Protein AF-A0A923ZPI1-F1 (afdb_monomer_lite)

pLDDT: mean 72.05, std 15.74, range [23.86, 95.0]

Foldseek 3Di:
DDDDDDPPPDPPPDDPAQDQLKDFADDPDPCLQFWAEKDDQDQQKIKTWGDDPDWFIKIWMGQGNRPDIDIGTQPQLPTRWDFLDKEANHQFWIKTATFSQQDQSGAIWIGRGNVPHIDGAEDTQPDPANQWGWLDKYDPDQWWIKTWIWDDQVQQFTFIWITRGNRNYTHTQDSVLTDHAANTKDFHRVQKEDARQKIWGWIAGPNFTWIWIDNHRRRHIDIAGDPAHDAAAKEAAHQFWIWGWHDDPNFIWIWITRHRRNDIDPTDTQPDDDRAWRYWYHAHPAPKIKTFAQQFIWIDQPSRPDIDTNGGHHFHNYKDHPHQQWIKTWDRQPDPVRPTGMIIRRDRHDNPPPDPPPVFQFWAWKFAEFFFDFAFAWFFHLAAFAQFAAAAADAQQFKWFFAFALFATATAWPLFGTWFFADQAFDADQDAQDAFRHVFFFAGAAEFAAAALLWAKAFAFAFFATFGCDGFASDRDAFAADADAEDAAFWAFFPAAQFAARAFAWAAALWTWHAAAAFDAFGQDALHGGGAFFAADSDHDDAFLFFAFKFHFAAAGAAFAEAEYAAQRAWKFFFDRFFWTFWAWPQAGTDHGWFAFAAFAWAFKWRFFFTAPDDWHYWEDAQFKWWFTFAQFFTFTFFQLFTFTFAWWDFFAQDDARRDDAWMFFYWFFGGQNHTWYDHNQRKIWGHGFVRGGIFIADQVGNGHHRLEDDNDYYYHPHFWDFSHHGYAGGIHYIYRANQNIYIYHHHPFWRYWDDDHDHTGIDYDETEGGHAGDYKRHGHYDHHWRYGYYYYYSSGNTNTYTHHSYMWTAHNNRRITRGYIATGAAYLYSFHDPIYHHGYHRAHYYYDDNTNGFDHHRRHFTRGIQGPSRSGGHGHADHHHTGDHDQPAFAGSHDGGHHGTRYIYYHYHHWYIYIYWHAWFHWAIDRPDHHIHGLATASGNHGDDTAFDARHPHTHRRWGYTIAGNQGWGWTGHQNYTWGQGPVSSGTGTWATDGHRDGDAHRHGRRHTNAGHGGWDNRNPRFKIFMTGVRHSTIGIITSLENEDEQPWAKDKDFFPDDADFKAKWKAQPPDTDTDDDDQQWDQRRHRMIIGGNDDQSQQQMWMWMDHPNDIGDIHGYHYDYAWDWDQDDPDPDDPTDDGDDAALDAEGEHEAQIETEAAAAHEHAAYHYDHNYYYHYDPPHHYHYND

Sequence (1189 aa):
MKIYFSILSIAFSLSAFCQFQWTQINVPHPNKSAFKEIDIPDANSVWAVFSRAIGIDSFAVSPNAGATWTVGTIAAAGTSCNISNLMPLSATVCYATINNYGNSKQGIYKTTDGGLSWQQIGIGNIYTSAGSFPDFTYFWNANQGVTLGDNDAATGNFEIYTTSDGGISWLRVPVANLPLAGTTPYGLTNGYKVVGKRIWFFGRDNNTNRIYRSDNFGMNWVAYSVPFSLPELFTFTDTLHGYGIATVAGVKMLYTSTDGGATWSSGIPYTGHQTNVYNLTNVPGTSIIATASNGGTAYSTDNGSTWIPLDSADHTFSMKFFSPSVGWSSQYRVNATDPGGIFKLNAVLPVKFTSFTSSQNAQIINTIAGNGLVGDGGPATNAALKSPWHVGTDAAGNVYIADSYLNRIRKIDAFTGIISNFAGNEVAGFSGDGGLATNASLNYPSDIFIAPSGNFYIVDGGNYRIRKVDAATGIITTIAGTGIKGLDGDSGPALAAKIAPWRLCVDADENIYFTGGYYVIRKIDGATGSISTIAGTGIVGDYGTSGDGGPAVLANVYSQMGICIDAKKNIYISDLGIPRIRKIDATTGIINTIAGNGSSFADNILAINSKFNGTIRSVSVDSVGNIYIGTKVYCRKIDAVTGIISSVIGSGAIQTSGFFGDGGPATLAKTDASGGMYVNRQGDIFIADFNNRRVRKVPAATGIINTIGGNGGLGLFNGDNIFATAACLNEPNNILIDTTSNIFIADKSNNRIRKINSSTGLISTIAGNGMAGFSADGTLASSSTITVSQIRMDLENNLYFNDGNNRIRKINAITNKITTVAGNGISGFSGDGTLATSASIQISDFCVDSHGFIFIANGSNYRVRVVDASTGIISTFGSGVSATTSNFGDGGPISAAKFHYPNGIFIDKNDNIFIADRSFGVVRKVDKITGIINTVAGNGTYGSTAVDGTIATAGSLGNISNIFVDTTGNLYLQEVAAIRKVEKTTGIITTIAGNKIAGFSGDGGIATNAQINPGGFTLDKTGDNLLIADVANNRIRKVSFNNIVLCPGTGNKSITSNISGAANKWEMNNGTGFVPIANNANFTGTNSASLQLINIPNEWTGYQLRCITDNKYSNVFTLQFIAQWIGVVDKTWSNITNWDCNIPDANTDVIISAGNNIVVDVNVTIKSLQLSAGATVTVAPGINFTILH

Radius of gyration: 33.43 Å; chains: 1; bounding box: 93×93×92 Å

Structure (mmCIF, N/CA/C/O backbone):
data_AF-A0A923ZPI1-F1
#
_entry.id   AF-A0A923ZPI1-F1
#
loop_
_atom_site.group_PDB
_atom_site.id
_atom_site.type_symbol
_atom_site.label_atom_id
_atom_site.label_alt_id
_atom_site.label_comp_id
_atom_site.label_asym_id
_atom_site.label_entity_id
_atom_site.label_seq_id
_atom_site.pdbx_PDB_ins_code
_atom_site.Cartn_x
_atom_site.Cartn_y
_atom_site.Cartn_z
_atom_site.occupancy
_atom_site.B_iso_or_equiv
_atom_site.auth_seq_id
_atom_site.auth_comp_id
_atom_site.auth_asym_id
_atom_site.auth_atom_id
_atom_site.pdbx_PDB_model_num
ATOM 1 N N . MET A 1 1 ? 41.765 45.882 38.438 1.00 35.25 1 MET A N 1
ATOM 2 C CA . MET A 1 1 ? 41.415 45.548 37.037 1.00 35.25 1 MET A CA 1
ATOM 3 C C . MET A 1 1 ? 40.141 44.716 37.124 1.00 35.25 1 MET A C 1
ATOM 5 O O . MET A 1 1 ? 40.198 43.675 37.750 1.00 35.25 1 MET A O 1
ATOM 9 N N . LYS A 1 2 ? 38.946 45.302 36.944 1.00 31.14 2 LYS A N 1
ATOM 10 C CA . LYS A 1 2 ? 38.294 45.713 35.673 1.00 31.14 2 LYS A CA 1
ATOM 11 C C . LYS A 1 2 ? 37.966 44.489 34.789 1.00 31.14 2 LYS A C 1
ATOM 13 O O . LYS A 1 2 ? 38.891 43.734 34.537 1.00 31.14 2 LYS A O 1
ATOM 18 N N . ILE A 1 3 ? 36.749 44.278 34.263 1.00 33.56 3 ILE A N 1
ATOM 19 C CA . ILE A 1 3 ? 35.473 45.039 34.320 1.00 33.56 3 ILE A CA 1
ATOM 20 C C . ILE A 1 3 ? 34.286 44.067 34.027 1.00 33.56 3 ILE A C 1
ATOM 22 O O . ILE A 1 3 ? 34.481 43.096 33.312 1.00 33.56 3 ILE A O 1
ATOM 26 N N . TYR A 1 4 ? 33.100 44.338 34.600 1.00 33.22 4 TYR A N 1
ATOM 27 C CA . TYR A 1 4 ? 31.717 43.932 34.236 1.00 33.22 4 TYR A CA 1
ATOM 28 C C . TYR A 1 4 ? 31.483 42.925 33.078 1.00 33.22 4 TYR A C 1
ATOM 30 O O . TYR A 1 4 ? 31.876 43.205 31.951 1.00 33.22 4 TYR A O 1
ATOM 38 N N . PHE A 1 5 ? 30.640 41.897 33.294 1.00 34.38 5 PHE A N 1
ATOM 39 C CA . PHE A 1 5 ? 29.201 41.918 32.916 1.00 34.38 5 PHE A CA 1
ATOM 40 C C . PHE A 1 5 ? 28.460 40.599 33.247 1.00 34.38 5 PHE A C 1
ATOM 42 O O . PHE A 1 5 ? 28.921 39.533 32.855 1.00 34.38 5 PHE A O 1
ATOM 49 N N . SER A 1 6 ? 27.298 40.689 33.922 1.00 32.19 6 SER A N 1
ATOM 50 C CA . SER A 1 6 ? 26.118 39.774 33.826 1.00 32.19 6 SER A CA 1
ATOM 51 C C . SER A 1 6 ? 25.093 39.909 34.980 1.00 32.19 6 SER A C 1
ATOM 53 O O . SER A 1 6 ? 24.309 38.997 35.228 1.00 32.19 6 SER A O 1
ATOM 55 N N . ILE A 1 7 ? 25.005 41.063 35.659 1.00 38.06 7 ILE A N 1
ATOM 56 C CA . ILE A 1 7 ? 23.819 41.376 36.482 1.00 38.06 7 ILE A CA 1
ATOM 57 C C . ILE A 1 7 ? 22.696 41.833 35.539 1.00 38.06 7 ILE A C 1
ATOM 59 O O . ILE A 1 7 ? 22.586 43.018 35.235 1.00 38.06 7 ILE A O 1
ATOM 63 N N . LEU A 1 8 ? 21.897 40.882 35.044 1.00 32.00 8 LEU A N 1
ATOM 64 C CA . LEU A 1 8 ? 20.641 41.152 34.326 1.00 32.00 8 LEU A CA 1
ATOM 65 C C . LEU A 1 8 ? 19.627 39.997 34.472 1.00 32.00 8 LEU A C 1
ATOM 67 O O . LEU A 1 8 ? 18.935 39.621 33.533 1.00 32.00 8 LEU A O 1
ATOM 71 N N . SER A 1 9 ? 19.555 39.407 35.667 1.00 37.75 9 SER A N 1
ATOM 72 C CA . SER A 1 9 ? 18.642 38.305 36.014 1.00 37.75 9 SER A CA 1
ATOM 73 C C . SER A 1 9 ? 17.276 38.771 36.549 1.00 37.75 9 SER A C 1
ATOM 75 O O . SER A 1 9 ? 16.541 37.987 37.143 1.00 37.75 9 SER A O 1
ATOM 77 N N . ILE A 1 10 ? 16.937 40.051 36.362 1.00 38.88 10 ILE A N 1
ATOM 78 C CA . ILE A 1 10 ? 15.637 40.664 36.670 1.00 38.88 10 ILE A CA 1
ATOM 79 C C . ILE A 1 10 ? 15.273 41.574 35.483 1.00 38.88 10 ILE A C 1
ATOM 81 O O . ILE A 1 10 ? 16.160 42.190 34.898 1.00 38.88 10 ILE A O 1
ATOM 85 N N . ALA A 1 11 ? 13.976 41.667 35.164 1.00 30.34 11 ALA A N 1
ATOM 86 C CA . ALA A 1 11 ? 13.390 42.484 34.091 1.00 30.34 11 ALA A CA 1
ATOM 87 C C . ALA A 1 11 ? 13.600 42.001 32.635 1.00 30.34 11 ALA A C 1
ATOM 89 O O . ALA A 1 11 ? 14.017 42.763 31.770 1.00 30.34 11 ALA A O 1
ATOM 90 N N . PHE A 1 12 ? 13.150 40.775 32.334 1.00 30.84 12 PHE A N 1
ATOM 91 C CA . PHE A 1 12 ? 12.523 40.478 31.029 1.00 30.84 12 PHE A CA 1
ATOM 92 C C . PHE A 1 12 ? 11.172 39.744 31.145 1.00 30.84 12 PHE A C 1
ATOM 94 O O . PHE A 1 12 ? 10.721 39.056 30.235 1.00 30.84 12 PHE A O 1
ATOM 101 N N . SER A 1 13 ? 10.459 39.968 32.253 1.00 37.59 13 SER A N 1
ATOM 102 C CA . SER A 1 13 ? 9.014 39.730 32.356 1.00 37.59 13 SER A CA 1
ATOM 103 C C . SER A 1 13 ? 8.244 40.874 31.678 1.00 37.59 13 SER A C 1
ATOM 105 O O . SER A 1 13 ? 7.544 41.645 32.335 1.00 37.59 13 SER A O 1
ATOM 107 N N . LEU A 1 14 ? 8.430 41.026 30.367 1.00 28.67 14 LEU A N 1
ATOM 108 C CA . LEU A 1 14 ? 7.752 42.023 29.541 1.00 28.67 14 LEU A CA 1
ATOM 109 C C . LEU A 1 14 ? 7.125 41.329 28.338 1.00 28.67 14 LEU A C 1
ATOM 111 O O . LEU A 1 14 ? 7.839 40.793 27.498 1.00 28.67 14 LEU A O 1
ATOM 115 N N . SER A 1 15 ? 5.790 41.350 28.312 1.00 35.91 15 SER A N 1
ATOM 116 C CA . SER A 1 15 ? 4.919 41.143 27.149 1.00 35.91 15 SER A CA 1
ATOM 117 C C . SER A 1 15 ? 5.584 40.488 25.931 1.00 35.91 15 SER A C 1
ATOM 119 O O . SER A 1 15 ? 6.102 41.178 25.047 1.00 35.91 15 SER A O 1
ATOM 121 N N . ALA A 1 16 ? 5.449 39.164 25.818 1.00 33.22 16 ALA A N 1
ATOM 122 C CA . ALA A 1 16 ? 5.368 38.562 24.497 1.00 33.22 16 ALA A CA 1
ATOM 123 C C . ALA A 1 16 ? 4.159 39.209 23.805 1.00 33.22 16 ALA A C 1
ATOM 125 O O . ALA A 1 16 ? 3.015 38.891 24.129 1.00 33.22 16 ALA A O 1
ATOM 126 N N . PHE A 1 17 ? 4.412 40.196 22.939 1.00 35.16 17 PHE A N 1
ATOM 127 C CA . PHE A 1 17 ? 3.361 40.849 22.169 1.00 35.16 17 PHE A CA 1
ATOM 128 C C . PHE A 1 17 ? 2.619 39.762 21.403 1.00 35.16 17 PHE A C 1
ATOM 130 O O . PHE A 1 17 ? 3.225 39.046 20.604 1.00 35.16 17 PHE A O 1
ATOM 137 N N . CYS A 1 18 ? 1.323 39.627 21.676 1.00 44.06 18 CYS A N 1
ATOM 138 C CA . CYS A 1 18 ? 0.481 38.683 20.969 1.00 44.06 18 CYS A CA 1
ATOM 139 C C . CYS A 1 18 ? 0.420 39.142 19.508 1.00 44.06 18 CYS A C 1
ATOM 141 O O . CYS A 1 18 ? -0.268 40.108 19.179 1.00 44.06 18 CYS A O 1
ATOM 143 N N . GLN A 1 19 ? 1.227 38.519 18.644 1.00 54.00 19 GLN A N 1
ATOM 144 C CA . GLN A 1 19 ? 1.153 38.756 17.208 1.00 54.00 19 GLN A CA 1
ATOM 145 C C . GLN A 1 19 ? -0.259 38.386 16.780 1.00 54.00 19 GLN A C 1
ATOM 147 O O . GLN A 1 19 ? -0.653 37.245 17.001 1.00 54.00 19 GLN A O 1
ATOM 152 N N . PHE A 1 20 ? -1.002 39.321 16.186 1.00 60.44 20 PHE A N 1
ATOM 153 C CA . PHE A 1 20 ? -2.375 39.083 15.746 1.00 60.44 20 PHE A CA 1
ATOM 154 C C . PHE A 1 20 ? -2.439 37.839 14.847 1.00 60.44 20 PHE A C 1
ATOM 156 O O . PHE A 1 20 ? -2.078 37.888 13.671 1.00 60.44 20 PHE A O 1
ATOM 163 N N . GLN A 1 21 ? -2.889 36.711 15.411 1.00 79.94 21 GLN A N 1
ATOM 164 C CA . GLN A 1 21 ? -3.049 35.450 14.677 1.00 79.94 21 GLN A CA 1
ATOM 165 C C . GLN A 1 21 ? -4.228 35.520 13.688 1.00 79.94 21 GLN A C 1
ATOM 167 O O . GLN A 1 21 ? -4.385 34.647 12.835 1.00 79.94 21 GLN A O 1
ATOM 172 N N . TRP A 1 22 ? -5.021 36.589 13.774 1.00 86.00 22 TRP A N 1
ATOM 173 C CA . TRP A 1 22 ? -6.104 36.956 12.877 1.00 86.00 22 TRP A CA 1
ATOM 174 C C . TRP A 1 22 ? -5.718 38.175 12.037 1.00 86.00 22 TRP A C 1
ATOM 176 O O . TRP A 1 22 ? -5.235 39.177 12.557 1.00 86.00 22 TRP A O 1
ATOM 186 N N . THR A 1 23 ? -5.961 38.126 10.729 1.00 86.94 23 THR A N 1
ATOM 187 C CA . THR A 1 23 ? -5.782 39.275 9.827 1.00 86.94 23 THR A CA 1
ATOM 188 C C . THR A 1 23 ? -7.123 39.733 9.279 1.00 86.94 23 THR A C 1
ATOM 190 O O . THR A 1 23 ? -7.895 38.933 8.750 1.00 86.94 23 THR A O 1
ATOM 193 N N . GLN A 1 24 ? -7.396 41.032 9.414 1.00 85.56 24 GLN A N 1
ATOM 194 C CA . GLN A 1 24 ? -8.634 41.657 8.959 1.00 85.56 24 GLN A CA 1
ATOM 195 C C . GLN A 1 24 ? -8.708 41.673 7.426 1.00 85.56 24 GLN A C 1
ATOM 197 O O . GLN A 1 24 ? -7.750 42.037 6.744 1.00 85.56 24 GLN A O 1
ATOM 202 N N . ILE A 1 25 ? -9.868 41.309 6.886 1.00 84.75 25 ILE A N 1
ATOM 203 C CA . ILE A 1 25 ? -10.160 41.280 5.455 1.00 84.75 25 ILE A CA 1
ATOM 204 C C . ILE A 1 25 ? -11.179 42.371 5.123 1.00 84.75 25 ILE A C 1
ATOM 206 O O . ILE A 1 25 ? -12.240 42.493 5.740 1.00 84.75 25 ILE A O 1
ATOM 210 N N . ASN A 1 26 ? -10.867 43.168 4.101 1.00 79.62 26 ASN A N 1
ATOM 211 C CA . ASN A 1 26 ? -11.739 44.240 3.644 1.00 79.62 26 ASN A CA 1
ATOM 212 C C . ASN A 1 26 ? -12.919 43.700 2.817 1.00 79.62 26 ASN A C 1
ATOM 214 O O . ASN A 1 26 ? -12.839 43.610 1.593 1.00 79.62 26 ASN A O 1
ATOM 218 N N . VAL A 1 27 ? -14.037 43.400 3.479 1.00 78.81 27 VAL A N 1
ATOM 219 C CA . VAL A 1 27 ? -15.312 43.138 2.793 1.00 78.81 27 VAL A CA 1
ATOM 220 C C . VAL A 1 27 ? -15.852 44.453 2.199 1.00 78.81 27 VAL A C 1
ATOM 222 O O . VAL A 1 27 ? -15.981 45.430 2.947 1.00 78.81 27 VAL A O 1
ATOM 225 N N . PRO A 1 28 ? -16.228 44.514 0.907 1.00 75.94 28 PRO A N 1
ATOM 226 C CA . PRO A 1 28 ? -16.820 45.695 0.272 1.00 75.94 28 PRO A CA 1
ATOM 227 C C . PRO A 1 28 ? -18.315 45.854 0.627 1.00 75.94 28 PRO A C 1
ATOM 229 O O . PRO A 1 28 ? -19.171 45.981 -0.244 1.00 75.94 28 PRO A O 1
ATOM 232 N N . HIS A 1 29 ? -18.642 45.828 1.923 1.00 70.50 29 HIS A N 1
ATOM 233 C CA . HIS A 1 29 ? -20.005 45.989 2.436 1.00 70.50 29 HIS A CA 1
ATOM 234 C C . HIS A 1 29 ? -20.226 47.416 2.975 1.00 70.50 29 HIS A C 1
ATOM 236 O O . HIS A 1 29 ? -19.386 47.889 3.745 1.00 70.50 29 HIS A O 1
ATOM 242 N N . PRO A 1 30 ? -21.339 48.109 2.646 1.00 60.38 30 PRO A N 1
ATOM 243 C CA . PRO A 1 30 ? -21.592 49.467 3.141 1.00 60.38 30 PRO A CA 1
ATOM 244 C C . PRO A 1 30 ? -21.854 49.511 4.655 1.00 60.38 30 PRO A C 1
ATOM 246 O O . PRO A 1 30 ? -21.464 50.466 5.322 1.00 60.38 30 PRO A O 1
ATOM 249 N N . ASN A 1 31 ? -22.455 48.456 5.216 1.00 62.38 31 ASN A N 1
ATOM 250 C CA . ASN A 1 31 ? -22.790 48.360 6.637 1.00 62.38 31 ASN A CA 1
ATOM 251 C C . ASN A 1 31 ? -21.878 47.332 7.325 1.00 62.38 31 ASN A C 1
ATOM 253 O O . ASN A 1 31 ? -22.259 46.175 7.485 1.00 62.38 31 ASN A O 1
ATOM 257 N N . LYS A 1 32 ? -20.657 47.726 7.710 1.00 63.56 32 LYS A N 1
ATOM 258 C CA . LYS A 1 32 ? -19.725 46.854 8.466 1.00 63.56 32 LYS A CA 1
ATOM 259 C C . LYS A 1 32 ? -20.066 46.733 9.960 1.00 63.56 32 LYS A C 1
ATOM 261 O O . LYS A 1 32 ? -19.608 45.821 10.635 1.00 63.56 32 LYS A O 1
ATOM 266 N N . SER A 1 33 ? -20.892 47.635 10.482 1.00 61.16 33 SER A N 1
ATOM 267 C CA . SER A 1 33 ? -21.300 47.728 11.890 1.00 61.16 33 SER A CA 1
ATOM 268 C C . SER A 1 33 ? -22.519 46.851 12.228 1.00 61.16 33 SER A C 1
ATOM 270 O O . SER A 1 33 ? -23.449 47.336 12.867 1.00 61.16 33 SER A O 1
ATOM 272 N N . ALA A 1 34 ? -22.605 45.622 11.699 1.00 70.06 34 ALA A N 1
ATOM 273 C CA . ALA A 1 34 ? -23.871 44.869 11.721 1.00 70.06 34 ALA A CA 1
ATOM 274 C C . ALA A 1 34 ? -23.761 43.336 11.538 1.00 70.06 34 ALA A C 1
ATOM 276 O O . ALA A 1 34 ? -24.716 42.709 11.076 1.00 70.06 34 ALA A O 1
ATOM 277 N N . PHE A 1 35 ? -22.618 42.716 11.846 1.00 79.81 35 PHE A N 1
ATOM 278 C CA . PHE A 1 35 ? -22.443 41.262 11.693 1.00 79.81 35 PHE A CA 1
ATOM 279 C C . PHE A 1 35 ? -23.476 40.434 12.475 1.00 79.81 35 PHE A C 1
ATOM 281 O O . PHE A 1 35 ? -23.911 40.832 13.552 1.00 79.81 35 PHE A O 1
ATOM 288 N N . LYS A 1 36 ? -23.846 39.275 11.917 1.00 80.81 36 LYS A N 1
ATOM 289 C CA . LYS A 1 36 ? -24.800 38.321 12.507 1.00 80.81 36 LYS A CA 1
ATOM 290 C C . LYS A 1 36 ? -24.235 36.896 12.547 1.00 80.81 36 LYS A C 1
ATOM 292 O O . LYS A 1 36 ? -24.263 36.256 13.590 1.00 80.81 36 LYS A O 1
ATOM 297 N N . GLU A 1 37 ? -23.672 36.421 11.434 1.00 86.94 37 GLU A N 1
ATOM 298 C CA . GLU A 1 37 ? -23.093 35.074 11.300 1.00 86.94 37 GLU A CA 1
ATOM 299 C C . GLU A 1 37 ? -21.918 35.050 10.302 1.00 86.94 37 GLU A C 1
ATOM 301 O O . GLU A 1 37 ? -21.871 35.859 9.375 1.00 86.94 37 GLU A O 1
ATOM 306 N N . ILE A 1 38 ? -21.005 34.088 10.481 1.00 90.62 38 ILE A N 1
ATOM 307 C CA . ILE A 1 38 ? -20.093 33.543 9.467 1.00 90.62 38 ILE A CA 1
ATOM 308 C C . ILE A 1 38 ? -20.317 32.023 9.368 1.00 90.62 38 ILE A C 1
ATOM 310 O O . ILE A 1 38 ? -20.536 31.366 10.392 1.00 90.62 38 ILE A O 1
ATOM 314 N N . ASP A 1 39 ? -20.204 31.447 8.167 1.00 92.12 39 ASP A N 1
ATOM 315 C CA . ASP A 1 39 ? -20.057 29.997 7.987 1.00 92.12 39 ASP A CA 1
ATOM 316 C C . ASP A 1 39 ? -19.110 29.612 6.833 1.00 92.12 39 ASP A C 1
ATOM 318 O O . ASP A 1 39 ? -18.849 30.409 5.926 1.00 92.12 39 ASP A O 1
ATOM 322 N N . ILE A 1 40 ? -18.533 28.407 6.910 1.00 92.88 40 ILE A N 1
ATOM 323 C CA . ILE A 1 40 ? -17.341 28.001 6.143 1.00 92.88 40 ILE A CA 1
ATOM 324 C C . ILE A 1 40 ? -17.554 26.597 5.536 1.00 92.88 40 ILE A C 1
ATOM 326 O O . ILE A 1 40 ? -17.361 25.605 6.241 1.00 92.88 40 ILE A O 1
ATOM 330 N N . PRO A 1 41 ? -17.924 26.466 4.246 1.00 88.88 41 PRO A N 1
ATOM 331 C CA . PRO A 1 41 ? -18.153 25.154 3.632 1.00 88.88 41 PRO A CA 1
ATOM 332 C C . PRO A 1 41 ? -16.851 24.425 3.253 1.00 88.88 41 PRO A C 1
ATOM 334 O O . PRO A 1 41 ? -16.829 23.197 3.198 1.00 88.88 41 PRO A O 1
ATOM 337 N N . ASP A 1 42 ? -15.768 25.159 2.977 1.00 86.69 42 ASP A N 1
ATOM 338 C CA . ASP A 1 42 ? -14.477 24.606 2.560 1.00 86.69 42 ASP A CA 1
ATOM 339 C C . ASP A 1 42 ? -13.306 25.546 2.911 1.00 86.69 42 ASP A C 1
ATOM 341 O O . ASP A 1 42 ? -13.505 26.689 3.320 1.00 86.69 42 ASP A O 1
ATOM 345 N N . ALA A 1 43 ? -12.065 25.077 2.746 1.00 85.00 43 ALA A N 1
ATOM 346 C CA . ALA A 1 43 ? -10.860 25.815 3.138 1.00 85.00 43 ALA A CA 1
ATOM 347 C C . ALA A 1 43 ? -10.600 27.132 2.366 1.00 85.00 43 ALA A C 1
ATOM 349 O O . ALA A 1 43 ? -9.748 27.922 2.782 1.00 85.00 43 ALA A O 1
ATOM 350 N N . ASN A 1 44 ? -11.298 27.366 1.251 1.00 87.56 44 ASN A N 1
ATOM 351 C CA . ASN A 1 44 ? -11.169 28.549 0.399 1.00 87.56 44 ASN A CA 1
ATOM 352 C C . ASN A 1 44 ? -12.426 29.428 0.393 1.00 87.56 44 ASN A C 1
ATOM 354 O O . ASN A 1 44 ? -12.360 30.544 -0.116 1.00 87.56 44 ASN A O 1
ATOM 358 N N . SER A 1 45 ? -13.547 28.978 0.948 1.00 90.94 45 SER A N 1
ATOM 359 C CA . SER A 1 45 ? -14.829 29.674 0.826 1.00 90.94 45 SER A CA 1
ATOM 360 C C . SER A 1 45 ? -15.355 30.144 2.173 1.00 90.94 45 SER A C 1
ATOM 362 O O . SER A 1 45 ? -15.302 29.416 3.158 1.00 90.94 45 SER A O 1
ATOM 364 N N . VAL A 1 46 ? -15.928 31.346 2.218 1.00 93.31 46 VAL A N 1
ATOM 365 C CA . VAL A 1 46 ? -16.549 31.887 3.435 1.00 93.31 46 VAL A CA 1
ATOM 366 C C . VAL A 1 46 ? -17.803 32.686 3.093 1.00 93.31 46 VAL A C 1
ATOM 368 O O . VAL A 1 46 ? -17.789 33.517 2.183 1.00 93.31 46 VAL A O 1
ATOM 371 N N . TRP A 1 47 ? -18.881 32.428 3.832 1.00 93.75 47 TRP A N 1
ATOM 372 C CA . TRP A 1 47 ? -20.150 33.155 3.776 1.00 93.75 47 TRP A CA 1
ATOM 373 C C . TRP A 1 47 ? -20.355 33.946 5.071 1.00 93.75 47 TRP A C 1
ATOM 375 O O . TRP A 1 47 ? -19.936 33.509 6.141 1.00 93.75 47 TRP A O 1
ATOM 385 N N . ALA A 1 48 ? -21.012 35.102 4.989 1.00 90.81 48 ALA A N 1
ATOM 386 C CA . ALA A 1 48 ? -21.317 35.939 6.147 1.00 90.81 48 ALA A CA 1
ATOM 387 C C . ALA A 1 48 ? -22.657 36.673 6.007 1.00 90.81 48 ALA A C 1
ATOM 389 O O . ALA A 1 48 ? -23.061 37.037 4.900 1.00 90.81 48 ALA A O 1
ATOM 390 N N . VAL A 1 49 ? -23.311 36.933 7.142 1.00 89.12 49 VAL A N 1
ATOM 391 C CA . VAL A 1 49 ? -24.583 37.665 7.241 1.00 89.12 49 VAL A CA 1
ATOM 392 C C . VAL A 1 49 ? -24.379 39.009 7.938 1.00 89.12 49 VAL A C 1
ATOM 394 O O . VAL A 1 49 ? -23.779 39.093 9.014 1.00 89.12 49 VAL A O 1
ATOM 397 N N . PHE A 1 50 ? -24.939 40.051 7.330 1.00 84.25 50 PHE A N 1
ATOM 398 C CA . PHE A 1 50 ? -24.940 41.434 7.789 1.00 84.25 50 PHE A CA 1
ATOM 399 C C . PHE A 1 50 ? -26.382 41.891 7.989 1.00 84.25 50 PHE A C 1
ATOM 401 O O . PHE A 1 50 ? -27.138 42.027 7.024 1.00 84.25 50 PHE A O 1
ATOM 408 N N . SER A 1 51 ? -26.744 42.164 9.235 1.00 77.38 51 SER A N 1
ATOM 409 C CA . SER A 1 51 ? -28.032 42.755 9.585 1.00 77.38 51 SER A CA 1
ATOM 410 C C . SER A 1 51 ? -28.135 44.228 9.165 1.00 77.38 51 SER A C 1
ATOM 412 O O . SER A 1 51 ? -27.164 44.850 8.711 1.00 77.38 51 SER A O 1
ATOM 414 N N . ARG A 1 52 ? -29.319 44.825 9.328 1.00 66.44 52 ARG A N 1
ATOM 415 C CA . ARG A 1 52 ? -29.500 46.282 9.281 1.00 66.44 52 ARG A CA 1
ATOM 416 C C . ARG A 1 52 ? -30.298 46.762 10.483 1.00 66.44 52 ARG A C 1
ATOM 418 O O . ARG A 1 52 ? -31.268 46.133 10.880 1.00 66.44 52 ARG A O 1
ATOM 425 N N . ALA A 1 53 ? -29.942 47.939 10.999 1.00 53.06 53 ALA A N 1
ATOM 426 C CA . ALA A 1 53 ? -30.709 48.605 12.055 1.00 53.06 53 ALA A CA 1
ATOM 427 C C . ALA A 1 53 ? -32.153 48.942 11.623 1.00 53.06 53 ALA A C 1
ATOM 429 O O . ALA A 1 53 ? -33.033 49.070 12.467 1.00 53.06 53 ALA A O 1
ATOM 430 N N . ILE A 1 54 ? -32.394 49.077 10.310 1.00 51.44 54 ILE A N 1
ATOM 431 C CA . ILE A 1 54 ? -33.723 49.160 9.696 1.00 51.44 54 ILE A CA 1
ATOM 432 C C . ILE A 1 54 ? -33.683 48.404 8.354 1.00 51.44 54 ILE A C 1
ATOM 434 O O . ILE A 1 54 ? -32.926 48.778 7.453 1.00 51.44 54 ILE A O 1
ATOM 438 N N . GLY A 1 55 ? -34.521 47.374 8.200 1.00 63.62 55 GLY A N 1
ATOM 439 C CA . GLY A 1 55 ? -34.772 46.680 6.929 1.00 63.62 55 GLY A CA 1
ATOM 440 C C . GLY A 1 55 ? -33.912 45.438 6.644 1.00 63.62 55 GLY A C 1
ATOM 441 O O . GLY A 1 55 ? -33.337 44.842 7.543 1.00 63.62 55 GLY A O 1
ATOM 442 N N . ILE A 1 56 ? -33.884 45.060 5.362 1.00 73.19 56 ILE A N 1
ATOM 443 C CA . ILE A 1 56 ? -33.395 43.785 4.800 1.00 73.19 56 ILE A CA 1
ATOM 444 C C . ILE A 1 56 ? -31.978 43.384 5.264 1.00 73.19 56 ILE A C 1
ATOM 446 O O . ILE A 1 56 ? -31.019 44.125 5.026 1.00 73.19 56 ILE A O 1
ATOM 450 N N . ASP A 1 57 ? -31.841 42.163 5.793 1.00 83.75 57 ASP A N 1
ATOM 451 C CA . ASP A 1 57 ? -30.560 41.478 6.007 1.00 83.75 57 ASP A CA 1
ATOM 452 C C . ASP A 1 57 ? -29.853 41.178 4.665 1.00 83.75 57 ASP A C 1
ATOM 454 O O . ASP A 1 57 ? -30.464 40.819 3.655 1.00 83.75 57 ASP A O 1
ATOM 458 N N . SER A 1 58 ? -28.528 41.296 4.667 1.00 85.75 58 SER A N 1
ATOM 459 C CA . SER A 1 58 ? -27.643 41.130 3.505 1.00 85.75 58 SER A CA 1
ATOM 460 C C . SER A 1 58 ? -26.631 40.008 3.731 1.00 85.75 58 SER A C 1
ATOM 462 O O . SER A 1 58 ? -26.252 39.727 4.868 1.00 85.75 58 SER A O 1
ATOM 464 N N . PHE A 1 59 ? -26.159 39.388 2.651 1.00 90.12 59 PHE A N 1
ATOM 465 C CA . PHE A 1 59 ? -25.107 38.372 2.687 1.00 90.12 59 PHE A CA 1
ATOM 466 C C . PHE A 1 59 ? -23.849 38.855 1.950 1.00 90.12 59 PHE A C 1
ATOM 468 O O . PHE A 1 59 ? -23.916 39.710 1.060 1.00 90.12 59 PHE A O 1
ATOM 475 N N . ALA A 1 60 ? -22.709 38.252 2.281 1.00 90.69 60 ALA A N 1
ATOM 476 C CA . ALA A 1 60 ? -21.521 38.265 1.437 1.00 90.69 60 ALA A CA 1
ATOM 477 C C . ALA A 1 60 ? -20.924 36.857 1.328 1.00 90.69 60 ALA A C 1
ATOM 479 O O . ALA A 1 60 ? -20.975 36.089 2.290 1.00 90.69 60 ALA A O 1
ATOM 480 N N . VAL A 1 61 ? -20.326 36.540 0.181 1.00 93.56 61 VAL A N 1
ATOM 481 C CA . VAL A 1 61 ? -19.550 35.311 -0.045 1.00 93.56 61 VAL A CA 1
ATOM 482 C C . VAL A 1 61 ? -18.216 35.632 -0.704 1.00 93.56 61 VAL A C 1
ATOM 484 O O . VAL A 1 61 ? -18.146 36.485 -1.590 1.00 93.56 61 VAL A O 1
ATOM 487 N N . SER A 1 62 ? -17.165 34.925 -0.297 1.00 93.62 62 SER A N 1
ATOM 488 C CA . SER A 1 62 ? -15.891 34.875 -1.010 1.00 93.62 62 SER A CA 1
ATOM 489 C C . SER A 1 62 ? -15.573 33.440 -1.450 1.00 93.62 62 SER A C 1
ATOM 491 O O . SER A 1 62 ? -15.626 32.551 -0.600 1.00 93.62 62 SER A O 1
ATOM 493 N N . PRO A 1 63 ? -15.208 33.202 -2.728 1.00 91.88 63 PRO A N 1
ATOM 494 C CA . PRO A 1 63 ? -14.755 31.902 -3.239 1.00 91.88 63 PRO A CA 1
ATOM 495 C C . PRO A 1 63 ? -13.233 31.684 -3.111 1.00 91.88 63 PRO A C 1
ATOM 497 O O . PRO A 1 63 ? -12.707 30.669 -3.560 1.00 91.88 63 PRO A O 1
ATOM 500 N N . ASN A 1 64 ? -12.499 32.686 -2.620 1.00 87.88 64 ASN A N 1
ATOM 501 C CA . ASN A 1 64 ? -11.036 32.749 -2.651 1.00 87.88 64 ASN A CA 1
ATOM 502 C C . ASN A 1 64 ? -10.470 33.378 -1.369 1.00 87.88 64 ASN A C 1
ATOM 504 O O . ASN A 1 64 ? -9.676 34.320 -1.382 1.00 87.88 64 ASN A O 1
ATOM 508 N N . ALA A 1 65 ? -10.920 32.827 -0.247 1.00 83.88 65 ALA A N 1
ATOM 509 C CA . ALA A 1 65 ? -10.468 33.053 1.118 1.00 83.88 65 ALA A CA 1
ATOM 510 C C . ALA A 1 65 ? -10.508 34.520 1.585 1.00 83.88 65 ALA A C 1
ATOM 512 O O . ALA A 1 65 ? -9.761 34.908 2.485 1.00 83.88 65 ALA A O 1
ATOM 513 N N . GLY A 1 66 ? -11.394 35.319 0.984 1.00 84.44 66 GLY A N 1
ATOM 514 C CA . GLY A 1 66 ? -11.601 36.736 1.263 1.00 84.44 66 GLY A CA 1
ATOM 515 C C . GLY A 1 66 ? -10.966 37.708 0.261 1.00 84.44 66 GLY A C 1
ATOM 516 O O . GLY A 1 66 ? -11.072 38.916 0.472 1.00 84.44 66 GLY A O 1
ATOM 517 N N . ALA A 1 67 ? -10.327 37.233 -0.816 1.00 85.31 67 ALA A N 1
ATOM 518 C CA . ALA A 1 67 ? -9.670 38.103 -1.801 1.00 85.31 67 ALA A CA 1
ATOM 519 C C . ALA A 1 67 ? -10.658 38.859 -2.715 1.00 85.31 67 ALA A C 1
ATOM 521 O O . ALA A 1 67 ? -10.420 40.013 -3.067 1.00 85.31 67 ALA A O 1
ATOM 522 N N . THR A 1 68 ? -11.782 38.236 -3.076 1.00 88.69 68 THR A N 1
ATOM 523 C CA . THR A 1 68 ? -12.906 38.864 -3.797 1.00 88.69 68 THR A CA 1
ATOM 524 C C . THR A 1 68 ? -14.229 38.497 -3.137 1.00 88.69 68 THR A C 1
ATOM 526 O O . THR A 1 68 ? -14.332 37.420 -2.549 1.00 88.69 68 THR A O 1
ATOM 529 N N . TRP A 1 69 ? -15.234 39.368 -3.242 1.00 89.25 69 TRP A N 1
ATOM 530 C CA . TRP A 1 69 ? -16.518 39.209 -2.558 1.00 89.25 69 TRP A CA 1
ATOM 531 C C . TRP A 1 69 ? -17.700 39.491 -3.486 1.00 89.25 69 TRP A C 1
ATOM 533 O O . TRP A 1 69 ? -17.763 40.563 -4.088 1.00 89.25 69 TRP A O 1
ATOM 543 N N . THR A 1 70 ? -18.670 38.579 -3.513 1.00 90.88 70 THR A N 1
ATOM 544 C CA . THR A 1 70 ? -20.039 38.866 -3.964 1.00 90.88 70 THR A CA 1
ATOM 545 C C . THR A 1 70 ? -20.842 39.330 -2.752 1.00 90.88 70 THR A C 1
ATOM 547 O O . THR A 1 70 ? -20.774 38.713 -1.690 1.00 90.88 70 THR A O 1
ATOM 550 N N . VAL A 1 71 ? -21.591 40.422 -2.895 1.00 88.50 71 VAL A N 1
ATOM 551 C CA . VAL A 1 71 ? -22.417 41.037 -1.843 1.00 88.50 71 VAL A CA 1
ATOM 552 C C . VAL A 1 71 ? -23.831 41.216 -2.383 1.00 88.50 71 VAL A C 1
ATOM 554 O O . VAL A 1 71 ? -23.994 41.703 -3.501 1.00 88.50 71 VAL A O 1
ATOM 557 N N . GLY A 1 72 ? -24.851 40.877 -1.593 1.00 87.69 72 GLY A N 1
ATOM 558 C CA . GLY A 1 72 ? -26.239 41.007 -2.034 1.00 87.69 72 GLY A CA 1
ATOM 559 C C . GLY A 1 72 ? -27.281 40.943 -0.919 1.00 87.69 72 GLY A C 1
ATOM 560 O O . GLY A 1 72 ? -26.975 40.869 0.271 1.00 87.69 72 GLY A O 1
ATOM 561 N N . THR A 1 73 ? -28.545 40.972 -1.331 1.00 87.38 73 THR A N 1
ATOM 562 C CA . THR A 1 73 ? -29.724 40.739 -0.487 1.00 87.38 73 THR A CA 1
ATOM 563 C C . THR A 1 73 ? -30.593 39.660 -1.121 1.00 87.38 73 THR A C 1
ATOM 565 O O . THR A 1 73 ? -30.595 39.482 -2.341 1.00 87.38 73 THR A O 1
ATOM 568 N N . ILE A 1 74 ? -31.365 38.939 -0.309 1.00 87.50 74 ILE A N 1
ATOM 569 C CA . ILE A 1 74 ? -32.255 37.876 -0.795 1.00 87.50 74 ILE A CA 1
ATOM 570 C C . ILE A 1 74 ? -33.573 38.519 -1.249 1.00 87.50 74 ILE A C 1
ATOM 572 O O . ILE A 1 74 ? -34.605 38.437 -0.590 1.00 87.50 74 ILE A O 1
ATOM 576 N N . ALA A 1 75 ? -33.533 39.219 -2.388 1.00 81.00 75 ALA A N 1
ATOM 577 C CA . ALA A 1 75 ? -34.650 40.029 -2.887 1.00 81.00 75 ALA A CA 1
ATOM 578 C C . ALA A 1 75 ? -35.965 39.235 -3.061 1.00 81.00 75 ALA A C 1
ATOM 580 O O . ALA A 1 75 ? -37.051 39.785 -2.876 1.00 81.00 75 ALA A O 1
ATOM 581 N N . ALA A 1 76 ? -35.878 37.927 -3.336 1.00 80.38 76 ALA A N 1
ATOM 582 C CA . ALA A 1 76 ? -37.025 37.018 -3.428 1.00 80.38 76 ALA A CA 1
ATOM 583 C C . ALA A 1 76 ? -37.836 36.886 -2.115 1.00 80.38 76 ALA A C 1
ATOM 585 O O . ALA A 1 76 ? -39.033 36.571 -2.170 1.00 80.38 76 ALA A O 1
ATOM 586 N N . ALA A 1 77 ? -37.202 37.169 -0.968 1.00 77.75 77 ALA A N 1
ATOM 587 C CA . ALA A 1 77 ? -37.792 37.184 0.372 1.00 77.75 77 ALA A CA 1
ATOM 588 C C . ALA A 1 77 ? -38.410 38.543 0.774 1.00 77.75 77 ALA A C 1
ATOM 590 O O . ALA A 1 77 ? -38.987 38.666 1.855 1.00 77.75 77 ALA A O 1
ATOM 591 N N . GLY A 1 78 ? -38.345 39.555 -0.098 1.00 76.56 78 GLY A N 1
ATOM 592 C CA . GLY A 1 78 ? -39.033 40.836 0.078 1.00 76.56 78 GLY A CA 1
ATOM 593 C C . GLY A 1 78 ? -38.381 41.806 1.073 1.00 76.56 78 GLY A C 1
ATOM 594 O O . GLY A 1 78 ? -37.282 41.597 1.582 1.00 76.56 78 GLY A O 1
ATOM 595 N N . THR A 1 79 ? -39.072 42.917 1.338 1.00 71.88 79 THR A N 1
ATOM 596 C CA . THR A 1 79 ? -38.534 44.080 2.070 1.00 71.88 79 THR A CA 1
ATOM 597 C C . THR A 1 79 ? -38.374 43.889 3.581 1.00 71.88 79 THR A C 1
ATOM 599 O O . THR A 1 79 ? -37.746 44.728 4.224 1.00 71.88 79 THR A O 1
ATOM 602 N N . SER A 1 80 ? -38.891 42.792 4.142 1.00 71.62 80 SER A N 1
ATOM 603 C CA . SER A 1 80 ? -38.752 42.424 5.560 1.00 71.62 80 SER A CA 1
ATOM 604 C C . SER A 1 80 ? -37.689 41.351 5.830 1.00 71.62 80 SER A C 1
ATOM 606 O O . SER A 1 80 ? -37.559 40.940 6.975 1.00 71.62 80 SER A O 1
ATOM 608 N N . CYS A 1 81 ? -36.993 40.865 4.793 1.00 79.62 81 CYS A N 1
ATOM 609 C CA . CYS A 1 81 ? -36.099 39.703 4.837 1.00 79.62 81 CYS A CA 1
ATOM 610 C C . CYS A 1 81 ? -35.124 39.720 6.031 1.00 79.62 81 CYS A C 1
ATOM 612 O O . CYS A 1 81 ? -34.174 40.504 6.042 1.00 79.62 81 CYS A O 1
ATOM 614 N N . ASN A 1 82 ? -35.332 38.810 6.987 1.00 85.94 82 ASN A N 1
ATOM 615 C CA . ASN A 1 82 ? -34.396 38.487 8.066 1.00 85.94 82 ASN A CA 1
ATOM 616 C C . ASN A 1 82 ? -33.799 37.092 7.812 1.00 85.94 82 ASN A C 1
ATOM 618 O O . ASN A 1 82 ? -34.547 36.152 7.559 1.00 85.94 82 ASN A O 1
ATOM 622 N N . ILE A 1 83 ? -32.469 36.961 7.830 1.00 88.38 83 ILE A N 1
ATOM 623 C CA . ILE A 1 83 ? -31.762 35.702 7.530 1.00 88.38 83 ILE A CA 1
ATOM 624 C C . ILE A 1 83 ? -31.412 35.022 8.855 1.00 88.38 83 ILE A C 1
ATOM 626 O O . ILE A 1 83 ? -30.475 35.460 9.524 1.00 88.38 83 ILE A O 1
ATOM 630 N N . SER A 1 84 ? -32.161 34.001 9.277 1.00 85.88 84 SER A N 1
ATOM 631 C CA . SER A 1 84 ? -31.947 33.333 10.569 1.00 85.88 84 SER A CA 1
ATOM 632 C C . SER A 1 84 ? -30.618 32.573 10.619 1.00 85.88 84 SER A C 1
ATOM 634 O O . SER A 1 84 ? -29.860 32.770 11.566 1.00 85.88 84 SER A O 1
ATOM 636 N N . ASN A 1 85 ? -30.286 31.804 9.577 1.00 90.75 85 ASN A N 1
ATOM 637 C CA . ASN A 1 85 ? -28.933 31.285 9.340 1.00 90.75 85 ASN A CA 1
ATOM 638 C C . ASN A 1 85 ? -28.627 31.145 7.840 1.00 90.75 85 ASN A C 1
ATOM 640 O O . ASN A 1 85 ? -29.544 31.040 7.015 1.00 90.75 85 ASN A O 1
ATOM 644 N N . LEU A 1 86 ? -27.338 31.077 7.503 1.00 92.62 86 LEU A N 1
ATOM 645 C CA . LEU A 1 86 ? -26.872 30.505 6.235 1.00 92.62 86 LEU A CA 1
ATOM 646 C C . LEU A 1 86 ? -26.375 29.069 6.443 1.00 92.62 86 LEU A C 1
ATOM 648 O O . LEU A 1 86 ? -25.875 28.717 7.509 1.00 92.62 86 LEU A O 1
ATOM 652 N N . MET A 1 87 ? -26.515 28.248 5.406 1.00 93.12 87 MET A N 1
ATOM 653 C CA . MET A 1 87 ? -25.999 26.883 5.328 1.00 93.12 87 MET A CA 1
ATOM 654 C C . MET A 1 87 ? -25.369 26.673 3.939 1.00 93.12 87 MET A C 1
ATOM 656 O O . MET A 1 87 ? -26.050 26.243 2.997 1.00 93.12 87 MET A O 1
ATOM 660 N N . PRO A 1 88 ? -24.089 27.031 3.760 1.00 94.19 88 PRO A N 1
ATOM 661 C CA . PRO A 1 88 ? -23.377 26.839 2.509 1.00 94.19 88 PRO A CA 1
ATOM 662 C C . PRO A 1 88 ? -22.923 25.386 2.322 1.00 94.19 88 PRO A C 1
ATOM 664 O O . PRO A 1 88 ? -22.479 24.730 3.258 1.00 94.19 88 PRO A O 1
ATOM 667 N N . LEU A 1 89 ? -22.982 24.895 1.083 1.00 91.06 89 LEU A N 1
ATOM 668 C CA . LEU A 1 89 ? -22.330 23.646 0.660 1.00 91.06 89 LEU A CA 1
ATOM 669 C C . LEU A 1 89 ? -21.084 23.904 -0.207 1.00 91.06 89 LEU A C 1
ATOM 671 O O . LEU A 1 89 ? -20.280 22.998 -0.405 1.00 91.06 89 LEU A O 1
ATOM 675 N N . SER A 1 90 ? -20.925 25.120 -0.737 1.00 92.44 90 SER A N 1
ATOM 676 C CA . SER A 1 90 ? -19.731 25.596 -1.450 1.00 92.44 90 SER A CA 1
ATOM 677 C C . SER A 1 90 ? -19.746 27.131 -1.545 1.00 92.44 90 SER A C 1
ATOM 679 O O . SER A 1 90 ? -20.652 27.786 -1.026 1.00 92.44 90 SER A O 1
ATOM 681 N N . ALA A 1 91 ? -18.793 27.733 -2.263 1.00 92.50 91 ALA A N 1
ATOM 682 C CA . ALA A 1 91 ? -18.881 29.139 -2.677 1.00 92.50 91 ALA A CA 1
ATOM 683 C C . ALA A 1 91 ? -20.096 29.476 -3.568 1.00 92.50 91 ALA A C 1
ATOM 685 O O . ALA A 1 91 ? -20.469 30.642 -3.667 1.00 92.50 91 ALA A O 1
ATOM 686 N N . THR A 1 92 ? -20.697 28.493 -4.250 1.00 94.62 92 THR A N 1
ATOM 687 C CA . THR A 1 92 ? -21.794 28.717 -5.210 1.00 94.62 92 THR A CA 1
ATOM 688 C C . THR A 1 92 ? -23.151 28.248 -4.691 1.00 94.62 92 THR A C 1
ATOM 690 O O . THR A 1 92 ? -24.161 28.913 -4.936 1.00 94.62 92 THR A O 1
ATOM 693 N N . VAL A 1 93 ? -23.182 27.134 -3.954 1.00 93.50 93 VAL A N 1
ATOM 694 C CA . VAL A 1 93 ? -24.404 26.523 -3.420 1.00 93.50 93 VAL A CA 1
ATOM 695 C C . VAL A 1 93 ? -24.564 26.878 -1.949 1.00 93.50 93 VAL A C 1
ATOM 697 O O . VAL A 1 93 ? -23.730 26.511 -1.122 1.00 93.50 93 VAL A O 1
ATOM 700 N N . CYS A 1 94 ? -25.659 27.554 -1.614 1.00 94.69 94 CYS A N 1
ATOM 701 C CA . CYS A 1 94 ? -25.982 27.932 -0.242 1.00 94.69 94 CYS A CA 1
ATOM 702 C C . CYS A 1 94 ? -27.495 27.951 -0.023 1.00 94.69 94 CYS A C 1
ATOM 704 O O . CYS A 1 94 ? -28.260 28.309 -0.922 1.00 94.69 94 CYS A O 1
ATOM 706 N N . TYR A 1 95 ? -27.913 27.550 1.174 1.00 93.38 95 TYR A N 1
ATOM 707 C CA . TYR A 1 95 ? -29.279 27.691 1.655 1.00 93.38 95 TYR A CA 1
ATOM 708 C C . TYR A 1 95 ? -29.342 28.837 2.669 1.00 93.38 95 TYR A C 1
ATOM 710 O O . TYR A 1 95 ? -28.442 28.995 3.492 1.00 93.38 95 TYR A O 1
ATOM 718 N N . ALA A 1 96 ? -30.411 29.620 2.622 1.00 91.94 96 ALA A N 1
ATOM 719 C CA . ALA A 1 96 ? -30.700 30.690 3.562 1.00 91.94 96 ALA A CA 1
ATOM 720 C C . ALA A 1 96 ? -32.061 30.451 4.205 1.00 91.94 96 ALA A C 1
ATOM 722 O O . ALA A 1 96 ? -33.064 30.247 3.513 1.00 91.94 96 ALA A O 1
ATOM 723 N N . THR A 1 97 ? -32.088 30.499 5.528 1.00 90.94 97 THR A N 1
ATOM 724 C CA . THR A 1 97 ? -33.307 30.359 6.321 1.00 90.94 97 THR A CA 1
ATOM 725 C C . THR A 1 97 ? -33.874 31.750 6.600 1.00 90.94 97 THR A C 1
ATOM 727 O O . THR A 1 97 ? -33.120 32.638 6.995 1.00 90.94 97 THR A O 1
ATOM 730 N N . ILE A 1 98 ? -35.172 31.969 6.356 1.00 88.19 98 ILE A N 1
ATOM 731 C CA . ILE A 1 98 ? -35.817 33.289 6.443 1.00 88.19 98 ILE A CA 1
ATOM 732 C C . ILE A 1 98 ? -36.991 33.268 7.429 1.00 88.19 98 ILE A C 1
ATOM 734 O O . ILE A 1 98 ? -38.038 32.683 7.137 1.00 88.19 98 ILE A O 1
ATOM 738 N N . ASN A 1 99 ? -36.863 33.972 8.556 1.00 82.88 99 ASN A N 1
ATOM 739 C CA . ASN A 1 99 ? -37.887 34.094 9.604 1.00 82.88 99 ASN A CA 1
ATOM 740 C C . ASN A 1 99 ? -38.689 35.410 9.503 1.00 82.88 99 ASN A C 1
ATOM 742 O O . ASN A 1 99 ? -38.702 36.251 10.402 1.00 82.88 99 ASN A O 1
ATOM 746 N N . ASN A 1 100 ? -39.399 35.583 8.386 1.00 76.75 100 ASN A N 1
ATOM 747 C CA . ASN A 1 100 ? -40.292 36.723 8.152 1.00 76.75 100 ASN A CA 1
ATOM 748 C C . ASN A 1 100 ? -41.656 36.556 8.863 1.00 76.75 100 ASN A C 1
ATOM 750 O O . ASN A 1 100 ? -42.655 36.256 8.204 1.00 76.75 100 ASN A O 1
ATOM 754 N N . TYR A 1 101 ? -41.688 36.777 10.183 1.00 67.69 101 TYR A N 1
ATOM 755 C CA . TYR A 1 101 ? -42.867 36.676 11.063 1.00 67.69 101 TYR A CA 1
ATOM 756 C C . TYR A 1 101 ? -44.224 36.920 10.373 1.00 67.69 101 TYR A C 1
ATOM 758 O O . TYR A 1 101 ? -44.588 38.054 10.053 1.00 67.69 101 TYR A O 1
ATOM 766 N N . GLY A 1 102 ? -44.992 35.842 10.189 1.00 58.72 102 GLY A N 1
ATOM 767 C CA . GLY A 1 102 ? -46.402 35.904 9.796 1.00 58.72 102 GLY A CA 1
ATOM 768 C C . GLY A 1 102 ? -46.677 36.292 8.339 1.00 58.72 102 GLY A C 1
ATOM 769 O O . GLY A 1 102 ? -47.819 36.625 8.022 1.00 58.72 102 GLY A O 1
ATOM 770 N N . ASN A 1 103 ? -45.682 36.262 7.441 1.00 67.75 103 ASN A N 1
ATOM 771 C CA . ASN A 1 103 ? -45.900 36.529 6.015 1.00 67.75 103 ASN A CA 1
ATOM 772 C C . ASN A 1 103 ? -45.478 35.368 5.098 1.00 67.75 103 ASN A C 1
ATOM 774 O O . ASN A 1 103 ? -44.653 34.524 5.439 1.00 67.75 103 ASN A O 1
ATOM 778 N N . SER A 1 104 ? -46.035 35.336 3.884 1.00 67.56 104 SER A N 1
ATOM 779 C CA . SER A 1 104 ? -45.841 34.252 2.906 1.00 67.56 104 SER A CA 1
ATOM 780 C C . SER A 1 104 ? -44.436 34.187 2.281 1.00 67.56 104 SER A C 1
ATOM 782 O O . SER A 1 104 ? -44.246 33.504 1.274 1.00 67.56 104 SER A O 1
ATOM 784 N N . LYS A 1 105 ? -43.464 34.929 2.827 1.00 76.50 105 LYS A N 1
ATOM 785 C CA . LYS A 1 105 ? -42.053 34.931 2.424 1.00 76.50 105 LYS A CA 1
ATOM 786 C C . LYS A 1 105 ? -41.115 34.346 3.479 1.00 76.50 105 LYS A C 1
ATOM 788 O O . LYS A 1 105 ? -39.923 34.255 3.184 1.00 76.50 105 LYS A O 1
ATOM 793 N N . GLN A 1 106 ? -41.616 33.907 4.639 1.00 82.31 106 GLN A N 1
ATOM 794 C CA . GLN A 1 106 ? -40.845 33.022 5.519 1.00 82.31 106 GLN A CA 1
ATOM 795 C C . GLN A 1 106 ? -40.661 31.639 4.868 1.00 82.31 106 GLN A C 1
ATOM 797 O O . GLN A 1 106 ? -41.516 31.192 4.100 1.00 82.31 106 GLN A O 1
ATOM 802 N N . GLY A 1 107 ? -39.537 30.979 5.148 1.00 86.12 107 GLY A N 1
ATOM 803 C CA . GLY A 1 107 ? -39.181 29.688 4.553 1.00 86.12 107 GLY A CA 1
ATOM 804 C C . GLY A 1 107 ? -37.696 29.577 4.210 1.00 86.12 107 GLY A C 1
ATOM 805 O O . GLY A 1 107 ? -36.865 30.306 4.751 1.00 86.12 107 GLY A O 1
ATOM 806 N N . ILE A 1 108 ? -37.365 28.657 3.304 1.00 89.75 108 ILE A N 1
ATOM 807 C CA . ILE A 1 108 ? -35.985 28.327 2.927 1.00 89.75 108 ILE A CA 1
ATOM 808 C C . ILE A 1 108 ? -35.743 28.766 1.486 1.00 89.75 108 ILE A C 1
ATOM 810 O O . ILE A 1 108 ? -36.555 28.499 0.599 1.00 89.75 108 ILE A O 1
ATOM 814 N N . TYR A 1 109 ? -34.617 29.429 1.250 1.00 91.56 109 TYR A N 1
ATOM 815 C CA . TYR A 1 109 ? -34.188 29.894 -0.065 1.00 91.56 109 TYR A CA 1
ATOM 816 C C . TYR A 1 109 ? -32.854 29.246 -0.434 1.00 91.56 109 TYR A C 1
ATOM 818 O O . TYR A 1 109 ? -32.029 28.977 0.434 1.00 91.56 109 TYR A O 1
ATOM 826 N N . LYS A 1 110 ? -32.631 28.998 -1.723 1.00 92.94 110 LYS A N 1
ATOM 827 C CA . LYS A 1 110 ? -31.431 28.357 -2.267 1.00 92.94 110 LYS A CA 1
ATOM 828 C C . LYS A 1 110 ? -30.823 29.218 -3.367 1.00 92.94 110 LYS A C 1
ATOM 830 O O . LYS A 1 110 ? -31.545 29.721 -4.227 1.00 92.94 110 LYS A O 1
ATOM 835 N N . THR A 1 111 ? -29.503 29.329 -3.351 1.00 94.69 111 THR A N 1
ATOM 836 C CA . THR A 1 111 ? -28.675 29.775 -4.478 1.00 94.69 111 THR A CA 1
ATOM 837 C C . THR A 1 111 ? -27.843 28.601 -4.989 1.00 94.69 111 THR A C 1
ATOM 839 O O . THR A 1 111 ? -27.466 27.713 -4.220 1.00 94.69 111 THR A O 1
ATOM 842 N N . THR A 1 112 ? -27.515 28.626 -6.281 1.00 94.06 112 THR A N 1
ATOM 843 C CA . THR A 1 112 ? -26.517 27.745 -6.912 1.00 94.06 112 THR A CA 1
ATOM 844 C C . THR A 1 112 ? -25.460 28.514 -7.717 1.00 94.06 112 THR A C 1
ATOM 846 O O . THR A 1 112 ? -24.659 27.894 -8.412 1.00 94.06 112 THR A O 1
ATOM 849 N N . ASP A 1 113 ? -25.444 29.849 -7.635 1.00 93.31 113 ASP A N 1
ATOM 850 C CA . ASP A 1 113 ? -24.611 30.752 -8.446 1.00 93.31 113 ASP A CA 1
ATOM 851 C C . ASP A 1 113 ? -23.775 31.753 -7.616 1.00 93.31 113 ASP A C 1
ATOM 853 O O . ASP A 1 113 ? -23.247 32.726 -8.151 1.00 93.31 113 ASP A O 1
ATOM 857 N N . GLY A 1 114 ? -23.623 31.517 -6.308 1.00 92.00 114 GLY A N 1
ATOM 858 C CA . GLY A 1 114 ? -22.923 32.436 -5.395 1.00 92.00 114 GLY A CA 1
ATOM 859 C C . GLY A 1 114 ? -23.787 33.599 -4.893 1.00 92.00 114 GLY A C 1
ATOM 860 O O . GLY A 1 114 ? -23.260 34.620 -4.453 1.00 92.00 114 GLY A O 1
ATOM 861 N N . GLY A 1 115 ? -25.112 33.451 -4.946 1.00 91.62 115 GLY A N 1
ATOM 862 C CA . GLY A 1 115 ? -26.090 34.405 -4.431 1.00 91.62 115 GLY A CA 1
ATOM 863 C C . GLY A 1 115 ? -26.502 35.478 -5.439 1.00 91.62 115 GLY A C 1
ATOM 864 O O . GLY A 1 115 ? -27.181 36.431 -5.055 1.00 91.62 115 GLY A O 1
ATOM 865 N N . LEU A 1 116 ? -26.115 35.334 -6.710 1.00 91.38 116 LEU A N 1
ATOM 866 C CA . LEU A 1 116 ? -26.568 36.198 -7.803 1.00 91.38 116 LEU A CA 1
ATOM 867 C C . LEU A 1 116 ? -28.076 36.020 -8.043 1.00 91.38 116 LEU A C 1
ATOM 869 O O . LEU A 1 116 ? -28.764 36.988 -8.373 1.00 91.38 116 LEU A O 1
ATOM 873 N N . SER A 1 117 ? -28.603 34.815 -7.808 1.00 92.75 117 SER A N 1
ATOM 874 C CA . SER A 1 117 ? -30.036 34.541 -7.730 1.00 92.75 117 SER A CA 1
ATOM 875 C C . SER A 1 117 ? -30.393 33.658 -6.529 1.00 92.75 117 SER A C 1
ATOM 877 O O . SER A 1 117 ? -29.589 32.880 -6.021 1.00 92.75 117 SER A O 1
ATOM 879 N N . TRP A 1 118 ? -31.633 33.798 -6.055 1.00 92.31 118 TRP A N 1
ATOM 880 C CA . TRP A 1 118 ? -32.175 33.041 -4.927 1.00 92.31 118 TRP A CA 1
ATOM 881 C C . TRP A 1 118 ? -33.598 32.583 -5.239 1.00 92.31 118 TRP A C 1
ATOM 883 O O . TRP A 1 118 ? -34.441 33.393 -5.630 1.00 92.31 118 TRP A O 1
ATOM 893 N N . GLN A 1 119 ? -33.881 31.300 -5.022 1.00 90.75 119 GLN A N 1
ATOM 894 C CA . GLN A 1 119 ? -35.200 30.694 -5.219 1.00 90.75 119 GLN A CA 1
ATOM 895 C C . GLN A 1 119 ? -35.720 30.121 -3.900 1.00 90.75 119 GLN A C 1
ATOM 897 O O . GLN A 1 119 ? -34.964 29.480 -3.176 1.00 90.75 119 GLN A O 1
ATOM 902 N N . GLN A 1 120 ? -36.997 30.339 -3.581 1.00 89.00 120 GLN A N 1
ATOM 903 C CA . GLN A 1 120 ? -37.652 29.676 -2.447 1.00 89.00 120 GLN A CA 1
ATOM 904 C C . GLN A 1 120 ? -37.838 28.188 -2.783 1.00 89.00 120 GLN A C 1
ATOM 906 O O . GLN A 1 120 ? -38.258 27.871 -3.896 1.00 89.00 120 GLN A O 1
ATOM 911 N N . ILE A 1 121 ? -37.517 27.291 -1.849 1.00 85.81 121 ILE A N 1
ATOM 912 C CA . ILE A 1 121 ? -37.630 25.835 -2.030 1.00 85.81 121 ILE A CA 1
ATOM 913 C C . ILE A 1 121 ? -38.674 25.243 -1.075 1.00 85.81 121 ILE A C 1
ATOM 915 O O . ILE A 1 121 ? -38.882 25.753 0.027 1.00 85.81 121 ILE A O 1
ATOM 919 N N . GLY A 1 122 ? -39.343 24.172 -1.505 1.00 73.94 122 GLY A N 1
ATOM 920 C CA . GLY A 1 122 ? -40.545 23.655 -0.848 1.00 73.94 122 GLY A CA 1
ATOM 921 C C . GLY A 1 122 ? -41.812 24.464 -1.168 1.00 73.94 122 GLY A C 1
ATOM 922 O O . GLY A 1 122 ? -41.797 25.436 -1.927 1.00 73.94 122 GLY A O 1
ATOM 923 N N . ILE A 1 123 ? -42.947 24.043 -0.602 1.00 59.19 123 ILE A N 1
ATOM 924 C CA . ILE A 1 123 ? -44.267 24.626 -0.894 1.00 59.19 123 ILE A CA 1
ATOM 925 C C . ILE A 1 123 ? -44.536 25.817 0.041 1.00 59.19 123 ILE A C 1
ATOM 927 O O . ILE A 1 123 ? -45.218 25.695 1.054 1.00 59.19 123 ILE A O 1
ATOM 931 N N . GLY A 1 124 ? -44.004 26.989 -0.315 1.00 65.00 124 GLY A N 1
ATOM 932 C CA . GLY A 1 124 ? -44.295 28.255 0.368 1.00 65.00 124 GLY A CA 1
ATOM 933 C C . GLY A 1 124 ? -43.798 28.298 1.818 1.00 65.00 124 GLY A C 1
ATOM 934 O O . GLY A 1 124 ? -42.628 28.024 2.085 1.00 65.00 124 GLY A O 1
ATOM 935 N N . ASN A 1 125 ? -44.678 28.683 2.747 1.00 69.12 125 ASN A N 1
ATOM 936 C CA . ASN A 1 125 ? -44.415 28.549 4.178 1.00 69.12 125 ASN A CA 1
ATOM 937 C C . ASN A 1 125 ? -44.760 27.118 4.619 1.00 69.12 125 ASN A C 1
ATOM 939 O O . ASN A 1 125 ? -45.936 26.777 4.713 1.00 69.12 125 ASN A O 1
ATOM 943 N N . ILE A 1 126 ? -43.739 26.309 4.909 1.00 75.81 126 ILE A N 1
ATOM 944 C CA . ILE A 1 126 ? -43.911 24.926 5.382 1.00 75.81 126 ILE A CA 1
ATOM 945 C C . ILE A 1 126 ? -44.384 24.833 6.845 1.00 75.81 126 ILE A C 1
ATOM 947 O O . ILE A 1 126 ? -44.793 23.759 7.270 1.00 75.81 126 ILE A O 1
ATOM 951 N N . TYR A 1 127 ? -44.347 25.935 7.601 1.00 78.06 127 TYR A N 1
ATOM 952 C CA . TYR A 1 127 ? -44.761 25.988 9.005 1.00 78.06 127 TYR A CA 1
ATOM 953 C C . TYR A 1 127 ? -46.259 26.241 9.101 1.00 78.06 127 TYR A C 1
ATOM 955 O O . TYR A 1 127 ? -46.761 27.290 8.690 1.00 78.06 127 TYR A O 1
ATOM 963 N N . THR A 1 128 ? -46.974 25.247 9.607 1.00 72.38 128 THR A N 1
ATOM 964 C CA . THR A 1 128 ? -48.439 25.193 9.614 1.00 72.38 128 THR A CA 1
ATOM 965 C C . THR A 1 128 ? -49.053 25.888 10.825 1.00 72.38 128 THR A C 1
ATOM 967 O O . THR A 1 128 ? -50.202 26.330 10.761 1.00 72.38 128 THR A O 1
ATOM 970 N N . SER A 1 129 ? -48.291 26.034 11.909 1.00 73.69 129 SER A N 1
ATOM 971 C CA . SER A 1 129 ? -48.744 26.675 13.140 1.00 73.69 129 SER A CA 1
ATOM 972 C C . SER A 1 129 ? -48.531 28.193 13.105 1.00 73.69 129 SER A C 1
ATOM 974 O O . SER A 1 129 ? -47.454 28.680 12.770 1.00 73.69 129 SER A O 1
ATOM 976 N N . ALA A 1 130 ? -49.545 28.972 13.501 1.00 67.56 130 ALA A N 1
ATOM 977 C CA . ALA A 1 130 ? -49.550 30.440 13.386 1.00 67.56 130 ALA A CA 1
ATOM 978 C C . ALA A 1 130 ? -48.513 31.177 14.266 1.00 67.56 130 ALA A C 1
ATOM 980 O O . ALA A 1 130 ? -48.366 32.393 14.148 1.00 67.56 130 ALA A O 1
ATOM 981 N N . GLY A 1 131 ? -47.818 30.454 15.149 1.00 66.69 131 GLY A N 1
ATOM 982 C CA . GLY A 1 131 ? -46.693 30.945 15.949 1.00 66.69 131 GLY A CA 1
ATOM 983 C C . GLY A 1 131 ? -45.337 30.337 15.576 1.00 66.69 131 GLY A C 1
ATOM 984 O O . GLY A 1 131 ? -44.379 30.586 16.297 1.00 66.69 131 GLY A O 1
ATOM 985 N N . SER A 1 132 ? -45.245 29.542 14.502 1.00 79.81 132 SER A N 1
ATOM 986 C CA . SER A 1 132 ? -44.011 28.862 14.091 1.00 79.81 132 SER A CA 1
ATOM 987 C C . SER A 1 132 ? -43.381 29.494 12.840 1.00 79.81 132 SER A C 1
ATOM 989 O O . SER A 1 132 ? -44.060 29.916 11.898 1.00 79.81 132 SER A O 1
ATOM 991 N N . PHE A 1 133 ? -42.055 29.588 12.849 1.00 80.81 133 PHE A N 1
ATOM 992 C CA . PHE A 1 133 ? -41.210 30.162 11.800 1.00 80.81 133 PHE A CA 1
ATOM 993 C C . PHE A 1 133 ? -39.840 29.461 11.821 1.00 80.81 133 PHE A C 1
ATOM 995 O O . PHE A 1 133 ? -39.471 28.898 12.851 1.00 80.81 133 PHE A O 1
ATOM 1002 N N . PRO A 1 134 ? -39.061 29.476 10.723 1.00 83.88 134 PRO A N 1
ATOM 1003 C CA . PRO A 1 134 ? -37.833 28.690 10.650 1.00 83.88 134 PRO A CA 1
ATOM 1004 C C . PRO A 1 134 ? -36.644 29.334 11.391 1.00 83.88 134 PRO A C 1
ATOM 1006 O O . PRO A 1 134 ? -36.062 30.330 10.942 1.00 83.88 134 PRO A O 1
ATOM 1009 N N . ASP A 1 135 ? -36.238 28.715 12.498 1.00 86.12 135 ASP A N 1
ATOM 1010 C CA . ASP A 1 135 ? -35.094 29.111 13.331 1.00 86.12 135 ASP A CA 1
ATOM 1011 C C . ASP A 1 135 ? -33.742 28.759 12.714 1.00 86.12 135 ASP A C 1
ATOM 1013 O O . ASP A 1 135 ? -32.772 29.509 12.865 1.00 86.12 135 ASP A O 1
ATOM 1017 N N . PHE A 1 136 ? -33.658 27.598 12.063 1.00 90.25 136 PHE A N 1
ATOM 1018 C CA . PHE A 1 136 ? -32.474 27.168 11.329 1.00 90.25 136 PHE A CA 1
ATOM 1019 C C . PHE A 1 136 ? -32.792 26.091 10.289 1.00 90.25 136 PHE A C 1
ATOM 1021 O O . PHE A 1 136 ? -33.754 25.332 10.413 1.00 90.25 136 PHE A O 1
ATOM 1028 N N . THR A 1 137 ? -31.909 25.976 9.299 1.00 92.50 137 THR A N 1
ATOM 1029 C CA . THR A 1 137 ? -31.843 24.862 8.346 1.00 92.50 137 THR A CA 1
ATOM 1030 C C . THR A 1 137 ? -30.409 24.359 8.269 1.00 92.50 137 THR A C 1
ATOM 1032 O O . THR A 1 137 ? -29.478 25.161 8.173 1.00 92.50 137 THR A O 1
ATOM 1035 N N . TYR A 1 138 ? -30.236 23.038 8.270 1.00 94.19 138 TYR A N 1
ATOM 1036 C CA . TYR A 1 138 ? -28.943 22.379 8.112 1.00 94.19 138 TYR A CA 1
ATOM 1037 C C . TYR A 1 138 ? -29.008 21.265 7.060 1.00 94.19 138 TYR A C 1
ATOM 1039 O O . TYR A 1 138 ? -29.987 20.521 6.992 1.00 94.19 138 TYR A O 1
ATOM 1047 N N . PHE A 1 139 ? -27.943 21.117 6.272 1.00 93.56 139 PHE A N 1
ATOM 1048 C CA . PHE A 1 139 ? -27.797 20.073 5.257 1.00 93.56 139 PHE A CA 1
ATOM 1049 C C . PHE A 1 139 ? -26.501 19.288 5.477 1.00 93.56 139 PHE A C 1
ATOM 1051 O O . PHE A 1 139 ? -25.413 19.852 5.464 1.00 93.56 139 PHE A O 1
ATOM 1058 N N . TRP A 1 140 ? -26.607 17.966 5.620 1.00 89.38 140 TRP A N 1
ATOM 1059 C CA . TRP A 1 140 ? -25.447 17.069 5.747 1.00 89.38 140 TRP A CA 1
ATOM 1060 C C . TRP A 1 140 ? -24.779 16.754 4.406 1.00 89.38 140 TRP A C 1
ATOM 1062 O O . TRP A 1 140 ? -23.665 16.235 4.366 1.00 89.38 140 TRP A O 1
ATOM 1072 N N . ASN A 1 141 ? -25.494 16.983 3.307 1.00 84.88 141 ASN A N 1
ATOM 1073 C CA . ASN A 1 141 ? -25.048 16.838 1.925 1.00 84.88 141 ASN A CA 1
ATOM 1074 C C . ASN A 1 141 ? -26.070 17.536 1.007 1.00 84.88 141 ASN A C 1
ATOM 1076 O O . ASN A 1 141 ? -27.046 18.111 1.482 1.00 84.88 141 ASN A O 1
ATOM 1080 N N . ALA A 1 142 ? -25.879 17.460 -0.313 1.00 84.00 142 ALA A N 1
ATOM 1081 C CA . ALA A 1 142 ? -26.765 18.092 -1.295 1.00 84.00 142 ALA A CA 1
ATOM 1082 C C . ALA A 1 142 ? -28.251 17.684 -1.196 1.00 84.00 142 ALA A C 1
ATOM 1084 O O . ALA A 1 142 ? -29.102 18.457 -1.635 1.00 84.00 142 ALA A O 1
ATOM 1085 N N . ASN A 1 143 ? -28.553 16.516 -0.612 1.00 89.06 143 ASN A N 1
ATOM 1086 C CA . ASN A 1 143 ? -29.880 15.901 -0.613 1.00 89.06 143 ASN A CA 1
ATOM 1087 C C . ASN A 1 143 ? -30.541 15.908 0.781 1.00 89.06 143 ASN A C 1
ATOM 1089 O O . ASN A 1 143 ? -31.730 16.210 0.918 1.00 89.06 143 ASN A O 1
ATOM 1093 N N . GLN A 1 144 ? -29.779 15.557 1.821 1.00 92.12 144 GLN A N 1
ATOM 1094 C CA . GLN A 1 144 ? -30.301 15.274 3.157 1.00 92.12 144 GLN A CA 1
ATOM 1095 C C . GLN A 1 144 ? -30.119 16.449 4.123 1.00 92.12 144 GLN A C 1
ATOM 1097 O O . GLN A 1 144 ? -29.000 16.919 4.341 1.00 92.12 144 GLN A O 1
ATOM 1102 N N . GLY A 1 145 ? -31.214 16.873 4.753 1.00 93.06 145 GLY A N 1
ATOM 1103 C CA . GLY A 1 145 ? -31.245 18.043 5.628 1.00 93.06 145 GLY A CA 1
ATOM 1104 C C . GLY A 1 145 ? -32.414 18.044 6.609 1.00 93.06 145 GLY A C 1
ATOM 1105 O O . GLY A 1 145 ? -33.344 17.242 6.501 1.00 93.06 145 GLY A O 1
ATOM 1106 N N . VAL A 1 146 ? -32.345 18.964 7.567 1.00 94.62 146 VAL A N 1
ATOM 1107 C CA . VAL A 1 146 ? -33.358 19.224 8.597 1.00 94.62 146 VAL A CA 1
ATOM 1108 C C . VAL A 1 146 ? -33.602 20.727 8.694 1.00 94.62 146 VAL A C 1
ATOM 1110 O O . VAL A 1 146 ? -32.695 21.531 8.476 1.00 94.62 146 VAL A O 1
ATOM 1113 N N . THR A 1 147 ? -34.823 21.104 9.042 1.00 91.88 147 THR A N 1
ATOM 1114 C CA . THR A 1 147 ? -35.205 22.481 9.352 1.00 91.88 147 THR A CA 1
ATOM 1115 C C . THR A 1 147 ? -36.167 22.478 10.538 1.00 91.88 147 THR A C 1
ATOM 1117 O O . THR A 1 147 ? -36.920 21.518 10.732 1.00 91.88 147 THR A O 1
ATOM 1120 N N . LEU A 1 148 ? -36.100 23.513 11.370 1.00 90.25 148 LEU A N 1
ATOM 1121 C CA . LEU A 1 148 ? -36.807 23.588 12.648 1.00 90.25 148 LEU A CA 1
ATOM 1122 C C . LEU A 1 148 ? -37.504 24.931 12.802 1.00 90.25 148 LEU A C 1
ATOM 1124 O O . LEU A 1 148 ? -36.953 25.959 12.414 1.00 90.25 148 LEU A O 1
ATOM 1128 N N . GLY A 1 149 ? -38.683 24.903 13.412 1.00 86.44 149 GLY A N 1
ATOM 1129 C CA . GLY A 1 149 ? -39.361 26.082 13.921 1.00 86.44 149 GLY A CA 1
ATOM 1130 C C . GLY A 1 149 ? -40.037 25.840 15.265 1.00 86.44 149 GLY A C 1
ATOM 1131 O O . GLY A 1 149 ? -40.089 24.719 15.782 1.00 86.44 149 GLY A O 1
ATOM 1132 N N . ASP A 1 150 ? -40.553 26.940 15.797 1.00 82.19 150 ASP A N 1
ATOM 1133 C CA . ASP A 1 150 ? -41.262 27.071 17.067 1.00 82.19 150 ASP A CA 1
ATOM 1134 C C . ASP A 1 150 ? -42.552 26.226 17.185 1.00 82.19 150 ASP A C 1
ATOM 1136 O O . ASP A 1 150 ? -42.902 25.426 16.314 1.00 82.19 150 ASP A O 1
ATOM 1140 N N . ASN A 1 151 ? -43.250 26.395 18.311 1.00 80.00 151 ASN A N 1
ATOM 1141 C CA . ASN A 1 151 ? -44.428 25.645 18.751 1.00 80.00 151 ASN A CA 1
ATOM 1142 C C . ASN A 1 151 ? -45.499 25.348 17.681 1.00 80.00 151 ASN A C 1
ATOM 1144 O O . ASN A 1 151 ? -46.189 26.250 17.187 1.00 80.00 151 ASN A O 1
ATOM 1148 N N . ASP A 1 152 ? -45.761 24.058 17.455 1.00 78.06 152 ASP A N 1
ATOM 1149 C CA . ASP A 1 152 ? -47.035 23.624 16.895 1.00 78.06 152 ASP A CA 1
ATOM 1150 C C . ASP A 1 152 ? -48.131 23.621 17.968 1.00 78.06 152 ASP A C 1
ATOM 1152 O O . ASP A 1 152 ? -48.205 22.730 18.819 1.00 78.06 152 ASP A O 1
ATOM 1156 N N . ALA A 1 153 ? -49.041 24.592 17.870 1.00 70.69 153 ALA A N 1
ATOM 1157 C CA . ALA A 1 153 ? -50.187 24.743 18.756 1.00 70.69 153 ALA A CA 1
ATOM 1158 C C . ALA A 1 153 ? -51.157 23.543 18.723 1.00 70.69 153 ALA A C 1
ATOM 1160 O O . ALA A 1 153 ? -51.970 23.404 19.636 1.00 70.69 153 ALA A O 1
ATOM 1161 N N . ALA A 1 154 ? -51.081 22.673 17.708 1.00 72.94 154 ALA A N 1
ATOM 1162 C CA . ALA A 1 154 ? -51.872 21.448 17.633 1.00 72.94 154 ALA A CA 1
ATOM 1163 C C . ALA A 1 154 ? -51.290 20.273 18.447 1.00 72.94 154 ALA A C 1
ATOM 1165 O O . ALA A 1 154 ? -52.042 19.352 18.773 1.00 72.94 154 ALA A O 1
ATOM 1166 N N . THR A 1 155 ? -49.987 20.270 18.775 1.00 75.69 155 THR A N 1
ATOM 1167 C CA . THR A 1 155 ? -49.332 19.117 19.439 1.00 75.69 155 THR A CA 1
ATOM 1168 C C . THR A 1 155 ? -48.472 19.465 20.657 1.00 75.69 155 THR A C 1
ATOM 1170 O O . THR A 1 155 ? -48.197 18.576 21.460 1.00 75.69 155 THR A O 1
ATOM 1173 N N . GLY A 1 156 ? -48.053 20.724 20.831 1.00 75.94 156 GLY A N 1
ATOM 1174 C CA . GLY A 1 156 ? -47.140 21.138 21.907 1.00 75.94 156 GLY A CA 1
ATOM 1175 C C . GLY A 1 156 ? -45.685 20.699 21.691 1.00 75.94 156 GLY A C 1
ATOM 1176 O O . GLY A 1 156 ? -44.927 20.553 22.648 1.00 75.94 156 GLY A O 1
ATOM 1177 N N . ASN A 1 157 ? -45.279 20.447 20.443 1.00 82.75 157 ASN A N 1
ATOM 1178 C CA . ASN A 1 157 ? -43.894 20.133 20.077 1.00 82.75 157 ASN A CA 1
ATOM 1179 C C . ASN A 1 157 ? -43.311 21.233 19.174 1.00 82.75 157 ASN A C 1
ATOM 1181 O O . ASN A 1 157 ? -44.035 22.071 18.642 1.00 82.75 157 ASN A O 1
ATOM 1185 N N . PHE A 1 158 ? -41.998 21.185 18.950 1.00 86.19 158 PHE A N 1
ATOM 1186 C CA . PHE A 1 158 ? -41.346 21.930 17.869 1.00 86.19 158 PHE A CA 1
ATOM 1187 C C . PHE A 1 158 ? -41.841 21.455 16.496 1.00 86.19 158 PHE A C 1
ATOM 1189 O O . PHE A 1 158 ? -42.006 20.249 16.277 1.00 86.19 158 PHE A O 1
ATOM 1196 N N . GLU A 1 159 ? -42.025 22.377 15.552 1.00 87.62 159 GLU A N 1
ATOM 1197 C CA . GLU A 1 159 ? -42.394 22.037 14.177 1.00 87.62 159 GLU A CA 1
ATOM 1198 C C . GLU A 1 159 ? -41.119 21.711 13.368 1.00 87.62 159 GLU A C 1
ATOM 1200 O O . GLU A 1 159 ? -40.451 22.588 12.822 1.00 87.62 159 GLU A O 1
ATOM 1205 N N . ILE A 1 160 ? -40.726 20.430 13.344 1.00 91.00 160 ILE A N 1
ATOM 1206 C CA . ILE A 1 160 ? -39.488 19.958 12.694 1.00 91.00 160 ILE A CA 1
ATOM 1207 C C . ILE A 1 160 ? -39.808 19.217 11.389 1.00 91.00 160 ILE A C 1
ATOM 1209 O O . ILE A 1 160 ? -40.681 18.344 11.352 1.00 91.00 160 ILE A O 1
ATOM 1213 N N . TYR A 1 161 ? -39.049 19.516 10.333 1.00 92.31 161 TYR A N 1
ATOM 1214 C CA . TYR A 1 161 ? -39.146 18.879 9.018 1.00 92.31 161 TYR A CA 1
ATOM 1215 C C . TYR A 1 161 ? -37.787 18.339 8.551 1.00 92.31 161 TYR A C 1
ATOM 1217 O O . TYR A 1 161 ? -36.733 18.893 8.863 1.00 92.31 161 TYR A O 1
ATOM 1225 N N . THR A 1 162 ? -37.807 17.270 7.754 1.00 94.50 162 THR A N 1
ATOM 1226 C CA . THR A 1 162 ? -36.616 16.663 7.131 1.00 94.50 162 THR A CA 1
ATOM 1227 C C . THR A 1 162 ? -36.781 16.530 5.617 1.00 94.50 162 THR A C 1
ATOM 1229 O O . THR A 1 162 ? -37.896 16.397 5.115 1.00 94.50 162 THR A O 1
ATOM 1232 N N . THR A 1 163 ? -35.668 16.557 4.885 1.00 93.06 163 THR A N 1
ATOM 1233 C CA . THR A 1 163 ? -35.598 16.376 3.423 1.00 93.06 163 THR A CA 1
ATOM 1234 C C . THR A 1 163 ? -34.639 15.242 3.066 1.00 93.06 163 THR A C 1
ATOM 1236 O O . THR A 1 163 ? -33.656 14.998 3.771 1.00 93.06 163 THR A O 1
ATOM 1239 N N . SER A 1 164 ? -34.892 14.595 1.926 1.00 91.81 164 SER A N 1
ATOM 1240 C CA . SER A 1 164 ? -33.966 13.655 1.277 1.00 91.81 164 SER A CA 1
ATOM 1241 C C . SER A 1 164 ? -33.702 13.953 -0.211 1.00 91.81 164 SER A C 1
ATOM 1243 O O . SER A 1 164 ? -33.005 13.180 -0.862 1.00 91.81 164 SER A O 1
ATOM 1245 N N . ASP A 1 165 ? -34.200 15.079 -0.741 1.00 90.12 165 ASP A N 1
ATOM 1246 C CA . ASP A 1 165 ? -34.123 15.469 -2.162 1.00 90.12 165 ASP A CA 1
ATOM 1247 C C . ASP A 1 165 ? -33.510 16.869 -2.406 1.00 90.12 165 ASP A C 1
ATOM 1249 O O . ASP A 1 165 ? -33.598 17.425 -3.500 1.00 90.12 165 ASP A O 1
ATOM 1253 N N . GLY A 1 166 ? -32.862 17.448 -1.392 1.00 85.62 166 GLY A N 1
ATOM 1254 C CA . GLY A 1 166 ? -32.232 18.771 -1.463 1.00 85.62 166 GLY A CA 1
ATOM 1255 C C . GLY A 1 166 ? -33.166 19.936 -1.132 1.00 85.62 166 GLY A C 1
ATOM 1256 O O . GLY A 1 166 ? -32.878 21.073 -1.524 1.00 85.62 166 GLY A O 1
ATOM 1257 N N . GLY A 1 167 ? -34.261 19.650 -0.419 1.00 86.12 167 GLY A N 1
ATOM 1258 C CA . GLY A 1 167 ? -35.268 20.602 0.045 1.00 86.12 167 GLY A CA 1
ATOM 1259 C C . GLY A 1 167 ? -36.346 20.912 -0.994 1.00 86.12 167 GLY A C 1
ATOM 1260 O O . GLY A 1 167 ? -36.997 21.952 -0.892 1.00 86.12 167 GLY A O 1
ATOM 1261 N N . ILE A 1 168 ? -36.518 20.040 -1.993 1.00 86.00 168 ILE A N 1
ATOM 1262 C CA . ILE A 1 168 ? -37.615 20.104 -2.969 1.00 86.00 168 ILE A CA 1
ATOM 1263 C C . ILE A 1 168 ? -38.916 19.680 -2.274 1.00 86.00 168 ILE A C 1
ATOM 1265 O O . ILE A 1 168 ? -39.939 20.350 -2.430 1.00 86.00 168 ILE A O 1
ATOM 1269 N N . SER A 1 169 ? -38.859 18.635 -1.444 1.00 88.56 169 SER A N 1
ATOM 1270 C CA . SER A 1 169 ? -39.927 18.238 -0.527 1.00 88.56 169 SER A CA 1
ATOM 1271 C C . SER A 1 169 ? -39.446 18.192 0.927 1.00 88.56 169 SER A C 1
ATOM 1273 O O . SER A 1 169 ? -38.278 17.944 1.227 1.00 88.56 169 SER A O 1
ATOM 1275 N N . TRP A 1 170 ? -40.375 18.452 1.846 1.00 89.44 170 TRP A N 1
ATOM 1276 C CA . TRP A 1 170 ? -40.130 18.465 3.285 1.00 89.44 170 TRP A CA 1
ATOM 1277 C C . TRP A 1 170 ? -41.167 17.586 3.979 1.00 89.44 170 TRP A C 1
ATOM 1279 O O . TRP A 1 170 ? -42.370 17.812 3.861 1.00 89.44 170 TRP A O 1
ATOM 1289 N N . LEU A 1 171 ? -40.694 16.569 4.696 1.00 91.38 171 LEU A N 1
ATOM 1290 C CA . LEU A 1 171 ? -41.514 15.627 5.448 1.00 91.38 171 LEU A CA 1
ATOM 1291 C C . LEU A 1 171 ? -41.475 15.998 6.929 1.00 91.38 171 LEU A C 1
ATOM 1293 O O . LEU A 1 171 ? -40.397 16.079 7.526 1.00 91.38 171 LEU A O 1
ATOM 1297 N N . ARG A 1 172 ? -42.651 16.226 7.521 1.00 91.19 172 ARG A N 1
ATOM 1298 C CA . ARG A 1 172 ? -42.773 16.552 8.945 1.00 91.19 172 ARG A CA 1
ATOM 1299 C C . ARG A 1 172 ? -42.317 15.368 9.797 1.00 91.19 172 ARG A C 1
ATOM 1301 O O . ARG A 1 172 ? -42.721 14.232 9.546 1.00 91.19 172 ARG A O 1
ATOM 1308 N N . VAL A 1 173 ? -41.508 15.636 10.818 1.00 92.94 173 VAL A N 1
ATOM 1309 C CA . VAL A 1 173 ? -41.085 14.617 11.785 1.00 92.94 173 VAL A CA 1
ATOM 1310 C C . VAL A 1 173 ? -42.315 14.131 12.573 1.00 92.94 173 VAL A C 1
ATOM 1312 O O . VAL A 1 173 ? -43.062 14.966 13.094 1.00 92.94 173 VAL A O 1
ATOM 1315 N N . PRO A 1 174 ? -42.569 12.809 12.670 1.00 91.88 174 PRO A N 1
ATOM 1316 C CA . PRO A 1 174 ? -43.712 12.284 13.413 1.00 91.88 174 PRO A CA 1
ATOM 1317 C C . PRO A 1 174 ? -43.690 12.704 14.885 1.00 91.88 174 PRO A C 1
ATOM 1319 O O . PRO A 1 174 ? -42.649 12.641 15.530 1.00 91.88 174 PRO A O 1
ATOM 1322 N N . VAL A 1 175 ? -44.852 13.042 15.455 1.00 87.12 175 VAL A N 1
ATOM 1323 C CA . VAL A 1 175 ? -44.975 13.460 16.869 1.00 87.12 175 VAL A CA 1
ATOM 1324 C C . VAL A 1 175 ? -44.415 12.411 17.839 1.00 87.12 175 VAL A C 1
ATOM 1326 O O . VAL A 1 175 ? -43.779 12.768 18.822 1.00 87.12 175 VAL A O 1
ATOM 1329 N N . ALA A 1 176 ? -44.561 11.117 17.533 1.00 88.81 176 ALA A N 1
ATOM 1330 C CA . ALA A 1 176 ? -43.993 10.023 18.329 1.00 88.81 176 ALA A CA 1
ATOM 1331 C C . ALA A 1 176 ? -42.447 9.994 18.358 1.00 88.81 176 ALA A C 1
ATOM 1333 O O . ALA A 1 176 ? -41.864 9.345 19.224 1.00 88.81 176 ALA A O 1
ATOM 1334 N N . ASN A 1 177 ? -41.791 10.699 17.432 1.00 92.31 177 ASN A N 1
ATOM 1335 C CA . ASN A 1 177 ? -40.340 10.849 17.359 1.00 92.31 177 ASN A CA 1
ATOM 1336 C C . ASN A 1 177 ? -39.851 12.157 18.015 1.00 92.31 177 ASN A C 1
ATOM 1338 O O . ASN A 1 177 ? -38.645 12.415 18.023 1.00 92.31 177 ASN A O 1
ATOM 1342 N N . LEU A 1 178 ? -40.764 12.995 18.518 1.00 88.56 178 LEU A N 1
ATOM 1343 C CA . LEU A 1 178 ? -40.469 14.266 19.174 1.00 88.56 178 LEU A CA 1
ATOM 1344 C C . LEU A 1 178 ? -40.672 14.130 20.692 1.00 88.56 178 LEU A C 1
ATOM 1346 O O . LEU A 1 178 ? -41.675 13.565 21.130 1.00 88.56 178 LEU A O 1
ATOM 1350 N N . PRO A 1 179 ? -39.773 14.676 21.528 1.00 83.50 179 PRO A N 1
ATOM 1351 C CA . PRO A 1 179 ? -40.033 14.777 22.954 1.00 83.50 179 PRO A CA 1
ATOM 1352 C C . PRO A 1 179 ? -41.196 15.748 23.193 1.00 83.50 179 PRO A C 1
ATOM 1354 O O . PRO A 1 179 ? -41.336 16.755 22.491 1.00 83.50 179 PRO A O 1
ATOM 1357 N N . LEU A 1 180 ? -42.008 15.472 24.216 1.00 71.12 180 LEU A N 1
ATOM 1358 C CA . LEU A 1 180 ? -42.978 16.443 24.715 1.00 71.12 180 LEU A CA 1
ATOM 1359 C C . LEU A 1 180 ? -42.230 17.677 25.229 1.00 71.12 180 LEU A C 1
ATOM 1361 O O . LEU A 1 180 ? -41.465 17.602 26.197 1.00 71.12 180 LEU A O 1
ATOM 1365 N N . ALA A 1 181 ? -42.471 18.808 24.575 1.00 63.38 181 ALA A N 1
ATOM 1366 C CA . ALA A 1 181 ? -42.230 20.103 25.175 1.00 63.38 181 ALA A CA 1
ATOM 1367 C C . ALA A 1 181 ? -43.485 20.535 25.955 1.00 63.38 181 ALA A C 1
ATOM 1369 O O . ALA A 1 181 ? -44.519 19.864 25.959 1.00 63.38 181 ALA A O 1
ATOM 1370 N N . GLY A 1 182 ? -43.360 21.638 26.683 1.00 60.91 182 GLY A N 1
ATOM 1371 C CA . GLY A 1 182 ? -44.465 22.309 27.355 1.00 60.91 182 GLY A CA 1
ATOM 1372 C C . GLY A 1 182 ? -45.518 22.901 26.412 1.00 60.91 182 GLY A C 1
ATOM 1373 O O . GLY A 1 182 ? -45.511 22.679 25.209 1.00 60.91 182 GLY A O 1
ATOM 1374 N N . THR A 1 183 ? -46.419 23.725 26.946 1.00 61.44 183 THR A N 1
ATOM 1375 C CA . THR A 1 183 ? -47.479 24.359 26.133 1.00 61.44 183 THR A CA 1
ATOM 1376 C C . THR A 1 183 ? -46.957 25.436 25.174 1.00 61.44 183 THR A C 1
ATOM 1378 O O . THR A 1 183 ? -47.672 25.837 24.257 1.00 61.44 183 THR A O 1
ATOM 1381 N N . THR A 1 184 ? -45.720 25.901 25.379 1.00 68.50 184 THR A N 1
ATOM 1382 C CA . THR A 1 184 ? -45.016 26.879 24.536 1.00 68.50 184 THR A CA 1
ATOM 1383 C C . THR A 1 184 ? -43.503 26.578 24.472 1.00 68.50 184 THR A C 1
ATOM 1385 O O . THR A 1 184 ? -42.725 27.231 25.180 1.00 68.50 184 THR A O 1
ATOM 1388 N N . PRO A 1 185 ? -43.046 25.575 23.696 1.00 73.81 185 PRO A N 1
ATOM 1389 C CA . PRO A 1 185 ? -41.656 25.503 23.250 1.00 73.81 185 PRO A CA 1
ATOM 1390 C C . PRO A 1 185 ? -41.226 26.787 22.530 1.00 73.81 185 PRO A C 1
ATOM 1392 O O . PRO A 1 185 ? -42.003 27.350 21.760 1.00 73.81 185 PRO A O 1
ATOM 1395 N N . TYR A 1 186 ? -39.985 27.207 22.777 1.00 76.88 186 TYR A N 1
ATOM 1396 C CA . TYR A 1 186 ? -39.296 28.272 22.047 1.00 76.88 186 TYR A CA 1
ATOM 1397 C C . TYR A 1 186 ? -37.879 27.826 21.660 1.00 76.88 186 TYR A C 1
ATOM 1399 O O . TYR A 1 186 ? -37.131 27.327 22.514 1.00 76.88 186 TYR A O 1
ATOM 1407 N N . GLY A 1 187 ? -37.518 27.976 20.389 1.00 73.50 187 GLY A N 1
ATOM 1408 C CA . GLY A 1 187 ? -36.201 27.672 19.839 1.00 73.50 187 GLY A CA 1
ATOM 1409 C C . GLY A 1 187 ? -35.243 28.853 19.969 1.00 73.50 187 GLY A C 1
ATOM 1410 O O . GLY A 1 187 ? -35.644 30.005 20.100 1.00 73.50 187 GLY A O 1
ATOM 1411 N N . LEU A 1 188 ? -33.937 28.589 19.952 1.00 73.81 188 LEU A N 1
ATOM 1412 C CA . LEU A 1 188 ? -32.978 29.650 19.657 1.00 73.81 188 LEU A CA 1
ATOM 1413 C C . LEU A 1 188 ? -32.692 29.651 18.157 1.00 73.81 188 LEU A C 1
ATOM 1415 O O . LEU A 1 188 ? -32.121 28.694 17.631 1.00 73.81 188 LEU A O 1
ATOM 1419 N N . THR A 1 189 ? -33.032 30.752 17.492 1.00 75.12 189 THR A N 1
ATOM 1420 C CA . THR A 1 189 ? -32.654 31.036 16.104 1.00 75.12 189 THR A CA 1
ATOM 1421 C C . THR A 1 189 ? -31.141 30.885 15.927 1.00 75.12 189 THR A C 1
ATOM 1423 O O . THR A 1 189 ? -30.363 31.465 16.686 1.00 75.12 189 THR A O 1
ATOM 1426 N N . ASN A 1 190 ? -30.715 30.064 14.962 1.00 72.50 190 ASN A N 1
ATOM 1427 C CA . ASN A 1 190 ? -29.321 29.619 14.777 1.00 72.50 190 ASN A CA 1
ATOM 1428 C C . ASN A 1 190 ? -28.643 28.961 16.014 1.00 72.50 190 ASN A C 1
ATOM 1430 O O . ASN A 1 190 ? -27.425 28.786 16.081 1.00 72.50 190 ASN A O 1
ATOM 1434 N N . GLY A 1 191 ? -29.418 28.551 17.017 1.00 81.06 191 GLY A N 1
ATOM 1435 C CA . GLY A 1 191 ? -28.953 27.958 18.273 1.00 81.06 191 GLY A CA 1
ATOM 1436 C C . GLY A 1 191 ? -28.631 26.467 18.182 1.00 81.06 191 GLY A C 1
ATOM 1437 O O . GLY A 1 191 ? -28.951 25.722 19.110 1.00 81.06 191 GLY A O 1
ATOM 1438 N N . TYR A 1 192 ? -28.028 26.019 17.076 1.00 90.19 192 TYR A N 1
ATOM 1439 C CA . TYR A 1 192 ? -27.757 24.607 16.792 1.00 90.19 192 TYR A CA 1
ATOM 1440 C C . TYR A 1 192 ? -26.257 24.293 16.640 1.00 90.19 192 TYR A C 1
ATOM 1442 O O . TYR A 1 192 ? -25.422 25.191 16.479 1.00 90.19 192 TYR A O 1
ATOM 1450 N N . LYS A 1 193 ? -25.903 23.005 16.734 1.00 91.31 193 LYS A N 1
ATOM 1451 C CA . LYS A 1 193 ? -24.564 22.437 16.475 1.00 91.31 193 LYS A CA 1
ATOM 1452 C C . LYS A 1 193 ? -24.693 21.052 15.843 1.00 91.31 193 LYS A C 1
ATOM 1454 O O . LYS A 1 193 ? -25.658 20.344 16.125 1.00 91.31 193 LYS A O 1
ATOM 1459 N N . VAL A 1 194 ? -23.723 20.648 15.022 1.00 90.00 194 VAL A N 1
ATOM 1460 C CA . VAL A 1 194 ? -23.731 19.357 14.308 1.00 90.00 194 VAL A CA 1
ATOM 1461 C C . VAL A 1 194 ? -22.365 18.685 14.396 1.00 90.00 194 VAL A C 1
ATOM 1463 O O . VAL A 1 194 ? -21.342 19.335 14.200 1.00 90.00 194 VAL A O 1
ATOM 1466 N N . VAL A 1 195 ? -22.356 17.373 14.641 1.00 85.12 195 VAL A N 1
ATOM 1467 C CA . VAL A 1 195 ? -21.174 16.507 14.527 1.00 85.12 195 VAL A CA 1
ATOM 1468 C C . VAL A 1 195 ? -21.586 15.208 13.838 1.00 85.12 195 VAL A C 1
ATOM 1470 O O . VAL A 1 195 ? -22.377 14.422 14.367 1.00 85.12 195 VAL A O 1
ATOM 1473 N N . GLY A 1 196 ? -21.047 14.955 12.643 1.00 84.50 196 GLY A N 1
ATOM 1474 C CA . GLY A 1 196 ? -21.443 13.799 11.837 1.00 84.50 196 GLY A CA 1
ATOM 1475 C C . GLY A 1 196 ? -22.956 13.794 11.591 1.00 84.50 196 GLY A C 1
ATOM 1476 O O . GLY A 1 196 ? -23.516 14.800 11.177 1.00 84.50 196 GLY A O 1
ATOM 1477 N N . LYS A 1 197 ? -23.633 12.675 11.882 1.00 87.75 197 LYS A N 1
ATOM 1478 C CA . LYS A 1 197 ? -25.097 12.519 11.722 1.00 87.75 197 LYS A CA 1
ATOM 1479 C C . LYS A 1 197 ? -25.928 13.138 12.862 1.00 87.75 197 LYS A C 1
ATOM 1481 O O . LYS A 1 197 ? -27.159 13.130 12.784 1.00 87.75 197 LYS A O 1
ATOM 1486 N N . ARG A 1 198 ? -25.269 13.607 13.931 1.00 91.19 198 ARG A N 1
ATOM 1487 C CA . ARG A 1 198 ? -25.888 14.079 15.176 1.00 91.19 198 ARG A CA 1
ATOM 1488 C C . ARG A 1 198 ? -26.015 15.601 15.161 1.00 91.19 198 ARG A C 1
ATOM 1490 O O . ARG A 1 198 ? -25.044 16.297 14.877 1.00 91.19 198 ARG A O 1
ATOM 1497 N N . ILE A 1 199 ? -27.205 16.101 15.480 1.00 94.44 199 ILE A N 1
ATOM 1498 C CA . ILE A 1 199 ? -27.514 17.530 15.616 1.00 94.44 199 ILE A CA 1
ATOM 1499 C C . ILE A 1 199 ? -28.090 17.802 17.004 1.00 94.44 199 ILE A C 1
ATOM 1501 O O . ILE A 1 199 ? -28.877 17.012 17.527 1.00 94.44 199 ILE A O 1
ATOM 1505 N N . TRP A 1 200 ? -27.704 18.934 17.580 1.00 93.06 200 TRP A N 1
ATOM 1506 C CA . TRP A 1 200 ? -28.257 19.480 18.811 1.00 93.06 200 TRP A CA 1
ATOM 1507 C C . TRP A 1 200 ? -28.808 20.879 18.548 1.00 93.06 200 TRP A C 1
ATOM 1509 O O . TRP A 1 200 ? -28.185 21.640 17.807 1.00 93.06 200 TRP A O 1
ATOM 1519 N N . PHE A 1 201 ? -29.891 21.258 19.220 1.00 89.56 201 PHE A N 1
ATOM 1520 C CA . PHE A 1 201 ? -30.287 22.657 19.387 1.00 89.56 201 PHE A CA 1
ATOM 1521 C C . PHE A 1 201 ? -30.647 22.947 20.846 1.00 89.56 201 PHE A C 1
ATOM 1523 O O . PHE A 1 201 ? -31.032 22.050 21.599 1.00 89.56 201 PHE A O 1
ATOM 1530 N N . PHE A 1 202 ? -30.503 24.203 21.257 1.00 84.00 202 PHE A N 1
ATOM 1531 C CA . PHE A 1 202 ? -30.975 24.667 22.560 1.00 84.00 202 PHE A CA 1
ATOM 1532 C C . PHE A 1 202 ? -32.406 25.194 22.426 1.00 84.00 202 PHE A C 1
ATOM 1534 O O . PHE A 1 202 ? -32.695 25.995 21.537 1.00 84.00 202 PHE A O 1
ATOM 1541 N N . GLY A 1 203 ? -33.290 24.765 23.325 1.00 80.44 203 GLY A N 1
ATOM 1542 C CA . GLY A 1 203 ? -34.684 25.196 23.360 1.00 80.44 203 GLY A CA 1
ATOM 1543 C C . GLY A 1 203 ? -35.193 25.355 24.789 1.00 80.44 203 GLY A C 1
ATOM 1544 O O . GLY A 1 203 ? -34.632 24.807 25.744 1.00 80.44 203 GLY A O 1
ATOM 1545 N N . ARG A 1 204 ? -36.276 26.110 24.944 1.00 76.19 204 ARG A N 1
ATOM 1546 C CA . ARG A 1 204 ? -36.910 26.386 26.234 1.00 76.19 204 ARG A CA 1
ATOM 1547 C C . ARG A 1 204 ? -38.342 25.882 26.246 1.00 76.19 204 ARG A C 1
ATOM 1549 O O . ARG A 1 204 ? -39.070 26.103 25.287 1.00 76.19 204 ARG A O 1
ATOM 1556 N N . ASP A 1 205 ? -38.769 25.271 27.345 1.00 70.81 205 ASP A N 1
ATOM 1557 C CA . ASP A 1 205 ? -40.158 24.858 27.535 1.00 70.81 205 ASP A CA 1
ATOM 1558 C C . ASP A 1 205 ? -40.571 24.914 29.015 1.00 70.81 205 ASP A C 1
ATOM 1560 O O . ASP A 1 205 ? -39.804 24.546 29.906 1.00 70.81 205 ASP A O 1
ATOM 1564 N N . ASN A 1 206 ? -41.775 25.428 29.300 1.00 66.19 206 ASN A N 1
ATOM 1565 C CA . ASN A 1 206 ? -42.304 25.624 30.663 1.00 66.19 206 ASN A CA 1
ATOM 1566 C C . ASN A 1 206 ? -41.298 26.285 31.638 1.00 66.19 206 ASN A C 1
ATOM 1568 O O . ASN A 1 206 ? -41.166 25.887 32.792 1.00 66.19 206 ASN A O 1
ATOM 1572 N N . ASN A 1 207 ? -40.563 27.295 31.157 1.00 65.12 207 ASN A N 1
ATOM 1573 C CA . ASN A 1 207 ? -39.422 27.954 31.813 1.00 65.12 207 ASN A CA 1
ATOM 1574 C C . ASN A 1 207 ? -38.164 27.097 32.072 1.00 65.12 207 ASN A C 1
ATOM 1576 O O . ASN A 1 207 ? -37.129 27.684 32.405 1.00 65.12 207 ASN A O 1
ATOM 1580 N N . THR A 1 208 ? -38.202 25.776 31.865 1.00 72.50 208 THR A N 1
ATOM 1581 C CA . THR A 1 208 ? -37.011 24.911 31.875 1.00 72.50 208 THR A CA 1
ATOM 1582 C C . THR A 1 208 ? -36.203 25.067 30.587 1.00 72.50 208 THR A C 1
ATOM 1584 O O . THR A 1 208 ? -36.759 25.298 29.514 1.00 72.50 208 THR A O 1
ATOM 1587 N N . ASN A 1 209 ? -34.881 24.959 30.700 1.00 78.44 209 ASN A N 1
ATOM 1588 C CA . ASN A 1 209 ? -33.962 25.000 29.565 1.00 78.44 209 ASN A CA 1
ATOM 1589 C C . ASN A 1 209 ? -33.529 23.575 29.224 1.00 78.44 209 ASN A C 1
ATOM 1591 O O . ASN A 1 209 ? -33.196 22.803 30.132 1.00 78.44 209 ASN A O 1
ATOM 1595 N N . ARG A 1 210 ? -33.499 23.231 27.935 1.00 83.44 210 ARG A N 1
ATOM 1596 C CA . ARG A 1 210 ? -33.089 21.903 27.476 1.00 83.44 210 ARG A CA 1
ATOM 1597 C C . ARG A 1 210 ? -32.217 21.974 26.232 1.00 83.44 210 ARG A C 1
ATOM 1599 O O . ARG A 1 210 ? -32.367 22.856 25.386 1.00 83.44 210 ARG A O 1
ATOM 1606 N N . ILE A 1 211 ? -31.344 20.985 26.104 1.00 87.12 211 ILE A N 1
ATOM 1607 C CA . ILE A 1 211 ? -30.702 20.652 24.838 1.00 87.12 211 ILE A CA 1
ATOM 1608 C C . ILE A 1 211 ? -31.492 19.505 24.215 1.00 87.12 211 ILE A C 1
ATOM 1610 O O . ILE A 1 211 ? -31.691 18.453 24.823 1.00 87.12 211 ILE A O 1
ATOM 1614 N N . TYR A 1 212 ? -31.952 19.733 22.994 1.00 90.25 212 TYR A N 1
ATOM 1615 C CA . TYR A 1 212 ? -32.649 18.766 22.165 1.00 90.25 212 TYR A CA 1
ATOM 1616 C C . TYR A 1 212 ? -31.636 18.160 21.199 1.00 90.25 212 TYR A C 1
ATOM 1618 O O . TYR A 1 212 ? -30.884 18.891 20.555 1.00 90.25 212 TYR A O 1
ATOM 1626 N N . ARG A 1 213 ? -31.587 16.831 21.104 1.00 92.94 213 ARG A N 1
ATOM 1627 C CA . ARG A 1 213 ? -30.602 16.088 20.310 1.00 92.94 213 ARG A CA 1
ATOM 1628 C C . ARG A 1 213 ? -31.279 15.080 19.395 1.00 92.94 213 ARG A C 1
ATOM 1630 O O . ARG A 1 213 ? -32.144 14.336 19.848 1.00 92.94 213 ARG A O 1
ATOM 1637 N N . SER A 1 214 ? -30.827 15.009 18.149 1.00 95.00 214 SER A N 1
ATOM 1638 C CA . SER A 1 214 ? -31.147 13.927 17.221 1.00 95.00 214 SER A CA 1
ATOM 1639 C C . SER A 1 214 ? -29.873 13.223 16.774 1.00 95.00 214 SER A C 1
ATOM 1641 O O . SER A 1 214 ? -28.929 13.867 16.324 1.00 95.00 214 SER A O 1
ATOM 1643 N N . ASP A 1 215 ? -29.903 11.892 16.773 1.00 90.38 215 ASP A N 1
ATOM 1644 C CA . ASP A 1 215 ? -28.760 11.032 16.431 1.00 90.38 215 ASP A CA 1
ATOM 1645 C C . ASP A 1 215 ? -28.805 10.514 14.977 1.00 90.38 215 ASP A C 1
ATOM 1647 O O . ASP A 1 215 ? -27.863 9.877 14.504 1.00 90.38 215 ASP A O 1
ATOM 1651 N N . ASN A 1 216 ? -29.902 10.785 14.260 1.00 89.38 216 ASN A N 1
ATOM 1652 C CA . ASN A 1 216 ? -30.220 10.228 12.945 1.00 89.38 216 ASN A CA 1
ATOM 1653 C C . ASN A 1 216 ? -30.773 11.291 11.971 1.00 89.38 216 ASN A C 1
ATOM 1655 O O . ASN A 1 216 ? -31.882 11.156 11.457 1.00 89.38 216 ASN A O 1
ATOM 1659 N N . PHE A 1 217 ? -29.988 12.337 11.688 1.00 91.38 217 PHE A N 1
ATOM 1660 C CA . PHE A 1 217 ? -30.310 13.360 10.675 1.00 91.38 217 PHE A CA 1
ATOM 1661 C C . PHE A 1 217 ? -31.613 14.159 10.914 1.00 91.38 217 PHE A C 1
ATOM 1663 O O . PHE A 1 217 ? -32.267 14.594 9.971 1.00 91.38 217 PHE A O 1
ATOM 1670 N N . GLY A 1 218 ? -32.006 14.357 12.173 1.00 92.44 218 GLY A N 1
ATOM 1671 C CA . GLY A 1 218 ? -33.196 15.123 12.555 1.00 92.44 218 GLY A CA 1
ATOM 1672 C C . GLY A 1 218 ? -34.495 14.316 12.627 1.00 92.44 218 GLY A C 1
ATOM 1673 O O . GLY A 1 218 ? -35.552 14.922 12.774 1.00 92.44 218 GLY A O 1
ATOM 1674 N N . MET A 1 219 ? -34.448 12.982 12.515 1.00 92.62 219 MET A N 1
ATOM 1675 C CA . MET A 1 219 ? -35.651 12.139 12.430 1.00 92.62 219 MET A CA 1
ATOM 1676 C C . MET A 1 219 ? -36.200 11.673 13.791 1.00 92.62 219 MET A C 1
ATOM 1678 O O . MET A 1 219 ? -37.412 11.532 13.925 1.00 92.62 219 MET A O 1
ATOM 1682 N N . ASN A 1 220 ? -35.342 11.447 14.794 1.00 93.44 220 ASN A N 1
ATOM 1683 C CA . ASN A 1 220 ? -35.723 11.103 16.171 1.00 93.44 220 ASN A CA 1
ATOM 1684 C C . ASN A 1 220 ? -35.043 12.063 17.147 1.00 93.44 220 ASN A C 1
ATOM 1686 O O . ASN A 1 220 ? -33.825 12.222 17.087 1.00 93.44 220 ASN A O 1
ATOM 1690 N N . TRP A 1 221 ? -35.798 12.632 18.084 1.00 92.50 221 TRP A N 1
ATOM 1691 C CA . TRP A 1 221 ? -35.310 13.633 19.030 1.00 92.50 221 TRP A CA 1
ATOM 1692 C C . TRP A 1 221 ? -35.454 13.191 20.489 1.00 92.50 221 TRP A C 1
ATOM 1694 O O . TRP A 1 221 ? -36.425 12.546 20.877 1.00 92.50 221 TRP A O 1
ATOM 1704 N N . VAL A 1 222 ? -34.493 13.595 21.319 1.00 91.06 222 VAL A N 1
ATOM 1705 C CA . VAL A 1 222 ? -34.499 13.439 22.781 1.00 91.06 222 VAL A CA 1
ATOM 1706 C C . VAL A 1 222 ? -34.191 14.795 23.414 1.00 91.06 222 VAL A C 1
ATOM 1708 O O . VAL A 1 222 ? -33.378 15.547 22.880 1.00 91.06 222 VAL A O 1
ATOM 1711 N N . ALA A 1 223 ? -34.835 15.119 24.536 1.00 88.75 223 ALA A N 1
ATOM 1712 C CA . ALA A 1 223 ? -34.601 16.356 25.280 1.00 88.75 223 ALA A CA 1
ATOM 1713 C C . ALA A 1 223 ? -33.882 16.073 26.605 1.00 88.75 223 ALA A C 1
ATOM 1715 O O . ALA A 1 223 ? -34.280 15.173 27.344 1.00 88.75 223 ALA A O 1
ATOM 1716 N N . TYR A 1 224 ? -32.870 16.879 26.923 1.00 88.44 224 TYR A N 1
ATOM 1717 C CA . TYR A 1 224 ? -32.072 16.772 28.143 1.00 88.44 224 TYR A CA 1
ATOM 1718 C C . TYR A 1 224 ? -32.047 18.108 28.892 1.00 88.44 224 TYR A C 1
ATOM 1720 O O . TYR A 1 224 ? -31.780 19.153 28.298 1.00 88.44 224 TYR A O 1
ATOM 1728 N N . SER A 1 225 ? -32.326 18.084 30.195 1.00 84.19 225 SER A N 1
ATOM 1729 C CA . SER A 1 225 ? -32.269 19.270 31.060 1.00 84.19 225 SER A CA 1
ATOM 1730 C C . SER A 1 225 ? -30.830 19.747 31.260 1.00 84.19 225 SER A C 1
ATOM 1732 O O . SER A 1 225 ? -29.938 18.933 31.492 1.00 84.19 225 SER A O 1
ATOM 1734 N N . VAL A 1 226 ? -30.609 21.065 31.242 1.00 82.06 226 VAL A N 1
ATOM 1735 C CA . VAL A 1 226 ? -29.291 21.665 31.524 1.00 82.06 226 VAL A CA 1
ATOM 1736 C C . VAL A 1 226 ? -29.273 22.407 32.869 1.00 82.06 226 VAL A C 1
ATOM 1738 O O . VAL A 1 226 ? -30.286 22.997 33.246 1.00 82.06 226 VAL A O 1
ATOM 1741 N N . PRO A 1 227 ? -28.139 22.428 33.600 1.00 78.56 227 PRO A N 1
ATOM 1742 C CA . PRO A 1 227 ? -28.041 23.065 34.917 1.00 78.56 227 PRO A CA 1
ATOM 1743 C C . PRO A 1 227 ? -27.868 24.597 34.869 1.00 78.56 227 PRO A C 1
ATOM 1745 O O . PRO A 1 227 ? -27.675 25.215 35.913 1.00 78.56 227 PRO A O 1
ATOM 1748 N N . PHE A 1 228 ? -27.914 25.219 33.684 1.00 76.00 228 PHE A N 1
ATOM 1749 C CA . PHE A 1 228 ? -27.646 26.646 33.482 1.00 76.00 228 PHE A CA 1
ATOM 1750 C C . PHE A 1 228 ? -28.843 27.439 32.930 1.00 76.00 228 PHE A C 1
ATOM 1752 O O . PHE A 1 228 ? -29.662 26.951 32.144 1.00 76.00 228 PHE A O 1
ATOM 1759 N N . SER A 1 229 ? -28.943 28.701 33.359 1.00 67.50 229 SER A N 1
ATOM 1760 C CA . SER A 1 229 ? -29.974 29.656 32.943 1.00 67.50 229 SER A CA 1
ATOM 1761 C C . SER A 1 229 ? -29.699 30.284 31.568 1.00 67.50 229 SER A C 1
ATOM 1763 O O . SER A 1 229 ? -28.561 30.334 31.117 1.00 67.50 229 SER A O 1
ATOM 1765 N N . LEU A 1 230 ? -30.781 30.757 30.936 1.00 53.84 230 LEU A N 1
ATOM 1766 C CA . LEU A 1 230 ? -30.885 31.390 29.610 1.00 53.84 230 LEU A CA 1
ATOM 1767 C C . LEU A 1 230 ? -29.715 32.312 29.204 1.00 53.84 230 LEU A C 1
ATOM 1769 O O . LEU A 1 230 ? -29.156 33.007 30.050 1.00 53.84 230 LEU A O 1
ATOM 1773 N N . PRO A 1 231 ? -29.411 32.386 27.899 1.00 56.31 231 PRO A N 1
ATOM 1774 C CA . PRO A 1 231 ? -28.409 31.511 27.316 1.00 56.31 231 PRO A CA 1
ATOM 1775 C C . PRO A 1 231 ? -27.244 32.345 26.797 1.00 56.31 231 PRO A C 1
ATOM 1777 O O . PRO A 1 231 ? -27.440 33.455 26.305 1.00 56.31 231 PRO A O 1
ATOM 1780 N N . GLU A 1 232 ? -26.039 31.788 26.840 1.00 67.06 232 GLU A N 1
ATOM 1781 C CA . GLU A 1 232 ? -24.902 32.436 26.194 1.00 67.06 232 GLU A CA 1
ATOM 1782 C C . GLU A 1 232 ? -24.376 31.540 25.078 1.00 67.06 232 GLU A C 1
ATOM 1784 O O . GLU A 1 232 ? -24.646 31.831 23.916 1.00 67.06 232 GLU A O 1
ATOM 1789 N N . LEU A 1 233 ? -23.682 30.436 25.375 1.00 84.50 233 LEU A N 1
ATOM 1790 C CA . LEU A 1 233 ? -22.976 29.687 24.326 1.00 84.50 233 LEU A CA 1
ATOM 1791 C C . LEU A 1 233 ? -22.934 28.173 24.571 1.00 84.50 233 LEU A C 1
ATOM 1793 O O . LEU A 1 233 ? -22.800 27.739 25.711 1.00 84.50 233 LEU A O 1
ATOM 1797 N N . PHE A 1 234 ? -22.960 27.364 23.504 1.00 89.06 234 PHE A N 1
ATOM 1798 C CA . PHE A 1 234 ? -22.617 25.935 23.567 1.00 89.06 234 PHE A CA 1
ATOM 1799 C C . PHE A 1 234 ? -21.979 25.414 22.269 1.00 89.06 234 PHE A C 1
ATOM 1801 O O . PHE A 1 234 ? -22.294 25.893 21.176 1.00 89.06 234 PHE A O 1
ATOM 1808 N N . THR A 1 235 ? -21.109 24.407 22.391 1.00 91.69 235 THR A N 1
ATOM 1809 C CA . THR A 1 235 ? -20.500 23.663 21.277 1.00 91.69 235 THR A CA 1
ATOM 1810 C C . THR A 1 235 ? -20.277 22.187 21.631 1.00 91.69 235 THR A C 1
ATOM 1812 O O . THR A 1 235 ? -20.322 21.811 22.801 1.00 91.69 235 THR A O 1
ATOM 1815 N N . PHE A 1 236 ? -20.000 21.359 20.624 1.00 91.81 236 PHE A N 1
ATOM 1816 C CA . PHE A 1 236 ? -19.576 19.964 20.765 1.00 91.81 236 PHE A CA 1
ATOM 1817 C C . PHE A 1 236 ? -18.327 19.734 19.905 1.00 91.81 236 PHE A C 1
ATOM 1819 O O . PHE A 1 236 ? -18.306 20.154 18.749 1.00 91.81 236 PHE A O 1
ATOM 1826 N N . THR A 1 237 ? -17.276 19.115 20.449 1.00 86.12 237 THR A N 1
ATOM 1827 C CA . THR A 1 237 ? -16.049 18.791 19.684 1.00 86.12 237 THR A CA 1
ATOM 1828 C C . THR A 1 237 ? -16.203 17.484 18.917 1.00 86.12 237 THR A C 1
ATOM 1830 O O . THR A 1 237 ? -15.856 17.420 17.738 1.00 86.12 237 THR A O 1
ATOM 1833 N N . ASP A 1 238 ? -16.799 16.481 19.559 1.00 83.94 238 ASP A N 1
ATOM 1834 C CA . ASP A 1 238 ? -17.193 15.207 18.966 1.00 83.94 238 ASP A CA 1
ATOM 1835 C C . ASP A 1 238 ? -18.637 14.825 19.369 1.00 83.94 238 ASP A C 1
ATOM 1837 O O . ASP A 1 238 ? -19.422 15.657 19.822 1.00 83.94 238 ASP A O 1
ATOM 1841 N N . THR A 1 239 ? -19.044 13.571 19.157 1.00 85.44 239 THR A N 1
ATOM 1842 C CA . THR A 1 239 ? -20.403 13.110 19.486 1.00 85.44 239 THR A CA 1
ATOM 1843 C C . THR A 1 239 ? -20.715 13.067 20.987 1.00 85.44 239 THR A C 1
ATOM 1845 O O . THR A 1 239 ? -21.894 13.023 21.343 1.00 85.44 239 THR A O 1
ATOM 1848 N N . LEU A 1 240 ? -19.703 13.032 21.853 1.00 85.81 240 LEU A N 1
ATOM 1849 C CA . LEU A 1 240 ? -19.797 12.875 23.306 1.00 85.81 240 LEU A CA 1
ATOM 1850 C C . LEU A 1 240 ? -19.446 14.171 24.049 1.00 85.81 240 LEU A C 1
ATOM 1852 O O . LEU A 1 240 ? -20.149 14.545 24.988 1.00 85.81 240 LEU A O 1
ATOM 1856 N N . HIS A 1 241 ? -18.379 14.849 23.628 1.00 89.00 241 HIS A N 1
ATOM 1857 C CA . HIS A 1 241 ? -17.791 15.966 24.362 1.00 89.00 241 HIS A CA 1
ATOM 1858 C C . HIS A 1 241 ? -18.477 17.301 24.047 1.00 89.00 241 HIS A C 1
ATOM 1860 O O . HIS A 1 241 ? -18.317 17.869 22.963 1.00 89.00 241 HIS A O 1
ATOM 1866 N N . GLY A 1 242 ? -19.254 17.790 25.016 1.00 91.19 242 GLY A N 1
ATOM 1867 C CA . GLY A 1 242 ? -20.005 19.045 24.954 1.00 91.19 242 GLY A CA 1
ATOM 1868 C C . GLY A 1 242 ? -19.481 20.101 25.921 1.00 91.19 242 GLY A C 1
ATOM 1869 O O . GLY A 1 242 ? -19.003 19.781 27.008 1.00 91.19 242 GLY A O 1
ATOM 1870 N N . TYR A 1 243 ? -19.609 21.369 25.538 1.00 92.00 243 TYR A N 1
ATOM 1871 C CA . TYR A 1 243 ? -19.140 22.523 26.305 1.00 92.00 243 TYR A CA 1
ATOM 1872 C C . TYR A 1 243 ? -20.186 23.633 26.245 1.00 92.00 243 TYR A C 1
ATOM 1874 O O . TYR A 1 243 ? -20.737 23.901 25.178 1.00 92.00 243 TYR A O 1
ATOM 1882 N N . GLY A 1 244 ? -20.452 24.291 27.370 1.00 89.62 244 GLY A N 1
ATOM 1883 C CA . GLY A 1 244 ? -21.424 25.381 27.465 1.00 89.62 244 GLY A CA 1
ATOM 1884 C C . GLY A 1 244 ? -20.924 26.494 28.374 1.00 89.62 244 GLY A C 1
ATOM 1885 O O . GLY A 1 244 ? -20.293 26.213 29.384 1.00 89.62 244 GLY A O 1
ATOM 1886 N N . ILE A 1 245 ? -21.191 27.752 28.035 1.00 88.31 245 ILE A N 1
ATOM 1887 C CA . ILE A 1 245 ? -20.891 28.912 28.883 1.00 88.31 245 ILE A CA 1
ATOM 1888 C C . ILE A 1 245 ? -22.207 29.605 29.236 1.00 88.31 245 ILE A C 1
ATOM 1890 O O . ILE A 1 245 ? -23.051 29.821 28.363 1.00 88.31 245 ILE A O 1
ATOM 1894 N N . ALA A 1 246 ? -22.364 29.956 30.512 1.00 85.81 246 ALA A N 1
ATOM 1895 C CA . ALA A 1 246 ? -23.473 30.760 31.020 1.00 85.81 246 ALA A CA 1
ATOM 1896 C C . ALA A 1 246 ? -23.044 31.587 32.243 1.00 85.81 246 ALA A C 1
ATOM 1898 O O . ALA A 1 246 ? -22.091 31.239 32.943 1.00 85.81 246 ALA A O 1
ATOM 1899 N N . THR A 1 247 ? -23.766 32.669 32.533 1.00 84.50 247 THR A N 1
ATOM 1900 C CA . THR A 1 247 ? -23.511 33.517 33.706 1.00 84.50 247 THR A CA 1
ATOM 1901 C C . THR A 1 247 ? -24.249 33.003 34.941 1.00 84.50 247 THR A C 1
ATOM 1903 O O . THR A 1 247 ? -25.472 32.877 34.927 1.00 84.50 247 THR A O 1
ATOM 1906 N N . VAL A 1 248 ? -23.527 32.806 36.047 1.00 82.56 248 VAL A N 1
ATOM 1907 C CA . VAL A 1 248 ? -24.086 32.511 37.376 1.00 82.56 248 VAL A CA 1
ATOM 1908 C C . VAL A 1 248 ? -23.564 33.541 38.373 1.00 82.56 248 VAL A C 1
ATOM 1910 O O . VAL A 1 248 ? -22.359 33.734 38.492 1.00 82.56 248 VAL A O 1
ATOM 1913 N N . ALA A 1 249 ? -24.470 34.233 39.072 1.00 82.44 249 ALA A N 1
ATOM 1914 C CA . ALA A 1 249 ? -24.141 35.268 40.066 1.00 82.44 249 ALA A CA 1
ATOM 1915 C C . ALA A 1 249 ? -23.139 36.352 39.580 1.00 82.44 249 ALA A C 1
ATOM 1917 O O . ALA A 1 249 ? -22.387 36.911 40.372 1.00 82.44 249 ALA A O 1
ATOM 1918 N N . GLY A 1 250 ? -23.129 36.652 38.274 1.00 79.75 250 GLY A N 1
ATOM 1919 C CA . GLY A 1 250 ? -22.215 37.617 37.644 1.00 79.75 250 GLY A CA 1
ATOM 1920 C C . GLY A 1 250 ? -20.887 37.036 37.133 1.00 79.75 250 GLY A C 1
ATOM 1921 O O . GLY A 1 250 ? -20.124 37.756 36.495 1.00 79.75 250 GLY A O 1
ATOM 1922 N N . VAL A 1 251 ? -20.617 35.746 37.353 1.00 83.69 251 VAL A N 1
ATOM 1923 C CA . VAL A 1 251 ? -19.411 35.042 36.884 1.00 83.69 251 VAL A CA 1
ATOM 1924 C C . VAL A 1 251 ? -19.753 34.169 35.674 1.00 83.69 251 VAL A C 1
ATOM 1926 O O . VAL A 1 251 ? -20.767 33.472 35.683 1.00 83.69 251 VAL A O 1
ATOM 1929 N N . LYS A 1 252 ? -18.911 34.170 34.630 1.00 86.12 252 LYS A N 1
ATOM 1930 C CA . LYS A 1 252 ? -19.022 33.194 33.532 1.00 86.12 252 LYS A CA 1
ATOM 1931 C C . LYS A 1 252 ? -18.580 31.820 34.029 1.00 86.12 252 LYS A C 1
ATOM 1933 O O . LYS A 1 252 ? -17.439 31.660 34.461 1.00 86.12 252 LYS A O 1
ATOM 1938 N N . MET A 1 253 ? -19.463 30.838 33.926 1.00 87.25 253 MET A N 1
ATOM 1939 C CA . MET A 1 253 ? -19.198 29.444 34.262 1.00 87.25 253 MET A CA 1
ATOM 1940 C C . MET A 1 253 ? -19.138 28.617 32.977 1.00 87.25 253 MET A C 1
ATOM 1942 O O . MET A 1 253 ? -20.042 28.696 32.144 1.00 87.25 253 MET A O 1
ATOM 1946 N N . LEU A 1 254 ? -18.075 27.828 32.824 1.00 90.31 254 LEU A N 1
ATOM 1947 C CA . LEU A 1 254 ? -17.926 26.814 31.789 1.00 90.31 254 LEU A CA 1
ATOM 1948 C C . LEU A 1 254 ? -18.421 25.465 32.321 1.00 90.31 254 LEU A C 1
ATOM 1950 O O . LEU A 1 254 ? -17.904 24.947 33.309 1.00 90.31 254 LEU A O 1
ATOM 1954 N N . TYR A 1 255 ? -19.379 24.883 31.617 1.00 91.12 255 TYR A N 1
ATOM 1955 C CA . TYR A 1 255 ? -19.945 23.559 31.826 1.00 91.12 255 TYR A CA 1
ATOM 1956 C C . TYR A 1 255 ? -19.398 22.584 30.786 1.00 91.12 255 TYR A C 1
ATOM 1958 O O . TYR A 1 255 ? -19.144 22.957 29.639 1.00 91.12 255 TYR A O 1
ATOM 1966 N N . THR A 1 256 ? -19.263 21.321 31.178 1.00 91.88 256 THR A N 1
ATOM 1967 C CA . THR A 1 256 ? -18.740 20.233 30.341 1.00 91.88 256 THR A CA 1
ATOM 1968 C C . THR A 1 256 ? -19.664 19.019 30.379 1.00 91.88 256 THR A C 1
ATOM 1970 O O . THR A 1 256 ? -20.292 18.747 31.401 1.00 91.88 256 THR A O 1
ATOM 1973 N N . SER A 1 257 ? -19.743 18.289 29.270 1.00 90.19 257 SER A N 1
ATOM 1974 C CA . SER A 1 257 ? -20.518 17.058 29.087 1.00 90.19 257 SER A CA 1
ATOM 1975 C C . SER A 1 257 ? -19.654 16.010 28.381 1.00 90.19 257 SER A C 1
ATOM 1977 O O . SER A 1 257 ? -18.813 16.365 27.555 1.00 90.19 257 SER A O 1
ATOM 1979 N N . THR A 1 258 ? -19.852 14.732 28.705 1.00 89.25 258 THR A N 1
ATOM 1980 C CA . THR A 1 258 ? -19.091 13.586 28.162 1.00 89.25 258 THR A CA 1
ATOM 1981 C C . THR A 1 258 ? -19.991 12.486 27.579 1.00 89.25 258 THR A C 1
ATOM 1983 O O . THR A 1 258 ? -19.513 11.412 27.224 1.00 89.25 258 THR A O 1
ATOM 1986 N N . ASP A 1 259 ? -21.298 12.736 27.467 1.00 87.19 259 ASP A N 1
ATOM 1987 C CA . ASP A 1 259 ? -22.327 11.774 27.039 1.00 87.19 259 ASP A CA 1
ATOM 1988 C C . ASP A 1 259 ? -23.206 12.293 25.878 1.00 87.19 259 ASP A C 1
ATOM 1990 O O . ASP A 1 259 ? -24.272 11.751 25.560 1.00 87.19 259 ASP A O 1
ATOM 1994 N N . GLY A 1 260 ? -22.742 13.349 25.206 1.00 85.06 260 GLY A N 1
ATOM 1995 C CA . GLY A 1 260 ? -23.451 14.003 24.113 1.00 85.06 260 GLY A CA 1
ATOM 1996 C C . GLY A 1 260 ? -24.558 14.935 24.602 1.00 85.06 260 GLY A C 1
ATOM 1997 O O . GLY A 1 260 ? -25.605 15.014 23.953 1.00 85.06 260 GLY A O 1
ATOM 1998 N N . GLY A 1 261 ? -24.342 15.623 25.727 1.00 87.50 261 GLY A N 1
ATOM 1999 C CA . GLY A 1 261 ? -25.222 16.666 26.262 1.00 87.50 261 GLY A CA 1
ATOM 2000 C C . GLY A 1 261 ? -26.361 16.167 27.151 1.00 87.50 261 GLY A C 1
ATOM 2001 O O . GLY A 1 261 ? -27.268 16.953 27.424 1.00 87.50 261 GLY A O 1
ATOM 2002 N N . ALA A 1 262 ? -26.337 14.898 27.571 1.00 89.25 262 ALA A N 1
ATOM 2003 C CA . ALA A 1 262 ? -27.373 14.290 28.403 1.00 89.25 262 ALA A CA 1
ATOM 2004 C C . ALA A 1 262 ? -27.185 14.593 29.897 1.00 89.25 262 ALA A C 1
ATOM 2006 O O . ALA A 1 262 ? -28.167 14.808 30.610 1.00 89.25 262 ALA A O 1
ATOM 2007 N N . THR A 1 263 ? -25.936 14.689 30.350 1.00 90.38 263 THR A N 1
ATOM 2008 C CA . THR A 1 263 ? -25.547 15.238 31.651 1.00 90.38 263 THR A CA 1
ATOM 2009 C C . THR A 1 263 ? -24.457 16.294 31.486 1.00 90.38 263 THR A C 1
ATOM 2011 O O . THR A 1 263 ? -23.758 16.358 30.471 1.00 90.38 263 THR A O 1
ATOM 2014 N N . TRP A 1 264 ? -24.344 17.161 32.491 1.00 89.75 264 TRP A N 1
ATOM 2015 C CA . TRP A 1 264 ? -23.421 18.291 32.522 1.00 89.75 264 TRP A CA 1
ATOM 2016 C C . TRP A 1 264 ? -22.782 18.396 33.909 1.00 89.75 264 TRP A C 1
ATOM 2018 O O . TRP A 1 264 ? -23.426 18.106 34.918 1.00 89.75 264 TRP A O 1
ATOM 2028 N N . SER A 1 265 ? -21.520 18.816 33.958 1.00 90.75 265 SER A N 1
ATOM 2029 C CA . SER A 1 265 ? -20.780 19.060 35.198 1.00 90.75 265 SER A CA 1
ATOM 2030 C C . SER A 1 265 ? -21.368 20.222 36.014 1.00 90.75 265 SER A C 1
ATOM 2032 O O . SER A 1 265 ? -22.227 20.967 35.546 1.00 90.75 265 SER A O 1
ATOM 2034 N N . SER A 1 266 ? -20.885 20.420 37.245 1.00 86.88 266 SER A N 1
ATOM 2035 C CA . SER A 1 266 ? -21.301 21.532 38.120 1.00 86.88 266 SER A CA 1
ATOM 2036 C C . SER A 1 266 ? -20.947 22.929 37.589 1.00 86.88 266 SER A C 1
ATOM 2038 O O . SER A 1 266 ? -21.389 23.928 38.153 1.00 86.88 266 SER A O 1
ATOM 2040 N N . GLY A 1 267 ? -20.132 22.998 36.534 1.00 86.06 267 GLY A N 1
ATOM 2041 C CA . GLY A 1 267 ? -19.500 24.214 36.047 1.00 86.06 267 GLY A CA 1
ATOM 2042 C C . GLY A 1 267 ? -18.218 24.564 36.812 1.00 86.06 267 GLY A C 1
ATOM 2043 O O . GLY A 1 267 ? -18.095 24.297 38.010 1.00 86.06 267 GLY A O 1
ATOM 2044 N N . ILE A 1 268 ? -17.272 25.190 36.112 1.00 89.06 268 ILE A N 1
ATOM 2045 C CA . ILE A 1 268 ? -16.072 25.838 36.666 1.00 89.06 268 ILE A CA 1
ATOM 2046 C C . ILE A 1 268 ? -16.021 27.305 36.208 1.00 89.06 268 ILE A C 1
ATOM 2048 O O . ILE A 1 268 ? -16.570 27.610 35.149 1.00 89.06 268 ILE A O 1
ATOM 2052 N N . PRO A 1 269 ? -15.379 28.234 36.939 1.00 89.00 269 PRO A N 1
ATOM 2053 C CA . PRO A 1 269 ? -15.187 29.598 36.451 1.00 89.00 269 PRO A CA 1
ATOM 2054 C C . PRO A 1 269 ? -14.414 29.608 35.125 1.00 89.00 269 PRO A C 1
ATOM 2056 O O . PRO A 1 269 ? -13.373 28.964 35.007 1.00 89.00 269 PRO A O 1
ATOM 2059 N N . TYR A 1 270 ? -14.910 30.340 34.129 1.00 87.88 270 TYR A N 1
ATOM 2060 C CA . TYR A 1 270 ? -14.219 30.517 32.852 1.00 87.88 270 TYR A CA 1
ATOM 2061 C C . TYR A 1 270 ? -13.005 31.441 33.031 1.00 87.88 270 TYR A C 1
ATOM 2063 O O . TYR A 1 270 ? -13.143 32.597 33.431 1.00 87.88 270 TYR A O 1
ATOM 2071 N N . THR A 1 271 ? -11.817 30.923 32.718 1.00 84.69 271 THR A N 1
ATOM 2072 C CA . THR A 1 271 ? -10.510 31.579 32.912 1.00 84.69 271 THR A CA 1
ATOM 2073 C C . THR A 1 271 ? -9.916 32.168 31.624 1.00 84.69 271 THR A C 1
ATOM 2075 O O . THR A 1 271 ? -8.735 32.508 31.587 1.00 84.69 271 THR A O 1
ATOM 2078 N N . GLY A 1 272 ? -10.712 32.274 30.553 1.00 77.94 272 GLY A N 1
ATOM 2079 C CA . GLY A 1 272 ? -10.288 32.859 29.279 1.00 77.94 272 GLY A CA 1
ATOM 2080 C C . GLY A 1 272 ? -10.217 34.390 29.278 1.00 77.94 272 GLY A C 1
ATOM 2081 O O . GLY A 1 272 ? -10.484 35.049 30.278 1.00 77.94 272 GLY A O 1
ATOM 2082 N N . HIS A 1 273 ? -9.827 34.955 28.131 1.00 69.06 273 HIS A N 1
ATOM 2083 C CA . HIS A 1 273 ? -9.190 36.278 28.064 1.00 69.06 273 HIS A CA 1
ATOM 2084 C C . HIS A 1 273 ? -10.006 37.453 28.634 1.00 69.06 273 HIS A C 1
ATOM 2086 O O . HIS A 1 273 ? -9.425 38.332 29.266 1.00 69.06 273 HIS A O 1
ATOM 2092 N N . GLN A 1 274 ? -11.326 37.484 28.418 1.00 71.94 274 GLN A N 1
ATOM 2093 C CA . GLN A 1 274 ? -12.225 38.542 28.894 1.00 71.94 274 GLN A CA 1
ATOM 2094 C C . GLN A 1 274 ? -13.602 37.984 29.277 1.00 71.94 274 GLN A C 1
ATOM 2096 O O . GLN A 1 274 ? -14.026 36.936 28.788 1.00 71.94 274 GLN A O 1
ATOM 2101 N N . THR A 1 275 ? -14.322 38.698 30.148 1.00 65.75 275 THR A N 1
ATOM 2102 C CA . THR A 1 275 ? -15.599 38.235 30.723 1.00 65.75 275 THR A CA 1
ATOM 2103 C C . THR A 1 275 ? -16.771 38.245 29.742 1.00 65.75 275 THR A C 1
ATOM 2105 O O . THR A 1 275 ? -17.697 37.460 29.919 1.00 65.75 275 THR A O 1
ATOM 2108 N N . ASN A 1 276 ? -16.757 39.079 28.699 1.00 79.31 276 ASN A N 1
ATOM 2109 C CA . ASN A 1 276 ? -17.841 39.158 27.712 1.00 79.31 276 ASN A CA 1
ATOM 2110 C C . ASN A 1 276 ? -17.524 38.305 26.477 1.00 79.31 276 ASN A C 1
ATOM 2112 O O . ASN A 1 276 ? -16.960 38.791 25.496 1.00 79.31 276 ASN A O 1
ATOM 2116 N N . VAL A 1 277 ? -17.884 37.022 26.554 1.00 85.44 277 VAL A N 1
ATOM 2117 C CA . VAL A 1 277 ? -17.717 36.032 25.481 1.00 85.44 277 VAL A CA 1
ATOM 2118 C C . VAL A 1 277 ? -18.943 36.040 24.560 1.00 85.44 277 VAL A C 1
ATOM 2120 O O . VAL A 1 277 ? -20.061 35.855 25.030 1.00 85.44 277 VAL A O 1
ATOM 2123 N N . TYR A 1 278 ? -18.730 36.224 23.254 1.00 85.06 278 TYR A N 1
ATOM 2124 C CA . TYR A 1 278 ? -19.780 36.276 22.223 1.00 85.06 278 TYR A CA 1
ATOM 2125 C C . TYR A 1 278 ? -19.832 35.037 21.328 1.00 85.06 278 TYR A C 1
ATOM 2127 O O . TYR A 1 278 ? -20.822 34.842 20.629 1.00 85.06 278 TYR A O 1
ATOM 2135 N N . ASN A 1 279 ? -18.785 34.207 21.321 1.00 89.50 279 ASN A N 1
ATOM 2136 C CA . ASN A 1 279 ? -18.780 32.955 20.570 1.00 89.50 279 ASN A CA 1
ATOM 2137 C C . ASN A 1 279 ? -18.038 31.837 21.313 1.00 89.50 279 ASN A C 1
ATOM 2139 O O . ASN A 1 279 ? -17.038 32.102 21.979 1.00 89.50 279 ASN A O 1
ATOM 2143 N N . LEU A 1 280 ? -18.518 30.599 21.161 1.00 90.69 280 LEU A N 1
ATOM 2144 C CA . LEU A 1 280 ? -17.847 29.356 21.539 1.00 90.69 280 LEU A CA 1
ATOM 2145 C C . LEU A 1 280 ? -18.038 28.375 20.379 1.00 90.69 280 LEU A C 1
ATOM 2147 O O . LEU A 1 280 ? -19.168 28.000 20.059 1.00 90.69 280 LEU A O 1
ATOM 2151 N N . THR A 1 281 ? -16.937 27.938 19.782 1.00 91.75 281 THR A N 1
ATOM 2152 C CA . THR A 1 281 ? -16.922 26.967 18.682 1.00 91.75 281 THR A CA 1
ATOM 2153 C C . THR A 1 281 ? -15.943 25.843 18.995 1.00 91.75 281 THR A C 1
ATOM 2155 O O . THR A 1 281 ? -14.999 26.017 19.766 1.00 91.75 281 THR A O 1
ATOM 2158 N N . ASN A 1 282 ? -16.166 24.670 18.407 1.00 91.44 282 ASN A N 1
ATOM 2159 C CA . ASN A 1 282 ? -15.124 23.655 18.287 1.00 91.44 282 ASN A CA 1
ATOM 2160 C C . ASN A 1 282 ? -14.190 24.002 17.114 1.00 91.44 282 ASN A C 1
ATOM 2162 O O . ASN A 1 282 ? -14.521 24.830 16.259 1.00 91.44 282 ASN A O 1
ATOM 2166 N N . VAL A 1 283 ? -13.043 23.331 17.062 1.00 88.56 283 VAL A N 1
ATOM 2167 C CA . VAL A 1 283 ? -12.190 23.249 15.871 1.00 88.56 283 VAL A CA 1
ATOM 2168 C C . VAL A 1 283 ? -12.350 21.838 15.287 1.00 88.56 283 VAL A C 1
ATOM 2170 O O . VAL A 1 283 ? -11.957 20.875 15.956 1.00 88.56 283 VAL A O 1
ATOM 2173 N N . PRO A 1 284 ? -12.939 21.673 14.084 1.00 82.56 284 PRO A N 1
ATOM 2174 C CA . PRO A 1 284 ? -13.267 20.356 13.541 1.00 82.56 284 PRO A CA 1
ATOM 2175 C C . PRO A 1 284 ? -12.083 19.384 13.502 1.00 82.56 284 PRO A C 1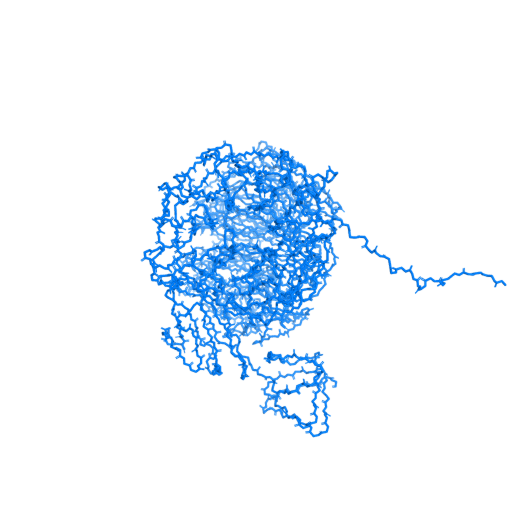
ATOM 2177 O O . PRO A 1 284 ? -10.955 19.761 13.183 1.00 82.56 284 PRO A O 1
ATOM 2180 N N . GLY A 1 285 ? -12.357 18.120 13.834 1.00 69.38 285 GLY A N 1
ATOM 2181 C CA . GLY A 1 285 ? -11.351 17.055 13.888 1.00 69.38 285 GLY A CA 1
ATOM 2182 C C . GLY A 1 285 ? -10.446 17.075 15.127 1.00 69.38 285 GLY A C 1
ATOM 2183 O O . GLY A 1 285 ? -9.478 16.321 15.164 1.00 69.38 285 GLY A O 1
ATOM 2184 N N . THR A 1 286 ? -10.729 17.909 16.136 1.00 75.06 286 THR A N 1
ATOM 2185 C CA . THR A 1 286 ? -9.909 18.018 17.356 1.00 75.06 286 THR A CA 1
ATOM 2186 C C . THR A 1 286 ? -10.748 18.186 18.625 1.00 75.06 286 THR A C 1
ATOM 2188 O O . THR A 1 286 ? -11.925 18.534 18.568 1.00 75.06 286 THR A O 1
ATOM 2191 N N . SER A 1 287 ? -10.112 18.017 19.787 1.00 79.81 287 SER A N 1
ATOM 2192 C CA . SER A 1 287 ? -10.658 18.369 21.106 1.00 79.81 287 SER A CA 1
ATOM 2193 C C . SER A 1 287 ? -10.582 19.870 21.439 1.00 79.81 287 SER A C 1
ATOM 2195 O O . SER A 1 287 ? -10.910 20.259 22.559 1.00 79.81 287 SER A O 1
ATOM 2197 N N . ILE A 1 288 ? -10.142 20.728 20.507 1.00 85.94 288 ILE A N 1
ATOM 2198 C CA . ILE A 1 288 ? -9.979 22.164 20.761 1.00 85.94 288 ILE A CA 1
ATOM 2199 C C . ILE A 1 288 ? -11.342 22.863 20.758 1.00 85.94 288 ILE A C 1
ATOM 2201 O O . ILE A 1 288 ? -12.121 22.750 19.807 1.00 85.94 288 ILE A O 1
ATOM 2205 N N . ILE A 1 289 ? -11.573 23.664 21.796 1.00 91.88 289 ILE A N 1
ATOM 2206 C CA . ILE A 1 289 ? -12.629 24.681 21.842 1.00 91.88 289 ILE A CA 1
ATOM 2207 C C . ILE A 1 289 ? -12.007 26.075 21.781 1.00 91.88 289 ILE A C 1
ATOM 2209 O O . ILE A 1 289 ? -10.923 26.300 22.317 1.00 91.88 289 ILE A O 1
ATOM 2213 N N . ALA A 1 290 ? -12.692 27.017 21.142 1.00 92.25 290 ALA A N 1
ATOM 2214 C CA . ALA A 1 290 ? -12.225 28.387 20.975 1.00 92.25 290 ALA A CA 1
ATOM 2215 C C . ALA A 1 290 ? -13.338 29.396 21.275 1.00 92.25 290 ALA A C 1
ATOM 2217 O O . ALA A 1 290 ? -14.503 29.166 20.942 1.00 92.25 290 ALA A O 1
ATOM 2218 N N . THR A 1 291 ? -12.964 30.515 21.894 1.00 92.44 291 THR A N 1
ATOM 2219 C CA . THR A 1 291 ? -13.855 31.604 22.300 1.00 92.44 291 THR A CA 1
ATOM 2220 C C . THR A 1 291 ? -13.478 32.934 21.659 1.00 92.44 291 THR A C 1
ATOM 2222 O O . THR A 1 291 ? -12.301 33.242 21.465 1.00 92.44 291 THR A O 1
ATOM 2225 N N . ALA A 1 292 ? -14.498 33.735 21.350 1.00 89.69 292 ALA A N 1
ATOM 2226 C CA . ALA A 1 292 ? -14.359 35.112 20.879 1.00 89.69 292 ALA A CA 1
ATOM 2227 C C . ALA A 1 292 ? -15.008 36.073 21.882 1.00 89.69 292 ALA A C 1
ATOM 2229 O O . ALA A 1 292 ? -16.094 35.790 22.398 1.00 89.69 292 ALA A O 1
ATOM 2230 N N . SER A 1 293 ? -14.342 37.189 22.172 1.00 86.44 293 SER A N 1
ATOM 2231 C CA . SER A 1 293 ? -14.763 38.179 23.167 1.00 86.44 293 SER A CA 1
ATOM 2232 C C . SER A 1 293 ? -14.413 39.608 22.741 1.00 86.44 293 SER A C 1
ATOM 2234 O O . SER A 1 293 ? -13.555 39.820 21.879 1.00 86.44 293 SER A O 1
ATOM 2236 N N . ASN A 1 294 ? -15.029 40.603 23.391 1.00 79.94 294 ASN A N 1
ATOM 2237 C CA . ASN A 1 294 ? -14.440 41.947 23.408 1.00 79.94 294 ASN A CA 1
ATOM 2238 C C . ASN A 1 294 ? -13.035 41.833 24.014 1.00 79.94 294 ASN A C 1
ATOM 2240 O O . ASN A 1 294 ? -12.878 41.215 25.066 1.00 79.94 294 ASN A O 1
ATOM 2244 N N . GLY A 1 295 ? -12.032 42.416 23.365 1.00 75.56 295 GLY A N 1
ATOM 2245 C CA . GLY A 1 295 ? -10.637 42.377 23.786 1.00 75.56 295 GLY A CA 1
ATOM 2246 C C . GLY A 1 295 ? -9.891 41.057 23.557 1.00 75.56 295 GLY A C 1
ATOM 2247 O O . GLY A 1 295 ? -8.832 40.896 24.158 1.00 75.56 295 GLY A O 1
ATOM 2248 N N . GLY A 1 296 ? -10.378 40.116 22.737 1.00 84.75 296 GLY A N 1
ATOM 2249 C CA . GLY A 1 296 ? -9.541 39.022 22.212 1.00 84.75 296 GLY A CA 1
ATOM 2250 C C . GLY A 1 296 ? -10.264 37.737 21.806 1.00 84.75 296 GLY A C 1
ATOM 2251 O O . GLY A 1 296 ? -11.415 37.490 22.180 1.00 84.75 296 GLY A O 1
ATOM 2252 N N . THR A 1 297 ? -9.537 36.867 21.104 1.00 89.19 297 THR A N 1
ATOM 2253 C CA . THR A 1 297 ? -9.860 35.436 20.953 1.00 89.19 297 THR A CA 1
ATOM 2254 C C . THR A 1 297 ? -8.920 34.552 21.770 1.00 89.19 297 THR A C 1
ATOM 2256 O O . THR A 1 297 ? -7.759 34.891 22.008 1.00 89.19 297 THR A O 1
ATOM 2259 N N . ALA A 1 298 ? -9.410 33.386 22.194 1.00 89.44 298 ALA A N 1
ATOM 2260 C CA . ALA A 1 298 ? -8.625 32.379 22.904 1.00 89.44 298 ALA A CA 1
ATOM 2261 C C . ALA A 1 298 ? -9.062 30.955 22.528 1.00 89.44 298 ALA A C 1
ATOM 2263 O O . ALA A 1 298 ? -10.152 30.744 21.999 1.00 89.44 298 ALA A O 1
ATOM 2264 N N . TYR A 1 299 ? -8.226 29.964 22.829 1.00 90.62 299 TYR A N 1
ATOM 2265 C CA . TYR A 1 299 ? -8.553 28.543 22.678 1.00 90.62 299 TYR A CA 1
ATOM 2266 C C . TYR A 1 299 ? -8.104 27.734 23.892 1.00 90.62 299 TYR A C 1
ATOM 2268 O O . TYR A 1 299 ? -7.171 28.112 24.601 1.00 90.62 299 TYR A O 1
ATOM 2276 N N . SER A 1 300 ? -8.765 26.604 24.120 1.00 88.06 300 SER A N 1
ATOM 2277 C CA . SER A 1 300 ? -8.386 25.612 25.117 1.00 88.06 300 SER A CA 1
ATOM 2278 C C . SER A 1 300 ? -8.180 24.249 24.472 1.00 88.06 300 SER A C 1
ATOM 2280 O O . SER A 1 300 ? -8.856 23.873 23.516 1.00 88.06 300 SER A O 1
ATOM 2282 N N . THR A 1 301 ? -7.239 23.502 25.040 1.00 81.88 301 THR A N 1
ATOM 2283 C CA . THR A 1 301 ? -6.834 22.153 24.619 1.00 81.88 301 THR A CA 1
ATOM 2284 C C . THR A 1 301 ? -7.017 21.110 25.732 1.00 81.88 301 THR A C 1
ATOM 2286 O O . THR A 1 301 ? -6.683 19.939 25.561 1.00 81.88 301 THR A O 1
ATOM 2289 N N . ASP A 1 302 ? -7.536 21.528 26.890 1.00 77.81 302 ASP A N 1
ATOM 2290 C CA . ASP A 1 302 ? -7.727 20.718 28.099 1.00 77.81 302 ASP A CA 1
ATOM 2291 C C . ASP A 1 302 ? -9.132 20.922 28.689 1.00 77.81 302 ASP A C 1
ATOM 2293 O O . ASP A 1 302 ? -9.324 21.159 29.884 1.00 77.81 302 ASP A O 1
ATOM 2297 N N . ASN A 1 303 ? -10.137 20.814 27.815 1.00 81.75 303 ASN A N 1
ATOM 2298 C CA . ASN A 1 303 ? -11.563 20.927 28.137 1.00 81.75 303 ASN A CA 1
ATOM 2299 C C . ASN A 1 303 ? -11.984 22.276 28.754 1.00 81.75 303 ASN A C 1
ATOM 2301 O O . ASN A 1 303 ? -12.995 22.351 29.449 1.00 81.75 303 ASN A O 1
ATOM 2305 N N . GLY A 1 304 ? -11.227 23.344 28.483 1.00 81.38 304 GLY A N 1
ATOM 2306 C CA . GLY A 1 304 ? -11.474 24.687 29.009 1.00 81.38 304 GLY A CA 1
ATOM 2307 C C . GLY A 1 304 ? -10.912 24.942 30.406 1.00 81.38 304 GLY A C 1
ATOM 2308 O O . GLY A 1 304 ? -11.280 25.945 31.017 1.00 81.38 304 GLY A O 1
ATOM 2309 N N . SER A 1 305 ? -10.024 24.071 30.899 1.00 83.50 305 SER A N 1
ATOM 2310 C CA . SER A 1 305 ? -9.338 24.243 32.189 1.00 83.50 305 SER A CA 1
ATOM 2311 C C . SER A 1 305 ? -8.314 25.383 32.135 1.00 83.50 305 SER A C 1
ATOM 2313 O O . SER A 1 305 ? -8.212 26.184 33.065 1.00 83.50 305 SER A O 1
ATOM 2315 N N . THR A 1 306 ? -7.575 25.481 31.026 1.00 84.00 306 THR A N 1
ATOM 2316 C CA . THR A 1 306 ? -6.686 26.600 30.696 1.00 84.00 306 THR A CA 1
ATOM 2317 C C . THR A 1 306 ? -7.013 27.162 29.315 1.00 84.00 306 THR A C 1
ATOM 2319 O O . THR A 1 306 ? -7.505 26.450 28.437 1.00 84.00 306 THR A O 1
ATOM 2322 N N . TRP A 1 307 ? -6.749 28.455 29.120 1.00 87.19 307 TRP A N 1
ATOM 2323 C CA . TRP A 1 307 ? -7.044 29.180 27.885 1.00 87.19 307 TRP A CA 1
ATOM 2324 C C . TRP A 1 307 ? -5.806 29.934 27.409 1.00 87.19 307 TRP A C 1
ATOM 2326 O O . TRP A 1 307 ? -5.140 30.611 28.191 1.00 87.19 307 TRP A O 1
ATOM 2336 N N . ILE A 1 308 ? -5.508 29.820 26.118 1.00 86.50 308 ILE A N 1
ATOM 2337 C CA . ILE A 1 308 ? -4.353 30.433 25.466 1.00 86.50 308 ILE A CA 1
ATOM 2338 C C . ILE A 1 308 ? -4.872 31.540 24.531 1.00 86.50 308 ILE A C 1
ATOM 2340 O O . ILE A 1 308 ? -5.652 31.232 23.624 1.00 86.50 308 ILE A O 1
ATOM 2344 N N . PRO A 1 309 ? -4.489 32.816 24.731 1.00 86.06 309 PRO A N 1
ATOM 2345 C CA . PRO A 1 309 ? -4.877 33.910 23.839 1.00 86.06 309 PRO A CA 1
ATOM 2346 C C . PRO A 1 309 ? -4.288 33.765 22.427 1.00 86.06 309 PRO A C 1
ATOM 2348 O O . PRO A 1 309 ? -3.162 33.293 22.261 1.00 86.06 309 PRO A O 1
ATOM 2351 N N . LEU A 1 310 ? -5.045 34.207 21.422 1.00 83.88 310 LEU A N 1
ATOM 2352 C CA . LEU A 1 310 ? -4.642 34.280 20.008 1.00 83.88 310 LEU A CA 1
ATOM 2353 C C . LEU A 1 310 ? -4.436 35.719 19.534 1.00 83.88 310 LEU A C 1
ATOM 2355 O O . LEU A 1 310 ? -3.613 35.970 18.656 1.00 83.88 310 LEU A O 1
ATOM 2359 N N . ASP A 1 311 ? -5.193 36.654 20.101 1.00 82.50 311 ASP A N 1
ATOM 2360 C CA . ASP A 1 311 ? -5.015 38.091 19.943 1.00 82.50 311 ASP A CA 1
ATOM 2361 C C . ASP A 1 311 ? -5.778 38.864 21.029 1.00 82.50 311 ASP A C 1
ATOM 2363 O O . ASP A 1 311 ? -6.434 38.283 21.895 1.00 82.50 311 ASP A O 1
ATOM 2367 N N . SER A 1 312 ? -5.684 40.194 20.970 1.00 83.06 312 SER A N 1
ATOM 2368 C CA . SER A 1 312 ? -6.431 41.125 21.820 1.00 83.06 312 SER A CA 1
ATOM 2369 C C . SER A 1 312 ? -7.345 42.070 21.024 1.00 83.06 312 SER A C 1
ATOM 2371 O O . SER A 1 312 ? -7.656 43.162 21.498 1.00 83.06 312 SER A O 1
ATOM 2373 N N . ALA A 1 313 ? -7.719 41.707 19.792 1.00 78.81 313 ALA A N 1
ATOM 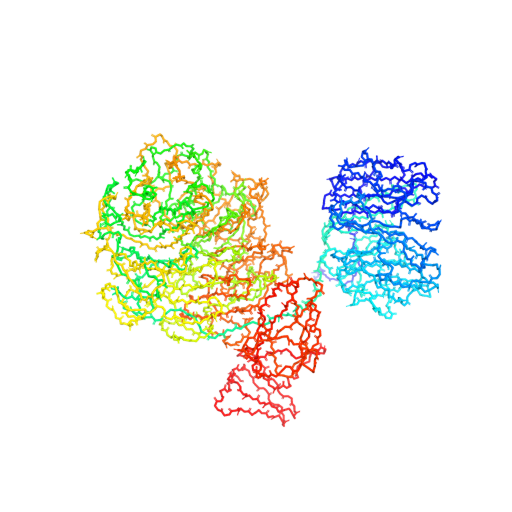2374 C CA . ALA A 1 313 ? -8.717 42.445 19.013 1.00 78.81 313 ALA A CA 1
ATOM 2375 C C . ALA A 1 313 ? -10.133 42.091 19.494 1.00 78.81 313 ALA A C 1
ATOM 2377 O O . ALA A 1 313 ? -10.364 40.981 19.968 1.00 78.81 313 ALA A O 1
ATOM 2378 N N . ASP A 1 314 ? -11.102 42.999 19.363 1.00 81.25 314 ASP A N 1
ATOM 2379 C CA . ASP A 1 314 ? -12.499 42.635 19.608 1.00 81.25 314 ASP A CA 1
ATOM 2380 C C . ASP A 1 314 ? -12.970 41.647 18.534 1.00 81.25 314 ASP A C 1
ATOM 2382 O O . ASP A 1 314 ? -12.960 41.969 17.347 1.00 81.25 314 ASP A O 1
ATOM 2386 N N . HIS A 1 315 ? -13.449 40.474 18.947 1.00 85.50 315 HIS A N 1
ATOM 2387 C CA . HIS A 1 315 ? -14.129 39.529 18.059 1.00 85.50 315 HIS A CA 1
ATOM 2388 C C . HIS A 1 315 ? -15.536 39.286 18.596 1.00 85.50 315 HIS A C 1
ATOM 2390 O O . HIS A 1 315 ? -15.741 38.721 19.672 1.00 85.50 315 HIS A O 1
ATOM 2396 N N . THR A 1 316 ? -16.521 39.776 17.852 1.00 76.31 316 THR A N 1
ATOM 2397 C CA . THR A 1 316 ? -17.922 39.906 18.262 1.00 76.31 316 THR A CA 1
ATOM 2398 C C . THR A 1 316 ? -18.842 39.205 17.266 1.00 76.31 316 THR A C 1
ATOM 2400 O O . THR A 1 316 ? -18.616 39.231 16.056 1.00 76.31 316 THR A O 1
ATOM 2403 N N . PHE A 1 317 ? -19.901 38.581 17.789 1.00 79.12 317 PHE A N 1
ATOM 2404 C CA . PHE A 1 317 ? -20.828 37.670 17.099 1.00 79.12 317 PHE A CA 1
ATOM 2405 C C . PHE A 1 317 ? -20.248 36.296 16.720 1.00 79.12 317 PHE A C 1
ATOM 2407 O O . PHE A 1 317 ? -20.503 35.319 17.423 1.00 79.12 317 PHE A O 1
ATOM 2414 N N . SER A 1 318 ? -19.518 36.171 15.608 1.00 87.19 318 SER A N 1
ATOM 2415 C CA . SER A 1 318 ? -19.203 34.865 15.014 1.00 87.19 318 SER A CA 1
ATOM 2416 C C . SER A 1 318 ? -17.713 34.530 14.999 1.00 87.19 318 SER A C 1
ATOM 2418 O O . SER A 1 318 ? -16.868 35.371 14.700 1.00 87.19 318 SER A O 1
ATOM 2420 N N . MET A 1 319 ? -17.411 33.261 15.272 1.00 91.38 319 MET A N 1
ATOM 2421 C CA . MET A 1 319 ? -16.140 32.609 14.974 1.00 91.38 319 MET A CA 1
ATOM 2422 C C . MET A 1 319 ? -16.426 31.157 14.576 1.00 91.38 319 MET A C 1
ATOM 2424 O O . MET A 1 319 ? -17.242 30.488 15.208 1.00 91.38 319 MET A O 1
ATOM 2428 N N . LYS A 1 320 ? -15.776 30.675 13.517 1.00 92.50 320 LYS A N 1
ATOM 2429 C CA . LYS A 1 320 ? -15.898 29.303 13.002 1.00 92.50 320 LYS A CA 1
ATOM 2430 C C . LYS A 1 320 ? -14.532 28.826 12.499 1.00 92.50 320 LYS A C 1
ATOM 2432 O O . LYS A 1 320 ? -13.706 29.628 12.059 1.00 92.50 320 LYS A O 1
ATOM 2437 N N . PHE A 1 321 ? -14.320 27.514 12.497 1.00 91.75 321 PHE A N 1
ATOM 2438 C CA . PHE A 1 321 ? -13.129 26.874 11.933 1.00 91.75 321 PHE A CA 1
ATOM 2439 C C . PHE A 1 321 ? -13.538 25.776 10.956 1.00 91.75 321 PHE A C 1
ATOM 2441 O O . PHE A 1 321 ? -14.484 25.041 11.216 1.00 91.75 321 PHE A O 1
ATOM 2448 N N . PHE A 1 322 ? -12.784 25.637 9.868 1.00 86.12 322 PHE A N 1
ATOM 2449 C CA . PHE A 1 322 ? -12.810 24.461 8.995 1.00 86.12 322 PHE A CA 1
ATOM 2450 C C . PHE A 1 322 ? -11.749 23.435 9.426 1.00 86.12 322 PHE A C 1
ATOM 2452 O O . PHE A 1 322 ? -11.949 22.231 9.307 1.00 86.12 322 PHE A O 1
ATOM 2459 N N . SER A 1 323 ? -10.614 23.908 9.953 1.00 81.50 323 SER A N 1
ATOM 2460 C CA . SER A 1 323 ? -9.517 23.077 10.467 1.00 81.50 323 SER A CA 1
ATOM 2461 C C . SER A 1 323 ? -8.649 23.874 11.459 1.00 81.50 323 SER A C 1
ATOM 2463 O O . SER A 1 323 ? -8.795 25.098 11.531 1.00 81.50 323 SER A O 1
ATOM 2465 N N . PRO A 1 324 ? -7.692 23.248 12.173 1.00 81.44 324 PRO A N 1
ATOM 2466 C CA . PRO A 1 324 ? -6.757 23.961 13.053 1.00 81.44 324 PRO A CA 1
ATOM 2467 C C . PRO A 1 324 ? -5.913 25.052 12.376 1.00 81.44 324 PRO A C 1
ATOM 2469 O O . PRO A 1 324 ? -5.366 25.897 13.076 1.00 81.44 324 PRO A O 1
ATOM 2472 N N . SER A 1 325 ? -5.804 25.056 11.044 1.00 83.94 325 SER A N 1
ATOM 2473 C CA . SER A 1 325 ? -5.077 26.069 10.264 1.00 83.94 325 SER A CA 1
ATOM 2474 C C . SER A 1 325 ? -5.978 26.970 9.410 1.00 83.94 325 SER A C 1
ATOM 2476 O O . SER A 1 325 ? -5.470 27.758 8.615 1.00 83.94 325 SER A O 1
ATOM 2478 N N . VAL A 1 326 ? -7.307 26.830 9.501 1.00 85.50 326 VAL A N 1
ATOM 2479 C CA . VAL A 1 326 ? -8.265 27.584 8.676 1.00 85.50 326 VAL A CA 1
ATOM 2480 C C . VAL A 1 326 ? -9.524 27.908 9.478 1.00 85.50 326 VAL A C 1
ATOM 2482 O O . VAL A 1 326 ? -10.314 27.019 9.799 1.00 85.50 326 VAL A O 1
ATOM 2485 N N . GLY A 1 327 ? -9.747 29.195 9.736 1.00 91.75 327 GLY A N 1
ATOM 2486 C CA . GLY A 1 327 ? -10.949 29.714 10.381 1.00 91.75 327 GLY A CA 1
ATOM 2487 C C . GLY A 1 327 ? -11.182 31.190 10.071 1.00 91.75 327 GLY A C 1
ATOM 2488 O O . GLY A 1 327 ? -10.289 31.876 9.562 1.00 91.75 327 GLY A O 1
ATOM 2489 N N . TRP A 1 328 ? -12.388 31.660 10.388 1.00 92.88 328 TRP A N 1
ATOM 2490 C CA . TRP A 1 328 ? -12.836 33.041 10.200 1.00 92.88 328 TRP A CA 1
ATOM 2491 C C . TRP A 1 328 ? -13.633 33.538 11.416 1.00 92.88 328 TRP A C 1
ATOM 2493 O O . TRP A 1 328 ? -14.349 32.767 12.058 1.00 92.88 328 TRP A O 1
ATOM 2503 N N . SER A 1 329 ? -13.527 34.833 11.709 1.00 91.31 329 SER A N 1
ATOM 2504 C CA . SER A 1 329 ? -14.245 35.522 12.793 1.00 91.31 329 SER A CA 1
ATOM 2505 C C . SER A 1 329 ? -14.726 36.916 12.364 1.00 91.31 329 SER A C 1
ATOM 2507 O O . SER A 1 329 ? -14.326 37.419 11.312 1.00 91.31 329 SER A O 1
ATOM 2509 N N . SER A 1 330 ? -15.622 37.536 13.138 1.00 87.31 330 SER A N 1
ATOM 2510 C CA . SER A 1 330 ? -16.198 38.862 12.854 1.00 87.31 330 SER A CA 1
ATOM 2511 C C . SER A 1 330 ? -15.958 39.888 13.965 1.00 87.31 330 SER A C 1
ATOM 2513 O O . SER A 1 330 ? -15.809 39.531 15.130 1.00 87.31 330 SER A O 1
ATOM 2515 N N . GLN A 1 331 ? -16.017 41.176 13.613 1.00 83.00 331 GLN A N 1
ATOM 2516 C CA . GLN A 1 331 ? -16.008 42.302 14.553 1.00 83.00 331 GLN A CA 1
ATOM 2517 C C . GLN A 1 331 ? -17.056 43.360 14.179 1.00 83.00 331 GLN A C 1
ATOM 2519 O O . GLN A 1 331 ? -17.077 43.873 13.055 1.00 83.00 331 GLN A O 1
ATOM 2524 N N . TYR A 1 332 ? -17.873 43.751 15.157 1.00 73.25 332 TYR A N 1
ATOM 2525 C CA . TYR A 1 332 ? -18.684 44.964 15.135 1.00 73.25 332 TYR A CA 1
ATOM 2526 C C . TYR A 1 332 ? -17.802 46.217 15.140 1.00 73.25 332 TYR A C 1
ATOM 2528 O O . TYR A 1 332 ? -16.991 46.392 16.042 1.00 73.25 332 TYR A O 1
ATOM 2536 N N . ARG A 1 333 ? -18.022 47.130 14.190 1.00 69.44 333 ARG A N 1
ATOM 2537 C CA . ARG A 1 333 ? -17.335 48.429 14.139 1.00 69.44 333 ARG A CA 1
ATOM 2538 C C . ARG A 1 333 ? -17.621 49.275 15.393 1.00 69.44 333 ARG A C 1
ATOM 2540 O O . ARG A 1 333 ? -18.684 49.889 15.490 1.00 69.44 333 ARG A O 1
ATOM 2547 N N . VAL A 1 334 ? -16.673 49.342 16.325 1.00 61.66 334 VAL A N 1
ATOM 2548 C CA . VAL A 1 334 ? -16.858 49.907 17.676 1.00 61.66 334 VAL A CA 1
ATOM 2549 C C . VAL A 1 334 ? -16.882 51.442 17.670 1.00 61.66 334 VAL A C 1
ATOM 2551 O O . VAL A 1 334 ? -17.512 52.061 18.525 1.00 61.66 334 VAL A O 1
ATOM 2554 N N . ASN A 1 335 ? -16.207 52.085 16.712 1.00 62.78 335 ASN A N 1
ATOM 2555 C CA . ASN A 1 335 ? -16.128 53.546 16.608 1.00 62.78 335 ASN A CA 1
ATOM 2556 C C . ASN A 1 335 ? -15.902 54.024 15.156 1.00 62.78 335 ASN A C 1
ATOM 2558 O O . ASN A 1 335 ? -15.802 53.230 14.224 1.00 62.78 335 ASN A O 1
ATOM 2562 N N . ALA A 1 336 ? -15.832 55.343 14.946 1.00 56.78 336 ALA A N 1
ATOM 2563 C CA . ALA A 1 336 ? -15.692 55.933 13.612 1.00 56.78 336 ALA A CA 1
ATOM 2564 C C . ALA A 1 336 ? -14.325 55.677 12.938 1.00 56.78 336 ALA A C 1
ATOM 2566 O O . ALA A 1 336 ? -14.250 55.706 11.710 1.00 56.78 336 ALA A O 1
ATOM 2567 N N . THR A 1 337 ? -13.263 55.421 13.706 1.00 56.66 337 THR A N 1
ATOM 2568 C CA . THR A 1 337 ? -11.902 55.158 13.195 1.00 56.66 337 THR A CA 1
ATOM 2569 C C . THR A 1 337 ? -11.610 53.677 12.952 1.00 56.66 337 THR A C 1
ATOM 2571 O O . THR A 1 337 ? -10.830 53.348 12.064 1.00 56.66 337 THR A O 1
ATOM 2574 N N . ASP A 1 338 ? -12.263 52.787 13.695 1.00 59.28 338 ASP A N 1
ATOM 2575 C CA . ASP A 1 338 ? -12.296 51.351 13.428 1.00 59.28 338 ASP A CA 1
ATOM 2576 C C . ASP A 1 338 ? -13.026 51.081 12.091 1.00 59.28 338 ASP A C 1
ATOM 2578 O O . ASP A 1 338 ? -14.085 51.672 11.853 1.00 59.28 338 ASP A O 1
ATOM 2582 N N . PRO A 1 339 ? -12.502 50.235 11.184 1.00 57.25 339 PRO A N 1
ATOM 2583 C CA . PRO A 1 339 ? -13.235 49.807 9.994 1.00 57.25 339 PRO A CA 1
ATOM 2584 C C . PRO A 1 339 ? -14.311 48.738 10.274 1.00 57.25 339 PRO A C 1
ATOM 2586 O O . PRO A 1 339 ? -15.298 48.691 9.533 1.00 57.25 339 PRO A O 1
ATOM 2589 N N . GLY A 1 340 ? -14.137 47.888 11.295 1.00 67.88 340 GLY A N 1
ATOM 2590 C CA . GLY A 1 340 ? -14.851 46.614 11.469 1.00 67.88 340 GLY A CA 1
ATOM 2591 C C . GLY A 1 340 ? -14.616 45.621 10.316 1.00 67.88 340 GLY A C 1
ATOM 2592 O O . GLY A 1 340 ? -14.150 45.991 9.230 1.00 67.88 340 GLY A O 1
ATOM 2593 N N . GLY A 1 341 ? -14.966 44.343 10.497 1.00 78.81 341 GLY A N 1
ATOM 2594 C CA . GLY A 1 341 ? -14.842 43.385 9.393 1.00 78.81 341 GLY A CA 1
ATOM 2595 C C . GLY A 1 341 ? -14.892 41.902 9.742 1.00 78.81 341 GLY A C 1
ATOM 2596 O O . GLY A 1 341 ? -15.213 41.505 10.859 1.00 78.81 341 GLY A O 1
ATOM 2597 N N . ILE A 1 342 ? -14.557 41.105 8.727 1.00 87.31 342 ILE A N 1
ATOM 2598 C CA . ILE A 1 342 ? -14.253 39.676 8.832 1.00 87.31 342 ILE A CA 1
ATOM 2599 C C . ILE A 1 342 ? -12.740 39.539 8.982 1.00 87.31 342 ILE A C 1
ATOM 2601 O O . ILE A 1 342 ? -11.990 40.272 8.340 1.00 87.31 342 ILE A O 1
ATOM 2605 N N . PHE A 1 343 ? -12.286 38.582 9.778 1.00 88.94 343 PHE A N 1
ATOM 2606 C CA . PHE A 1 343 ? -10.883 38.232 9.943 1.00 88.94 343 PHE A CA 1
ATOM 2607 C C . PHE A 1 343 ? -10.658 36.787 9.513 1.00 88.94 343 PHE A C 1
ATOM 2609 O O . PHE A 1 343 ? -11.546 35.950 9.665 1.00 88.94 343 PHE A O 1
ATOM 2616 N N . LYS A 1 344 ? -9.462 36.491 9.001 1.00 90.25 344 LYS A N 1
ATOM 2617 C CA . LYS A 1 344 ? -9.005 35.133 8.688 1.00 90.25 344 LYS A CA 1
ATOM 2618 C C . LYS A 1 344 ? -7.862 34.733 9.615 1.00 90.25 344 LYS A C 1
ATOM 2620 O O . LYS A 1 344 ? -6.984 35.551 9.896 1.00 90.25 344 LYS A O 1
ATOM 2625 N N . LEU A 1 345 ? -7.867 33.477 10.049 1.00 90.12 345 LEU A N 1
ATOM 2626 C CA . LEU A 1 345 ? -6.776 32.868 10.801 1.00 90.12 345 LEU A CA 1
ATOM 2627 C C . LEU A 1 345 ? -5.525 32.729 9.912 1.00 90.12 345 LEU A C 1
ATOM 2629 O O . LEU A 1 345 ? -5.577 32.102 8.853 1.00 90.12 345 LEU A O 1
ATOM 2633 N N . ASN A 1 346 ? -4.401 33.273 10.376 1.00 83.62 346 ASN A N 1
ATOM 2634 C CA . ASN A 1 346 ? -3.070 33.172 9.763 1.00 83.62 346 ASN A CA 1
ATOM 2635 C C . ASN A 1 346 ? -2.117 32.292 10.601 1.00 83.62 346 ASN A C 1
ATOM 2637 O O . ASN A 1 346 ? -0.896 32.416 10.517 1.00 83.62 346 ASN A O 1
ATOM 2641 N N . ALA A 1 347 ? -2.684 31.409 11.421 1.00 74.81 347 ALA A N 1
ATOM 2642 C CA . ALA A 1 347 ? -1.994 30.582 12.399 1.00 74.81 347 ALA A CA 1
ATOM 2643 C C . ALA A 1 347 ? -2.414 29.114 12.283 1.00 74.81 347 ALA A C 1
ATOM 2645 O O . ALA A 1 347 ? -3.472 28.801 11.739 1.00 74.81 347 ALA A O 1
ATOM 2646 N N . VAL A 1 348 ? -1.607 28.220 12.856 1.00 76.38 348 VAL A N 1
ATOM 2647 C CA . VAL A 1 348 ? -1.998 26.831 13.113 1.00 76.38 348 VAL A CA 1
ATOM 2648 C C . VAL A 1 348 ? -2.187 26.683 14.616 1.00 76.38 348 VAL A C 1
ATOM 2650 O O . VAL A 1 348 ? -1.229 26.829 15.375 1.00 76.38 348 VAL A O 1
ATOM 2653 N N . LEU A 1 349 ? -3.415 26.409 15.054 1.00 76.00 349 LEU A N 1
ATOM 2654 C CA . LEU A 1 349 ? -3.709 26.146 16.459 1.00 76.00 349 LEU A CA 1
ATOM 2655 C C . LEU A 1 349 ? -2.958 24.877 16.895 1.00 76.00 349 LEU A C 1
ATOM 2657 O O . LEU A 1 349 ? -3.145 23.825 16.275 1.00 76.00 349 LEU A O 1
ATOM 2661 N N . PRO A 1 350 ? -2.108 24.935 17.937 1.00 57.50 350 PRO A N 1
ATOM 2662 C CA . PRO A 1 350 ? -1.356 23.773 18.372 1.00 57.50 350 PRO A CA 1
ATOM 2663 C C . PRO A 1 350 ? -2.315 22.753 18.981 1.00 57.50 350 PRO A C 1
ATOM 2665 O O . PRO A 1 350 ? -2.848 22.936 20.078 1.00 57.50 350 PRO A O 1
ATOM 2668 N N . VAL A 1 351 ? -2.501 21.644 18.266 1.00 48.03 351 VAL A N 1
ATOM 2669 C CA . VAL A 1 351 ? -3.199 20.460 18.766 1.00 48.03 351 VAL A CA 1
ATOM 2670 C C . VAL A 1 351 ? -2.328 19.822 19.845 1.00 48.03 351 VAL A C 1
ATOM 2672 O O . VAL A 1 351 ? -1.559 18.895 19.598 1.00 48.03 351 VAL A O 1
ATOM 2675 N N . LYS A 1 352 ? -2.424 20.347 21.070 1.00 37.06 352 LYS A N 1
ATOM 2676 C CA . LYS A 1 352 ? -1.964 19.656 22.274 1.00 37.06 352 LYS A CA 1
ATOM 2677 C C . LYS A 1 352 ? -2.852 18.428 22.406 1.00 37.06 352 LYS A C 1
ATOM 2679 O O . LYS A 1 352 ? -3.960 18.506 22.933 1.00 37.06 352 LYS A O 1
ATOM 2684 N N . PHE A 1 353 ? -2.349 17.306 21.906 1.00 29.70 353 PHE A N 1
ATOM 2685 C CA . PHE A 1 353 ? -2.878 15.991 22.211 1.00 29.70 353 PHE A CA 1
ATOM 2686 C C . PHE A 1 353 ? -2.753 15.785 23.726 1.00 29.70 353 PHE A C 1
ATOM 2688 O O . PHE A 1 353 ? -1.755 15.275 24.232 1.00 29.70 353 PHE A O 1
ATOM 2695 N N . THR A 1 354 ? -3.793 16.184 24.463 1.00 26.75 354 THR A N 1
ATOM 2696 C CA . THR A 1 354 ? -4.201 15.412 25.634 1.00 26.75 354 THR A CA 1
ATOM 2697 C C . THR A 1 354 ? -4.245 13.963 25.180 1.00 26.75 354 THR A C 1
ATOM 2699 O O . THR A 1 354 ? -4.750 13.668 24.093 1.00 26.75 354 THR A O 1
ATOM 2702 N N . SER A 1 355 ? -3.616 13.073 25.944 1.00 26.91 355 SER A N 1
ATOM 2703 C CA . SER A 1 355 ? -3.483 11.681 25.545 1.00 26.91 355 SER A CA 1
ATOM 2704 C C . SER A 1 355 ? -4.866 11.044 25.506 1.00 26.91 355 SER A C 1
ATOM 2706 O O . SER A 1 355 ? -5.344 10.517 26.512 1.00 26.91 355 SER A O 1
ATOM 2708 N N . PHE A 1 356 ? -5.486 11.063 24.326 1.00 23.86 356 PHE A N 1
ATOM 2709 C CA . PHE A 1 356 ? -6.427 10.040 23.928 1.00 23.86 356 PHE A CA 1
ATOM 2710 C C . PHE A 1 356 ? -5.658 8.728 24.006 1.00 23.86 356 PHE A C 1
ATOM 2712 O O . PHE A 1 356 ? -5.009 8.295 23.054 1.00 23.86 356 PHE A O 1
ATOM 2719 N N . THR A 1 357 ? -5.751 8.088 25.167 1.00 25.78 357 THR A N 1
ATOM 2720 C CA . THR A 1 357 ? -5.677 6.644 25.282 1.00 25.78 357 THR A CA 1
ATOM 2721 C C . THR A 1 357 ? -6.845 6.087 24.480 1.00 25.78 357 THR A C 1
ATOM 2723 O O . THR A 1 357 ? -7.862 5.647 25.012 1.00 25.78 357 THR A O 1
ATOM 2726 N N . SER A 1 358 ? -6.683 6.094 23.151 1.00 26.64 358 SER A N 1
ATOM 2727 C CA . SER A 1 358 ? -7.303 5.089 22.308 1.00 26.64 358 SER A CA 1
ATOM 2728 C C . SER A 1 358 ? -7.091 3.771 23.031 1.00 26.64 358 SER A C 1
ATOM 2730 O O . SER A 1 358 ? -5.939 3.438 23.336 1.00 26.64 358 SER A O 1
ATOM 2732 N N . SER A 1 359 ? -8.168 3.055 23.339 1.00 29.84 359 SER A N 1
ATOM 2733 C CA . SER A 1 359 ? -8.061 1.690 23.828 1.00 29.84 359 SER A CA 1
ATOM 2734 C C . SER A 1 359 ? -7.370 0.890 22.730 1.00 29.84 359 SER A C 1
ATOM 2736 O O . SER A 1 359 ? -8.008 0.461 21.769 1.00 29.84 359 SER A O 1
ATOM 2738 N N . GLN A 1 360 ? -6.045 0.782 22.838 1.00 34.84 360 GLN A N 1
ATOM 2739 C CA . GLN A 1 360 ? -5.207 -0.026 21.975 1.00 34.84 360 GLN A CA 1
ATOM 2740 C C . GLN A 1 360 ? -5.765 -1.441 22.085 1.00 34.84 360 GLN A C 1
ATOM 2742 O O . GLN A 1 360 ? -5.566 -2.118 23.095 1.00 34.84 360 GLN A O 1
ATOM 2747 N N . ASN A 1 361 ? -6.513 -1.874 21.067 1.00 39.66 361 ASN A N 1
ATOM 2748 C CA . ASN A 1 361 ? -6.802 -3.287 20.892 1.00 39.66 361 ASN A CA 1
ATOM 2749 C C . ASN A 1 361 ? -5.438 -3.939 20.705 1.00 39.66 361 ASN A C 1
ATOM 2751 O O . ASN A 1 361 ? -4.857 -3.822 19.631 1.00 39.66 361 ASN A O 1
ATOM 2755 N N . ALA A 1 362 ? -4.907 -4.519 21.782 1.00 44.66 362 ALA A N 1
ATOM 2756 C CA . ALA A 1 362 ? -3.700 -5.328 21.796 1.00 44.66 362 ALA A CA 1
ATOM 2757 C C . ALA A 1 362 ? -3.914 -6.564 20.912 1.00 44.66 362 ALA A C 1
ATOM 2759 O O . ALA A 1 362 ? -5.036 -7.050 20.805 1.00 44.66 362 ALA A O 1
ATOM 2760 N N . GLN A 1 363 ? -2.874 -7.057 20.237 1.00 61.75 363 GLN A N 1
ATOM 2761 C CA . GLN A 1 363 ? -3.054 -7.996 19.118 1.00 61.75 363 GLN A CA 1
ATOM 2762 C C . GLN A 1 363 ? -1.958 -9.098 19.080 1.00 61.75 363 GLN A C 1
ATOM 2764 O O . GLN A 1 363 ? -0.870 -8.859 19.596 1.00 61.75 363 GLN A O 1
ATOM 2769 N N . ILE A 1 364 ? -2.254 -10.320 18.570 1.00 48.06 364 ILE A N 1
ATOM 2770 C CA . ILE A 1 364 ? -1.605 -11.620 18.979 1.00 48.06 364 ILE A CA 1
ATOM 2771 C C . ILE A 1 364 ? -1.376 -12.676 17.829 1.00 48.06 364 ILE A C 1
ATOM 2773 O O . ILE A 1 364 ? -1.753 -12.411 16.697 1.00 48.06 364 ILE A O 1
ATOM 2777 N N . ILE A 1 365 ? -0.731 -13.858 18.095 1.00 46.78 365 ILE A N 1
ATOM 2778 C CA . ILE A 1 365 ? 0.366 -14.514 17.321 1.00 46.78 365 ILE A CA 1
ATOM 2779 C C . ILE A 1 365 ? 0.764 -16.003 17.821 1.00 46.78 365 ILE A C 1
ATOM 2781 O O . ILE A 1 365 ? 1.060 -16.100 19.004 1.00 46.78 365 ILE A O 1
ATOM 2785 N N . ASN A 1 366 ? 0.907 -17.144 17.034 1.00 42.19 366 ASN A N 1
ATOM 2786 C CA . ASN A 1 366 ? 1.563 -18.503 17.366 1.00 42.19 366 ASN A CA 1
ATOM 2787 C C . ASN A 1 366 ? 2.089 -19.645 16.267 1.00 42.19 366 ASN A C 1
ATOM 2789 O O . ASN A 1 366 ? 1.694 -20.798 16.391 1.00 42.19 366 ASN A O 1
ATOM 2793 N N . THR A 1 367 ? 3.020 -19.469 15.261 1.00 38.06 367 THR A N 1
ATOM 2794 C CA . THR A 1 367 ? 3.612 -20.174 13.999 1.00 38.06 367 THR A CA 1
ATOM 2795 C C . THR A 1 367 ? 3.123 -20.068 12.452 1.00 38.06 367 THR A C 1
ATOM 2797 O O . THR A 1 367 ? 2.000 -20.454 12.186 1.00 38.06 367 THR A O 1
ATOM 2800 N N . ILE A 1 368 ? 3.911 -19.654 11.375 1.00 38.72 368 ILE A N 1
ATOM 2801 C CA . ILE A 1 368 ? 3.527 -19.745 9.863 1.00 38.72 368 ILE A CA 1
ATOM 2802 C C . ILE A 1 368 ? 4.443 -20.145 8.579 1.00 38.72 368 ILE A C 1
ATOM 2804 O O . ILE A 1 368 ? 3.794 -20.593 7.644 1.00 38.72 368 ILE A O 1
ATOM 2808 N N . ALA A 1 369 ? 5.794 -20.079 8.300 1.00 32.81 369 ALA A N 1
ATOM 2809 C CA . ALA A 1 369 ? 6.326 -20.413 6.889 1.00 32.81 369 ALA A CA 1
ATOM 2810 C C . ALA A 1 369 ? 7.866 -20.463 6.392 1.00 32.81 369 ALA A C 1
ATOM 2812 O O . ALA A 1 369 ? 8.520 -19.443 6.377 1.00 32.81 369 ALA A O 1
ATOM 2813 N N . GLY A 1 370 ? 8.417 -21.561 5.789 1.00 38.88 370 GLY A N 1
ATOM 2814 C CA . GLY A 1 370 ? 9.830 -21.874 5.374 1.00 38.88 370 GLY A CA 1
ATOM 2815 C C . GLY A 1 370 ? 10.305 -23.366 5.551 1.00 38.88 370 GLY A C 1
ATOM 2816 O O . GLY A 1 370 ? 9.401 -24.175 5.367 1.00 38.88 370 GLY A O 1
ATOM 2817 N N . ASN A 1 371 ? 11.586 -23.755 5.903 1.00 40.03 371 ASN A N 1
ATOM 2818 C CA . ASN A 1 371 ? 12.073 -25.015 6.656 1.00 40.03 371 ASN A CA 1
ATOM 2819 C C . ASN A 1 371 ? 13.057 -26.153 6.070 1.00 40.03 371 ASN A C 1
ATOM 2821 O O . ASN A 1 371 ? 13.120 -27.227 6.643 1.00 40.03 371 ASN A O 1
ATOM 2825 N N . GLY A 1 372 ? 13.836 -26.048 4.975 1.00 40.91 372 GLY A N 1
ATOM 2826 C CA . GLY A 1 372 ? 14.848 -27.026 4.392 1.00 40.91 372 GLY A CA 1
ATOM 2827 C C . GLY A 1 372 ? 14.381 -28.299 3.596 1.00 40.91 372 GLY A C 1
ATOM 2828 O O . GLY A 1 372 ? 13.321 -28.772 3.922 1.00 40.91 372 GLY A O 1
ATOM 2829 N N . LEU A 1 373 ? 15.006 -28.995 2.601 1.00 40.19 373 LEU A N 1
ATOM 2830 C CA . LEU A 1 373 ? 16.311 -28.899 1.896 1.00 40.19 373 LEU A CA 1
ATOM 2831 C C . LEU A 1 373 ? 16.410 -29.294 0.344 1.00 40.19 373 LEU A C 1
ATOM 2833 O O . LEU A 1 373 ? 17.187 -28.635 -0.339 1.00 40.19 373 LEU A O 1
ATOM 2837 N N . VAL A 1 374 ? 15.747 -30.311 -0.271 1.00 42.75 374 VAL A N 1
ATOM 2838 C CA . VAL A 1 374 ? 16.216 -31.126 -1.498 1.00 42.75 374 VAL A CA 1
ATOM 2839 C C . VAL A 1 374 ? 15.809 -30.592 -2.911 1.00 42.75 374 VAL A C 1
ATOM 2841 O O . VAL A 1 374 ? 15.119 -29.593 -2.817 1.00 42.75 374 VAL A O 1
ATOM 2844 N N . GLY A 1 375 ? 16.168 -31.148 -4.140 1.00 50.50 375 GLY A N 1
ATOM 2845 C CA . GLY A 1 375 ? 16.059 -30.729 -5.644 1.00 50.50 375 GLY A CA 1
ATOM 2846 C C . GLY A 1 375 ? 15.121 -31.350 -6.785 1.00 50.50 375 GLY A C 1
ATOM 2847 O O . GLY A 1 375 ? 15.070 -32.535 -6.983 1.00 50.50 375 GLY A O 1
ATOM 2848 N N . ASP A 1 376 ? 14.400 -30.589 -7.635 1.00 45.19 376 ASP A N 1
ATOM 2849 C CA . ASP A 1 376 ? 13.060 -30.868 -8.288 1.00 45.19 376 ASP A CA 1
ATOM 2850 C C . ASP A 1 376 ? 12.288 -32.216 -8.406 1.00 45.19 376 ASP A C 1
ATOM 2852 O O . ASP A 1 376 ? 12.617 -33.027 -9.243 1.00 45.19 376 ASP A O 1
ATOM 2856 N N . GLY A 1 377 ? 11.024 -32.282 -7.971 1.00 41.69 377 GLY A N 1
ATOM 2857 C CA . GLY A 1 377 ? 9.996 -33.155 -8.605 1.00 41.69 377 GLY A CA 1
ATOM 2858 C C . GLY A 1 377 ? 8.679 -33.311 -7.843 1.00 41.69 377 GLY A C 1
ATOM 2859 O O . GLY A 1 377 ? 7.658 -33.652 -8.405 1.00 41.69 377 GLY A O 1
ATOM 2860 N N . GLY A 1 378 ? 8.657 -32.990 -6.557 1.00 41.44 378 GLY A N 1
ATOM 2861 C CA . GLY A 1 378 ? 7.423 -32.962 -5.767 1.00 41.44 378 GLY A CA 1
ATOM 2862 C C . GLY A 1 378 ? 6.955 -31.530 -5.454 1.00 41.44 378 GLY A C 1
ATOM 2863 O O . GLY A 1 378 ? 6.971 -30.705 -6.340 1.00 41.44 378 GLY A O 1
ATOM 2864 N N . PRO A 1 379 ? 6.548 -31.220 -4.222 1.00 43.84 379 PRO A N 1
ATOM 2865 C CA . PRO A 1 379 ? 6.191 -29.918 -3.621 1.00 43.84 379 PRO A CA 1
ATOM 2866 C C . PRO A 1 379 ? 7.166 -28.744 -3.428 1.00 43.84 379 PRO A C 1
ATOM 2868 O O . PRO A 1 379 ? 8.267 -28.699 -3.970 1.00 43.84 379 PRO A O 1
ATOM 2871 N N . ALA A 1 380 ? 6.668 -27.789 -2.626 1.00 43.28 380 ALA A N 1
ATOM 2872 C CA . ALA A 1 380 ? 7.204 -26.488 -2.250 1.00 43.28 380 ALA A CA 1
ATOM 2873 C C . ALA A 1 380 ? 8.104 -26.479 -1.010 1.00 43.28 380 ALA A C 1
ATOM 2875 O O . ALA A 1 380 ? 9.114 -25.805 -1.012 1.00 43.28 380 ALA A O 1
ATOM 2876 N N . THR A 1 381 ? 7.724 -27.140 0.084 1.00 38.59 381 THR A N 1
ATOM 2877 C CA . THR A 1 381 ? 8.250 -26.994 1.460 1.00 38.59 381 THR A CA 1
ATOM 2878 C C . THR A 1 381 ? 8.945 -28.225 2.061 1.00 38.59 381 THR A C 1
ATOM 2880 O O . THR A 1 381 ? 8.681 -28.641 3.185 1.00 38.59 381 THR A O 1
ATOM 2883 N N . ASN A 1 382 ? 9.903 -28.797 1.356 1.00 43.59 382 ASN A N 1
ATOM 2884 C CA . ASN A 1 382 ? 11.005 -29.571 1.944 1.00 43.59 382 ASN A CA 1
ATOM 2885 C C . ASN A 1 382 ? 12.165 -29.669 0.939 1.00 43.59 382 ASN A C 1
ATOM 2887 O O . ASN A 1 382 ? 12.870 -30.661 0.790 1.00 43.59 382 ASN A O 1
ATOM 2891 N N . ALA A 1 383 ? 12.253 -28.631 0.132 1.00 42.34 383 ALA A N 1
ATOM 2892 C CA . ALA A 1 383 ? 12.124 -28.692 -1.299 1.00 42.34 383 ALA A CA 1
ATOM 2893 C C . ALA A 1 383 ? 12.498 -27.285 -1.736 1.00 42.34 383 ALA A C 1
ATOM 2895 O O . ALA A 1 383 ? 11.774 -26.336 -1.493 1.00 42.34 383 ALA A O 1
ATOM 2896 N N . ALA A 1 384 ? 13.680 -27.126 -2.285 1.00 51.31 384 ALA A N 1
ATOM 2897 C CA . ALA A 1 384 ? 14.345 -25.847 -2.265 1.00 51.31 384 ALA A CA 1
ATOM 2898 C C . ALA A 1 384 ? 14.217 -24.875 -3.484 1.00 51.31 384 ALA A C 1
ATOM 2900 O O . ALA A 1 384 ? 13.045 -24.703 -3.791 1.00 51.31 384 ALA A O 1
ATOM 2901 N N . LEU A 1 385 ? 15.270 -24.161 -4.043 1.00 50.47 385 LEU A N 1
ATOM 2902 C CA . LEU A 1 385 ? 15.447 -23.296 -5.301 1.00 50.47 385 LEU A CA 1
ATOM 2903 C C . LEU A 1 385 ? 16.661 -22.201 -5.408 1.00 50.47 385 LEU A C 1
ATOM 2905 O O . LEU A 1 385 ? 16.374 -21.018 -5.425 1.00 50.47 385 LEU A O 1
ATOM 2909 N N . LYS A 1 386 ? 17.997 -22.506 -5.537 1.00 49.91 386 LYS A N 1
ATOM 2910 C CA . LYS A 1 386 ? 19.348 -21.936 -5.058 1.00 49.91 386 LYS A CA 1
ATOM 2911 C C . LYS A 1 386 ? 19.921 -20.512 -5.303 1.00 49.91 386 LYS A C 1
ATOM 2913 O O . LYS A 1 386 ? 20.682 -20.322 -6.250 1.00 49.91 386 LYS A O 1
ATOM 2918 N N . SER A 1 387 ? 19.768 -19.542 -4.398 1.00 52.00 387 SER A N 1
ATOM 2919 C CA . SER A 1 387 ? 20.312 -18.148 -4.468 1.00 52.00 387 SER A CA 1
ATOM 2920 C C . SER A 1 387 ? 19.540 -16.932 -5.101 1.00 52.00 387 SER A C 1
ATOM 2922 O O . SER A 1 387 ? 20.184 -15.911 -5.374 1.00 52.00 387 SER A O 1
ATOM 2924 N N . PRO A 1 388 ? 18.239 -16.975 -5.445 1.00 50.81 388 PRO A N 1
ATOM 2925 C CA . PRO A 1 388 ? 17.577 -15.975 -6.316 1.00 50.81 388 PRO A CA 1
ATOM 2926 C C . PRO A 1 388 ? 16.766 -14.902 -5.548 1.00 50.81 388 PRO A C 1
ATOM 2928 O O . PRO A 1 388 ? 16.810 -14.945 -4.339 1.00 50.81 388 PRO A O 1
ATOM 2931 N N . TRP A 1 389 ? 16.079 -13.908 -6.156 1.00 52.00 389 TRP A N 1
ATOM 2932 C CA . TRP A 1 389 ? 15.924 -12.593 -5.465 1.00 52.00 389 TRP A CA 1
ATOM 2933 C C . TRP A 1 389 ? 14.595 -12.075 -4.830 1.00 52.00 389 TRP A C 1
ATOM 2935 O O . TRP A 1 389 ? 14.725 -11.325 -3.876 1.00 52.00 389 TRP A O 1
ATOM 2945 N N . HIS A 1 390 ? 13.345 -12.399 -5.205 1.00 61.25 390 HIS A N 1
ATOM 2946 C CA . HIS A 1 390 ? 12.109 -11.658 -4.757 1.00 61.25 390 HIS A CA 1
ATOM 2947 C C . HIS A 1 390 ? 10.814 -12.548 -4.720 1.00 61.25 390 HIS A C 1
ATOM 2949 O O . HIS A 1 390 ? 11.081 -13.727 -4.643 1.00 61.25 390 HIS A O 1
ATOM 2955 N N . VAL A 1 391 ? 9.517 -12.126 -4.652 1.00 49.25 391 VAL A N 1
ATOM 2956 C CA . VAL A 1 391 ? 8.289 -12.841 -5.195 1.00 49.25 391 VAL A CA 1
ATOM 2957 C C . VAL A 1 391 ? 7.165 -11.929 -5.760 1.00 49.25 391 VAL A C 1
ATOM 2959 O O . VAL A 1 391 ? 7.084 -10.792 -5.303 1.00 49.25 391 VAL A O 1
ATOM 2962 N N . GLY A 1 392 ? 6.197 -12.433 -6.563 1.00 55.44 392 GLY A N 1
ATOM 2963 C CA . GLY A 1 392 ? 4.789 -11.933 -6.624 1.00 55.44 392 GLY A CA 1
ATOM 2964 C C . GLY A 1 392 ? 3.704 -12.588 -7.478 1.00 55.44 392 GLY A C 1
ATOM 2965 O O . GLY A 1 392 ? 3.969 -13.649 -7.997 1.00 55.44 392 GLY A O 1
ATOM 2966 N N . THR A 1 393 ? 2.463 -12.028 -7.575 1.00 51.84 393 THR A N 1
ATOM 2967 C CA . THR A 1 393 ? 1.245 -12.844 -7.864 1.00 51.84 393 THR A CA 1
ATOM 2968 C C . THR A 1 393 ? 0.028 -12.342 -8.704 1.00 51.84 393 THR A C 1
ATOM 2970 O O . THR A 1 393 ? 0.020 -11.195 -9.095 1.00 51.84 393 THR A O 1
ATOM 2973 N N . ASP A 1 394 ? -0.991 -13.197 -8.972 1.00 46.09 394 ASP A N 1
ATOM 2974 C CA . ASP A 1 394 ? -2.351 -12.969 -9.573 1.00 46.09 394 ASP A CA 1
ATOM 2975 C C . ASP A 1 394 ? -3.541 -12.947 -8.523 1.00 46.09 394 ASP A C 1
ATOM 2977 O O . ASP A 1 394 ? -3.313 -12.568 -7.369 1.00 46.09 394 ASP A O 1
ATOM 2981 N N . ALA A 1 395 ? -4.787 -13.383 -8.860 1.00 43.75 395 ALA A N 1
ATOM 2982 C CA . ALA A 1 395 ? -5.961 -13.770 -8.008 1.00 43.75 395 ALA A CA 1
ATOM 2983 C C . ALA A 1 395 ? -6.428 -15.288 -7.698 1.00 43.75 395 ALA A C 1
ATOM 2985 O O . ALA A 1 395 ? -7.305 -15.438 -6.845 1.00 43.75 395 ALA A O 1
ATOM 2986 N N . ALA A 1 396 ? -5.895 -16.418 -8.236 1.00 41.66 396 ALA A N 1
ATOM 2987 C CA . ALA A 1 396 ? -6.174 -17.881 -8.037 1.00 41.66 396 ALA A CA 1
ATOM 2988 C C . ALA A 1 396 ? -5.196 -18.627 -7.131 1.00 41.66 396 ALA A C 1
ATOM 2990 O O . ALA A 1 396 ? -4.949 -19.796 -7.342 1.00 41.66 396 ALA A O 1
ATOM 2991 N N . GLY A 1 397 ? -4.483 -18.085 -6.180 1.00 43.69 397 GLY A N 1
ATOM 2992 C CA . GLY A 1 397 ? -3.526 -18.934 -5.448 1.00 43.69 397 GLY A CA 1
ATOM 2993 C C . GLY A 1 397 ? -2.353 -19.535 -6.268 1.00 43.69 397 GLY A C 1
ATOM 2994 O O . GLY A 1 397 ? -1.370 -19.805 -5.615 1.00 43.69 397 GLY A O 1
ATOM 2995 N N . ASN A 1 398 ? -2.384 -19.607 -7.626 1.00 47.16 398 ASN A N 1
ATOM 2996 C CA . ASN A 1 398 ? -1.427 -20.060 -8.661 1.00 47.16 398 ASN A CA 1
ATOM 2997 C C . ASN A 1 398 ? 0.018 -19.533 -8.578 1.00 47.16 398 ASN A C 1
ATOM 2999 O O . ASN A 1 398 ? 0.450 -18.980 -9.574 1.00 47.16 398 ASN A O 1
ATOM 3003 N N . VAL A 1 399 ? 0.714 -19.720 -7.424 1.00 53.25 399 VAL A N 1
ATOM 3004 C CA . VAL A 1 399 ? 2.173 -19.592 -7.077 1.00 53.25 399 VAL A CA 1
ATOM 3005 C C . VAL A 1 399 ? 3.131 -19.671 -8.299 1.00 53.25 399 VAL A C 1
ATOM 3007 O O . VAL A 1 399 ? 2.759 -20.168 -9.298 1.00 53.25 399 VAL A O 1
ATOM 3010 N N . TYR A 1 400 ? 4.392 -19.268 -8.382 1.00 58.41 400 TYR A N 1
ATOM 3011 C CA . TYR A 1 400 ? 5.359 -19.607 -9.479 1.00 58.41 400 TYR A CA 1
ATOM 3012 C C . TYR A 1 400 ? 6.687 -19.163 -8.910 1.00 58.41 400 TYR A C 1
ATOM 3014 O O . TYR A 1 400 ? 6.706 -18.477 -7.914 1.00 58.41 400 TYR A O 1
ATO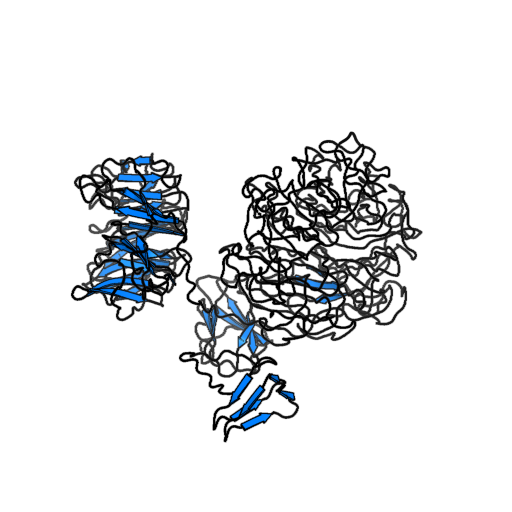M 3022 N N . ILE A 1 401 ? 7.822 -19.502 -9.496 1.00 60.44 401 ILE A N 1
ATOM 3023 C CA . ILE A 1 401 ? 9.143 -19.042 -9.035 1.00 60.44 401 ILE A CA 1
ATOM 3024 C C . ILE A 1 401 ? 10.052 -19.079 -10.321 1.00 60.44 401 ILE A C 1
ATOM 3026 O O . ILE A 1 401 ? 9.477 -19.298 -11.384 1.00 60.44 401 ILE A O 1
ATOM 3030 N N . ALA A 1 402 ? 11.384 -18.876 -10.458 1.00 69.19 402 ALA A N 1
ATOM 3031 C CA . ALA A 1 402 ? 12.414 -18.260 -9.616 1.00 69.19 402 ALA A CA 1
ATOM 3032 C C . ALA A 1 402 ? 14.011 -18.503 -9.743 1.00 69.19 402 ALA A C 1
ATOM 3034 O O . ALA A 1 402 ? 14.685 -18.048 -8.838 1.00 69.19 402 ALA A O 1
ATOM 3035 N N . ASP A 1 403 ? 14.714 -19.095 -10.746 1.00 70.06 403 ASP A N 1
ATOM 3036 C CA . ASP A 1 403 ? 16.198 -19.438 -10.845 1.00 70.06 403 ASP A CA 1
ATOM 3037 C C . ASP A 1 403 ? 17.309 -18.522 -11.499 1.00 70.06 403 ASP A C 1
ATOM 3039 O O . ASP A 1 403 ? 17.610 -18.649 -12.688 1.00 70.06 403 ASP A O 1
ATOM 3043 N N . SER A 1 404 ? 18.090 -17.725 -10.745 1.00 74.69 404 SER A N 1
ATOM 3044 C CA . SER A 1 404 ? 19.225 -16.928 -11.297 1.00 74.69 404 SER A CA 1
ATOM 3045 C C . SER A 1 404 ? 20.602 -17.546 -11.611 1.00 74.69 404 SER A C 1
ATOM 3047 O O . SER A 1 404 ? 21.457 -16.795 -12.068 1.00 74.69 404 SER A O 1
ATOM 3049 N N . TYR A 1 405 ? 20.921 -18.810 -11.311 1.00 72.06 405 TYR A N 1
ATOM 3050 C CA . TYR A 1 405 ? 22.322 -19.296 -11.423 1.00 72.06 405 TYR A CA 1
ATOM 3051 C C . TYR A 1 405 ? 22.466 -20.735 -11.903 1.00 72.06 405 TYR A C 1
ATOM 3053 O O . TYR A 1 405 ? 23.529 -21.035 -12.432 1.00 72.06 405 TYR A O 1
ATOM 3061 N N . LEU A 1 406 ? 21.470 -21.619 -11.756 1.00 72.31 406 LEU A N 1
ATOM 3062 C CA . LEU A 1 406 ? 21.317 -22.654 -12.788 1.00 72.31 406 LEU A CA 1
ATOM 3063 C C . LEU A 1 406 ? 20.337 -22.236 -13.875 1.00 72.31 406 LEU A C 1
ATOM 3065 O O . LEU A 1 406 ? 20.110 -23.009 -14.788 1.00 72.31 406 LEU A O 1
ATOM 3069 N N . ASN A 1 407 ? 19.906 -20.976 -13.851 1.00 79.25 407 ASN A N 1
ATOM 3070 C CA . ASN A 1 407 ? 19.182 -20.301 -14.892 1.00 79.25 407 ASN A CA 1
ATOM 3071 C C . ASN A 1 407 ? 17.877 -21.105 -15.329 1.00 79.25 407 ASN A C 1
ATOM 3073 O O . ASN A 1 407 ? 18.039 -21.747 -16.356 1.00 79.25 407 ASN A O 1
ATOM 3077 N N . ARG A 1 408 ? 16.613 -21.055 -14.722 1.00 79.56 408 ARG A N 1
ATOM 3078 C CA . ARG A 1 408 ? 15.282 -21.781 -15.130 1.00 79.56 408 ARG A CA 1
ATOM 3079 C C . ARG A 1 408 ? 13.787 -21.563 -14.533 1.00 79.56 408 ARG A C 1
ATOM 3081 O O . ARG A 1 408 ? 13.603 -21.654 -13.319 1.00 79.56 408 ARG A O 1
ATOM 3088 N N . ILE A 1 409 ? 12.677 -21.441 -15.343 1.00 74.56 409 ILE A N 1
ATOM 3089 C CA . ILE A 1 409 ? 11.171 -21.191 -15.059 1.00 74.56 409 ILE A CA 1
ATOM 3090 C C . ILE A 1 409 ? 10.265 -22.366 -14.605 1.00 74.56 409 ILE A C 1
ATOM 3092 O O . ILE A 1 409 ? 10.372 -23.377 -15.238 1.00 74.56 409 ILE A O 1
ATOM 3096 N N . ARG A 1 410 ? 9.279 -22.245 -13.669 1.00 73.81 410 ARG A N 1
ATOM 3097 C CA . ARG A 1 410 ? 8.592 -23.283 -12.789 1.00 73.81 410 ARG A CA 1
ATOM 3098 C C . ARG A 1 410 ? 7.048 -23.170 -12.392 1.00 73.81 410 ARG A C 1
ATOM 3100 O O . ARG A 1 410 ? 6.699 -22.013 -12.205 1.00 73.81 410 ARG A O 1
ATOM 3107 N N . LYS A 1 411 ? 6.148 -24.194 -12.111 1.00 67.50 411 LYS A N 1
ATOM 3108 C CA . LYS A 1 411 ? 4.668 -23.993 -11.746 1.00 67.50 411 LYS A CA 1
ATOM 3109 C C . LYS A 1 411 ? 3.744 -25.021 -10.820 1.00 67.50 411 LYS A C 1
ATOM 3111 O O . LYS A 1 411 ? 2.854 -25.607 -11.391 1.00 67.50 411 LYS A O 1
ATOM 3116 N N . ILE A 1 412 ? 3.873 -25.253 -9.452 1.00 52.38 412 ILE A N 1
ATOM 3117 C CA . ILE A 1 412 ? 3.049 -25.908 -8.273 1.00 52.38 412 ILE A CA 1
ATOM 3118 C C . ILE A 1 412 ? 1.473 -25.888 -7.943 1.00 52.38 412 ILE A C 1
ATOM 3120 O O . ILE A 1 412 ? 1.099 -25.264 -6.965 1.00 52.38 412 ILE A O 1
ATOM 3124 N N . ASP A 1 413 ? 0.512 -26.638 -8.507 1.00 47.72 413 ASP A N 1
ATOM 3125 C CA . ASP A 1 413 ? -0.972 -26.346 -8.324 1.00 47.72 413 ASP A CA 1
ATOM 3126 C C . ASP A 1 413 ? -1.791 -26.614 -7.027 1.00 47.72 413 ASP A C 1
ATOM 3128 O O . ASP A 1 413 ? -1.247 -27.051 -6.027 1.00 47.72 413 ASP A O 1
ATOM 3132 N N . ALA A 1 414 ? -3.048 -26.135 -6.928 1.00 40.69 414 ALA A N 1
ATOM 3133 C CA . ALA A 1 414 ? -3.985 -26.169 -5.782 1.00 40.69 414 ALA A CA 1
ATOM 3134 C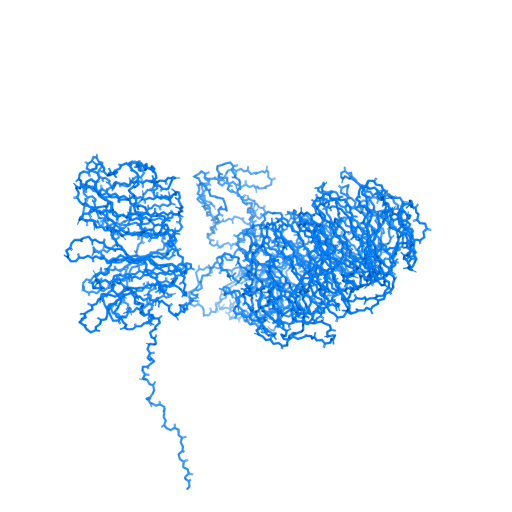 C . ALA A 1 414 ? -5.012 -27.292 -5.905 1.00 40.69 414 ALA A C 1
ATOM 3136 O O . ALA A 1 414 ? -5.943 -27.438 -5.113 1.00 40.69 414 ALA A O 1
ATOM 3137 N N . PHE A 1 415 ? -4.739 -28.201 -6.824 1.00 38.88 415 PHE A N 1
ATOM 3138 C CA . PHE A 1 415 ? -4.527 -29.555 -6.404 1.00 38.88 415 PHE A CA 1
ATOM 3139 C C . PHE A 1 415 ? -3.859 -29.644 -5.003 1.00 38.88 415 PHE A C 1
ATOM 3141 O O . PHE A 1 415 ? -4.244 -30.522 -4.239 1.00 38.88 415 PHE A O 1
ATOM 3148 N N . THR A 1 416 ? -2.856 -28.818 -4.651 1.00 39.53 416 THR A N 1
ATOM 3149 C CA . THR A 1 416 ? -1.813 -29.283 -3.722 1.00 39.53 416 THR A CA 1
ATOM 3150 C C . THR A 1 416 ? -0.923 -28.326 -2.937 1.00 39.53 416 THR A C 1
ATOM 3152 O O . THR A 1 416 ? -0.919 -28.390 -1.709 1.00 39.53 416 THR A O 1
ATOM 3155 N N . GLY A 1 417 ? 0.028 -27.679 -3.623 1.00 40.62 417 GLY A N 1
ATOM 3156 C CA . GLY A 1 417 ? 1.435 -27.820 -3.236 1.00 40.62 417 GLY A CA 1
ATOM 3157 C C . GLY A 1 417 ? 2.303 -28.895 -3.954 1.00 40.62 417 GLY A C 1
ATOM 3158 O O . GLY A 1 417 ? 3.122 -29.481 -3.274 1.00 40.62 417 GLY A O 1
ATOM 3159 N N . ILE A 1 418 ? 2.228 -29.195 -5.270 1.00 55.62 418 ILE A N 1
ATOM 3160 C CA . ILE A 1 418 ? 3.244 -29.992 -6.035 1.00 55.62 418 ILE A CA 1
ATOM 3161 C C . ILE A 1 418 ? 3.512 -29.531 -7.474 1.00 55.62 418 ILE A C 1
ATOM 3163 O O . ILE A 1 418 ? 2.634 -29.015 -8.145 1.00 55.62 418 ILE A O 1
ATOM 3167 N N . ILE A 1 419 ? 4.742 -29.762 -7.944 1.00 55.06 419 ILE A N 1
ATOM 3168 C CA . ILE A 1 419 ? 5.446 -29.014 -8.962 1.00 55.06 419 ILE A CA 1
ATOM 3169 C C . ILE A 1 419 ? 6.397 -29.947 -9.792 1.00 55.06 419 ILE A C 1
ATOM 3171 O O . ILE A 1 419 ? 7.108 -30.718 -9.170 1.00 55.06 419 ILE A O 1
ATOM 3175 N N . SER A 1 420 ? 6.493 -29.811 -11.146 1.00 59.84 420 SER A N 1
ATOM 3176 C CA . SER A 1 420 ? 7.088 -30.638 -12.305 1.00 59.84 420 SER A CA 1
ATOM 3177 C C . SER A 1 420 ? 8.066 -30.076 -13.483 1.00 59.84 420 SER A C 1
ATOM 3179 O O . SER A 1 420 ? 9.150 -29.533 -13.265 1.00 59.84 420 SER A O 1
ATOM 3181 N N . ASN A 1 421 ? 7.726 -30.087 -14.795 1.00 73.69 421 ASN A N 1
ATOM 3182 C CA . ASN A 1 421 ? 8.646 -29.774 -15.929 1.00 73.69 421 ASN A CA 1
ATOM 3183 C C . ASN A 1 421 ? 7.951 -29.415 -17.311 1.00 73.69 421 ASN A C 1
ATOM 3185 O O . ASN A 1 421 ? 7.508 -30.312 -17.961 1.00 73.69 421 ASN A O 1
ATOM 3189 N N . PHE A 1 422 ? 7.773 -28.162 -17.811 1.00 84.06 422 PHE A N 1
ATOM 3190 C CA . PHE A 1 422 ? 6.890 -27.682 -18.919 1.00 84.06 422 PHE A CA 1
ATOM 3191 C C . PHE A 1 422 ? 7.487 -26.645 -19.921 1.00 84.06 422 PHE A C 1
ATOM 3193 O O . PHE A 1 422 ? 7.104 -26.722 -21.084 1.00 84.06 422 PHE A O 1
ATOM 3200 N N . ALA A 1 423 ? 8.410 -25.735 -19.547 1.00 72.38 423 ALA A N 1
ATOM 3201 C CA . ALA A 1 423 ? 9.202 -24.843 -20.417 1.00 72.38 423 ALA A CA 1
ATOM 3202 C C . ALA A 1 423 ? 10.343 -24.074 -19.683 1.00 72.38 423 ALA A C 1
ATOM 3204 O O . ALA A 1 423 ? 10.676 -24.584 -18.623 1.00 72.38 423 ALA A O 1
ATOM 3205 N N . GLY A 1 424 ? 10.963 -22.913 -20.086 1.00 82.19 424 GLY A N 1
ATOM 3206 C CA . GLY A 1 424 ? 11.905 -22.655 -21.246 1.00 82.19 424 GLY A CA 1
ATOM 3207 C C . GLY A 1 424 ? 13.078 -23.688 -21.322 1.00 82.19 424 GLY A C 1
ATOM 3208 O O . GLY A 1 424 ? 12.881 -24.628 -20.601 1.00 82.19 424 GLY A O 1
ATOM 3209 N N . ASN A 1 425 ? 14.220 -23.743 -22.076 1.00 80.31 425 ASN A N 1
ATOM 3210 C CA . ASN A 1 425 ? 15.057 -25.031 -22.250 1.00 80.31 425 ASN A CA 1
ATOM 3211 C C . ASN A 1 425 ? 16.482 -25.624 -21.691 1.00 80.31 425 ASN A C 1
ATOM 3213 O O . ASN A 1 425 ? 16.510 -26.827 -21.928 1.00 80.31 425 ASN A O 1
ATOM 3217 N N . GLU A 1 426 ? 17.720 -25.286 -21.133 1.00 80.81 426 GLU A N 1
ATOM 3218 C CA . GLU A 1 426 ? 18.779 -24.331 -20.542 1.00 80.81 426 GLU A CA 1
ATOM 3219 C C . GLU A 1 426 ? 20.329 -24.244 -21.121 1.00 80.81 426 GLU A C 1
ATOM 3221 O O . GLU A 1 426 ? 21.076 -25.165 -20.853 1.00 80.81 426 GLU A O 1
ATOM 3226 N N . VAL A 1 427 ? 20.887 -23.174 -21.828 1.00 81.81 427 VAL A N 1
ATOM 3227 C CA . VAL A 1 427 ? 22.373 -22.833 -22.148 1.00 81.81 427 VAL A CA 1
ATOM 3228 C C . VAL A 1 427 ? 22.732 -21.362 -22.625 1.00 81.81 427 VAL A C 1
ATOM 3230 O O . VAL A 1 427 ? 22.417 -20.993 -23.751 1.00 81.81 427 VAL A O 1
ATOM 3233 N N . ALA A 1 428 ? 23.445 -20.499 -21.876 1.00 83.75 428 ALA A N 1
ATOM 3234 C CA . ALA A 1 428 ? 23.523 -19.006 -22.049 1.00 83.75 428 ALA A CA 1
ATOM 3235 C C . ALA A 1 428 ? 23.873 -18.369 -23.448 1.00 83.75 428 ALA A C 1
ATOM 3237 O O . ALA A 1 428 ? 24.905 -18.697 -24.021 1.00 83.75 428 ALA A O 1
ATOM 3238 N N . GLY A 1 429 ? 23.115 -17.363 -23.964 1.00 77.62 429 GLY A N 1
ATOM 3239 C CA . GLY A 1 429 ? 23.334 -16.785 -25.335 1.00 77.62 429 GLY A CA 1
ATOM 3240 C C . GLY A 1 429 ? 22.341 -15.721 -25.910 1.00 77.62 429 GLY A C 1
ATOM 3241 O O . GLY A 1 429 ? 21.794 -14.925 -25.146 1.00 77.62 429 GLY A O 1
ATOM 3242 N N . PHE A 1 430 ? 22.111 -15.687 -27.248 1.00 86.38 430 PHE A N 1
ATOM 3243 C CA . PHE A 1 430 ? 20.968 -15.042 -27.972 1.00 86.38 430 PHE A CA 1
ATOM 3244 C C . PHE A 1 430 ? 20.515 -15.827 -29.231 1.00 86.38 430 PHE A C 1
ATOM 3246 O O . PHE A 1 430 ? 21.296 -16.564 -29.823 1.00 86.38 430 PHE A O 1
ATOM 3253 N N . SER A 1 431 ? 19.258 -15.645 -29.652 1.00 83.69 431 SER A N 1
ATOM 3254 C CA . SER A 1 431 ? 18.527 -16.159 -30.825 1.00 83.69 431 SER A CA 1
ATOM 3255 C C . SER A 1 431 ? 17.103 -15.571 -30.760 1.00 83.69 431 SER A C 1
ATOM 3257 O O . SER A 1 431 ? 16.667 -15.229 -29.669 1.00 83.69 431 SER A O 1
ATOM 3259 N N . GLY A 1 432 ? 16.296 -15.647 -31.823 1.00 79.00 432 GLY A N 1
ATOM 3260 C CA . GLY A 1 432 ? 15.272 -16.674 -31.651 1.00 79.00 432 GLY A CA 1
ATOM 3261 C C . GLY A 1 432 ? 13.849 -16.540 -32.158 1.00 79.00 432 GLY A C 1
ATOM 3262 O O . GLY A 1 432 ? 13.295 -17.598 -32.393 1.00 79.00 432 GLY A O 1
ATOM 3263 N N . ASP A 1 433 ? 13.261 -15.353 -32.295 1.00 84.75 433 ASP A N 1
ATOM 3264 C CA . ASP A 1 433 ? 11.818 -15.117 -32.536 1.00 84.75 433 ASP A CA 1
ATOM 3265 C C . ASP A 1 433 ? 11.232 -16.158 -33.553 1.00 84.75 433 ASP A C 1
ATOM 3267 O O . ASP A 1 433 ? 11.394 -15.975 -34.756 1.00 84.75 433 ASP A O 1
ATOM 3271 N N . GLY A 1 434 ? 10.691 -17.313 -33.092 1.00 74.81 434 GLY A N 1
ATOM 3272 C CA . GLY A 1 434 ? 10.784 -18.638 -33.788 1.00 74.81 434 GLY A CA 1
ATOM 3273 C C . GLY A 1 434 ? 10.317 -20.006 -33.135 1.00 74.81 434 GLY A C 1
ATOM 3274 O O . GLY A 1 434 ? 9.302 -20.522 -33.595 1.00 74.81 434 GLY A O 1
ATOM 3275 N N . GLY A 1 435 ? 11.023 -20.688 -32.174 1.00 73.56 435 GLY A N 1
ATOM 3276 C CA . GLY A 1 435 ? 10.738 -22.059 -31.569 1.00 73.56 435 GLY A CA 1
ATOM 3277 C C . GLY A 1 435 ? 10.328 -22.365 -30.043 1.00 73.56 435 GLY A C 1
ATOM 3278 O O . GLY A 1 435 ? 11.160 -22.313 -29.188 1.00 73.56 435 GLY A O 1
ATOM 3279 N N . LEU A 1 436 ? 9.060 -22.698 -29.652 1.00 81.44 436 LEU A N 1
ATOM 3280 C CA . LEU A 1 436 ? 8.219 -22.499 -28.399 1.00 81.44 436 LEU A CA 1
ATOM 3281 C C . LEU A 1 436 ? 8.850 -21.991 -27.065 1.00 81.44 436 LEU A C 1
ATOM 3283 O O . LEU A 1 436 ? 9.942 -21.461 -27.025 1.00 81.44 436 LEU A O 1
ATOM 3287 N N . ALA A 1 437 ? 8.096 -22.070 -25.949 1.00 78.50 437 ALA A N 1
ATOM 3288 C CA . ALA A 1 437 ? 8.418 -21.540 -24.622 1.00 78.50 437 ALA A CA 1
ATOM 3289 C C . ALA A 1 437 ? 9.768 -22.044 -24.163 1.00 78.50 437 ALA A C 1
ATOM 3291 O O . ALA A 1 437 ? 10.579 -21.308 -23.633 1.00 78.50 437 ALA A O 1
ATOM 3292 N N . THR A 1 438 ? 9.981 -23.317 -24.452 1.00 84.56 438 THR A N 1
ATOM 3293 C CA . THR A 1 438 ? 11.175 -24.107 -24.238 1.00 84.56 438 THR A CA 1
ATOM 3294 C C . THR A 1 438 ? 11.641 -24.700 -25.536 1.00 84.56 438 THR A C 1
ATOM 3296 O O . THR A 1 438 ? 11.988 -25.877 -25.606 1.00 84.56 438 THR A O 1
ATOM 3299 N N . ASN A 1 439 ? 11.762 -23.838 -26.549 1.00 79.06 439 ASN A N 1
ATOM 3300 C CA . ASN A 1 439 ? 13.067 -23.775 -27.177 1.00 79.06 439 ASN A CA 1
ATOM 3301 C C . ASN A 1 439 ? 13.876 -22.477 -26.981 1.00 79.06 439 ASN A C 1
ATOM 3303 O O . ASN A 1 439 ? 14.963 -22.398 -27.552 1.00 79.06 439 ASN A O 1
ATOM 3307 N N . ALA A 1 440 ? 13.455 -21.551 -26.099 1.00 78.44 440 ALA A N 1
ATOM 3308 C CA . ALA A 1 440 ? 14.133 -20.269 -25.861 1.00 78.44 440 ALA A CA 1
ATOM 3309 C C . ALA A 1 440 ? 14.507 -19.979 -24.394 1.00 78.44 440 ALA A C 1
ATOM 3311 O O . ALA A 1 440 ? 13.905 -20.541 -23.476 1.00 78.44 440 ALA A O 1
ATOM 3312 N N . SER A 1 441 ? 15.482 -19.120 -24.037 1.00 83.56 441 SER A N 1
ATOM 3313 C CA . SER A 1 441 ? 16.255 -18.001 -24.641 1.00 83.56 441 SER A CA 1
ATOM 3314 C C . SER A 1 441 ? 17.046 -17.178 -23.535 1.00 83.56 441 SER A C 1
ATOM 3316 O O . SER A 1 441 ? 16.952 -15.973 -23.507 1.00 83.56 441 SER A O 1
ATOM 3318 N N . LEU A 1 442 ? 17.755 -17.640 -22.500 1.00 84.88 442 LEU A N 1
ATOM 3319 C CA . LEU A 1 442 ? 17.909 -16.862 -21.235 1.00 84.88 442 LEU A CA 1
ATOM 3320 C C . LEU A 1 442 ? 19.380 -16.917 -20.562 1.00 84.88 442 LEU A C 1
ATOM 3322 O O . LEU A 1 442 ? 20.211 -17.653 -21.079 1.00 84.88 442 LEU A O 1
ATOM 3326 N N . ASN A 1 443 ? 19.832 -16.070 -19.573 1.00 85.00 443 ASN A N 1
ATOM 3327 C CA . ASN A 1 443 ? 21.039 -16.171 -18.625 1.00 85.00 443 ASN A CA 1
ATOM 3328 C C . ASN A 1 443 ? 21.387 -14.963 -17.634 1.00 85.00 443 ASN A C 1
ATOM 3330 O O . ASN A 1 443 ? 21.712 -13.875 -18.097 1.00 85.00 443 ASN A O 1
ATOM 3334 N N . TYR A 1 444 ? 21.448 -15.161 -16.294 1.00 80.94 444 TYR A N 1
ATOM 3335 C CA . TYR A 1 444 ? 21.620 -14.198 -15.134 1.00 80.94 444 TYR A CA 1
ATOM 3336 C C . TYR A 1 444 ? 20.469 -13.242 -14.638 1.00 80.94 444 TYR A C 1
ATOM 3338 O O . TYR A 1 444 ? 20.619 -12.037 -14.603 1.00 80.94 444 TYR A O 1
ATOM 3346 N N . PRO A 1 445 ? 19.299 -13.727 -14.222 1.00 79.31 445 PRO A N 1
ATOM 3347 C CA . PRO A 1 445 ? 18.009 -12.985 -14.194 1.00 79.31 445 PRO A CA 1
ATOM 3348 C C . PRO A 1 445 ? 17.482 -12.250 -12.971 1.00 79.31 445 PRO A C 1
ATOM 3350 O O . PRO A 1 445 ? 18.124 -12.307 -11.931 1.00 79.31 445 PRO A O 1
ATOM 3353 N N . SER A 1 446 ? 16.247 -11.684 -13.066 1.00 76.25 446 SER A N 1
ATOM 3354 C CA . SER A 1 446 ? 15.162 -11.721 -12.055 1.00 76.25 446 SER A CA 1
ATOM 3355 C C . SER A 1 446 ? 13.767 -10.999 -12.347 1.00 76.25 446 SER A C 1
ATOM 3357 O O . SER A 1 446 ? 13.483 -10.254 -11.450 1.00 76.25 446 SER A O 1
ATOM 3359 N N . ASP A 1 447 ? 12.847 -11.066 -13.365 1.00 75.69 447 ASP A N 1
ATOM 3360 C CA . ASP A 1 447 ? 11.317 -10.941 -13.152 1.00 75.69 447 ASP A CA 1
ATOM 3361 C C . ASP A 1 447 ? 10.275 -11.050 -14.312 1.00 75.69 447 ASP A C 1
ATOM 3363 O O . ASP A 1 447 ? 10.548 -10.686 -15.440 1.00 75.69 447 ASP A O 1
ATOM 3367 N N . ILE A 1 448 ? 9.036 -11.487 -14.001 1.00 69.19 448 ILE A N 1
ATOM 3368 C CA . ILE A 1 448 ? 7.731 -11.551 -14.740 1.00 69.19 448 ILE A CA 1
ATOM 3369 C C . ILE A 1 448 ? 6.715 -10.683 -13.965 1.00 69.19 448 ILE A C 1
ATOM 3371 O O . ILE A 1 448 ? 7.025 -10.303 -12.869 1.00 69.19 448 ILE A O 1
ATOM 3375 N N . PHE A 1 449 ? 5.534 -10.346 -14.478 1.00 78.38 449 PHE A N 1
ATOM 3376 C CA . PHE A 1 449 ? 4.254 -9.978 -13.817 1.00 78.38 449 PHE A CA 1
ATOM 3377 C C . PHE A 1 449 ? 3.311 -9.710 -14.977 1.00 78.38 449 PHE A C 1
ATOM 3379 O O . PHE A 1 449 ? 3.770 -9.369 -16.059 1.00 78.38 449 PHE A O 1
ATOM 3386 N N . ILE A 1 450 ? 2.033 -10.008 -14.827 1.00 76.38 450 ILE A N 1
ATOM 3387 C CA . ILE A 1 450 ? 1.180 -10.365 -15.951 1.00 76.38 450 ILE A CA 1
ATOM 3388 C C . ILE A 1 450 ? -0.010 -9.464 -16.028 1.00 76.38 450 ILE A C 1
ATOM 3390 O O . ILE A 1 450 ? -0.734 -9.528 -15.089 1.00 76.38 450 ILE A O 1
ATOM 3394 N N . ALA A 1 451 ? -0.163 -8.618 -17.044 1.00 64.44 451 ALA A N 1
ATOM 3395 C CA . ALA A 1 451 ? -1.254 -7.660 -17.318 1.00 64.44 451 ALA A CA 1
ATOM 3396 C C . ALA A 1 451 ? -2.706 -7.907 -16.796 1.00 64.44 451 ALA A C 1
ATOM 3398 O O . ALA A 1 451 ? -2.998 -8.234 -15.651 1.00 64.44 451 ALA A O 1
ATOM 3399 N N . PRO A 1 452 ? -3.686 -7.476 -17.587 1.00 62.94 452 PRO A N 1
ATOM 3400 C CA . PRO A 1 452 ? -5.080 -7.929 -17.481 1.00 62.94 452 PRO A CA 1
ATOM 3401 C C . PRO A 1 452 ? -5.559 -8.571 -18.752 1.00 62.94 452 PRO A C 1
ATOM 3403 O O . PRO A 1 452 ? -6.669 -9.057 -18.767 1.00 62.94 452 PRO A O 1
ATOM 3406 N N . SER A 1 453 ? -4.773 -8.455 -19.820 1.00 60.56 453 SER A N 1
ATOM 3407 C CA . SER A 1 453 ? -5.087 -8.788 -21.208 1.00 60.56 453 SER A CA 1
ATOM 3408 C C . SER A 1 453 ? -4.752 -10.248 -21.551 1.00 60.56 453 SER A C 1
ATOM 3410 O O . SER A 1 453 ? -4.527 -10.606 -22.709 1.00 60.56 453 SER A O 1
ATOM 3412 N N . GLY A 1 454 ? -4.561 -11.060 -20.517 1.00 62.31 454 GLY A N 1
ATOM 3413 C CA . GLY A 1 454 ? -4.068 -12.424 -20.534 1.00 62.31 454 GLY A CA 1
ATOM 3414 C C . GLY A 1 454 ? -2.978 -12.491 -19.482 1.00 62.31 454 GLY A C 1
ATOM 3415 O O . GLY A 1 454 ? -3.156 -13.082 -18.427 1.00 62.31 454 GLY A O 1
ATOM 3416 N N . ASN A 1 455 ? -1.865 -11.816 -19.696 1.00 76.19 455 ASN A N 1
ATOM 3417 C CA . ASN A 1 455 ? -1.154 -11.751 -20.953 1.00 76.19 455 ASN A CA 1
ATOM 3418 C C . ASN A 1 455 ? 0.289 -12.106 -20.701 1.00 76.19 455 ASN A C 1
ATOM 3420 O O . ASN A 1 455 ? 0.614 -12.777 -19.749 1.00 76.19 455 ASN A O 1
ATOM 3424 N N . PHE A 1 456 ? 1.231 -11.751 -21.550 1.00 83.75 456 PHE A N 1
ATOM 3425 C CA . PHE A 1 456 ? 2.540 -12.338 -21.356 1.00 83.75 456 PHE A CA 1
ATOM 3426 C C . PHE A 1 456 ? 3.659 -11.337 -21.771 1.00 83.75 456 PHE A C 1
ATOM 3428 O O . PHE A 1 456 ? 3.420 -10.629 -22.734 1.00 83.75 456 PHE A O 1
ATOM 3435 N N . TYR A 1 457 ? 4.805 -11.220 -21.048 1.00 82.56 457 TYR A N 1
ATOM 3436 C CA . TYR A 1 457 ? 6.069 -10.428 -21.223 1.00 82.56 457 TYR A CA 1
ATOM 3437 C C . TYR A 1 457 ? 7.147 -10.748 -20.100 1.00 82.56 457 TYR A C 1
ATOM 3439 O O . TYR A 1 457 ? 7.346 -9.984 -19.167 1.00 82.56 457 TYR A O 1
ATOM 3447 N N . ILE A 1 458 ? 7.898 -11.861 -20.208 1.00 87.00 458 ILE A N 1
ATOM 3448 C CA . ILE A 1 458 ? 8.963 -12.467 -19.311 1.00 87.00 458 ILE A CA 1
ATOM 3449 C C . ILE A 1 458 ? 10.300 -11.714 -19.180 1.00 87.00 458 ILE A C 1
ATOM 3451 O O . ILE A 1 458 ? 11.046 -11.856 -20.124 1.00 87.00 458 ILE A O 1
ATOM 3455 N N . VAL A 1 459 ? 10.732 -11.057 -18.092 1.00 91.12 459 VAL A N 1
ATOM 3456 C CA . VAL A 1 459 ? 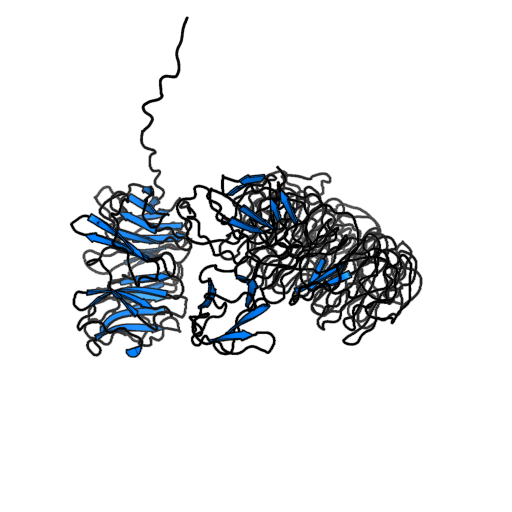12.028 -10.309 -18.082 1.00 91.12 459 VAL A CA 1
ATOM 3457 C C . VAL A 1 459 ? 13.267 -10.919 -17.362 1.00 91.12 459 VAL A C 1
ATOM 3459 O O . VAL A 1 459 ? 13.161 -11.472 -16.287 1.00 91.12 459 VAL A O 1
ATOM 3462 N N . ASP A 1 460 ? 14.473 -10.791 -17.935 1.00 90.25 460 ASP A N 1
ATOM 3463 C CA . ASP A 1 460 ? 15.639 -11.712 -17.860 1.00 90.25 460 ASP A CA 1
ATOM 3464 C C . ASP A 1 460 ? 16.686 -11.142 -16.821 1.00 90.25 460 ASP A C 1
ATOM 3466 O O . ASP A 1 460 ? 16.278 -10.869 -15.708 1.00 90.25 460 ASP A O 1
ATOM 3470 N N . GLY A 1 461 ? 18.011 -10.982 -17.083 1.00 85.81 461 GLY A N 1
ATOM 3471 C CA . GLY A 1 461 ? 19.103 -10.288 -16.281 1.00 85.81 461 GLY A CA 1
ATOM 3472 C C . GLY A 1 461 ? 20.668 -10.278 -16.616 1.00 85.81 461 GLY A C 1
ATOM 3473 O O . GLY A 1 461 ? 21.403 -9.625 -15.877 1.00 85.81 461 GLY A O 1
ATOM 3474 N N . GLY A 1 462 ? 21.226 -10.836 -17.723 1.00 85.12 462 GLY A N 1
ATOM 3475 C CA . GLY A 1 462 ? 22.612 -10.606 -18.283 1.00 85.12 462 GLY A CA 1
ATOM 3476 C C . GLY A 1 462 ? 22.923 -10.481 -19.833 1.00 85.12 462 GLY A C 1
ATOM 3477 O O . GLY A 1 462 ? 24.085 -10.570 -20.217 1.00 85.12 462 GLY A O 1
ATOM 3478 N N . ASN A 1 463 ? 21.954 -10.276 -20.747 1.00 90.56 463 ASN A N 1
ATOM 3479 C CA . ASN A 1 463 ? 22.048 -9.990 -22.217 1.00 90.56 463 ASN A CA 1
ATOM 3480 C C . ASN A 1 463 ? 20.826 -9.125 -22.722 1.00 90.56 463 ASN A C 1
ATOM 3482 O O . ASN A 1 463 ? 20.242 -9.307 -23.782 1.00 90.56 463 ASN A O 1
ATOM 3486 N N . TYR A 1 464 ? 20.296 -8.263 -21.884 1.00 91.56 464 TYR A N 1
ATOM 3487 C CA . TYR A 1 464 ? 19.772 -6.949 -22.206 1.00 91.56 464 TYR A CA 1
ATOM 3488 C C . TYR A 1 464 ? 18.625 -6.723 -23.282 1.00 91.56 464 TYR A C 1
ATOM 3490 O O . TYR A 1 464 ? 18.833 -5.826 -24.091 1.00 91.56 464 TYR A O 1
ATOM 3498 N N . ARG A 1 465 ? 17.415 -7.385 -23.316 1.00 93.50 465 ARG A N 1
ATOM 3499 C CA . ARG A 1 465 ? 16.168 -7.117 -24.189 1.00 93.50 465 ARG A CA 1
ATOM 3500 C C . ARG A 1 465 ? 14.717 -6.797 -23.608 1.00 93.50 465 ARG A C 1
ATOM 3502 O O . ARG A 1 465 ? 14.503 -6.707 -22.406 1.00 93.50 465 ARG A O 1
ATOM 3509 N N . ILE A 1 466 ? 13.707 -6.714 -24.521 1.00 92.69 466 ILE A N 1
ATOM 3510 C CA . ILE A 1 466 ? 12.325 -7.267 -24.492 1.00 92.69 466 ILE A CA 1
ATOM 3511 C C . ILE A 1 466 ? 12.125 -8.507 -25.424 1.00 92.69 466 ILE A C 1
ATOM 3513 O O . ILE A 1 466 ? 12.976 -8.794 -26.247 1.00 92.69 466 ILE A O 1
ATOM 3517 N N . ARG A 1 467 ? 11.020 -9.263 -25.307 1.00 92.06 467 ARG A N 1
ATOM 3518 C CA . ARG A 1 467 ? 10.378 -10.211 -26.245 1.00 92.06 467 ARG A CA 1
ATOM 3519 C C . ARG A 1 467 ? 8.812 -10.296 -25.891 1.00 92.06 467 ARG A C 1
ATOM 3521 O O . ARG A 1 467 ? 8.447 -9.563 -24.983 1.00 92.06 467 ARG A O 1
ATOM 3528 N N . LYS A 1 468 ? 7.905 -11.033 -26.601 1.00 93.19 468 LYS A N 1
ATOM 3529 C CA . LYS A 1 468 ? 6.389 -11.108 -26.615 1.00 93.19 468 LYS A CA 1
ATOM 3530 C C . LYS A 1 468 ? 5.806 -12.292 -27.481 1.00 93.19 468 LYS A C 1
ATOM 3532 O O . LYS A 1 468 ? 5.611 -12.115 -28.674 1.00 93.19 468 LYS A O 1
ATOM 3537 N N . VAL A 1 469 ? 5.496 -13.480 -26.922 1.00 85.38 469 VAL A N 1
ATOM 3538 C CA . VAL A 1 469 ? 4.627 -14.618 -27.400 1.00 85.38 469 VAL A CA 1
ATOM 3539 C C . VAL A 1 469 ? 3.166 -14.280 -27.824 1.00 85.38 469 VAL A C 1
ATOM 3541 O O . VAL A 1 469 ? 2.214 -14.919 -27.380 1.00 85.38 469 VAL A O 1
ATOM 3544 N N . ASP A 1 470 ? 2.966 -13.266 -28.670 1.00 81.38 470 ASP A N 1
ATOM 3545 C CA . ASP A 1 470 ? 1.664 -12.755 -29.160 1.00 81.38 470 ASP A CA 1
ATOM 3546 C C . ASP A 1 470 ? 0.594 -12.431 -28.079 1.00 81.38 470 ASP A C 1
ATOM 3548 O O . ASP A 1 470 ? 0.471 -11.264 -27.693 1.00 81.38 470 ASP A O 1
ATOM 3552 N N . ALA A 1 471 ? -0.133 -13.448 -27.606 1.00 75.25 471 ALA A N 1
ATOM 3553 C CA . ALA A 1 471 ? -1.266 -13.546 -26.689 1.00 75.25 471 ALA A CA 1
ATOM 3554 C C . ALA A 1 471 ? -1.584 -15.058 -26.462 1.00 75.25 471 ALA A C 1
ATOM 3556 O O . ALA A 1 471 ? -0.879 -15.741 -25.734 1.00 75.25 471 ALA A O 1
ATOM 3557 N N . ALA A 1 472 ? -2.608 -15.614 -27.117 1.00 68.62 472 ALA A N 1
ATOM 3558 C CA . ALA A 1 472 ? -3.179 -16.962 -26.984 1.00 68.62 472 ALA A CA 1
ATOM 3559 C C . ALA A 1 472 ? -2.606 -18.030 -27.951 1.00 68.62 472 ALA A C 1
ATOM 3561 O O . ALA A 1 472 ? -3.155 -19.130 -28.046 1.00 68.62 472 ALA A O 1
ATOM 3562 N N . THR A 1 473 ? -1.552 -17.714 -28.723 1.00 66.12 473 THR A N 1
ATOM 3563 C CA . THR A 1 473 ? -1.052 -18.596 -29.799 1.00 66.12 473 THR A CA 1
ATOM 3564 C C . THR A 1 473 ? 0.470 -18.832 -29.907 1.00 66.12 473 THR A C 1
ATOM 3566 O O . THR A 1 473 ? 0.899 -19.942 -30.211 1.00 66.12 473 THR A O 1
ATOM 3569 N N . GLY A 1 474 ? 1.305 -17.801 -29.764 1.00 72.44 474 GLY A N 1
ATOM 3570 C CA . GLY A 1 474 ? 2.672 -17.743 -30.276 1.00 72.44 474 GLY A CA 1
ATOM 3571 C C . GLY A 1 474 ? 2.756 -17.771 -31.809 1.00 72.44 474 GLY A C 1
ATOM 3572 O O . GLY A 1 474 ? 3.401 -18.650 -32.398 1.00 72.44 474 GLY A O 1
ATOM 3573 N N . ILE A 1 475 ? 2.084 -16.812 -32.444 1.00 85.38 475 ILE A N 1
ATOM 3574 C CA . ILE A 1 475 ? 2.351 -16.308 -33.800 1.00 85.38 475 ILE A CA 1
ATOM 3575 C C . ILE A 1 475 ? 3.610 -15.417 -33.779 1.00 85.38 475 ILE A C 1
ATOM 3577 O O . ILE A 1 475 ? 4.008 -14.902 -32.736 1.00 85.38 475 ILE A O 1
ATOM 3581 N N . ILE A 1 476 ? 4.270 -15.255 -34.932 1.00 89.81 476 ILE A N 1
ATOM 3582 C CA . ILE A 1 476 ? 5.566 -14.570 -35.041 1.00 89.81 476 ILE A CA 1
ATOM 3583 C C . ILE A 1 476 ? 5.428 -13.041 -34.903 1.00 89.81 476 ILE A C 1
ATOM 3585 O O . ILE A 1 476 ? 5.345 -12.320 -35.894 1.00 89.81 476 ILE A O 1
ATOM 3589 N N . THR A 1 477 ? 5.439 -12.540 -33.666 1.00 88.94 477 THR A N 1
ATOM 3590 C CA . THR A 1 477 ? 5.598 -11.111 -33.345 1.00 88.94 477 THR A CA 1
ATOM 3591 C C . THR A 1 477 ? 7.041 -10.759 -32.964 1.00 88.94 477 THR A C 1
ATOM 3593 O O . THR A 1 477 ? 7.708 -11.504 -32.241 1.00 88.94 477 THR A O 1
ATOM 3596 N N . THR A 1 478 ? 7.517 -9.606 -33.447 1.00 91.62 478 THR A N 1
ATOM 3597 C CA . THR A 1 478 ? 8.784 -8.951 -33.071 1.00 91.62 478 THR A CA 1
ATOM 3598 C C . THR A 1 478 ? 8.736 -7.447 -33.403 1.00 91.62 478 THR A C 1
ATOM 3600 O O . THR A 1 478 ? 7.746 -6.995 -33.975 1.00 91.62 478 THR A O 1
ATOM 3603 N N . ILE A 1 479 ? 9.757 -6.657 -33.031 1.00 91.56 479 ILE A N 1
ATOM 3604 C CA . ILE A 1 479 ? 9.862 -5.237 -33.429 1.00 91.56 479 ILE A CA 1
ATOM 3605 C C . ILE A 1 479 ? 11.312 -4.727 -33.558 1.00 91.56 479 ILE A C 1
ATOM 3607 O O . ILE A 1 479 ? 11.609 -4.019 -34.518 1.00 91.56 479 ILE A O 1
ATOM 3611 N N . ALA A 1 480 ? 12.227 -5.038 -32.624 1.00 88.88 480 ALA A N 1
ATOM 3612 C CA . ALA A 1 480 ? 13.570 -4.442 -32.628 1.00 88.88 480 ALA A CA 1
ATOM 3613 C C . ALA A 1 480 ? 14.613 -5.129 -31.715 1.00 88.88 480 ALA A C 1
ATOM 3615 O O . ALA A 1 480 ? 14.304 -5.494 -30.584 1.00 88.88 480 ALA A O 1
ATOM 3616 N N . GLY A 1 481 ? 15.893 -5.164 -32.129 1.00 91.06 481 GLY A N 1
ATOM 3617 C CA . GLY A 1 481 ? 17.020 -5.548 -31.258 1.00 91.06 481 GLY A CA 1
ATOM 3618 C C . GLY A 1 481 ? 18.369 -5.840 -31.943 1.00 91.06 481 GLY A C 1
ATOM 3619 O O . GLY A 1 481 ? 18.446 -6.794 -32.707 1.00 91.06 481 GLY A O 1
ATOM 3620 N N . THR A 1 482 ? 19.458 -5.138 -31.578 1.00 86.50 482 THR A N 1
ATOM 3621 C CA . THR A 1 482 ? 20.853 -5.439 -32.024 1.00 86.50 482 THR A CA 1
ATOM 3622 C C . THR A 1 482 ? 21.795 -5.930 -30.907 1.00 86.50 482 THR A C 1
ATOM 3624 O O . THR A 1 482 ? 21.741 -7.120 -30.598 1.00 86.50 482 THR A O 1
ATOM 3627 N N . GLY A 1 483 ? 22.630 -5.071 -30.283 1.00 84.62 483 GLY A N 1
ATOM 3628 C CA . GLY A 1 483 ? 23.537 -5.461 -29.169 1.00 84.62 483 GLY A CA 1
ATOM 3629 C C . GLY A 1 483 ? 24.074 -4.492 -28.054 1.00 84.62 483 GLY A C 1
ATOM 3630 O O . GLY A 1 483 ? 24.888 -4.997 -27.307 1.00 84.62 483 GLY A O 1
ATOM 3631 N N . ILE A 1 484 ? 23.767 -3.183 -27.875 1.00 84.25 484 ILE A N 1
ATOM 3632 C CA . ILE A 1 484 ? 24.672 -2.191 -27.190 1.00 84.25 484 ILE A CA 1
ATOM 3633 C C . ILE A 1 484 ? 24.208 -1.347 -25.951 1.00 84.25 484 ILE A C 1
ATOM 3635 O O . ILE A 1 484 ? 23.248 -0.577 -26.010 1.00 84.25 484 ILE A O 1
ATOM 3639 N N . LYS A 1 485 ? 25.015 -1.273 -24.883 1.00 86.00 485 LYS A N 1
ATOM 3640 C CA . LYS A 1 485 ? 24.871 -0.336 -23.735 1.00 86.00 485 LYS A CA 1
ATOM 3641 C C . LYS A 1 485 ? 25.091 1.169 -24.091 1.00 86.00 485 LYS A C 1
ATOM 3643 O O . LYS A 1 485 ? 26.241 1.558 -24.219 1.00 86.00 485 LYS A O 1
ATOM 3648 N N . GLY A 1 486 ? 24.051 2.021 -24.261 1.00 78.75 486 GLY A N 1
ATOM 3649 C CA . GLY A 1 486 ? 24.145 3.466 -24.673 1.00 78.75 486 GLY A CA 1
ATOM 3650 C C . GLY A 1 486 ? 23.274 4.494 -23.886 1.00 78.75 486 GLY A C 1
ATOM 3651 O O . GLY A 1 486 ? 22.723 4.095 -22.870 1.00 78.75 486 GLY A O 1
ATOM 3652 N N . LEU A 1 487 ? 23.146 5.776 -24.332 1.00 77.62 487 LEU A N 1
ATOM 3653 C CA . LEU A 1 487 ? 22.664 6.974 -23.547 1.00 77.62 487 LEU A CA 1
ATOM 3654 C C . LEU A 1 487 ? 21.399 7.781 -24.033 1.00 77.62 487 LEU A C 1
ATOM 3656 O O . LEU A 1 487 ? 20.692 8.397 -23.241 1.00 77.62 487 LEU A O 1
ATOM 3660 N N . ASP A 1 488 ? 21.123 7.772 -25.335 1.00 76.81 488 ASP A N 1
ATOM 3661 C CA . ASP A 1 488 ? 20.146 8.487 -26.212 1.00 76.81 488 ASP A CA 1
ATOM 3662 C C . ASP A 1 488 ? 18.589 8.234 -26.220 1.00 76.81 488 ASP A C 1
ATOM 3664 O O . ASP A 1 488 ? 18.085 7.272 -25.659 1.00 76.81 488 ASP A O 1
ATOM 3668 N N . GLY A 1 489 ? 17.846 9.053 -26.997 1.00 78.94 489 GLY A N 1
ATOM 3669 C CA . GLY A 1 489 ? 16.740 8.595 -27.884 1.00 78.94 489 GLY A CA 1
ATOM 3670 C C . GLY A 1 489 ? 15.378 9.339 -27.846 1.00 78.94 489 GLY A C 1
ATOM 3671 O O . GLY A 1 489 ? 14.507 9.177 -28.694 1.00 78.94 489 GLY A O 1
ATOM 3672 N N . ASP A 1 490 ? 15.160 10.183 -26.861 1.00 84.25 490 ASP A N 1
ATOM 3673 C CA . ASP A 1 490 ? 13.815 10.393 -26.340 1.00 84.25 490 ASP A CA 1
ATOM 3674 C C . ASP A 1 490 ? 12.751 11.016 -27.304 1.00 84.25 490 ASP A C 1
ATOM 3676 O O . ASP A 1 490 ? 12.896 12.201 -27.577 1.00 84.25 490 ASP A O 1
ATOM 3680 N N . SER A 1 491 ? 11.697 10.287 -27.787 1.00 80.19 491 SER A N 1
ATOM 3681 C CA . SER A 1 491 ? 10.354 10.763 -28.318 1.00 80.19 491 SER A CA 1
ATOM 3682 C C . SER A 1 491 ? 9.636 9.997 -29.488 1.00 80.19 491 SER A C 1
ATOM 3684 O O . SER A 1 491 ? 8.482 10.308 -29.761 1.00 80.19 491 SER A O 1
ATOM 3686 N N . GLY A 1 492 ? 10.240 9.033 -30.194 1.00 82.12 492 GLY A N 1
ATOM 3687 C CA . GLY A 1 492 ? 9.675 8.384 -31.414 1.00 82.12 492 GLY A CA 1
ATOM 3688 C C . GLY A 1 492 ? 9.176 6.898 -31.380 1.00 82.12 492 GLY A C 1
ATOM 3689 O O . GLY A 1 492 ? 8.335 6.588 -30.540 1.00 82.12 492 GLY A O 1
ATOM 3690 N N . PRO A 1 493 ? 9.641 6.055 -32.360 1.00 89.44 493 PRO A N 1
ATOM 3691 C CA . PRO A 1 493 ? 9.516 4.561 -32.481 1.00 89.44 493 PRO A CA 1
ATOM 3692 C C . PRO A 1 493 ? 10.792 3.699 -32.144 1.00 89.44 493 PRO A C 1
ATOM 3694 O O . PRO A 1 493 ? 11.652 4.125 -31.388 1.00 89.44 493 PRO A O 1
ATOM 3697 N N . ALA A 1 494 ? 11.012 2.490 -32.727 1.00 89.75 494 ALA A N 1
ATOM 3698 C CA . ALA A 1 494 ? 12.083 1.524 -32.335 1.00 89.75 494 ALA A CA 1
ATOM 3699 C C . ALA A 1 494 ? 13.445 1.263 -33.108 1.00 89.75 494 ALA A C 1
ATOM 3701 O O . ALA A 1 494 ? 14.021 0.202 -32.860 1.00 89.75 494 ALA A O 1
ATOM 3702 N N . LEU A 1 495 ? 14.071 2.091 -33.983 1.00 89.88 495 LEU A N 1
ATOM 3703 C CA . LEU A 1 495 ? 15.346 1.744 -34.717 1.00 89.88 495 LEU A CA 1
ATOM 3704 C C . LEU A 1 495 ? 16.627 1.694 -33.909 1.00 89.88 495 LEU A C 1
ATOM 3706 O O . LEU A 1 495 ? 17.713 1.487 -34.447 1.00 89.88 495 LEU A O 1
ATOM 3710 N N . ALA A 1 496 ? 16.485 1.759 -32.597 1.00 86.62 496 ALA A N 1
ATOM 3711 C CA . ALA A 1 496 ? 17.626 1.912 -31.721 1.00 86.62 496 ALA A CA 1
ATOM 3712 C C . ALA A 1 496 ? 17.400 1.409 -30.307 1.00 86.62 496 ALA A C 1
ATOM 3714 O O . ALA A 1 496 ? 18.367 1.245 -29.589 1.00 86.62 496 ALA A O 1
ATOM 3715 N N . ALA A 1 497 ? 16.145 1.230 -29.919 1.00 85.19 497 ALA A N 1
ATOM 3716 C CA . ALA A 1 497 ? 15.556 1.012 -28.602 1.00 85.19 497 ALA A CA 1
ATOM 3717 C C . ALA A 1 497 ? 16.422 0.477 -27.445 1.00 85.19 497 ALA A C 1
ATOM 3719 O O . ALA A 1 497 ? 16.124 -0.577 -26.903 1.00 85.19 497 ALA A O 1
ATOM 3720 N N . LYS A 1 498 ? 17.471 1.176 -27.004 1.00 89.56 498 LYS A N 1
ATOM 3721 C CA . LYS A 1 498 ? 18.371 0.803 -25.889 1.00 89.56 498 LYS A CA 1
ATOM 3722 C C . LYS A 1 498 ? 17.772 1.009 -24.489 1.00 89.56 498 LYS A C 1
ATOM 3724 O O . LYS A 1 498 ? 18.462 1.271 -23.521 1.00 89.56 498 LYS A O 1
ATOM 3729 N N . ILE A 1 499 ? 16.461 0.890 -24.447 1.00 85.94 499 ILE A N 1
ATOM 3730 C CA . ILE A 1 499 ? 15.424 1.373 -23.546 1.00 85.94 499 ILE A CA 1
ATOM 3731 C C . ILE A 1 499 ? 15.650 1.245 -22.015 1.00 85.94 499 ILE A C 1
ATOM 3733 O O . ILE A 1 499 ? 16.244 2.181 -21.482 1.00 85.94 499 ILE A O 1
ATOM 3737 N N . ALA A 1 500 ? 15.126 0.241 -21.272 1.00 84.62 500 ALA A N 1
ATOM 3738 C CA . ALA A 1 500 ? 15.850 -0.521 -20.205 1.00 84.62 500 ALA A CA 1
ATOM 3739 C C . ALA A 1 500 ? 14.959 -1.595 -19.480 1.00 84.62 500 ALA A C 1
ATOM 3741 O O . ALA A 1 500 ? 13.874 -1.188 -19.084 1.00 84.62 500 ALA A O 1
ATOM 3742 N N . PRO A 1 501 ? 15.326 -2.910 -19.321 1.00 83.81 501 PRO A N 1
ATOM 3743 C CA . PRO A 1 501 ? 15.034 -3.662 -18.083 1.00 83.81 501 PRO A CA 1
ATOM 3744 C C . PRO A 1 501 ? 15.956 -4.870 -17.743 1.00 83.81 501 PRO A C 1
ATOM 3746 O O . PRO A 1 501 ? 16.908 -5.185 -18.444 1.00 83.81 501 PRO A O 1
ATOM 3749 N N . TRP A 1 502 ? 15.535 -5.612 -16.710 1.00 78.62 502 TRP A N 1
ATOM 3750 C CA . TRP A 1 502 ? 15.550 -7.069 -16.492 1.00 78.62 502 TRP A CA 1
ATOM 3751 C C . TRP A 1 502 ? 14.271 -7.616 -15.801 1.00 78.62 502 TRP A C 1
ATOM 3753 O O . TRP A 1 502 ? 14.213 -8.783 -15.459 1.00 78.62 502 TRP A O 1
ATOM 3763 N N . ARG A 1 503 ? 13.250 -6.755 -15.606 1.00 82.25 503 ARG A N 1
ATOM 3764 C CA . ARG A 1 503 ? 11.996 -6.786 -14.807 1.00 82.25 503 ARG A CA 1
ATOM 3765 C C . ARG A 1 503 ? 11.094 -5.563 -15.309 1.00 82.25 503 ARG A C 1
ATOM 3767 O O . ARG A 1 503 ? 11.674 -4.855 -16.113 1.00 82.25 503 ARG A O 1
ATOM 3774 N N . LEU A 1 504 ? 9.790 -5.267 -15.014 1.00 82.00 504 LEU A N 1
ATOM 3775 C CA . LEU A 1 504 ? 8.978 -3.998 -15.321 1.00 82.00 504 LEU A CA 1
ATOM 3776 C C . LEU A 1 504 ? 7.422 -3.979 -14.960 1.00 82.00 504 LEU A C 1
ATOM 3778 O O . LEU A 1 504 ? 6.886 -5.041 -14.920 1.00 82.00 504 LEU A O 1
ATOM 3782 N N . CYS A 1 505 ? 6.594 -2.935 -14.671 1.00 78.62 505 CYS A N 1
ATOM 3783 C CA . CYS A 1 505 ? 5.204 -3.082 -14.053 1.00 78.62 505 CYS A CA 1
ATOM 3784 C C . CYS A 1 505 ? 3.738 -2.863 -14.638 1.00 78.62 505 CYS A C 1
ATOM 3786 O O . CYS A 1 505 ? 3.125 -1.847 -14.352 1.00 78.62 505 CYS A O 1
ATOM 3788 N N . VAL A 1 506 ? 3.049 -3.848 -15.271 1.00 78.94 506 VAL A N 1
ATOM 3789 C CA . VAL A 1 506 ? 1.810 -3.953 -16.135 1.00 78.94 506 VAL A CA 1
ATOM 3790 C C . VAL A 1 506 ? 0.511 -3.162 -15.887 1.00 78.94 506 VAL A C 1
ATOM 3792 O O . VAL A 1 506 ? -0.499 -3.726 -16.255 1.00 78.94 506 VAL A O 1
ATOM 3795 N N . ASP A 1 507 ? 0.515 -1.915 -15.378 1.00 71.19 507 ASP A N 1
ATOM 3796 C CA . ASP A 1 507 ? -0.591 -0.922 -15.096 1.00 71.19 507 ASP A CA 1
ATOM 3797 C C . ASP A 1 507 ? -1.818 -0.834 -16.062 1.00 71.19 507 ASP A C 1
ATOM 3799 O O . ASP A 1 507 ? -2.073 -1.728 -16.830 1.00 71.19 507 ASP A O 1
ATOM 3803 N N . ALA A 1 508 ? -2.707 0.161 -16.049 1.00 72.25 508 ALA A N 1
ATOM 3804 C CA . ALA A 1 508 ? -4.018 0.096 -16.712 1.00 72.25 508 ALA A CA 1
ATOM 3805 C C . ALA A 1 508 ? -4.230 0.198 -18.264 1.00 72.25 508 ALA A C 1
ATOM 3807 O O . ALA A 1 508 ? -5.390 0.143 -18.585 1.00 72.25 508 ALA A O 1
ATOM 3808 N N . ASP A 1 509 ? -3.327 0.314 -19.263 1.00 73.38 509 ASP A N 1
ATOM 3809 C CA . ASP A 1 509 ? -3.751 0.286 -20.718 1.00 73.38 509 ASP A CA 1
ATOM 3810 C C . ASP A 1 509 ? -2.701 -0.229 -21.780 1.00 73.38 509 ASP A C 1
ATOM 3812 O O . ASP A 1 509 ? -2.288 0.496 -22.679 1.00 73.38 509 ASP A O 1
ATOM 3816 N N . GLU A 1 510 ? -2.177 -1.456 -21.672 1.00 78.62 510 GLU A N 1
ATOM 3817 C CA . GLU A 1 510 ? -1.006 -2.060 -22.379 1.00 78.62 510 GLU A CA 1
ATOM 3818 C C . GLU A 1 510 ? 0.352 -1.270 -22.371 1.00 78.62 510 GLU A C 1
ATOM 3820 O O . GLU A 1 510 ? 1.404 -1.868 -22.558 1.00 78.62 510 GLU A O 1
ATOM 3825 N N . ASN A 1 511 ? 0.439 0.034 -22.089 1.00 82.25 511 ASN A N 1
ATOM 3826 C CA . ASN A 1 511 ? 1.691 0.842 -21.991 1.00 82.25 511 ASN A CA 1
ATOM 3827 C C . ASN A 1 511 ? 2.850 0.347 -21.067 1.00 82.25 511 ASN A C 1
ATOM 3829 O O . ASN A 1 511 ? 2.966 0.736 -19.917 1.00 82.25 511 ASN A O 1
ATOM 3833 N N . ILE A 1 512 ? 3.803 -0.442 -21.591 1.00 88.00 512 ILE A N 1
ATOM 3834 C CA . ILE A 1 512 ? 4.820 -1.177 -20.810 1.00 88.00 512 ILE A CA 1
ATOM 3835 C C . ILE A 1 512 ? 6.118 -0.480 -20.247 1.00 88.00 512 ILE A C 1
ATOM 3837 O O . ILE A 1 512 ? 7.253 -0.854 -20.505 1.00 88.00 512 ILE A O 1
ATOM 3841 N N . TYR A 1 513 ? 6.028 0.508 -19.364 1.00 85.62 513 TYR A N 1
ATOM 3842 C CA . TYR A 1 513 ? 7.201 1.111 -18.657 1.00 85.62 513 TYR A CA 1
ATOM 3843 C C . TYR A 1 513 ? 8.162 0.208 -17.832 1.00 85.62 513 TYR A C 1
ATOM 3845 O O . TYR A 1 513 ? 7.840 -0.443 -16.855 1.00 85.62 513 TYR A O 1
ATOM 3853 N N . PHE A 1 514 ? 9.460 0.312 -18.115 1.00 85.06 514 PHE A N 1
ATOM 3854 C CA . PHE A 1 514 ? 10.452 -0.666 -17.659 1.00 85.06 514 PHE A CA 1
ATOM 3855 C C . PHE A 1 514 ? 11.486 -0.328 -16.589 1.00 85.06 514 PHE A C 1
ATOM 3857 O O . PHE A 1 514 ? 11.013 0.273 -15.646 1.00 85.06 514 PHE A O 1
ATOM 3864 N N . THR A 1 515 ? 12.792 -0.697 -16.594 1.00 81.00 515 THR A N 1
ATOM 3865 C CA . THR A 1 515 ? 13.701 -0.661 -15.375 1.00 81.00 515 THR A CA 1
ATOM 3866 C C . THR A 1 515 ? 15.267 -0.694 -15.716 1.00 81.00 515 THR A C 1
ATOM 3868 O O . THR A 1 515 ? 15.485 -0.695 -16.900 1.00 81.00 515 THR A O 1
ATOM 3871 N N . GLY A 1 516 ? 16.379 -0.538 -14.911 1.00 65.19 516 GLY A N 1
ATOM 3872 C CA . GLY A 1 516 ? 17.797 -0.130 -15.392 1.00 65.19 516 GLY A CA 1
ATOM 3873 C C . GLY A 1 516 ? 19.242 -0.514 -14.848 1.00 65.19 516 GLY A C 1
ATOM 3874 O O . GLY A 1 516 ? 19.357 -1.093 -13.791 1.00 65.19 516 GLY A O 1
ATOM 3875 N N . GLY A 1 517 ? 20.369 -0.067 -15.507 1.00 62.50 517 GLY A N 1
ATOM 3876 C CA . GLY A 1 517 ? 21.871 -0.107 -15.208 1.00 62.50 517 GLY A CA 1
ATOM 3877 C C . GLY A 1 517 ? 22.975 1.081 -15.314 1.00 62.50 517 GLY A C 1
ATOM 3878 O O . GLY A 1 517 ? 24.128 0.762 -15.033 1.00 62.50 517 GLY A O 1
ATOM 3879 N N . TYR A 1 518 ? 22.749 2.365 -15.725 1.00 66.75 518 TYR A N 1
ATOM 3880 C CA . TYR A 1 518 ? 23.337 3.715 -15.265 1.00 66.75 518 TYR A CA 1
ATOM 3881 C C . TYR A 1 518 ? 22.621 4.807 -14.331 1.00 66.75 518 TYR A C 1
ATOM 3883 O O . TYR A 1 518 ? 23.375 5.565 -13.734 1.00 66.75 518 TYR A O 1
ATOM 3891 N N . TYR A 1 519 ? 21.279 5.043 -14.317 1.00 76.69 519 TYR A N 1
ATOM 3892 C CA . TYR A 1 519 ? 20.214 5.155 -13.249 1.00 76.69 519 TYR A CA 1
ATOM 3893 C C . TYR A 1 519 ? 18.695 5.392 -13.770 1.00 76.69 519 TYR A C 1
ATOM 3895 O O . TYR A 1 519 ? 18.210 6.500 -13.621 1.00 76.69 519 TYR A O 1
ATOM 3903 N N . VAL A 1 520 ? 17.907 4.465 -14.420 1.00 81.19 520 VAL A N 1
ATOM 3904 C CA . VAL A 1 520 ? 16.704 4.710 -15.325 1.00 81.19 520 VAL A CA 1
ATOM 3905 C C . VAL A 1 520 ? 15.542 5.091 -14.541 1.00 81.19 520 VAL A C 1
ATOM 3907 O O . VAL A 1 520 ? 15.443 4.588 -13.445 1.00 81.19 520 VAL A O 1
ATOM 3910 N N . ILE A 1 521 ? 14.695 5.887 -15.211 1.00 87.25 521 ILE A N 1
ATOM 3911 C CA . ILE A 1 521 ? 13.318 5.618 -15.589 1.00 87.25 521 ILE A CA 1
ATOM 3912 C C . ILE A 1 521 ? 13.242 5.957 -17.237 1.00 87.25 521 ILE A C 1
ATOM 3914 O O . ILE A 1 521 ? 14.293 5.856 -17.828 1.00 87.25 521 ILE A O 1
ATOM 3918 N N . ARG A 1 522 ? 12.228 6.203 -18.156 1.00 89.38 522 ARG A N 1
ATOM 3919 C CA . ARG A 1 522 ? 12.035 7.006 -19.535 1.00 89.38 522 ARG A CA 1
ATOM 3920 C C . ARG A 1 522 ? 10.606 7.581 -20.084 1.00 89.38 522 ARG A C 1
ATOM 3922 O O . ARG A 1 522 ? 10.381 8.735 -19.733 1.00 89.38 522 ARG A O 1
ATOM 3929 N N . LYS A 1 523 ? 9.706 6.910 -20.915 1.00 92.12 523 LYS A N 1
ATOM 3930 C CA . LYS A 1 523 ? 8.140 6.945 -21.085 1.00 92.12 523 LYS A CA 1
ATOM 3931 C C . LYS A 1 523 ? 7.504 6.518 -22.476 1.00 92.12 523 LYS A C 1
ATOM 3933 O O . LYS A 1 523 ? 6.846 7.342 -23.090 1.00 92.12 523 LYS A O 1
ATOM 3938 N N . ILE A 1 524 ? 7.637 5.316 -23.045 1.00 92.06 524 ILE A N 1
ATOM 3939 C CA . ILE A 1 524 ? 7.009 4.969 -24.369 1.00 92.06 524 ILE A CA 1
ATOM 3940 C C . ILE A 1 524 ? 5.458 4.899 -24.382 1.00 92.06 524 ILE A C 1
ATOM 3942 O O . ILE A 1 524 ? 4.925 3.951 -23.850 1.00 92.06 524 ILE A O 1
ATOM 3946 N N . ASP A 1 525 ? 4.719 5.883 -24.900 1.00 87.06 525 ASP A N 1
ATOM 3947 C CA . ASP A 1 525 ? 3.248 6.034 -24.789 1.00 87.06 525 ASP A CA 1
ATOM 3948 C C . ASP A 1 525 ? 2.392 4.852 -25.341 1.00 87.06 525 ASP A C 1
ATOM 3950 O O . ASP A 1 525 ? 2.952 3.861 -25.787 1.00 87.06 525 ASP A O 1
ATOM 3954 N N . GLY A 1 526 ? 1.052 4.847 -25.201 1.00 79.19 526 GLY A N 1
ATOM 3955 C CA . GLY A 1 526 ? 0.408 3.640 -24.658 1.00 79.19 526 GLY A CA 1
ATOM 3956 C C . GLY A 1 526 ? -0.626 2.789 -25.380 1.00 79.19 526 GLY A C 1
ATOM 3957 O O . GLY A 1 526 ? -0.704 1.601 -25.088 1.00 79.19 526 GLY A O 1
ATOM 3958 N N . ALA A 1 527 ? -1.359 3.351 -26.322 1.00 79.12 527 ALA A N 1
ATOM 3959 C CA . ALA A 1 527 ? -1.980 2.610 -27.418 1.00 79.12 527 ALA A CA 1
ATOM 3960 C C . ALA A 1 527 ? -1.244 2.963 -28.733 1.00 79.12 527 ALA A C 1
ATOM 3962 O O . ALA A 1 527 ? -1.836 2.998 -29.811 1.00 79.12 527 ALA A O 1
ATOM 3963 N N . THR A 1 528 ? 0.012 3.418 -28.605 1.00 78.31 528 THR A N 1
ATOM 3964 C CA . THR A 1 528 ? 0.699 4.347 -29.512 1.00 78.31 528 THR A CA 1
ATOM 3965 C C . THR A 1 528 ? 2.219 4.147 -29.623 1.00 78.31 528 THR A C 1
ATOM 3967 O O . THR A 1 528 ? 2.717 4.030 -30.740 1.00 78.31 528 THR A O 1
ATOM 3970 N N . GLY A 1 529 ? 2.964 4.178 -28.512 1.00 80.50 529 GLY A N 1
ATOM 3971 C CA . GLY A 1 529 ? 4.426 4.182 -28.436 1.00 80.50 529 GLY A CA 1
ATOM 3972 C C . GLY A 1 529 ? 5.231 5.442 -27.947 1.00 80.50 529 GLY A C 1
ATOM 3973 O O . GLY A 1 529 ? 6.267 5.235 -27.330 1.00 80.50 529 GLY A O 1
ATOM 3974 N N . SER A 1 530 ? 4.888 6.738 -28.192 1.00 87.12 530 SER A N 1
ATOM 3975 C CA . SER A 1 530 ? 5.841 7.939 -28.194 1.00 87.12 530 SER A CA 1
ATOM 3976 C C . SER A 1 530 ? 6.082 8.736 -26.846 1.00 87.12 530 SER A C 1
ATOM 3978 O O . SER A 1 530 ? 6.208 8.035 -25.855 1.00 87.12 530 SER A O 1
ATOM 3980 N N . ILE A 1 531 ? 6.280 10.061 -26.538 1.00 92.06 531 ILE A N 1
ATOM 3981 C CA . ILE A 1 531 ? 6.715 11.408 -27.085 1.00 92.06 531 ILE A CA 1
ATOM 3982 C C . ILE A 1 531 ? 7.258 12.429 -25.952 1.00 92.06 531 ILE A C 1
ATOM 3984 O O . ILE A 1 531 ? 6.442 12.983 -25.223 1.00 92.06 531 ILE A O 1
ATOM 3988 N N . SER A 1 532 ? 8.590 12.740 -25.788 1.00 88.69 532 SER A N 1
ATOM 3989 C CA . SER A 1 532 ? 9.420 13.560 -24.772 1.00 88.69 532 SER A CA 1
ATOM 3990 C C . SER A 1 532 ? 10.302 12.854 -23.638 1.00 88.69 532 SER A C 1
ATOM 3992 O O . SER A 1 532 ? 10.769 11.773 -23.955 1.00 88.69 532 SER A O 1
ATOM 3994 N N . THR A 1 533 ? 10.650 13.323 -22.384 1.00 89.00 533 THR A N 1
ATOM 3995 C CA . THR A 1 533 ? 11.331 12.483 -21.278 1.00 89.00 533 THR A CA 1
ATOM 3996 C C . THR A 1 533 ? 11.245 12.642 -19.673 1.00 89.00 533 THR A C 1
ATOM 3998 O O . THR A 1 533 ? 11.629 13.674 -19.142 1.00 89.00 533 THR A O 1
ATOM 4001 N N . ILE A 1 534 ? 10.816 11.645 -18.819 1.00 87.50 534 ILE A N 1
ATOM 4002 C CA . ILE A 1 534 ? 10.220 11.905 -17.430 1.00 87.50 534 ILE A CA 1
ATOM 4003 C C . ILE A 1 534 ? 10.879 11.528 -16.022 1.00 87.50 534 ILE A C 1
ATOM 4005 O O . ILE A 1 534 ? 10.232 11.725 -15.005 1.00 87.50 534 ILE A O 1
ATOM 4009 N N . ALA A 1 535 ? 12.123 11.076 -15.799 1.00 85.31 535 ALA A N 1
ATOM 4010 C CA . ALA A 1 535 ? 12.886 11.008 -14.480 1.00 85.31 535 ALA A CA 1
ATOM 4011 C C . ALA A 1 535 ? 14.344 11.273 -14.777 1.00 85.31 535 ALA A C 1
ATOM 4013 O O . ALA A 1 535 ? 14.626 11.887 -15.801 1.00 85.31 535 ALA A O 1
ATOM 4014 N N . GLY A 1 536 ? 15.234 10.891 -13.871 1.00 84.50 536 GLY A N 1
ATOM 4015 C CA . GLY A 1 536 ? 16.481 11.590 -13.737 1.00 84.50 536 GLY A CA 1
ATOM 4016 C C . GLY A 1 536 ? 17.505 11.498 -14.877 1.00 84.50 536 GLY A C 1
ATOM 4017 O O . GLY A 1 536 ? 17.271 11.058 -15.997 1.00 84.50 536 GLY A O 1
ATOM 4018 N N . THR A 1 537 ? 18.712 11.921 -14.535 1.00 76.12 537 THR A N 1
ATOM 4019 C CA . THR A 1 537 ? 19.909 12.271 -15.330 1.00 76.12 537 THR A CA 1
ATOM 4020 C C . THR A 1 537 ? 20.467 11.339 -16.420 1.00 76.12 537 THR A C 1
ATOM 4022 O O . THR A 1 537 ? 20.147 11.476 -17.601 1.00 76.12 537 THR A O 1
ATOM 4025 N N . GLY A 1 538 ? 21.480 10.565 -16.047 1.00 73.19 538 GLY A N 1
ATOM 4026 C CA . GLY A 1 538 ? 22.633 10.023 -16.774 1.00 73.19 538 GLY A CA 1
ATOM 4027 C C . GLY A 1 538 ? 23.877 9.857 -15.857 1.00 73.19 538 GLY A C 1
ATOM 4028 O O . GLY A 1 538 ? 24.795 9.115 -16.190 1.00 73.19 538 GLY A O 1
ATOM 4029 N N . ILE A 1 539 ? 23.913 10.540 -14.701 1.00 72.19 539 ILE A N 1
ATOM 4030 C CA . ILE A 1 539 ? 25.074 10.805 -13.832 1.00 72.19 539 ILE A CA 1
ATOM 4031 C C . ILE A 1 539 ? 25.278 9.717 -12.757 1.00 72.19 539 ILE A C 1
ATOM 4033 O O . ILE A 1 539 ? 24.960 9.884 -11.582 1.00 72.19 539 ILE A O 1
ATOM 4037 N N . VAL A 1 540 ? 25.848 8.587 -13.182 1.00 62.06 540 VAL A N 1
ATOM 4038 C CA . VAL A 1 540 ? 26.302 7.492 -12.303 1.00 62.06 540 VAL A CA 1
ATOM 4039 C C . VAL A 1 540 ? 27.084 8.015 -11.092 1.00 62.06 540 VAL A C 1
ATOM 4041 O O . VAL A 1 540 ? 28.034 8.779 -11.254 1.00 62.06 540 VAL A O 1
ATOM 4044 N N . GLY A 1 541 ? 26.782 7.495 -9.901 1.00 56.81 541 GLY A N 1
ATOM 4045 C CA . GLY A 1 541 ? 27.607 7.685 -8.704 1.00 56.81 541 GLY A CA 1
ATOM 4046 C C . GLY A 1 541 ? 27.029 8.628 -7.646 1.00 56.81 541 GLY A C 1
ATOM 4047 O O . GLY A 1 541 ? 27.779 9.184 -6.851 1.00 56.81 541 GLY A O 1
ATOM 4048 N N . ASP A 1 542 ? 25.712 8.794 -7.612 1.00 58.09 542 ASP A N 1
ATOM 4049 C CA . ASP A 1 542 ? 25.016 9.798 -6.806 1.00 58.09 542 ASP A CA 1
ATOM 4050 C C . ASP A 1 542 ? 23.993 9.114 -5.858 1.00 58.09 542 ASP A C 1
ATOM 4052 O O . ASP A 1 542 ? 23.126 8.403 -6.352 1.00 58.09 542 ASP A O 1
ATOM 4056 N N . TYR A 1 543 ? 24.146 9.230 -4.519 1.00 59.19 543 TYR A N 1
ATOM 4057 C CA . TYR A 1 543 ? 23.616 8.270 -3.504 1.00 59.19 543 TYR A CA 1
ATOM 4058 C C . TYR A 1 543 ? 22.858 8.875 -2.273 1.00 59.19 543 TYR A C 1
ATOM 4060 O O . TYR A 1 543 ? 22.601 8.137 -1.320 1.00 59.19 543 TYR A O 1
ATOM 4068 N N . GLY A 1 544 ? 22.571 10.188 -2.190 1.00 54.56 544 GLY A N 1
ATOM 4069 C CA . GLY A 1 544 ? 22.214 10.871 -0.920 1.00 54.56 544 GLY A CA 1
ATOM 4070 C C . GLY A 1 544 ? 20.895 11.680 -0.792 1.00 54.56 544 GLY A C 1
ATOM 4071 O O . GLY A 1 544 ? 19.835 11.315 -1.287 1.00 54.56 544 GLY A O 1
ATOM 4072 N N . THR A 1 545 ? 20.999 12.812 -0.075 1.00 55.84 545 THR A N 1
ATOM 4073 C CA . THR A 1 545 ? 19.994 13.801 0.462 1.00 55.84 545 THR A CA 1
ATOM 4074 C C . THR A 1 545 ? 18.522 14.114 -0.303 1.00 55.84 545 THR A C 1
ATOM 4076 O O . THR A 1 545 ? 16.634 14.222 0.287 1.00 55.84 545 THR A O 1
ATOM 4079 N N . SER A 1 546 ? 19.272 14.256 -1.506 1.00 62.88 546 SER A N 1
ATOM 4080 C CA . SER A 1 546 ? 19.247 14.809 -2.903 1.00 62.88 546 SER A CA 1
ATOM 4081 C C . SER A 1 546 ? 18.207 14.296 -3.935 1.00 62.88 546 SER A C 1
ATOM 4083 O O . SER A 1 546 ? 18.346 13.171 -4.386 1.00 62.88 546 SER A O 1
ATOM 4085 N N . GLY A 1 547 ? 17.131 15.042 -4.270 1.00 70.12 547 GLY A N 1
ATOM 4086 C CA . GLY A 1 547 ? 15.936 14.489 -4.963 1.00 70.12 547 GLY A CA 1
ATOM 4087 C C . GLY A 1 547 ? 14.651 14.182 -4.145 1.00 70.12 547 GLY A C 1
ATOM 4088 O O . GLY A 1 547 ? 14.074 13.098 -4.290 1.00 70.12 547 GLY A O 1
ATOM 4089 N N . ASP A 1 548 ? 14.285 15.063 -3.204 1.00 76.12 548 ASP A N 1
ATOM 4090 C CA . ASP A 1 548 ? 13.077 15.097 -2.235 1.00 76.12 548 ASP A CA 1
ATOM 4091 C C . ASP A 1 548 ? 11.642 17.633 -1.357 1.00 76.12 548 ASP A C 1
ATOM 4093 O O . ASP A 1 548 ? 12.121 18.684 -0.868 1.00 76.12 548 ASP A O 1
ATOM 4097 N N . GLY A 1 549 ? 10.321 18.059 -1.355 1.00 61.62 549 GLY A N 1
ATOM 4098 C CA . GLY A 1 549 ? 9.047 17.746 -2.074 1.00 61.62 549 GLY A CA 1
ATOM 4099 C C . GLY A 1 549 ? 9.062 18.230 -3.544 1.00 61.62 549 GLY A C 1
ATOM 4100 O O . GLY A 1 549 ? 9.502 19.356 -3.700 1.00 61.62 549 GLY A O 1
ATOM 4101 N N . GLY A 1 550 ? 8.651 17.475 -4.594 1.00 68.12 550 GLY A N 1
ATOM 4102 C CA . GLY A 1 550 ? 8.538 17.896 -6.023 1.00 68.12 550 GLY A CA 1
ATOM 4103 C C . GLY A 1 550 ? 9.043 16.992 -7.182 1.00 68.12 550 GLY A C 1
ATOM 4104 O O . GLY A 1 550 ? 9.316 15.842 -6.894 1.00 68.12 550 GLY A O 1
ATOM 4105 N N . PRO A 1 551 ? 9.080 17.418 -8.487 1.00 80.69 551 PRO A N 1
ATOM 4106 C CA . PRO A 1 551 ? 8.534 16.605 -9.589 1.00 80.69 551 PRO A CA 1
ATOM 4107 C C . PRO A 1 551 ? 9.205 15.268 -9.953 1.00 80.69 551 PRO A C 1
ATOM 4109 O O . PRO A 1 551 ? 10.205 14.917 -9.358 1.00 80.69 551 PRO A O 1
ATOM 4112 N N . ALA A 1 552 ? 8.739 14.503 -10.943 1.00 86.44 552 ALA A N 1
ATOM 4113 C CA . ALA A 1 552 ? 9.304 13.194 -11.267 1.00 86.44 552 ALA A CA 1
ATOM 4114 C C . ALA A 1 552 ? 10.738 13.291 -11.873 1.00 86.44 552 ALA A C 1
ATOM 4116 O O . ALA A 1 552 ? 11.757 13.269 -11.185 1.00 86.44 552 ALA A O 1
ATOM 4117 N N . VAL A 1 553 ? 10.811 13.637 -13.151 1.00 84.75 553 VAL A N 1
ATOM 4118 C CA . VAL A 1 553 ? 11.948 14.058 -14.016 1.00 84.75 553 VAL A CA 1
ATOM 4119 C C . VAL A 1 553 ? 13.388 14.397 -13.536 1.00 84.75 553 VAL A C 1
ATOM 4121 O O . VAL A 1 553 ? 14.240 14.267 -14.391 1.00 84.75 553 VAL A O 1
ATOM 4124 N N . LEU A 1 554 ? 13.792 14.821 -12.322 1.00 79.81 554 LEU A N 1
ATOM 4125 C CA . LEU A 1 554 ? 15.177 15.369 -12.141 1.00 79.81 554 LEU A CA 1
ATOM 4126 C C . LEU A 1 554 ? 16.023 14.971 -10.889 1.00 79.81 554 LEU A C 1
ATOM 4128 O O . LEU A 1 554 ? 16.629 15.874 -10.321 1.00 79.81 554 LEU A O 1
ATOM 4132 N N . ALA A 1 555 ? 16.105 13.728 -10.386 1.00 78.69 555 ALA A N 1
ATOM 4133 C CA . ALA A 1 555 ? 17.189 13.401 -9.424 1.00 78.69 555 ALA A CA 1
ATOM 4134 C C . ALA A 1 555 ? 17.995 12.111 -9.729 1.00 78.69 555 ALA A C 1
ATOM 4136 O O . ALA A 1 555 ? 18.171 11.768 -10.891 1.00 78.69 555 ALA A O 1
ATOM 4137 N N . ASN A 1 556 ? 18.540 11.398 -8.736 1.00 79.00 556 ASN A N 1
ATOM 4138 C CA . ASN A 1 556 ? 19.733 10.578 -8.963 1.00 79.00 556 ASN A CA 1
ATOM 4139 C C . ASN A 1 556 ? 19.451 9.061 -8.814 1.00 79.00 556 ASN A C 1
ATOM 4141 O O . ASN A 1 556 ? 19.633 8.482 -7.757 1.00 79.00 556 ASN A O 1
ATOM 4145 N N . VAL A 1 557 ? 18.940 8.426 -9.881 1.00 73.75 557 VAL A N 1
ATOM 4146 C CA . VAL A 1 557 ? 17.901 7.361 -9.868 1.00 73.75 557 VAL A CA 1
ATOM 4147 C C . VAL A 1 557 ? 18.244 5.843 -9.789 1.00 73.75 557 VAL A C 1
ATOM 4149 O O . VAL A 1 557 ? 17.436 5.063 -10.242 1.00 73.75 557 VAL A O 1
ATOM 4152 N N . TYR A 1 558 ? 19.379 5.413 -9.230 1.00 77.31 558 TYR A N 1
ATOM 4153 C CA . TYR A 1 558 ? 19.953 4.038 -9.003 1.00 77.31 558 TYR A CA 1
ATOM 4154 C C . TYR A 1 558 ? 19.078 2.926 -8.375 1.00 77.31 558 TYR A C 1
ATOM 4156 O O . TYR A 1 558 ? 18.161 3.313 -7.705 1.00 77.31 558 TYR A O 1
ATOM 4164 N N . SER A 1 559 ? 19.273 1.581 -8.510 1.00 66.06 559 SER A N 1
ATOM 4165 C CA . SER A 1 559 ? 18.526 0.485 -7.761 1.00 66.06 559 SER A CA 1
ATOM 4166 C C . SER A 1 559 ? 18.644 -0.958 -8.284 1.00 66.06 559 SER A C 1
ATOM 4168 O O . SER A 1 559 ? 19.000 -1.129 -9.452 1.00 66.06 559 SER A O 1
ATOM 4170 N N . GLN A 1 560 ? 18.282 -2.001 -7.483 1.00 66.00 560 GLN A N 1
ATOM 4171 C CA . GLN A 1 560 ? 18.345 -3.405 -7.959 1.00 66.00 560 GLN A CA 1
ATOM 4172 C C . GLN A 1 560 ? 17.256 -4.479 -7.590 1.00 66.00 560 GLN A C 1
ATOM 4174 O O . GLN A 1 560 ? 17.425 -5.572 -8.121 1.00 66.00 560 GLN A O 1
ATOM 4179 N N . MET A 1 561 ? 16.214 -4.322 -6.734 1.00 68.56 561 MET A N 1
ATOM 4180 C CA . MET A 1 561 ? 15.296 -5.430 -6.277 1.00 68.56 561 MET A CA 1
ATOM 4181 C C . MET A 1 561 ? 13.910 -5.029 -5.599 1.00 68.56 561 MET A C 1
ATOM 4183 O O . MET A 1 561 ? 13.919 -4.673 -4.425 1.00 68.56 561 MET A O 1
ATOM 4187 N N . GLY A 1 562 ? 12.742 -5.193 -6.258 1.00 71.06 562 GLY A N 1
ATOM 4188 C CA . GLY A 1 562 ? 11.318 -5.046 -5.783 1.00 71.06 562 GLY A CA 1
ATOM 4189 C C . GLY A 1 562 ? 10.335 -4.202 -6.659 1.00 71.06 562 GLY A C 1
ATOM 4190 O O . GLY A 1 562 ? 10.802 -3.173 -7.070 1.00 71.06 562 GLY A O 1
ATOM 4191 N N . ILE A 1 563 ? 9.028 -4.517 -6.944 1.00 74.19 563 ILE A N 1
ATOM 4192 C CA . ILE A 1 563 ? 7.998 -3.648 -7.685 1.00 74.19 563 ILE A CA 1
ATOM 4193 C C . ILE A 1 563 ? 6.502 -4.257 -7.712 1.00 74.19 563 ILE A C 1
ATOM 4195 O O . ILE A 1 563 ? 6.412 -5.318 -8.269 1.00 74.19 563 ILE A O 1
ATOM 4199 N N . CYS A 1 564 ? 5.309 -3.785 -7.210 1.00 76.56 564 CYS A N 1
ATOM 4200 C CA . CYS A 1 564 ? 3.941 -4.501 -7.292 1.00 76.56 564 CYS A CA 1
ATOM 4201 C C . CYS A 1 564 ? 2.597 -3.714 -7.652 1.00 76.56 564 CYS A C 1
ATOM 4203 O O . CYS A 1 564 ? 2.714 -2.569 -8.035 1.00 76.56 564 CYS A O 1
ATOM 4205 N N . ILE A 1 565 ? 1.329 -4.233 -7.645 1.00 69.31 565 ILE A N 1
ATOM 4206 C CA . ILE A 1 565 ? 0.216 -3.720 -8.565 1.00 69.31 565 ILE A CA 1
ATOM 4207 C C . ILE A 1 565 ? -1.407 -3.954 -8.492 1.00 69.31 565 ILE A C 1
ATOM 4209 O O . ILE A 1 565 ? -1.909 -4.614 -7.603 1.00 69.31 565 ILE A O 1
ATOM 4213 N N . ASP A 1 566 ? -2.298 -3.454 -9.408 1.00 62.53 566 ASP A N 1
ATOM 4214 C CA . ASP A 1 566 ? -3.395 -2.430 -9.159 1.00 62.53 566 ASP A CA 1
ATOM 4215 C C . ASP A 1 566 ? -4.889 -2.590 -9.653 1.00 62.53 566 ASP A C 1
ATOM 4217 O O . ASP A 1 566 ? -5.289 -3.600 -10.242 1.00 62.53 566 ASP A O 1
ATOM 4221 N N . ALA A 1 567 ? -5.688 -1.509 -9.430 1.00 64.69 567 ALA A N 1
ATOM 4222 C CA . ALA A 1 567 ? -6.456 -0.674 -10.405 1.00 64.69 567 ALA A CA 1
ATOM 4223 C C . ALA A 1 567 ? -6.517 0.938 -10.313 1.00 64.69 567 ALA A C 1
ATOM 4225 O O . ALA A 1 567 ? -7.122 1.576 -11.174 1.00 64.69 567 ALA A O 1
ATOM 4226 N N . LYS A 1 568 ? -5.973 1.664 -9.306 1.00 65.31 568 LYS A N 1
ATOM 4227 C CA . LYS A 1 568 ? -5.668 3.123 -9.093 1.00 65.31 568 LYS A CA 1
ATOM 4228 C C . LYS A 1 568 ? -4.311 3.556 -9.733 1.00 65.31 568 LYS A C 1
ATOM 4230 O O . LYS A 1 568 ? -3.725 4.511 -9.248 1.00 65.31 568 LYS A O 1
ATOM 4235 N N . LYS A 1 569 ? -3.803 2.921 -10.806 1.00 71.50 569 LYS A N 1
ATOM 4236 C CA . LYS A 1 569 ? -2.549 3.253 -11.558 1.00 71.50 569 LYS A CA 1
ATOM 4237 C C . LYS A 1 569 ? -1.256 3.595 -10.769 1.00 71.50 569 LYS A C 1
ATOM 4239 O O . LYS A 1 569 ? -0.309 4.126 -11.331 1.00 71.50 569 LYS A O 1
ATOM 4244 N N . ASN A 1 570 ? -1.151 3.307 -9.483 1.00 77.50 570 ASN A N 1
ATOM 4245 C CA . ASN A 1 570 ? -0.395 3.977 -8.456 1.00 77.50 570 ASN A CA 1
ATOM 4246 C C . ASN A 1 570 ? 1.155 3.872 -8.348 1.00 77.50 570 ASN A C 1
ATOM 4248 O O . ASN A 1 570 ? 1.695 4.634 -7.574 1.00 77.50 570 ASN A O 1
ATOM 4252 N N . ILE A 1 571 ? 1.935 3.078 -9.072 1.00 80.56 571 ILE A N 1
ATOM 4253 C CA . ILE A 1 571 ? 3.433 3.180 -9.189 1.00 80.56 571 ILE A CA 1
ATOM 4254 C C . ILE A 1 571 ? 4.330 3.480 -7.913 1.00 80.56 571 ILE A C 1
ATOM 4256 O O . ILE A 1 571 ? 4.408 4.629 -7.650 1.00 80.56 571 ILE A O 1
ATOM 4260 N N . TYR A 1 572 ? 5.039 2.640 -7.093 1.00 79.94 572 TYR A N 1
ATOM 4261 C CA . TYR A 1 572 ? 5.645 2.914 -5.684 1.00 79.94 572 TYR A CA 1
ATOM 4262 C C . TYR A 1 572 ? 7.117 2.368 -5.334 1.00 79.94 572 TYR A C 1
ATOM 4264 O O . TYR A 1 572 ? 7.312 1.461 -4.532 1.00 79.94 572 TYR A O 1
ATOM 4272 N N . ILE A 1 573 ? 8.160 2.890 -6.000 1.00 79.50 573 ILE A N 1
ATOM 4273 C CA . ILE A 1 573 ? 9.688 2.849 -6.123 1.00 79.50 573 ILE A CA 1
ATOM 4274 C C . ILE A 1 573 ? 10.934 2.350 -5.227 1.00 79.50 573 ILE A C 1
ATOM 4276 O O . ILE A 1 573 ? 12.011 2.499 -5.755 1.00 79.50 573 ILE A O 1
ATOM 4280 N N . SER A 1 574 ? 10.994 1.725 -4.027 1.00 81.31 574 SER A N 1
ATOM 4281 C CA . SER A 1 574 ? 12.190 1.342 -3.130 1.00 81.31 574 SER A CA 1
ATOM 4282 C C . SER A 1 574 ? 13.639 1.955 -3.217 1.00 81.31 574 SER A C 1
ATOM 4284 O O . SER A 1 574 ? 13.664 3.137 -3.417 1.00 81.31 574 SER A O 1
ATOM 4286 N N . ASP A 1 575 ? 14.830 1.284 -2.995 1.00 77.44 575 ASP A N 1
ATOM 4287 C CA . ASP A 1 575 ? 16.266 1.502 -3.529 1.00 77.44 575 ASP A CA 1
ATOM 4288 C C . ASP A 1 575 ? 17.405 0.572 -2.990 1.00 77.44 575 ASP A C 1
ATOM 4290 O O . ASP A 1 575 ? 17.123 -0.263 -2.133 1.00 77.44 575 ASP A O 1
ATOM 4294 N N . LEU A 1 576 ? 18.701 0.719 -3.393 1.00 67.94 576 LEU A N 1
ATOM 4295 C CA . LEU A 1 576 ? 19.902 0.113 -2.728 1.00 67.94 576 LEU A CA 1
ATOM 4296 C C . LEU A 1 576 ? 21.052 0.978 -2.038 1.00 67.94 576 LEU A C 1
ATOM 4298 O O . LEU A 1 576 ? 22.076 0.412 -1.660 1.00 67.94 576 LEU A O 1
ATOM 4302 N N . GLY A 1 577 ? 20.883 2.265 -1.699 1.00 62.53 577 GLY A N 1
ATOM 4303 C CA . GLY A 1 577 ? 21.694 3.165 -0.840 1.00 62.53 577 GLY A CA 1
ATOM 4304 C C . GLY A 1 577 ? 21.510 2.947 0.664 1.00 62.53 577 GLY A C 1
ATOM 4305 O O . GLY A 1 577 ? 22.163 2.076 1.234 1.00 62.53 577 GLY A O 1
ATOM 4306 N N . ILE A 1 578 ? 20.527 3.596 1.307 1.00 68.06 578 ILE A N 1
ATOM 4307 C CA . ILE A 1 578 ? 20.305 3.535 2.772 1.00 68.06 578 ILE A CA 1
ATOM 4308 C C . ILE A 1 578 ? 18.896 2.978 3.191 1.00 68.06 578 ILE A C 1
ATOM 4310 O O . ILE A 1 578 ? 18.067 3.755 3.610 1.00 68.06 578 ILE A O 1
ATOM 4314 N N . PRO A 1 579 ? 18.560 1.667 3.111 1.00 73.06 579 PRO A N 1
ATOM 4315 C CA . PRO A 1 579 ? 17.238 1.092 2.692 1.00 73.06 579 PRO A CA 1
ATOM 4316 C C . PRO A 1 579 ? 15.914 1.891 2.780 1.00 73.06 579 PRO A C 1
ATOM 4318 O O . PRO A 1 579 ? 15.513 2.353 3.810 1.00 73.06 579 PRO A O 1
ATOM 4321 N N . ARG A 1 580 ? 15.186 2.169 1.693 1.00 79.56 580 ARG A N 1
ATOM 4322 C CA . ARG A 1 580 ? 13.992 3.062 1.723 1.00 79.56 580 ARG A CA 1
ATOM 4323 C C . ARG A 1 580 ? 12.947 2.918 0.535 1.00 79.56 580 ARG A C 1
ATOM 4325 O O . ARG A 1 580 ? 13.142 2.023 -0.269 1.00 79.56 580 ARG A O 1
ATOM 4332 N N . ILE A 1 581 ? 11.806 3.662 0.547 1.00 84.19 581 ILE A N 1
ATOM 4333 C CA . ILE A 1 581 ? 10.489 3.654 -0.172 1.00 84.19 581 ILE A CA 1
ATOM 4334 C C . ILE A 1 581 ? 9.638 4.989 0.014 1.00 84.19 581 ILE A C 1
ATOM 4336 O O . ILE A 1 581 ? 9.079 5.271 1.064 1.00 84.19 581 ILE A O 1
ATOM 4340 N N . ARG A 1 582 ? 9.347 5.777 -1.022 1.00 83.94 582 ARG A N 1
ATOM 4341 C CA . ARG A 1 582 ? 8.484 7.006 -1.153 1.00 83.94 582 ARG A CA 1
ATOM 4342 C C . ARG A 1 582 ? 6.999 6.909 -1.815 1.00 83.94 582 ARG A C 1
ATOM 4344 O O . ARG A 1 582 ? 6.521 5.791 -1.874 1.00 83.94 582 ARG A O 1
ATOM 4351 N N . LYS A 1 583 ? 6.224 7.973 -2.249 1.00 89.38 583 LYS A N 1
ATOM 4352 C CA . LYS A 1 583 ? 4.926 7.929 -3.111 1.00 89.38 583 LYS A CA 1
ATOM 4353 C C . LYS A 1 583 ? 4.717 8.794 -4.476 1.00 89.38 583 LYS A C 1
ATOM 4355 O O . LYS A 1 583 ? 5.644 8.978 -5.175 1.00 89.38 583 LYS A O 1
ATOM 4360 N N . ILE A 1 584 ? 3.607 9.171 -5.166 1.00 86.50 584 ILE A N 1
ATOM 4361 C CA . ILE A 1 584 ? 3.541 9.871 -6.537 1.00 86.50 584 ILE A CA 1
ATOM 4362 C C . ILE A 1 584 ? 2.086 10.221 -6.904 1.00 86.50 584 ILE A C 1
ATOM 4364 O O . ILE A 1 584 ? 1.274 10.277 -5.996 1.00 86.50 584 ILE A O 1
ATOM 4368 N N . ASP A 1 585 ? 1.807 10.346 -8.211 1.00 81.88 585 ASP A N 1
ATOM 4369 C CA . ASP A 1 585 ? 0.736 10.839 -9.080 1.00 81.88 585 ASP A CA 1
ATOM 4370 C C . ASP A 1 585 ? 1.019 10.262 -10.533 1.00 81.88 585 ASP A C 1
ATOM 4372 O O . ASP A 1 585 ? 2.189 10.324 -10.916 1.00 81.88 585 ASP A O 1
ATOM 4376 N N . ALA A 1 586 ? 0.107 9.787 -11.410 1.00 75.25 586 ALA A N 1
ATOM 4377 C CA . ALA A 1 586 ? 0.485 9.339 -12.789 1.00 75.25 586 ALA A CA 1
ATOM 4378 C C . ALA A 1 586 ? 0.473 10.465 -13.830 1.00 75.25 586 ALA A C 1
ATOM 4380 O O . ALA A 1 586 ? 1.478 10.750 -14.471 1.00 75.25 586 ALA A O 1
ATOM 4381 N N . THR A 1 587 ? -0.688 11.097 -13.965 1.00 73.56 587 THR A N 1
ATOM 4382 C CA . THR A 1 587 ? -1.021 12.477 -14.356 1.00 73.56 587 THR A CA 1
ATOM 4383 C C . THR A 1 587 ? 0.067 13.563 -14.231 1.00 73.56 587 THR A C 1
ATOM 4385 O O . THR A 1 587 ? -0.084 14.654 -14.771 1.00 73.56 587 THR A O 1
ATOM 4388 N N . THR A 1 588 ? 1.100 13.346 -13.419 1.00 71.94 588 THR A N 1
ATOM 4389 C CA . THR A 1 588 ? 1.409 14.290 -12.328 1.00 71.94 588 THR A CA 1
ATOM 4390 C C . THR A 1 588 ? 2.847 14.260 -11.823 1.00 71.94 588 THR A C 1
ATOM 4392 O O . THR A 1 588 ? 3.374 15.345 -11.686 1.00 71.94 588 THR A O 1
ATOM 4395 N N . GLY A 1 589 ? 3.467 13.105 -11.501 1.00 73.38 589 GLY A N 1
ATOM 4396 C CA . GLY A 1 589 ? 4.828 12.932 -10.913 1.00 73.38 589 GLY A CA 1
ATOM 4397 C C . GLY A 1 589 ? 5.658 14.187 -10.638 1.00 73.38 589 GLY A C 1
ATOM 4398 O O . GLY A 1 589 ? 6.132 14.769 -11.599 1.00 73.38 589 GLY A O 1
ATOM 4399 N N . ILE A 1 590 ? 6.044 14.734 -9.480 1.00 83.56 590 ILE A N 1
ATOM 4400 C CA . ILE A 1 590 ? 6.158 14.648 -7.984 1.00 83.56 590 ILE A CA 1
ATOM 4401 C C . ILE A 1 590 ? 6.680 13.461 -7.212 1.00 83.56 590 ILE A C 1
ATOM 4403 O O . ILE A 1 590 ? 6.242 12.341 -7.340 1.00 83.56 590 ILE A O 1
ATOM 4407 N N . ILE A 1 591 ? 7.700 13.748 -6.402 1.00 85.06 591 ILE A N 1
ATOM 4408 C CA . ILE A 1 591 ? 8.659 12.795 -5.954 1.00 85.06 591 ILE A CA 1
ATOM 4409 C C . ILE A 1 591 ? 9.330 13.252 -4.595 1.00 85.06 591 ILE A C 1
ATOM 4411 O O . ILE A 1 591 ? 10.339 13.929 -4.631 1.00 85.06 591 ILE A O 1
ATOM 4415 N N . ASN A 1 592 ? 8.819 12.786 -3.400 1.00 81.25 592 ASN A N 1
ATOM 4416 C CA . ASN A 1 592 ? 8.978 12.881 -1.905 1.00 81.25 592 ASN A CA 1
ATOM 4417 C C . ASN A 1 592 ? 8.714 11.528 -1.003 1.00 81.25 592 ASN A C 1
ATOM 4419 O O . ASN A 1 592 ? 7.861 10.792 -1.442 1.00 81.25 592 ASN A O 1
ATOM 4423 N N . THR A 1 593 ? 9.269 11.102 0.196 1.00 84.50 593 THR A N 1
ATOM 4424 C CA . THR A 1 593 ? 9.241 9.745 1.026 1.00 84.50 593 THR A CA 1
ATOM 4425 C C . THR A 1 593 ? 8.221 9.141 2.131 1.00 84.50 593 THR A C 1
ATOM 4427 O O . THR A 1 593 ? 7.889 9.864 3.056 1.00 84.50 593 THR A O 1
ATOM 4430 N N . ILE A 1 594 ? 7.899 7.786 2.236 1.00 80.88 594 ILE A N 1
ATOM 4431 C CA . ILE A 1 594 ? 6.894 7.148 3.201 1.00 80.88 594 ILE A CA 1
ATOM 4432 C C . ILE A 1 594 ? 7.324 6.789 4.649 1.00 80.88 594 ILE A C 1
ATOM 4434 O O . ILE A 1 594 ? 6.810 7.386 5.586 1.00 80.88 594 ILE A O 1
ATOM 4438 N N . ALA A 1 595 ? 8.140 5.751 4.886 1.00 79.25 595 ALA A N 1
ATOM 4439 C CA . ALA A 1 595 ? 8.703 5.395 6.199 1.00 79.25 595 ALA A CA 1
ATOM 4440 C C . ALA A 1 595 ? 10.111 4.847 6.130 1.00 79.25 595 ALA A C 1
ATOM 4442 O O . ALA A 1 595 ? 10.324 3.647 6.035 1.00 79.25 595 ALA A O 1
ATOM 4443 N N . GLY A 1 596 ? 11.096 5.728 6.145 1.00 77.50 596 GLY A N 1
ATOM 4444 C CA . GLY A 1 596 ? 12.455 5.362 6.483 1.00 77.50 596 GLY A CA 1
ATOM 4445 C C . GLY A 1 596 ? 13.622 6.255 6.018 1.00 77.50 596 GLY A C 1
ATOM 4446 O O . GLY A 1 596 ? 13.859 6.284 4.828 1.00 77.50 596 GLY A O 1
ATOM 4447 N N . ASN A 1 597 ? 14.322 6.941 6.953 1.00 74.06 597 ASN A N 1
ATOM 4448 C CA . ASN A 1 597 ? 15.569 7.719 6.922 1.00 74.06 597 ASN A CA 1
ATOM 4449 C C . ASN A 1 597 ? 16.498 7.772 8.253 1.00 74.06 597 ASN A C 1
ATOM 4451 O O . ASN A 1 597 ? 16.900 8.855 8.640 1.00 74.06 597 ASN A O 1
ATOM 4455 N N . GLY A 1 598 ? 16.845 6.759 9.087 1.00 73.19 598 GLY A N 1
ATOM 4456 C CA . GLY A 1 598 ? 17.424 6.981 10.443 1.00 73.19 598 GLY A CA 1
ATOM 4457 C C . GLY A 1 598 ? 17.845 5.817 11.384 1.00 73.19 598 GLY A C 1
ATOM 4458 O O . GLY A 1 598 ? 19.014 5.444 11.311 1.00 73.19 598 GLY A O 1
ATOM 4459 N N . SER A 1 599 ? 17.013 5.333 12.347 1.00 67.25 599 SER A N 1
ATOM 4460 C CA . SER A 1 599 ? 17.465 4.703 13.638 1.00 67.25 599 SER A CA 1
ATOM 4461 C C . SER A 1 599 ? 17.070 3.233 14.010 1.00 67.25 599 SER A C 1
ATOM 4463 O O . SER A 1 599 ? 17.808 2.327 13.629 1.00 67.25 599 SER A O 1
ATOM 4465 N N . SER A 1 600 ? 16.006 2.933 14.783 1.00 65.75 600 SER A N 1
ATOM 4466 C CA . SER A 1 600 ? 15.842 1.670 15.569 1.00 65.75 600 SER A CA 1
ATOM 4467 C C . SER A 1 600 ? 14.471 0.922 15.570 1.00 65.75 600 SER A C 1
ATOM 4469 O O . SER A 1 600 ? 13.411 1.539 15.602 1.00 65.75 600 SER A O 1
ATOM 4471 N N . PHE A 1 601 ? 14.548 -0.425 15.673 1.00 70.44 601 PHE A N 1
ATOM 4472 C CA . PHE A 1 601 ? 13.781 -1.577 15.092 1.00 70.44 601 PHE A CA 1
ATOM 4473 C C . PHE A 1 601 ? 12.310 -1.886 15.547 1.00 70.44 601 PHE A C 1
ATOM 4475 O O . PHE A 1 601 ? 12.068 -2.987 16.036 1.00 70.44 601 PHE A O 1
ATOM 4482 N N . ALA A 1 602 ? 11.354 -0.936 15.559 1.00 55.00 602 ALA A N 1
ATOM 4483 C CA . ALA A 1 602 ? 9.997 -1.183 16.138 1.00 55.00 602 ALA A CA 1
ATOM 4484 C C . ALA A 1 602 ? 8.877 -1.255 15.130 1.00 55.00 602 ALA A C 1
ATOM 4486 O O . ALA A 1 602 ? 8.628 -0.212 14.551 1.00 55.00 602 ALA A O 1
ATOM 4487 N N . ASP A 1 603 ? 8.121 -2.355 15.003 1.00 62.97 603 ASP A N 1
ATOM 4488 C CA . ASP A 1 603 ? 6.776 -2.318 14.407 1.00 62.97 603 ASP A CA 1
ATOM 4489 C C . ASP A 1 603 ? 5.901 -1.497 15.414 1.00 62.97 603 ASP A C 1
ATOM 4491 O O . ASP A 1 603 ? 6.470 -0.697 16.146 1.00 62.97 603 ASP A O 1
ATOM 4495 N N . ASN A 1 604 ? 4.568 -1.511 15.511 1.00 60.41 604 ASN A N 1
ATOM 4496 C CA . ASN A 1 604 ? 3.889 -0.602 16.487 1.00 60.41 604 ASN A CA 1
ATOM 4497 C C . ASN A 1 604 ? 4.082 0.883 16.152 1.00 60.41 604 ASN A C 1
ATOM 4499 O O . ASN A 1 604 ? 3.506 1.293 15.158 1.00 60.41 604 ASN A O 1
ATOM 4503 N N . ILE A 1 605 ? 4.845 1.637 16.954 1.00 50.94 605 ILE A N 1
ATOM 4504 C CA . ILE A 1 605 ? 4.916 3.109 17.091 1.00 50.94 605 ILE A CA 1
ATOM 4505 C C . ILE A 1 605 ? 4.499 4.010 15.869 1.00 50.94 605 ILE A C 1
ATOM 4507 O O . ILE A 1 605 ? 3.311 4.055 15.575 1.00 50.94 605 ILE A O 1
ATOM 4511 N N . LEU A 1 606 ? 5.378 4.692 15.085 1.00 58.53 606 LEU A N 1
ATOM 4512 C CA . LEU A 1 606 ? 4.941 5.433 13.871 1.00 58.53 606 LEU A CA 1
ATOM 4513 C C . LEU A 1 606 ? 5.892 5.489 12.634 1.00 58.53 606 LEU A C 1
ATOM 4515 O O . LEU A 1 606 ? 7.085 5.720 12.819 1.00 58.53 606 LEU A O 1
ATOM 4519 N N . ALA A 1 607 ? 5.366 5.239 11.410 1.00 70.81 607 ALA A N 1
ATOM 4520 C CA . ALA A 1 607 ? 5.971 5.110 10.073 1.00 70.81 607 ALA A CA 1
ATOM 4521 C C . ALA A 1 607 ? 7.490 5.314 10.110 1.00 70.81 607 ALA A C 1
ATOM 4523 O O . ALA A 1 607 ? 8.136 4.428 10.643 1.00 70.81 607 ALA A O 1
ATOM 4524 N N . ILE A 1 608 ? 8.060 6.396 9.576 1.00 72.69 608 ILE A N 1
ATOM 4525 C CA . ILE A 1 608 ? 8.746 7.521 10.263 1.00 72.69 608 ILE A CA 1
ATOM 4526 C C . ILE A 1 608 ? 9.890 7.396 11.367 1.00 72.69 608 ILE A C 1
ATOM 4528 O O . ILE A 1 608 ? 10.359 8.448 11.779 1.00 72.69 608 ILE A O 1
ATOM 4532 N N . ASN A 1 609 ? 10.485 6.282 11.853 1.00 67.00 609 ASN A N 1
ATOM 4533 C CA . ASN A 1 609 ? 11.475 6.277 13.003 1.00 67.00 609 ASN A CA 1
ATOM 4534 C C . ASN A 1 609 ? 12.598 5.196 13.199 1.00 67.00 609 ASN A C 1
ATOM 4536 O O . ASN A 1 609 ? 12.973 4.897 14.341 1.00 67.00 609 ASN A O 1
ATOM 4540 N N . SER A 1 610 ? 13.074 4.485 12.177 1.00 69.94 610 SER A N 1
ATOM 4541 C CA . SER A 1 610 ? 13.723 3.159 12.330 1.00 69.94 610 SER A CA 1
ATOM 4542 C C . SER A 1 610 ? 14.585 2.603 11.123 1.00 69.94 610 SER A C 1
ATOM 4544 O O . SER A 1 610 ? 13.972 2.202 10.161 1.00 69.94 610 SER A O 1
ATOM 4546 N N . LYS A 1 611 ? 15.956 2.520 11.112 1.00 80.19 611 LYS A N 1
ATOM 4547 C CA . LYS A 1 611 ? 16.974 2.315 9.974 1.00 80.19 611 LYS A CA 1
ATOM 4548 C C . LYS A 1 611 ? 16.906 1.076 8.983 1.00 80.19 611 LYS A C 1
ATOM 4550 O O . LYS A 1 611 ? 15.823 0.771 8.526 1.00 80.19 611 LYS A O 1
ATOM 4555 N N . PHE A 1 612 ? 17.983 0.318 8.647 1.00 74.31 612 PHE A N 1
ATOM 4556 C CA . PHE A 1 612 ? 18.010 -1.170 8.488 1.00 74.31 612 PHE A CA 1
ATOM 4557 C C . PHE A 1 612 ? 19.314 -1.807 9.016 1.00 74.31 612 PHE A C 1
ATOM 4559 O O . PHE A 1 612 ? 20.307 -1.122 9.272 1.00 74.31 612 PHE A O 1
ATOM 4566 N N . ASN A 1 613 ? 19.309 -3.139 9.116 1.00 67.75 613 ASN A N 1
ATOM 4567 C CA . ASN A 1 613 ? 20.455 -4.049 9.166 1.00 67.75 613 ASN A CA 1
ATOM 4568 C C . ASN A 1 613 ? 20.572 -4.965 7.907 1.00 67.75 613 ASN A C 1
ATOM 4570 O O . ASN A 1 613 ? 21.483 -5.782 7.851 1.00 67.75 613 ASN A O 1
ATOM 4574 N N . GLY A 1 614 ? 19.663 -4.870 6.916 1.00 65.94 614 GLY A N 1
ATOM 4575 C CA . GLY A 1 614 ? 19.565 -5.772 5.750 1.00 65.94 614 GLY A CA 1
ATOM 4576 C C . GLY A 1 614 ? 19.383 -5.069 4.390 1.00 65.94 614 GLY A C 1
ATOM 4577 O O . GLY A 1 614 ? 19.308 -3.847 4.305 1.00 65.94 614 GLY A O 1
ATOM 4578 N N . THR A 1 615 ? 19.346 -5.867 3.317 1.00 71.44 615 THR A N 1
ATOM 4579 C CA . THR A 1 615 ? 19.103 -5.480 1.904 1.00 71.44 615 THR A CA 1
ATOM 4580 C C . THR A 1 615 ? 17.723 -5.978 1.491 1.00 71.44 615 THR A C 1
ATOM 4582 O O . THR A 1 615 ? 17.349 -7.034 1.985 1.00 71.44 615 THR A O 1
ATOM 4585 N N . ILE A 1 616 ? 16.981 -5.292 0.610 1.00 71.81 616 ILE A N 1
ATOM 4586 C CA . ILE A 1 616 ? 15.537 -5.533 0.400 1.00 71.81 616 ILE A CA 1
ATOM 4587 C C . ILE A 1 616 ? 15.166 -5.725 -1.069 1.00 71.81 616 ILE A C 1
ATOM 4589 O O . ILE A 1 616 ? 15.933 -5.291 -1.929 1.00 71.81 616 ILE A O 1
ATOM 4593 N N . ARG A 1 617 ? 14.082 -6.488 -1.318 1.00 71.12 617 ARG A N 1
ATOM 4594 C CA . ARG A 1 617 ? 13.896 -7.248 -2.552 1.00 71.12 617 ARG A CA 1
ATOM 4595 C C . ARG A 1 617 ? 12.510 -7.372 -3.204 1.00 71.12 617 ARG A C 1
ATOM 4597 O O . ARG A 1 617 ? 12.591 -7.465 -4.403 1.00 71.12 617 ARG A O 1
ATOM 4604 N N . SER A 1 618 ? 11.318 -7.459 -2.572 1.00 69.44 618 SER A N 1
ATOM 4605 C CA . SER A 1 618 ? 10.034 -7.760 -3.272 1.00 69.44 618 SER A CA 1
ATOM 4606 C C . SER A 1 618 ? 8.721 -7.090 -2.855 1.00 69.44 618 SER A C 1
ATOM 4608 O O . SER A 1 618 ? 7.957 -7.604 -2.046 1.00 69.44 618 SER A O 1
ATOM 4610 N N . VAL A 1 619 ? 8.327 -6.020 -3.529 1.00 64.44 619 VAL A N 1
ATOM 4611 C CA . VAL A 1 619 ? 6.992 -5.428 -3.323 1.00 64.44 619 VAL A CA 1
ATOM 4612 C C . VAL A 1 619 ? 5.848 -6.396 -3.625 1.00 64.44 619 VAL A C 1
ATOM 4614 O O . VAL A 1 619 ? 6.095 -7.269 -4.440 1.00 64.44 619 VAL A O 1
ATOM 4617 N N . SER A 1 620 ? 4.633 -6.315 -3.058 1.00 69.44 620 SER A N 1
ATOM 4618 C CA . SER A 1 620 ? 3.572 -7.339 -3.305 1.00 69.44 620 SER A CA 1
ATOM 4619 C C . SER A 1 620 ? 2.098 -6.953 -2.835 1.00 69.44 620 SER A C 1
ATOM 4621 O O . SER A 1 620 ? 1.998 -6.049 -2.010 1.00 69.44 620 SER A O 1
ATOM 4623 N N . VAL A 1 621 ? 0.969 -7.476 -3.410 1.00 59.44 621 VAL A N 1
ATOM 4624 C CA . VAL A 1 621 ? -0.420 -6.850 -3.358 1.00 59.44 621 VAL A CA 1
ATOM 4625 C C . VAL A 1 621 ? -1.725 -7.713 -3.431 1.00 59.44 621 VAL A C 1
ATOM 4627 O O . VAL A 1 621 ? -1.873 -8.599 -4.265 1.00 59.44 621 VAL A O 1
ATOM 4630 N N . ASP A 1 622 ? -2.757 -7.289 -2.676 1.00 50.88 622 ASP A N 1
ATOM 4631 C CA . ASP A 1 622 ? -4.205 -7.588 -2.732 1.00 50.88 622 ASP A CA 1
ATOM 4632 C C . ASP A 1 622 ? -5.164 -6.481 -3.296 1.00 50.88 622 ASP A C 1
ATOM 4634 O O . ASP A 1 622 ? -4.820 -5.326 -3.509 1.00 50.88 622 ASP A O 1
ATOM 4638 N N . SER A 1 623 ? -6.444 -6.806 -3.519 1.00 51.59 623 SER A N 1
ATOM 4639 C CA . SER A 1 623 ? -7.448 -5.870 -4.080 1.00 51.59 623 SER A CA 1
ATOM 4640 C C . SER A 1 623 ? -7.978 -4.814 -3.104 1.00 51.59 623 SER A C 1
ATOM 4642 O O . SER A 1 623 ? -8.817 -3.990 -3.476 1.00 51.59 623 SER A O 1
ATOM 4644 N N . VAL A 1 624 ? -7.569 -4.901 -1.840 1.00 47.81 624 VAL A N 1
ATOM 4645 C CA . VAL A 1 624 ? -7.800 -3.867 -0.841 1.00 47.81 624 VAL A CA 1
ATOM 4646 C C . VAL A 1 624 ? -6.738 -2.815 -1.137 1.00 47.81 624 VAL A C 1
ATOM 4648 O O . VAL A 1 624 ? -7.038 -1.800 -1.760 1.00 47.81 624 VAL A O 1
ATOM 4651 N N . GLY A 1 625 ? -5.491 -3.129 -0.794 1.00 51.78 625 GLY A N 1
ATOM 4652 C CA . GLY A 1 625 ? -4.317 -2.318 -1.053 1.00 51.78 625 GLY A CA 1
ATOM 4653 C C . GLY A 1 625 ? -3.445 -2.094 0.203 1.00 51.78 625 GLY A C 1
ATOM 4654 O O . GLY A 1 625 ? -3.590 -1.152 0.933 1.00 51.78 625 GLY A O 1
ATOM 4655 N N . ASN A 1 626 ? -2.506 -2.934 0.565 1.00 54.69 626 ASN A N 1
ATOM 4656 C CA . ASN A 1 626 ? -1.870 -2.953 1.866 1.00 54.69 626 ASN A CA 1
ATOM 4657 C C . ASN A 1 626 ? -0.480 -2.340 1.801 1.00 54.69 626 ASN A C 1
ATOM 4659 O O . ASN A 1 626 ? -0.513 -1.128 1.763 1.00 54.69 626 ASN A O 1
ATOM 4663 N N . ILE A 1 627 ? 0.672 -3.055 1.787 1.00 56.12 627 ILE A N 1
ATOM 4664 C CA . ILE A 1 627 ? 2.080 -2.577 1.569 1.00 56.12 627 ILE A CA 1
ATOM 4665 C C . ILE A 1 627 ? 3.231 -3.632 1.385 1.00 56.12 627 ILE A C 1
ATOM 4667 O O . ILE A 1 627 ? 4.352 -3.326 1.705 1.00 56.12 627 ILE A O 1
ATOM 4671 N N . TYR A 1 628 ? 3.084 -4.858 0.844 1.00 64.88 628 TYR A N 1
ATOM 4672 C CA . TYR A 1 628 ? 4.140 -5.911 0.912 1.00 64.88 628 TYR A CA 1
ATOM 4673 C C . TYR A 1 628 ? 5.524 -5.620 0.257 1.00 64.88 628 TYR A C 1
ATOM 4675 O O . TYR A 1 628 ? 5.680 -4.693 -0.523 1.00 64.88 628 TYR A O 1
ATOM 4683 N N . ILE A 1 629 ? 6.553 -6.414 0.646 1.00 67.19 629 ILE A N 1
ATOM 4684 C CA . ILE A 1 629 ? 7.987 -6.028 0.752 1.00 67.19 629 ILE A CA 1
ATOM 4685 C C . ILE A 1 629 ? 9.218 -7.013 0.699 1.00 67.19 629 ILE A C 1
ATOM 4687 O O . ILE A 1 629 ? 10.277 -6.656 1.194 1.00 67.19 629 ILE A O 1
ATOM 4691 N N . GLY A 1 630 ? 9.195 -8.230 0.148 1.00 71.56 630 GLY A N 1
ATOM 4692 C CA . GLY A 1 630 ? 10.147 -9.350 0.381 1.00 71.56 630 GLY A CA 1
ATOM 4693 C C . GLY A 1 630 ? 11.659 -9.120 0.386 1.00 71.56 630 GLY A C 1
ATOM 4694 O O . GLY A 1 630 ? 12.162 -8.154 -0.162 1.00 71.56 630 GLY A O 1
ATOM 4695 N N . THR A 1 631 ? 12.417 -10.046 0.978 1.00 70.06 631 THR A N 1
ATOM 4696 C CA . THR A 1 631 ? 13.886 -10.190 0.843 1.00 70.06 631 THR A CA 1
ATOM 4697 C C . THR A 1 631 ? 14.427 -11.215 1.817 1.00 70.06 631 THR A C 1
ATOM 4699 O O . THR A 1 631 ? 13.695 -11.592 2.709 1.00 70.06 631 THR A O 1
ATOM 4702 N N . LYS A 1 632 ? 15.704 -11.600 1.664 1.00 67.06 632 LYS A N 1
ATOM 4703 C CA . LYS A 1 632 ? 16.571 -12.501 2.440 1.00 67.06 632 LYS A CA 1
ATOM 4704 C C . LYS A 1 632 ? 15.898 -13.524 3.358 1.00 67.06 632 LYS A C 1
ATOM 4706 O O . LYS A 1 632 ? 16.126 -14.709 3.176 1.00 67.06 632 LYS A O 1
ATOM 4711 N N . VAL A 1 633 ? 15.094 -13.113 4.321 1.00 59.91 633 VAL A N 1
ATOM 4712 C CA . VAL A 1 633 ? 14.282 -14.004 5.132 1.00 59.91 633 VAL A CA 1
ATOM 4713 C C . VAL A 1 633 ? 12.898 -13.312 5.523 1.00 59.91 633 VAL A C 1
ATOM 4715 O O . VAL A 1 633 ? 12.116 -13.986 6.183 1.00 59.91 633 VAL A O 1
ATOM 4718 N N . TYR A 1 634 ? 12.554 -12.041 5.090 1.00 64.75 634 TYR A N 1
ATOM 4719 C CA . TYR A 1 634 ? 11.560 -11.000 5.593 1.00 64.75 634 TYR A CA 1
ATOM 4720 C C . TYR A 1 634 ? 10.111 -10.677 4.997 1.00 64.75 634 TYR A C 1
ATOM 4722 O O . TYR A 1 634 ? 9.948 -10.988 3.837 1.00 64.75 634 TYR A O 1
ATOM 4730 N N . CYS A 1 635 ? 9.069 -10.128 5.765 1.00 68.19 635 CYS A N 1
ATOM 4731 C CA . CYS A 1 635 ? 7.628 -9.607 5.498 1.00 68.19 635 CYS A CA 1
ATOM 4732 C C . CYS A 1 635 ? 6.981 -8.439 6.413 1.00 68.19 635 CYS A C 1
ATOM 4734 O O . CYS A 1 635 ? 7.567 -8.273 7.434 1.00 68.19 635 CYS A O 1
ATOM 4736 N N . ARG A 1 636 ? 5.961 -7.544 6.114 1.00 67.56 636 ARG A N 1
ATOM 4737 C CA . ARG A 1 636 ? 5.530 -6.160 6.738 1.00 67.56 636 ARG A CA 1
ATOM 4738 C C . ARG A 1 636 ? 4.042 -5.388 6.991 1.00 67.56 636 ARG A C 1
ATOM 4740 O O . ARG A 1 636 ? 4.114 -4.193 7.156 1.00 67.56 636 ARG A O 1
ATOM 4747 N N . LYS A 1 637 ? 2.723 -5.825 7.119 1.00 73.81 637 LYS A N 1
ATOM 4748 C CA . LYS A 1 637 ? 1.356 -5.054 7.232 1.00 73.81 637 LYS A CA 1
ATOM 4749 C C . LYS A 1 637 ? 0.760 -4.156 8.420 1.00 73.81 637 LYS A C 1
ATOM 4751 O O . LYS A 1 637 ? 1.352 -4.029 9.478 1.00 73.81 637 LYS A O 1
ATOM 4756 N N . ILE A 1 638 ? -0.443 -3.510 8.214 1.00 63.31 638 ILE A N 1
ATOM 4757 C CA . ILE A 1 638 ? -1.262 -2.444 8.949 1.00 63.31 638 ILE A CA 1
ATOM 4758 C C . ILE A 1 638 ? -2.619 -2.894 9.573 1.00 63.31 638 ILE A C 1
ATOM 4760 O O . ILE A 1 638 ? -2.534 -3.711 10.452 1.00 63.31 638 ILE A O 1
ATOM 4764 N N . ASP A 1 639 ? -3.819 -2.457 9.109 1.00 59.88 639 ASP A N 1
ATOM 4765 C CA . ASP A 1 639 ? -5.204 -2.601 9.639 1.00 59.88 639 ASP A CA 1
ATOM 4766 C C . ASP A 1 639 ? -6.236 -1.954 8.687 1.00 59.88 639 ASP A C 1
ATOM 4768 O O . ASP A 1 639 ? -5.987 -0.856 8.195 1.00 59.88 639 ASP A O 1
ATOM 4772 N N . ALA A 1 640 ? -7.357 -2.645 8.435 1.00 53.03 640 ALA A N 1
ATOM 4773 C CA . ALA A 1 640 ? -8.553 -2.189 7.705 1.00 53.03 640 ALA A CA 1
ATOM 4774 C C . ALA A 1 640 ? -9.511 -1.239 8.463 1.00 53.03 640 ALA A C 1
ATOM 4776 O O . ALA A 1 640 ? -10.247 -0.470 7.846 1.00 53.03 640 ALA A O 1
ATOM 4777 N N . VAL A 1 641 ? -9.561 -1.314 9.797 1.00 55.94 641 VAL A N 1
ATOM 4778 C CA . VAL A 1 641 ? -10.587 -0.644 10.622 1.00 55.94 641 VAL A CA 1
ATOM 4779 C C . VAL A 1 641 ? -10.293 0.851 10.796 1.00 55.94 641 VAL A C 1
ATOM 4781 O O . VAL A 1 641 ? -11.208 1.674 10.788 1.00 55.94 641 VAL A O 1
ATOM 4784 N N . THR A 1 642 ? -9.017 1.222 10.916 1.00 53.25 642 THR A N 1
ATOM 4785 C CA . THR A 1 642 ? -8.536 2.615 10.813 1.00 53.25 642 THR A CA 1
ATOM 4786 C C . THR A 1 642 ? -7.093 2.685 10.313 1.00 53.25 642 THR A C 1
ATOM 4788 O O . THR A 1 642 ? -6.737 3.591 9.562 1.00 53.25 642 THR A O 1
ATOM 4791 N N . GLY A 1 643 ? -6.247 1.739 10.718 1.00 47.12 643 GLY A N 1
ATOM 4792 C CA . GLY A 1 643 ? -4.881 1.561 10.244 1.00 47.12 643 GLY A CA 1
ATOM 4793 C C . GLY A 1 643 ? -3.809 1.456 11.331 1.00 47.12 643 GLY A C 1
ATOM 4794 O O . GLY A 1 643 ? -2.678 1.844 11.074 1.00 47.12 643 GLY A O 1
ATOM 4795 N N . ILE A 1 644 ? -4.107 0.956 12.530 1.00 70.00 644 ILE A N 1
ATOM 4796 C CA . ILE A 1 644 ? -3.059 0.625 13.518 1.00 70.00 644 ILE A CA 1
ATOM 4797 C C . ILE A 1 644 ? -2.226 -0.613 13.064 1.00 70.00 644 ILE A C 1
ATOM 4799 O O . ILE A 1 644 ? -2.733 -1.476 12.370 1.00 70.00 644 ILE A O 1
ATOM 4803 N N . ILE A 1 645 ? -0.905 -0.685 13.315 1.00 54.22 645 ILE A N 1
ATOM 4804 C CA . ILE A 1 645 ? 0.037 -1.337 12.366 1.00 54.22 645 ILE A CA 1
ATOM 4805 C C . ILE A 1 645 ? 1.314 -2.018 12.974 1.00 54.22 645 ILE A C 1
ATOM 4807 O O . ILE A 1 645 ? 1.731 -1.681 14.083 1.00 54.22 645 ILE A O 1
ATOM 4811 N N . SER A 1 646 ? 1.899 -3.040 12.300 1.00 56.97 646 SER A N 1
ATOM 4812 C CA . SER A 1 646 ? 2.263 -4.326 12.953 1.00 56.97 646 SER A CA 1
ATOM 4813 C C . SER A 1 646 ? 3.563 -5.136 12.659 1.00 56.97 646 SER A C 1
ATOM 4815 O O . SER A 1 646 ? 4.260 -4.792 11.720 1.00 56.97 646 SER A O 1
ATOM 4817 N N . SER A 1 647 ? 3.760 -6.281 13.375 1.00 63.00 647 SER A N 1
ATOM 4818 C CA . SER A 1 647 ? 4.625 -7.448 13.076 1.00 63.00 647 SER A CA 1
ATOM 4819 C C . SER A 1 647 ? 3.994 -8.841 13.178 1.00 63.00 647 SER A C 1
ATOM 4821 O O . SER A 1 647 ? 3.471 -9.220 14.222 1.00 63.00 647 SER A O 1
ATOM 4823 N N . VAL A 1 648 ? 4.032 -9.626 12.100 1.00 54.28 648 VAL A N 1
ATOM 4824 C CA . VAL A 1 648 ? 3.038 -10.683 11.802 1.00 54.28 648 VAL A CA 1
ATOM 4825 C C . VAL A 1 648 ? 3.348 -11.737 10.736 1.00 54.28 648 VAL A C 1
ATOM 4827 O O . VAL A 1 648 ? 2.492 -12.408 10.214 1.00 54.28 648 VAL A O 1
ATOM 4830 N N . ILE A 1 649 ? 4.564 -11.885 10.311 1.00 62.34 649 ILE A N 1
ATOM 4831 C CA . ILE A 1 649 ? 5.201 -13.139 9.955 1.00 62.34 649 ILE A CA 1
ATOM 4832 C C . ILE A 1 649 ? 6.543 -12.887 10.753 1.00 62.34 649 ILE A C 1
ATOM 4834 O O . ILE A 1 649 ? 6.439 -12.242 11.775 1.00 62.34 649 ILE A O 1
ATOM 4838 N N . GLY A 1 650 ? 7.753 -13.362 10.508 1.00 61.06 650 GLY A N 1
ATOM 4839 C CA . GLY A 1 650 ? 8.821 -13.536 11.514 1.00 61.06 650 GLY A CA 1
ATOM 4840 C C . GLY A 1 650 ? 9.324 -12.450 12.490 1.00 61.06 650 GLY A C 1
ATOM 4841 O O . GLY A 1 650 ? 8.730 -11.431 12.793 1.00 61.06 650 GLY A O 1
ATOM 4842 N N . SER A 1 651 ? 10.430 -12.813 13.138 1.00 53.62 651 SER A N 1
ATOM 4843 C CA . SER A 1 651 ? 10.528 -12.682 14.586 1.00 53.62 651 SER A CA 1
ATOM 4844 C C . SER A 1 651 ? 11.725 -11.965 15.238 1.00 53.62 651 SER A C 1
ATOM 4846 O O . SER A 1 651 ? 11.643 -11.805 16.438 1.00 53.62 651 SER A O 1
ATOM 4848 N N . GLY A 1 652 ? 12.830 -11.633 14.561 1.00 52.34 652 GLY A N 1
ATOM 4849 C CA . GLY A 1 652 ? 13.621 -10.413 14.816 1.00 52.34 652 GLY A CA 1
ATOM 4850 C C . GLY A 1 652 ? 15.127 -10.321 15.088 1.00 52.34 652 GLY A C 1
ATOM 4851 O O . GLY A 1 652 ? 15.711 -9.279 14.805 1.00 52.34 652 GLY A O 1
ATOM 4852 N N . ALA A 1 653 ? 15.843 -11.344 15.553 1.00 48.81 653 ALA A N 1
ATOM 4853 C CA . ALA A 1 653 ? 17.311 -11.269 15.612 1.00 48.81 653 ALA A CA 1
ATOM 4854 C C . ALA A 1 653 ? 17.987 -11.191 14.218 1.00 48.81 653 ALA A C 1
ATOM 4856 O O . ALA A 1 653 ? 17.344 -11.185 13.169 1.00 48.81 653 ALA A O 1
ATOM 4857 N N . ILE A 1 654 ? 19.315 -11.227 14.182 1.00 46.88 654 ILE A N 1
ATOM 4858 C CA . ILE A 1 654 ? 19.993 -11.923 13.085 1.00 46.88 654 ILE A CA 1
ATOM 4859 C C . ILE A 1 654 ? 20.184 -13.361 13.580 1.00 46.88 654 ILE A C 1
ATOM 4861 O O . ILE A 1 654 ? 21.033 -13.592 14.435 1.00 46.88 654 ILE A O 1
ATOM 4865 N N . GLN A 1 655 ? 19.351 -14.315 13.141 1.00 51.03 655 GLN A N 1
ATOM 4866 C CA . GLN A 1 655 ? 19.553 -15.725 13.509 1.00 51.03 655 GLN A CA 1
ATOM 4867 C C . GLN A 1 655 ? 20.440 -16.436 12.483 1.00 51.03 655 GLN A C 1
ATOM 4869 O O . GLN A 1 655 ? 20.636 -16.013 11.344 1.00 51.03 655 GLN A O 1
ATOM 4874 N N . THR A 1 656 ? 20.887 -17.609 12.902 1.00 44.19 656 THR A N 1
ATOM 4875 C CA . THR A 1 656 ? 21.365 -18.684 12.045 1.00 44.19 656 THR A CA 1
ATOM 4876 C C . THR A 1 656 ? 20.240 -19.319 11.217 1.00 44.19 656 THR A C 1
ATOM 4878 O O . THR A 1 656 ? 19.051 -19.270 11.571 1.00 44.19 656 THR A O 1
ATOM 4881 N N . SER A 1 657 ? 20.653 -19.929 10.105 1.00 45.81 657 SER A N 1
ATOM 4882 C CA . SER A 1 657 ? 19.820 -20.642 9.134 1.00 45.81 657 SER A CA 1
ATOM 4883 C C . SER A 1 657 ? 18.967 -21.755 9.752 1.00 45.81 657 SER A C 1
ATOM 4885 O O . SER A 1 657 ? 19.225 -22.254 10.850 1.00 45.81 657 SER A O 1
ATOM 4887 N N . GLY A 1 658 ? 17.947 -22.183 9.012 1.00 52.28 658 GLY A N 1
ATOM 4888 C CA . GLY A 1 658 ? 17.358 -23.505 9.170 1.00 52.28 658 GLY A CA 1
ATOM 4889 C C . GLY A 1 658 ? 15.836 -23.545 9.216 1.00 52.28 658 GLY A C 1
ATOM 4890 O O . GLY A 1 658 ? 15.135 -22.907 8.442 1.00 52.28 658 GLY A O 1
ATOM 4891 N N . PHE A 1 659 ? 15.348 -24.409 10.099 1.00 60.50 659 PHE A N 1
ATOM 4892 C CA . PHE A 1 659 ? 14.233 -25.309 9.807 1.00 60.50 659 PHE A CA 1
ATOM 4893 C C . PHE A 1 659 ? 12.877 -24.870 10.431 1.00 60.50 659 PHE A C 1
ATOM 4895 O O . PHE A 1 659 ? 12.093 -24.121 9.859 1.00 60.50 659 PHE A O 1
ATOM 4902 N N . PHE A 1 660 ? 12.611 -25.403 11.618 1.00 61.19 660 PHE A N 1
ATOM 4903 C CA . PHE A 1 660 ? 11.451 -25.354 12.499 1.00 61.19 660 PHE A CA 1
ATOM 4904 C C . PHE A 1 660 ? 9.994 -25.292 11.965 1.00 61.19 660 PHE A C 1
ATOM 4906 O O . PHE A 1 660 ? 9.620 -24.538 11.063 1.00 61.19 660 PHE A O 1
ATOM 4913 N N . GLY A 1 661 ? 9.145 -26.024 12.700 1.00 59.94 661 GLY A N 1
ATOM 4914 C CA . GLY A 1 661 ? 7.866 -25.548 13.243 1.00 59.94 661 GLY A CA 1
ATOM 4915 C C . GLY A 1 661 ? 6.605 -25.656 12.397 1.00 59.94 661 GLY A C 1
ATOM 4916 O O . GLY A 1 661 ? 5.678 -24.921 12.695 1.00 59.94 661 GLY A O 1
ATOM 4917 N N . ASP A 1 662 ? 6.562 -26.546 11.399 1.00 63.03 662 ASP A N 1
ATOM 4918 C CA . ASP A 1 662 ? 5.332 -26.958 10.687 1.00 63.03 662 ASP A CA 1
ATOM 4919 C C . ASP A 1 662 ? 4.136 -27.258 11.633 1.00 63.03 662 ASP A C 1
ATOM 4921 O O . ASP A 1 662 ? 4.329 -27.786 12.724 1.00 63.03 662 ASP A O 1
ATOM 4925 N N . GLY A 1 663 ? 2.903 -26.924 11.221 1.00 50.53 663 GLY A N 1
ATOM 4926 C CA . GLY A 1 663 ? 1.652 -27.131 11.976 1.00 50.53 663 GLY A CA 1
ATOM 4927 C C . GLY A 1 663 ? 1.166 -26.074 13.002 1.00 50.53 663 GLY A C 1
ATOM 4928 O O . GLY A 1 663 ? -0.030 -26.061 13.278 1.00 50.53 663 GLY A O 1
ATOM 4929 N N . GLY A 1 664 ? 1.987 -25.179 13.571 1.00 43.62 664 GLY A N 1
ATOM 4930 C CA . GLY A 1 664 ? 1.499 -24.145 14.521 1.00 43.62 664 GLY A CA 1
ATOM 4931 C C . GLY A 1 664 ? 0.699 -22.956 13.898 1.00 43.62 664 GLY A C 1
ATOM 4932 O O . GLY A 1 664 ? 0.806 -22.774 12.688 1.00 43.62 664 GLY A O 1
ATOM 4933 N N . PRO A 1 665 ? -0.099 -22.176 14.685 1.00 51.34 665 PRO A N 1
ATOM 4934 C CA . PRO A 1 665 ? -0.885 -20.973 14.279 1.00 51.34 665 PRO A CA 1
ATOM 4935 C C . PRO A 1 665 ? -0.346 -19.551 14.655 1.00 51.34 665 PRO A C 1
ATOM 4937 O O . PRO A 1 665 ? -0.744 -19.014 15.682 1.00 51.34 665 PRO A O 1
ATOM 4940 N N . ALA A 1 666 ? 0.473 -18.875 13.825 1.00 56.53 666 ALA A N 1
ATOM 4941 C CA . ALA A 1 666 ? 0.999 -17.477 13.880 1.00 56.53 666 ALA A CA 1
ATOM 4942 C C . ALA A 1 666 ? 2.540 -17.152 14.071 1.00 56.53 666 ALA A C 1
ATOM 4944 O O . ALA A 1 666 ? 3.250 -17.348 13.114 1.00 56.53 666 ALA A O 1
ATOM 4945 N N . THR A 1 667 ? 3.148 -16.776 15.231 1.00 52.34 667 THR A N 1
ATOM 4946 C CA . THR A 1 667 ? 4.621 -16.587 15.657 1.00 52.34 667 THR A CA 1
ATOM 4947 C C . THR A 1 667 ? 5.979 -17.122 15.043 1.00 52.34 667 THR A C 1
ATOM 4949 O O . THR A 1 667 ? 6.868 -16.321 14.760 1.00 52.34 667 THR A O 1
ATOM 4952 N N . LEU A 1 668 ? 6.298 -18.428 15.005 1.00 55.66 668 LEU A N 1
ATOM 4953 C CA . LEU A 1 668 ? 7.558 -18.962 15.581 1.00 55.66 668 LEU A CA 1
ATOM 4954 C C . LEU A 1 668 ? 8.675 -19.606 14.702 1.00 55.66 668 LEU A C 1
ATOM 4956 O O . LEU A 1 668 ? 9.649 -20.064 15.306 1.00 55.66 668 LEU A O 1
ATOM 4960 N N . ALA A 1 669 ? 8.596 -19.796 13.369 1.00 55.06 669 ALA A N 1
ATOM 4961 C CA . ALA A 1 669 ? 9.409 -20.890 12.747 1.00 55.06 669 ALA A CA 1
ATOM 4962 C C . ALA A 1 669 ? 9.834 -20.791 11.257 1.00 55.06 669 ALA A C 1
ATOM 4964 O O . ALA A 1 669 ? 9.212 -20.009 10.550 1.00 55.06 669 ALA A O 1
ATOM 4965 N N . LYS A 1 670 ? 10.892 -21.536 10.818 1.00 71.19 670 LYS A N 1
ATOM 4966 C CA . LYS A 1 670 ? 12.106 -20.997 10.121 1.00 71.19 670 LYS A CA 1
ATOM 4967 C C . LYS A 1 670 ? 12.175 -20.923 8.552 1.00 71.19 670 LYS A C 1
ATOM 4969 O O . LYS A 1 670 ? 11.478 -21.706 7.923 1.00 71.19 670 LYS A O 1
ATOM 4974 N N . THR A 1 671 ? 12.863 -19.898 7.954 1.00 63.47 671 THR A N 1
ATOM 4975 C CA . THR A 1 671 ? 12.324 -19.081 6.800 1.00 63.47 671 THR A CA 1
ATOM 4976 C C . THR A 1 671 ? 13.164 -18.233 5.749 1.00 63.47 671 THR A C 1
ATOM 4978 O O . THR A 1 671 ? 12.873 -17.054 5.537 1.00 63.47 671 THR A O 1
ATOM 4981 N N . ASP A 1 672 ? 14.190 -18.699 5.030 1.00 68.31 672 ASP A N 1
ATOM 4982 C CA . ASP A 1 672 ? 15.105 -17.856 4.210 1.00 68.31 672 ASP A CA 1
ATOM 4983 C C . ASP A 1 672 ? 14.534 -17.278 2.895 1.00 68.31 672 ASP A C 1
ATOM 4985 O O . ASP A 1 672 ? 15.081 -17.542 1.849 1.00 68.31 672 ASP A O 1
ATOM 4989 N N . ALA A 1 673 ? 13.489 -16.450 2.914 1.00 61.12 673 ALA A N 1
ATOM 4990 C CA . ALA A 1 673 ? 12.945 -15.621 1.820 1.00 61.12 673 ALA A CA 1
ATOM 4991 C C . ALA A 1 673 ? 13.938 -14.741 0.987 1.00 61.12 673 ALA A C 1
ATOM 4993 O O . ALA A 1 673 ? 13.646 -13.587 0.669 1.00 61.12 673 ALA A O 1
ATOM 4994 N N . SER A 1 674 ? 15.128 -15.220 0.596 1.00 61.97 674 SER A N 1
ATOM 4995 C CA . SER A 1 674 ? 16.140 -14.458 -0.154 1.00 61.97 674 SER A CA 1
ATOM 4996 C C . SER A 1 674 ? 15.853 -14.268 -1.609 1.00 61.97 674 SER A C 1
ATOM 4998 O O . SER A 1 674 ? 16.446 -13.359 -2.196 1.00 61.97 674 SER A O 1
ATOM 5000 N N . GLY A 1 675 ? 14.794 -14.896 -2.086 1.00 49.00 675 GLY A N 1
ATOM 5001 C CA . GLY A 1 675 ? 13.762 -14.011 -2.553 1.00 49.00 675 GLY A CA 1
ATOM 5002 C C . GLY A 1 675 ? 12.439 -14.209 -1.861 1.00 49.00 675 GLY A C 1
ATOM 5003 O O . GLY A 1 675 ? 12.206 -15.191 -1.179 1.00 49.00 675 GLY A O 1
ATOM 5004 N N . GLY A 1 676 ? 11.687 -13.133 -1.918 1.00 57.53 676 GLY A N 1
ATOM 5005 C CA . GLY A 1 676 ? 10.768 -12.719 -0.901 1.00 57.53 676 GLY A CA 1
ATOM 5006 C C . GLY A 1 676 ? 9.429 -13.435 -0.820 1.00 57.53 676 GLY A C 1
ATOM 5007 O O . GLY A 1 676 ? 9.303 -14.539 -0.290 1.00 57.53 676 GLY A O 1
ATOM 5008 N N . MET A 1 677 ? 8.389 -12.665 -1.161 1.00 63.12 677 MET A N 1
ATOM 5009 C CA . MET A 1 677 ? 7.137 -12.694 -0.407 1.00 63.12 677 MET A CA 1
ATOM 5010 C C . MET A 1 677 ? 5.933 -12.042 -1.083 1.00 63.12 677 MET A C 1
ATOM 5012 O O . MET A 1 677 ? 6.055 -10.890 -1.482 1.00 63.12 677 MET A O 1
ATOM 5016 N N . TYR A 1 678 ? 4.796 -12.723 -1.221 1.00 62.19 678 TYR A N 1
ATOM 5017 C CA . TYR A 1 678 ? 3.557 -12.206 -1.821 1.00 62.19 678 TYR A CA 1
ATOM 5018 C C . TYR A 1 678 ? 2.455 -13.190 -1.517 1.00 62.19 678 TYR A C 1
ATOM 5020 O O . TYR A 1 678 ? 2.642 -14.315 -1.056 1.00 62.19 678 TYR A O 1
ATOM 5028 N N . VAL A 1 679 ? 1.286 -12.629 -1.677 1.00 59.56 679 VAL A N 1
ATOM 5029 C CA . VAL A 1 679 ? 0.035 -12.999 -1.101 1.00 59.56 679 VAL A CA 1
ATOM 5030 C C . VAL A 1 679 ? -1.109 -12.561 -1.995 1.00 59.56 679 VAL A C 1
ATOM 5032 O O . VAL A 1 679 ? -1.104 -11.473 -2.550 1.00 59.56 679 VAL A O 1
ATOM 5035 N N . ASN A 1 680 ? -2.117 -13.394 -2.110 1.00 52.12 680 ASN A N 1
ATOM 5036 C CA . ASN A 1 680 ? -3.225 -13.118 -2.998 1.00 52.12 680 ASN A CA 1
ATOM 5037 C C . ASN A 1 680 ? -4.084 -11.906 -2.630 1.00 52.12 680 ASN A C 1
ATOM 5039 O O . ASN A 1 680 ? -4.045 -11.394 -1.515 1.00 52.12 680 ASN A O 1
ATOM 5043 N N . ARG A 1 681 ? -4.996 -11.560 -3.549 1.00 45.34 681 ARG A N 1
ATOM 5044 C CA . ARG A 1 681 ? -6.132 -10.654 -3.303 1.00 45.34 681 ARG A CA 1
ATOM 5045 C C . ARG A 1 681 ? -7.023 -11.064 -2.119 1.00 45.34 681 ARG A C 1
ATOM 5047 O O . ARG A 1 681 ? -7.867 -10.288 -1.684 1.00 45.34 681 ARG A O 1
ATOM 5054 N N . GLN A 1 682 ? -6.842 -12.278 -1.605 1.00 45.16 682 GLN A N 1
ATOM 5055 C CA . GLN A 1 682 ? -7.512 -12.871 -0.456 1.00 45.16 682 GLN A CA 1
ATOM 5056 C C . GLN A 1 682 ? -6.635 -12.894 0.816 1.00 45.16 682 GLN A C 1
ATOM 5058 O O . GLN A 1 682 ? -7.090 -13.340 1.870 1.00 45.16 682 GLN A O 1
ATOM 5063 N N . GLY A 1 683 ? -5.401 -12.401 0.741 1.00 46.31 683 GLY A N 1
ATOM 5064 C CA . GLY A 1 683 ? -4.502 -12.285 1.864 1.00 46.31 683 GLY A CA 1
ATOM 5065 C C . GLY A 1 683 ? -3.804 -13.549 2.409 1.00 46.31 683 GLY A C 1
ATOM 5066 O O . GLY A 1 683 ? -3.294 -13.559 3.527 1.00 46.31 683 GLY A O 1
ATOM 5067 N N . ASP A 1 684 ? -3.759 -14.642 1.658 1.00 59.38 684 ASP A N 1
ATOM 5068 C CA . ASP A 1 684 ? -2.938 -15.822 1.948 1.00 59.38 684 ASP A CA 1
ATOM 5069 C C . ASP A 1 684 ? -1.461 -15.588 1.573 1.00 59.38 684 ASP A C 1
ATOM 5071 O O . ASP A 1 684 ? -1.185 -15.456 0.383 1.00 59.38 684 ASP A O 1
ATOM 5075 N N . ILE A 1 685 ? -0.490 -15.563 2.502 1.00 60.75 685 ILE A N 1
ATOM 5076 C CA . ILE A 1 685 ? 0.934 -15.444 2.101 1.00 60.75 685 ILE A CA 1
ATOM 5077 C C . ILE A 1 685 ? 1.469 -16.756 1.593 1.00 60.75 685 ILE A C 1
ATOM 5079 O O . ILE A 1 685 ? 1.171 -17.826 2.108 1.00 60.75 685 ILE A O 1
ATOM 5083 N N . PHE A 1 686 ? 2.377 -16.653 0.646 1.00 64.62 686 PHE A N 1
ATOM 5084 C CA . PHE A 1 686 ? 3.252 -17.728 0.272 1.00 64.62 686 PHE A CA 1
ATOM 5085 C C . PHE A 1 686 ? 4.689 -17.153 0.360 1.00 64.62 686 PHE A C 1
ATOM 5087 O O . PHE A 1 686 ? 4.949 -16.001 -0.009 1.00 64.62 686 PHE A O 1
ATOM 5094 N N . ILE A 1 687 ? 5.621 -17.912 0.947 1.00 69.50 687 ILE A N 1
ATOM 5095 C CA . ILE A 1 687 ? 6.976 -17.456 1.344 1.00 69.50 687 ILE A CA 1
ATOM 5096 C C . ILE A 1 687 ? 8.025 -18.361 0.744 1.00 69.50 687 ILE A C 1
ATOM 5098 O O . ILE A 1 687 ? 7.846 -19.564 0.895 1.00 69.50 687 ILE A O 1
ATOM 5102 N N . ALA A 1 688 ? 9.098 -17.858 0.124 1.00 68.81 688 ALA A N 1
ATOM 5103 C CA . ALA A 1 688 ? 10.012 -18.743 -0.597 1.00 68.81 688 ALA A CA 1
ATOM 5104 C C . ALA A 1 688 ? 11.478 -18.735 -0.147 1.00 68.81 688 ALA A C 1
ATOM 5106 O O . ALA A 1 688 ? 12.325 -17.920 -0.484 1.00 68.81 688 ALA A O 1
ATOM 5107 N N . ASP A 1 689 ? 11.811 -19.832 0.505 1.00 67.56 689 ASP A N 1
ATOM 5108 C CA . ASP A 1 689 ? 12.767 -19.958 1.581 1.00 67.56 689 ASP A CA 1
ATOM 5109 C C . ASP A 1 689 ? 14.273 -20.121 1.291 1.00 67.56 689 ASP A C 1
ATOM 5111 O O . ASP A 1 689 ? 14.954 -20.711 2.118 1.00 67.56 689 ASP A O 1
ATOM 5115 N N . PHE A 1 690 ? 14.824 -19.639 0.173 1.00 71.19 690 PHE A N 1
ATOM 5116 C CA . PHE A 1 690 ? 16.254 -19.652 -0.215 1.00 71.19 690 PHE A CA 1
ATOM 5117 C C . PHE A 1 690 ? 17.152 -20.672 0.511 1.00 71.19 690 PHE A C 1
ATOM 5119 O O . PHE A 1 690 ? 17.120 -21.858 0.206 1.00 71.19 690 PHE A O 1
ATOM 5126 N N . ASN A 1 691 ? 17.955 -20.295 1.502 1.00 70.62 691 ASN A N 1
ATOM 5127 C CA . ASN A 1 691 ? 18.938 -21.224 2.093 1.00 70.62 691 ASN A CA 1
ATOM 5128 C C . ASN A 1 691 ? 18.318 -22.334 2.965 1.00 70.62 691 ASN A C 1
ATOM 5130 O O . ASN A 1 691 ? 18.935 -23.382 3.152 1.00 70.62 691 ASN A O 1
ATOM 5134 N N . ASN A 1 692 ? 17.075 -22.163 3.422 1.00 71.12 692 ASN A N 1
ATOM 5135 C CA . ASN A 1 692 ? 16.229 -23.241 3.952 1.00 71.12 692 ASN A CA 1
ATOM 5136 C C . ASN A 1 692 ? 15.012 -23.448 3.059 1.00 71.12 692 ASN A C 1
ATOM 5138 O O . ASN A 1 692 ? 13.935 -23.855 3.468 1.00 71.12 692 ASN A O 1
ATOM 5142 N N . ARG A 1 693 ? 15.285 -23.377 1.768 1.00 76.69 693 ARG A N 1
ATOM 5143 C CA . ARG A 1 693 ? 15.157 -24.556 0.967 1.00 76.69 693 ARG A CA 1
ATOM 5144 C C . ARG A 1 693 ? 13.705 -25.129 0.940 1.00 76.69 693 ARG A C 1
ATOM 5146 O O . ARG A 1 693 ? 13.560 -26.344 0.984 1.00 76.69 693 ARG A O 1
ATOM 5153 N N . ARG A 1 694 ? 12.662 -24.263 0.897 1.00 82.12 694 ARG A N 1
ATOM 5154 C CA . ARG A 1 694 ? 11.192 -24.528 1.006 1.00 82.12 694 ARG A CA 1
ATOM 5155 C C . ARG A 1 694 ? 10.273 -23.397 0.476 1.00 82.12 694 ARG A C 1
ATOM 5157 O O . ARG A 1 694 ? 10.772 -22.342 0.139 1.00 82.12 694 ARG A O 1
ATOM 5164 N N . VAL A 1 695 ? 8.936 -23.544 0.449 1.00 70.38 695 VAL A N 1
ATOM 5165 C CA . VAL A 1 695 ? 7.987 -22.476 0.044 1.00 70.38 695 VAL A CA 1
ATOM 5166 C C . VAL A 1 695 ? 6.609 -22.524 0.759 1.00 70.38 695 VAL A C 1
ATOM 5168 O O . VAL A 1 695 ? 5.655 -23.083 0.225 1.00 70.38 695 VAL A O 1
ATOM 5171 N N . ARG A 1 696 ? 6.474 -22.089 2.024 1.00 75.12 696 ARG A N 1
ATOM 5172 C CA . ARG A 1 696 ? 5.255 -22.410 2.828 1.00 75.12 696 ARG A CA 1
ATOM 5173 C C . ARG A 1 696 ? 4.058 -21.522 2.470 1.00 75.12 696 ARG A C 1
ATOM 5175 O O . ARG A 1 696 ? 4.246 -20.380 2.054 1.00 75.12 696 ARG A O 1
ATOM 5182 N N . LYS A 1 697 ? 2.840 -22.059 2.651 1.00 76.50 697 LYS A N 1
ATOM 5183 C CA . LYS A 1 697 ? 1.578 -21.308 2.573 1.00 76.50 697 LYS A CA 1
ATOM 5184 C C . LYS A 1 697 ? 1.158 -20.863 3.968 1.00 76.50 697 LYS A C 1
ATOM 5186 O O . LYS A 1 697 ? 1.206 -21.623 4.933 1.00 76.50 697 LYS A O 1
ATOM 5191 N N . VAL A 1 698 ? 0.605 -19.666 3.991 1.00 68.25 698 VAL A N 1
ATOM 5192 C CA . VAL A 1 698 ? -0.243 -19.103 5.021 1.00 68.25 698 VAL A CA 1
ATOM 5193 C C . VAL A 1 698 ? -1.657 -18.974 4.477 1.00 68.25 698 VAL A C 1
ATOM 5195 O O . VAL A 1 698 ? -1.872 -18.217 3.536 1.00 68.25 698 VAL A O 1
ATOM 5198 N N . PRO A 1 699 ? -2.648 -19.659 5.056 1.00 63.88 699 PRO A N 1
ATOM 5199 C CA . PRO A 1 699 ? -4.036 -19.259 4.906 1.00 63.88 699 PRO A CA 1
ATOM 5200 C C . PRO A 1 699 ? -4.263 -17.976 5.715 1.00 63.88 699 PRO A C 1
ATOM 5202 O O . PRO A 1 699 ? -3.962 -17.952 6.909 1.00 63.88 699 PRO A O 1
ATOM 5205 N N . ALA A 1 700 ? -4.805 -16.927 5.101 1.00 51.38 700 ALA A N 1
ATOM 5206 C CA . ALA A 1 700 ? -5.020 -15.614 5.714 1.00 51.38 700 ALA A CA 1
ATOM 5207 C C . ALA A 1 700 ? -5.810 -15.704 7.032 1.00 51.38 700 ALA A C 1
ATOM 5209 O O . ALA A 1 700 ? -5.427 -15.176 8.083 1.00 51.38 700 ALA A O 1
ATOM 5210 N N . ALA A 1 701 ? -6.900 -16.473 6.957 1.00 46.31 701 ALA A N 1
ATOM 5211 C CA . ALA A 1 701 ? -7.840 -16.712 8.039 1.00 46.31 701 ALA A CA 1
ATOM 5212 C C . ALA A 1 701 ? -7.176 -17.388 9.249 1.00 46.31 701 ALA A C 1
ATOM 5214 O O . ALA A 1 701 ? -7.321 -16.913 10.373 1.00 46.31 701 ALA A O 1
ATOM 5215 N N . THR A 1 702 ? -6.402 -18.458 9.040 1.00 49.34 702 THR A N 1
ATOM 5216 C CA . THR A 1 702 ? -5.807 -19.213 10.156 1.00 49.34 702 THR A CA 1
ATOM 5217 C C . THR A 1 702 ? -4.503 -18.603 10.640 1.00 49.34 702 THR A C 1
ATOM 5219 O O . THR A 1 702 ? -4.247 -18.546 11.836 1.00 49.34 702 THR A O 1
ATOM 5222 N N . GLY A 1 703 ? -3.666 -18.165 9.705 1.00 44.72 703 GLY A N 1
ATOM 5223 C CA . GLY A 1 703 ? -2.252 -17.998 9.955 1.00 44.72 703 GLY A CA 1
ATOM 5224 C C . GLY A 1 703 ? -1.584 -19.263 10.490 1.00 44.72 703 GLY A C 1
ATOM 5225 O O . GLY A 1 703 ? -0.902 -19.163 11.494 1.00 44.72 703 GLY A O 1
ATOM 5226 N N . ILE A 1 704 ? -1.779 -20.439 9.872 1.00 68.56 704 ILE A N 1
ATOM 5227 C CA . ILE A 1 704 ? -1.116 -21.708 10.272 1.00 68.56 704 ILE A CA 1
ATOM 5228 C C . ILE A 1 704 ? -0.049 -22.165 9.273 1.00 68.56 704 ILE A C 1
ATOM 5230 O O . ILE A 1 704 ? -0.270 -22.108 8.059 1.00 68.56 704 ILE A O 1
ATOM 5234 N N . ILE A 1 705 ? 1.096 -22.614 9.802 1.00 59.16 705 ILE A N 1
ATOM 5235 C CA . ILE A 1 705 ? 2.329 -22.964 9.080 1.00 59.16 705 ILE A CA 1
ATOM 5236 C C . ILE A 1 705 ? 2.225 -24.208 8.225 1.00 59.16 705 ILE A C 1
ATOM 5238 O O . ILE A 1 705 ? 2.671 -25.300 8.590 1.00 59.16 705 ILE A O 1
ATOM 5242 N N . ASN A 1 706 ? 1.640 -24.029 7.046 1.00 74.19 706 ASN A N 1
ATOM 5243 C CA . ASN A 1 706 ? 1.336 -25.148 6.188 1.00 74.19 706 ASN A CA 1
ATOM 5244 C C . ASN A 1 706 ? 2.476 -25.430 5.222 1.00 74.19 706 ASN A C 1
ATOM 5246 O O . ASN A 1 706 ? 2.804 -24.674 4.297 1.00 74.19 706 ASN A O 1
ATOM 5250 N N . THR A 1 707 ? 3.079 -26.585 5.487 1.00 77.38 707 THR A N 1
ATOM 5251 C CA . THR A 1 707 ? 4.076 -27.210 4.645 1.00 77.38 707 THR A CA 1
ATOM 5252 C C . THR A 1 707 ? 3.409 -27.758 3.382 1.00 77.38 707 THR A C 1
ATOM 5254 O O . THR A 1 707 ? 3.081 -28.930 3.277 1.00 77.38 707 THR A O 1
ATOM 5257 N N . ILE A 1 708 ? 3.209 -26.875 2.399 1.00 81.56 708 ILE A N 1
ATOM 5258 C CA . ILE A 1 708 ? 2.762 -27.236 1.047 1.00 81.56 708 ILE A CA 1
ATOM 5259 C C . ILE A 1 708 ? 3.857 -27.954 0.214 1.00 81.56 708 ILE A C 1
ATOM 5261 O O . ILE A 1 708 ? 3.761 -27.971 -1.000 1.00 81.56 708 ILE A O 1
ATOM 5265 N N . GLY A 1 709 ? 4.942 -28.459 0.835 1.00 72.62 709 GLY A N 1
ATOM 5266 C CA . GLY A 1 709 ? 5.304 -29.889 0.977 1.00 72.62 709 GLY A CA 1
ATOM 5267 C C . GLY A 1 709 ? 6.776 -30.363 0.826 1.00 72.62 709 GLY A C 1
ATOM 5268 O O . GLY A 1 709 ? 7.546 -29.732 0.124 1.00 72.62 709 GLY A O 1
ATOM 5269 N N . GLY A 1 710 ? 7.200 -31.552 1.300 1.00 78.69 710 GLY A N 1
ATOM 5270 C CA . GLY A 1 710 ? 8.311 -32.282 0.624 1.00 78.69 710 GLY A CA 1
ATOM 5271 C C . GLY A 1 710 ? 9.115 -33.362 1.391 1.00 78.69 710 GLY A C 1
ATOM 5272 O O . GLY A 1 710 ? 8.772 -33.704 2.515 1.00 78.69 710 GLY A O 1
ATOM 5273 N N . ASN A 1 711 ? 10.257 -33.799 0.819 1.00 76.94 711 ASN A N 1
ATOM 5274 C CA . ASN A 1 711 ? 11.223 -34.749 1.418 1.00 76.94 711 ASN A CA 1
ATOM 5275 C C . ASN A 1 711 ? 12.217 -34.193 2.485 1.00 76.94 711 ASN A C 1
ATOM 5277 O O . ASN A 1 711 ? 12.303 -34.783 3.556 1.00 76.94 711 ASN A O 1
ATOM 5281 N N . GLY A 1 712 ? 12.988 -33.125 2.216 1.00 69.88 712 GLY A N 1
ATOM 5282 C CA . GLY A 1 712 ? 13.906 -32.486 3.186 1.00 69.88 712 GLY A CA 1
ATOM 5283 C C . GLY A 1 712 ? 15.429 -32.748 3.107 1.00 69.88 712 GLY A C 1
ATOM 5284 O O . GLY A 1 712 ? 16.120 -32.295 4.014 1.00 69.88 712 GLY A O 1
ATOM 5285 N N . GLY A 1 713 ? 15.975 -33.452 2.096 1.00 69.56 713 GLY A N 1
ATOM 5286 C CA . GLY A 1 713 ? 17.428 -33.773 1.897 1.00 69.56 713 GLY A CA 1
ATOM 5287 C C . GLY A 1 713 ? 18.267 -32.848 0.960 1.00 69.56 713 GLY A C 1
ATOM 5288 O O . GLY A 1 713 ? 17.936 -31.695 0.792 1.00 69.56 713 GLY A O 1
ATOM 5289 N N . LEU A 1 714 ? 19.350 -33.275 0.284 1.00 65.50 714 LEU A N 1
ATOM 5290 C CA . LEU A 1 714 ? 20.261 -32.329 -0.443 1.00 65.50 714 LEU A CA 1
ATOM 5291 C C . LEU A 1 714 ? 20.266 -32.352 -1.998 1.00 65.50 714 LEU A C 1
ATOM 5293 O O . LEU A 1 714 ? 20.943 -31.533 -2.611 1.00 65.50 714 LEU A O 1
ATOM 5297 N N . GLY A 1 715 ? 19.551 -33.284 -2.634 1.00 57.81 715 GLY A N 1
ATOM 5298 C CA . GLY A 1 715 ? 19.730 -33.705 -4.038 1.00 57.81 715 GLY A CA 1
ATOM 5299 C C . GLY A 1 715 ? 19.200 -32.817 -5.181 1.00 57.81 715 GLY A C 1
ATOM 5300 O O . GLY A 1 715 ? 18.906 -31.640 -4.991 1.00 57.81 715 GLY A O 1
ATOM 5301 N N . LEU A 1 716 ? 19.091 -33.449 -6.362 1.00 67.44 716 LEU A N 1
ATOM 5302 C CA . LEU A 1 716 ? 18.612 -32.955 -7.670 1.00 67.44 716 LEU A CA 1
ATOM 5303 C C . LEU A 1 716 ? 17.325 -33.697 -8.107 1.00 67.44 716 LEU A C 1
ATOM 5305 O O . LEU A 1 716 ? 16.858 -34.553 -7.357 1.00 67.44 716 LEU A O 1
ATOM 5309 N N . PHE A 1 717 ? 16.801 -33.382 -9.308 1.00 81.31 717 PHE A N 1
ATOM 5310 C CA . PHE A 1 717 ? 15.495 -33.803 -9.862 1.00 81.31 717 PHE A CA 1
ATOM 5311 C C . PHE A 1 717 ? 14.980 -35.196 -9.417 1.00 81.31 717 PHE A C 1
ATOM 5313 O O . PHE A 1 717 ? 15.601 -36.205 -9.738 1.00 81.31 717 PHE A O 1
ATOM 5320 N N . ASN A 1 718 ? 13.813 -35.264 -8.762 1.00 83.56 718 ASN A N 1
ATOM 5321 C CA . ASN A 1 718 ? 13.017 -36.448 -8.436 1.00 83.56 718 ASN A CA 1
ATOM 5322 C C . ASN A 1 718 ? 11.719 -36.678 -9.251 1.00 83.56 718 ASN A C 1
ATOM 5324 O O . ASN A 1 718 ? 10.957 -37.569 -8.881 1.00 83.56 718 ASN A O 1
ATOM 5328 N N . GLY A 1 719 ? 11.498 -35.987 -10.378 1.00 77.19 719 GLY A N 1
ATOM 5329 C CA . GLY A 1 719 ? 10.500 -36.402 -11.384 1.00 77.19 719 GLY A CA 1
ATOM 5330 C C . GLY A 1 719 ? 9.061 -35.949 -11.137 1.00 77.19 719 GLY A C 1
ATOM 5331 O O . GLY A 1 719 ? 8.689 -35.591 -10.032 1.00 77.19 719 GLY A O 1
ATOM 5332 N N . ASP A 1 720 ? 8.245 -35.946 -12.189 1.00 86.31 720 ASP A N 1
ATOM 5333 C CA . ASP A 1 720 ? 6.947 -35.269 -12.191 1.00 86.31 720 ASP A CA 1
ATOM 5334 C C . ASP A 1 720 ? 5.772 -36.166 -11.755 1.00 86.31 720 ASP A C 1
ATOM 5336 O O . ASP A 1 720 ? 5.827 -37.387 -11.831 1.00 86.31 720 ASP A O 1
ATOM 5340 N N . ASN A 1 721 ? 4.653 -35.544 -11.388 1.00 86.00 721 ASN A N 1
ATOM 5341 C CA . ASN A 1 721 ? 3.404 -36.136 -10.901 1.00 86.00 721 ASN A CA 1
ATOM 5342 C C . ASN A 1 721 ? 3.360 -36.697 -9.424 1.00 86.00 721 ASN A C 1
ATOM 5344 O O . ASN A 1 721 ? 2.394 -37.375 -9.089 1.00 86.00 721 ASN A O 1
ATOM 5348 N N . ILE A 1 722 ? 4.310 -36.392 -8.502 1.00 82.06 722 ILE A N 1
ATOM 5349 C CA . ILE A 1 722 ? 4.423 -36.967 -7.117 1.00 82.06 722 ILE A CA 1
ATOM 5350 C C . ILE A 1 722 ? 4.116 -36.093 -5.842 1.00 82.06 722 ILE A C 1
ATOM 5352 O O . ILE A 1 722 ? 4.738 -35.070 -5.597 1.00 82.06 722 ILE A O 1
ATOM 5356 N N . PHE A 1 723 ? 3.244 -36.589 -4.941 1.00 80.00 723 PHE A N 1
ATOM 5357 C CA . PHE A 1 723 ? 2.490 -35.950 -3.810 1.00 80.00 723 PHE A CA 1
ATOM 5358 C C . PHE A 1 723 ? 2.936 -34.675 -3.034 1.00 80.00 723 PHE A C 1
ATOM 5360 O O . PHE A 1 723 ? 4.107 -34.455 -2.752 1.00 80.00 723 PHE A O 1
ATOM 5367 N N . ALA A 1 724 ? 1.918 -33.942 -2.528 1.00 79.50 724 ALA A N 1
ATOM 5368 C CA . ALA A 1 724 ? 1.849 -32.640 -1.826 1.00 79.50 724 ALA A CA 1
ATOM 5369 C C . ALA A 1 724 ? 2.705 -32.479 -0.570 1.00 79.50 724 ALA A C 1
ATOM 5371 O O . ALA A 1 724 ? 2.760 -31.377 -0.039 1.00 79.50 724 ALA A O 1
ATOM 5372 N N . THR A 1 725 ? 3.444 -33.518 -0.156 1.00 83.44 725 THR A N 1
ATOM 5373 C CA . THR A 1 725 ? 4.619 -33.386 0.720 1.00 83.44 725 THR A CA 1
ATOM 5374 C C . THR A 1 725 ? 5.841 -34.278 0.351 1.00 83.44 725 THR A C 1
ATOM 5376 O O . THR A 1 725 ? 6.475 -34.789 1.261 1.00 83.44 725 THR A O 1
ATOM 5379 N N . ALA A 1 726 ? 6.249 -34.461 -0.926 1.00 78.25 726 ALA A N 1
ATOM 5380 C CA . ALA A 1 726 ? 7.342 -35.393 -1.342 1.00 78.25 726 ALA A CA 1
ATOM 5381 C C . ALA A 1 726 ? 8.534 -34.865 -2.213 1.00 78.25 726 ALA A C 1
ATOM 5383 O O . ALA A 1 726 ? 9.235 -35.633 -2.870 1.00 78.25 726 ALA A O 1
ATOM 5384 N N . ALA A 1 727 ? 8.797 -33.561 -2.263 1.00 75.81 727 ALA A N 1
ATOM 5385 C CA . ALA A 1 727 ? 9.655 -32.945 -3.257 1.00 75.81 727 ALA A CA 1
ATOM 5386 C C . ALA A 1 727 ? 11.089 -32.961 -2.876 1.00 75.81 727 ALA A C 1
ATOM 5388 O O . ALA A 1 727 ? 11.448 -32.627 -1.748 1.00 75.81 727 ALA A O 1
ATOM 5389 N N . CYS A 1 728 ? 11.815 -32.964 -3.968 1.00 83.38 728 CYS A N 1
ATOM 5390 C CA . CYS A 1 728 ? 13.018 -32.229 -4.174 1.00 83.38 728 CYS A CA 1
ATOM 5391 C C . CYS A 1 728 ? 12.697 -30.880 -4.952 1.00 83.38 728 CYS A C 1
ATOM 5393 O O . CYS A 1 728 ? 11.644 -30.762 -5.573 1.00 83.38 728 CYS A O 1
ATOM 5395 N N . LEU A 1 729 ? 13.514 -29.808 -4.828 1.00 77.94 729 LEU A N 1
ATOM 5396 C CA . LEU A 1 729 ? 13.503 -28.405 -5.364 1.00 77.94 729 LEU A CA 1
ATOM 5397 C C . LEU A 1 729 ? 14.817 -27.458 -5.140 1.00 77.94 729 LEU A C 1
ATOM 5399 O O . LEU A 1 729 ? 14.740 -26.342 -5.561 1.00 77.94 729 LEU A O 1
ATOM 5403 N N . ASN A 1 730 ? 15.974 -27.736 -4.467 1.00 77.44 730 ASN A N 1
ATOM 5404 C CA . ASN A 1 730 ? 17.368 -27.108 -4.285 1.00 77.44 730 ASN A CA 1
ATOM 5405 C C . ASN A 1 730 ? 17.663 -25.533 -4.183 1.00 77.44 730 ASN A C 1
ATOM 5407 O O . ASN A 1 730 ? 17.857 -25.030 -5.262 1.00 77.44 730 ASN A O 1
ATOM 5411 N N . GLU A 1 731 ? 17.695 -24.793 -2.994 1.00 78.88 731 GLU A N 1
ATOM 5412 C CA . GLU A 1 731 ? 17.693 -23.316 -2.380 1.00 78.88 731 GLU A CA 1
ATOM 5413 C C . GLU A 1 731 ? 16.871 -21.896 -2.688 1.00 78.88 731 GLU A C 1
ATOM 5415 O O . GLU A 1 731 ? 17.559 -20.921 -2.999 1.00 78.88 731 GLU A O 1
ATOM 5420 N N . PRO A 1 732 ? 15.509 -21.631 -2.497 1.00 71.75 732 PRO A N 1
ATOM 5421 C CA . PRO A 1 732 ? 14.474 -20.605 -3.030 1.00 71.75 732 PRO A CA 1
ATOM 5422 C C . PRO A 1 732 ? 14.382 -19.048 -3.206 1.00 71.75 732 PRO A C 1
ATOM 5424 O O . PRO A 1 732 ? 15.243 -18.281 -2.826 1.00 71.75 732 PRO A O 1
ATOM 5427 N N . ASN A 1 733 ? 13.228 -18.592 -3.790 1.00 68.75 733 ASN A N 1
ATOM 5428 C CA . ASN A 1 733 ? 12.672 -17.207 -3.795 1.00 68.75 733 ASN A CA 1
ATOM 5429 C C . ASN A 1 733 ? 11.178 -16.828 -4.099 1.00 68.75 733 ASN A C 1
ATOM 5431 O O . ASN A 1 733 ? 10.702 -16.107 -3.270 1.00 68.75 733 ASN A O 1
ATOM 5435 N N . ASN A 1 734 ? 10.485 -17.093 -5.240 1.00 68.94 734 ASN A N 1
ATOM 5436 C CA . ASN A 1 734 ? 9.646 -16.078 -5.991 1.00 68.94 734 ASN A CA 1
ATOM 5437 C C . ASN A 1 734 ? 8.100 -16.100 -6.333 1.00 68.94 734 ASN A C 1
ATOM 5439 O O . ASN A 1 734 ? 7.682 -15.261 -7.104 1.00 68.94 734 ASN A O 1
ATOM 5443 N N . ILE A 1 735 ? 7.254 -16.934 -5.741 1.00 68.88 735 ILE A N 1
ATOM 5444 C CA . ILE A 1 735 ? 5.765 -17.018 -5.561 1.00 68.88 735 ILE A CA 1
ATOM 5445 C C . ILE A 1 735 ? 4.705 -16.113 -6.259 1.00 68.88 735 ILE A C 1
ATOM 5447 O O . ILE A 1 735 ? 4.751 -14.929 -5.997 1.00 68.88 735 ILE A O 1
ATOM 5451 N N . LEU A 1 736 ? 3.655 -16.732 -6.880 1.00 64.44 736 LEU A N 1
ATOM 5452 C CA . LEU A 1 736 ? 2.452 -16.297 -7.710 1.00 64.44 736 LEU A CA 1
ATOM 5453 C C . LEU A 1 736 ? 0.970 -16.724 -7.212 1.00 64.44 736 LEU A C 1
ATOM 5455 O O . LEU A 1 736 ? 0.917 -17.172 -6.076 1.00 64.44 736 LEU A O 1
ATOM 5459 N N . ILE A 1 737 ? -0.205 -16.552 -7.923 1.00 66.25 737 ILE A N 1
ATOM 5460 C CA . ILE A 1 737 ? -1.696 -16.658 -7.556 1.00 66.25 737 ILE A CA 1
ATOM 5461 C C . ILE A 1 737 ? -2.893 -16.593 -8.708 1.00 66.25 737 ILE A C 1
ATOM 5463 O O . ILE A 1 737 ? -3.464 -15.566 -8.724 1.00 66.25 737 ILE A O 1
ATOM 5467 N N . ASP A 1 738 ? -3.440 -17.387 -9.702 1.00 55.88 738 ASP A N 1
ATOM 5468 C CA . ASP A 1 738 ? -4.450 -17.066 -10.918 1.00 55.88 738 ASP A CA 1
ATOM 5469 C C . ASP A 1 738 ? -5.834 -16.238 -10.938 1.00 55.88 738 ASP A C 1
ATOM 5471 O O . ASP A 1 738 ? -5.822 -15.075 -10.602 1.00 55.88 738 ASP A O 1
ATOM 5475 N N . THR A 1 739 ? -7.061 -16.692 -11.278 1.00 55.44 739 THR A N 1
ATOM 5476 C CA . THR A 1 739 ? -8.332 -16.375 -10.529 1.00 55.44 739 THR A CA 1
ATOM 5477 C C . THR A 1 739 ? -8.999 -17.545 -9.730 1.00 55.44 739 THR A C 1
ATOM 5479 O O . THR A 1 739 ? -9.556 -17.336 -8.655 1.00 55.44 739 THR A O 1
ATOM 5482 N N . THR A 1 740 ? -8.888 -18.790 -10.202 1.00 52.25 740 THR A N 1
ATOM 5483 C CA . THR A 1 740 ? -9.365 -20.125 -9.730 1.00 52.25 740 THR A CA 1
ATOM 5484 C C . THR A 1 740 ? -8.784 -20.849 -8.450 1.00 52.25 740 THR A C 1
ATOM 5486 O O . THR A 1 740 ? -8.851 -22.069 -8.354 1.00 52.25 740 THR A O 1
ATOM 5489 N N . SER A 1 741 ? -8.212 -20.191 -7.429 1.00 59.47 741 SER A N 1
ATOM 5490 C CA . SER A 1 741 ? -7.461 -20.768 -6.255 1.00 59.47 741 SER A CA 1
ATOM 5491 C C . SER A 1 741 ? -6.279 -21.795 -6.433 1.00 59.47 741 SER A C 1
ATOM 5493 O O . SER A 1 741 ? -5.505 -21.949 -5.481 1.00 59.47 741 SER A O 1
ATOM 5495 N N . ASN A 1 742 ? -6.032 -22.286 -7.661 1.00 67.31 742 ASN A N 1
ATOM 5496 C CA . ASN A 1 742 ? -4.907 -23.005 -8.333 1.00 67.31 742 ASN A CA 1
ATOM 5497 C C . ASN A 1 742 ? -3.376 -23.136 -7.946 1.00 67.31 742 ASN A C 1
ATOM 5499 O O . ASN A 1 742 ? -2.865 -24.046 -8.528 1.00 67.31 742 ASN A O 1
ATOM 5503 N N . ILE A 1 743 ? -2.582 -22.444 -7.095 1.00 72.69 743 ILE A N 1
ATOM 5504 C CA . ILE A 1 743 ? -1.079 -22.641 -6.742 1.00 72.69 743 ILE A CA 1
ATOM 5505 C C . ILE A 1 743 ? 0.037 -22.930 -7.891 1.00 72.69 743 ILE A C 1
ATOM 5507 O O . ILE A 1 743 ? -0.234 -23.587 -8.846 1.00 72.69 743 ILE A O 1
ATOM 5511 N N . PHE A 1 744 ? 1.310 -22.438 -7.983 1.00 73.19 744 PHE A N 1
ATOM 5512 C CA . PHE A 1 744 ? 2.380 -22.840 -9.011 1.00 73.19 744 PHE A CA 1
ATOM 5513 C C . PHE A 1 744 ? 3.977 -22.554 -8.514 1.00 73.19 744 PHE A C 1
ATOM 5515 O O . PHE A 1 744 ? 4.125 -21.938 -7.495 1.00 73.19 744 PHE A O 1
ATOM 5522 N N . ILE A 1 745 ? 5.254 -22.941 -8.955 1.00 77.38 745 ILE A N 1
ATOM 5523 C CA . ILE A 1 745 ? 6.691 -22.576 -8.431 1.00 77.38 745 ILE A CA 1
ATOM 5524 C C . ILE A 1 745 ? 7.910 -22.962 -9.393 1.00 77.38 745 ILE A C 1
ATOM 5526 O O . ILE A 1 745 ? 7.817 -24.048 -9.927 1.00 77.38 745 ILE A O 1
ATOM 5530 N N . ALA A 1 746 ? 9.088 -22.257 -9.559 1.00 80.31 746 ALA A N 1
ATOM 5531 C CA . ALA A 1 746 ? 10.474 -22.671 -10.045 1.00 80.31 746 ALA A CA 1
ATOM 5532 C C . ALA A 1 746 ? 11.637 -23.014 -9.074 1.00 80.31 746 ALA A C 1
ATOM 5534 O O . ALA A 1 746 ? 11.310 -23.573 -8.042 1.00 80.31 746 ALA A O 1
ATOM 5535 N N . ASP A 1 747 ? 12.949 -22.855 -9.450 1.00 80.06 747 ASP A N 1
ATOM 5536 C CA . ASP A 1 747 ? 14.152 -23.308 -8.678 1.00 80.06 747 ASP A CA 1
ATOM 5537 C C . ASP A 1 747 ? 15.577 -23.023 -9.155 1.00 80.06 747 ASP A C 1
ATOM 5539 O O . ASP A 1 747 ? 15.980 -23.579 -10.166 1.00 80.06 747 ASP A O 1
ATOM 5543 N N . LYS A 1 748 ? 16.360 -22.266 -8.349 1.00 83.50 748 LYS A N 1
ATOM 5544 C CA . LYS A 1 748 ? 17.727 -21.804 -8.639 1.00 83.50 748 LYS A CA 1
ATOM 5545 C C . LYS A 1 748 ? 18.842 -22.847 -8.718 1.00 83.50 748 LYS A C 1
ATOM 5547 O O . LYS A 1 748 ? 19.980 -22.480 -9.025 1.00 83.50 748 LYS A O 1
ATOM 5552 N N . SER A 1 749 ? 18.601 -24.142 -8.499 1.00 84.56 749 SER A N 1
ATOM 5553 C CA . SER A 1 749 ? 19.595 -25.130 -8.939 1.00 84.56 749 SER A CA 1
ATOM 5554 C C . SER A 1 749 ? 19.159 -26.508 -9.410 1.00 84.56 749 SER A C 1
ATOM 5556 O O . SER A 1 749 ? 19.858 -27.453 -9.057 1.00 84.56 749 SER A O 1
ATOM 5558 N N . ASN A 1 750 ? 18.160 -26.666 -10.297 1.00 82.75 750 ASN A N 1
ATOM 5559 C CA . ASN A 1 750 ? 18.040 -27.931 -11.077 1.00 82.75 750 ASN A CA 1
ATOM 5560 C C . ASN A 1 750 ? 17.276 -28.033 -12.449 1.00 82.75 750 ASN A C 1
ATOM 5562 O O . ASN A 1 750 ? 17.250 -29.154 -12.942 1.00 82.75 750 ASN A O 1
ATOM 5566 N N . ASN A 1 751 ? 16.729 -26.998 -13.123 1.00 84.12 751 ASN A N 1
ATOM 5567 C CA . ASN A 1 751 ? 16.201 -26.985 -14.541 1.00 84.12 751 ASN A CA 1
ATOM 5568 C C . ASN A 1 751 ? 14.794 -27.645 -14.951 1.00 84.12 751 ASN A C 1
ATOM 5570 O O . ASN A 1 751 ? 14.413 -28.587 -14.278 1.00 84.12 751 ASN A O 1
ATOM 5574 N N . ARG A 1 752 ? 13.950 -27.143 -15.926 1.00 89.81 752 ARG A N 1
ATOM 5575 C CA . ARG A 1 752 ? 12.482 -27.474 -16.335 1.00 89.81 752 ARG A CA 1
ATOM 5576 C C . ARG A 1 752 ? 11.308 -26.435 -16.028 1.00 89.81 752 ARG A C 1
ATOM 5578 O O . ARG A 1 752 ? 11.743 -25.497 -15.401 1.00 89.81 752 ARG A O 1
ATOM 5585 N N . ILE A 1 753 ? 9.943 -26.560 -16.349 1.00 87.06 753 ILE A N 1
ATOM 5586 C CA . ILE A 1 753 ? 8.654 -25.871 -15.742 1.00 87.06 753 ILE A CA 1
ATOM 5587 C C . ILE A 1 753 ? 7.590 -26.764 -15.010 1.00 87.06 753 ILE A C 1
ATOM 5589 O O . ILE A 1 753 ? 6.859 -27.561 -15.550 1.00 87.06 753 ILE A O 1
ATOM 5593 N N . ARG A 1 754 ? 7.092 -26.407 -13.845 1.00 89.31 754 ARG A N 1
ATOM 5594 C CA . ARG A 1 754 ? 6.646 -27.412 -12.893 1.00 89.31 754 ARG A CA 1
ATOM 5595 C C . ARG A 1 754 ? 5.092 -27.384 -12.641 1.00 89.31 754 ARG A C 1
ATOM 5597 O O . ARG A 1 754 ? 4.790 -27.417 -11.472 1.00 89.31 754 ARG A O 1
ATOM 5604 N N . LYS A 1 755 ? 4.211 -27.373 -13.706 1.00 88.56 755 LYS A N 1
ATOM 5605 C CA . LYS A 1 755 ? 2.694 -27.135 -13.917 1.00 88.56 755 LYS A CA 1
ATOM 5606 C C . LYS A 1 755 ? 1.602 -27.910 -13.148 1.00 88.56 755 LYS A C 1
ATOM 5608 O O . LYS A 1 755 ? 1.927 -28.974 -12.705 1.00 88.56 755 LYS A O 1
ATOM 5613 N N . ILE A 1 756 ? 0.314 -27.461 -13.075 1.00 84.19 756 ILE A N 1
ATOM 5614 C CA . ILE A 1 756 ? -1.002 -28.231 -13.086 1.00 84.19 756 ILE A CA 1
ATOM 5615 C C . ILE A 1 756 ? -2.265 -27.445 -13.561 1.00 84.19 756 ILE A C 1
ATOM 5617 O O . ILE A 1 756 ? -2.104 -26.720 -14.545 1.00 84.19 756 ILE A O 1
ATOM 5621 N N . ASN A 1 757 ? -3.500 -27.663 -13.034 1.00 79.94 757 ASN A N 1
ATOM 5622 C CA . ASN A 1 757 ? -4.738 -26.970 -13.462 1.00 79.94 757 ASN A CA 1
ATOM 5623 C C . ASN A 1 757 ? -6.035 -26.924 -12.552 1.00 79.94 757 ASN A C 1
ATOM 5625 O O . ASN A 1 757 ? -7.063 -26.530 -13.117 1.00 79.94 757 ASN A O 1
ATOM 5629 N N . SER A 1 758 ? -6.110 -27.363 -11.272 1.00 67.69 758 SER A N 1
ATOM 5630 C CA . SER A 1 758 ? -7.347 -27.260 -10.411 1.00 67.69 758 SER A CA 1
ATOM 5631 C C . SER A 1 758 ? -7.053 -27.183 -8.877 1.00 67.69 758 SER A C 1
ATOM 5633 O O . SER A 1 758 ? -6.223 -26.372 -8.499 1.00 67.69 758 SER A O 1
ATOM 5635 N N . SER A 1 759 ? -7.602 -27.885 -7.849 1.00 58.88 759 SER A N 1
ATOM 5636 C CA . SER A 1 759 ? -8.657 -28.901 -7.553 1.00 58.88 759 SER A CA 1
ATOM 5637 C C . SER A 1 759 ? -8.466 -30.461 -7.501 1.00 58.88 759 SER A C 1
ATOM 5639 O O . SER A 1 759 ? -9.474 -31.165 -7.542 1.00 58.88 759 SER A O 1
ATOM 5641 N N . THR A 1 760 ? -7.265 -31.053 -7.321 1.00 65.75 760 THR A N 1
ATOM 5642 C CA . THR A 1 760 ? -7.065 -32.473 -6.851 1.00 65.75 760 THR A CA 1
ATOM 5643 C C . THR A 1 760 ? -5.978 -32.765 -5.757 1.00 65.75 760 THR A C 1
ATOM 5645 O O . THR A 1 760 ? -6.341 -32.863 -4.592 1.00 65.75 760 THR A O 1
ATOM 5648 N N . GLY A 1 761 ? -4.693 -33.011 -6.104 1.00 72.12 761 GLY A N 1
ATOM 5649 C CA . GLY A 1 761 ? -3.609 -33.557 -5.243 1.00 72.12 761 GLY A CA 1
ATOM 5650 C C . GLY A 1 761 ? -2.214 -33.771 -5.909 1.00 72.12 761 GLY A C 1
ATOM 5651 O O . GLY A 1 761 ? -1.334 -34.345 -5.270 1.00 72.12 761 GLY A O 1
ATOM 5652 N N . LEU A 1 762 ? -1.990 -33.272 -7.148 1.00 80.44 762 LEU A N 1
ATOM 5653 C CA . LEU A 1 762 ? -0.828 -33.490 -8.052 1.00 80.44 762 LEU A CA 1
ATOM 5654 C C . LEU A 1 762 ? 0.003 -32.233 -8.466 1.00 80.44 762 LEU A C 1
ATOM 5656 O O . LEU A 1 762 ? 0.165 -31.339 -7.648 1.00 80.44 762 LEU A O 1
ATOM 5660 N N . ILE A 1 763 ? 0.570 -32.261 -9.692 1.00 82.31 763 ILE A N 1
ATOM 5661 C CA . ILE A 1 763 ? 1.807 -31.686 -10.306 1.00 82.31 763 ILE A CA 1
ATOM 5662 C C . ILE A 1 763 ? 1.749 -32.061 -11.834 1.00 82.31 763 ILE A C 1
ATOM 5664 O O . ILE A 1 763 ? 1.049 -33.014 -12.131 1.00 82.31 763 ILE A O 1
ATOM 5668 N N . SER A 1 764 ? 2.438 -31.436 -12.813 1.00 85.88 764 SER A N 1
ATOM 5669 C CA . SER A 1 764 ? 2.456 -31.760 -14.280 1.00 85.88 764 SER A CA 1
ATOM 5670 C C . SER A 1 764 ? 3.446 -31.011 -15.239 1.00 85.88 764 SER A C 1
ATOM 5672 O O . SER A 1 764 ? 3.802 -29.846 -15.081 1.00 85.88 764 SER A O 1
ATOM 5674 N N . THR A 1 765 ? 3.892 -31.694 -16.290 1.00 87.50 765 THR A N 1
ATOM 5675 C CA . THR A 1 765 ? 5.030 -31.349 -17.187 1.00 87.50 765 THR A CA 1
ATOM 5676 C C . THR A 1 765 ? 4.584 -30.776 -18.558 1.00 87.50 765 THR A C 1
ATOM 5678 O O . THR A 1 765 ? 3.436 -30.341 -18.611 1.00 87.50 765 THR A O 1
ATOM 5681 N N . ILE A 1 766 ? 5.380 -30.489 -19.622 1.00 87.94 766 ILE A N 1
ATOM 5682 C CA . ILE A 1 766 ? 6.138 -31.302 -20.624 1.00 87.94 766 ILE A CA 1
ATOM 5683 C C . ILE A 1 766 ? 7.701 -31.116 -20.774 1.00 87.94 766 ILE A C 1
ATOM 5685 O O . ILE A 1 766 ? 8.341 -32.067 -21.214 1.00 87.94 766 ILE A O 1
ATOM 5689 N N . ALA A 1 767 ? 8.323 -29.953 -20.487 1.00 83.19 767 ALA A N 1
ATOM 5690 C CA . ALA A 1 767 ? 9.732 -29.592 -20.775 1.00 83.19 767 ALA A CA 1
ATOM 5691 C C . ALA A 1 767 ? 10.363 -28.369 -19.992 1.00 83.19 767 ALA A C 1
ATOM 5693 O O . ALA A 1 767 ? 10.175 -28.149 -18.798 1.00 83.19 767 ALA A O 1
ATOM 5694 N N . GLY A 1 768 ? 11.271 -27.598 -20.605 1.00 87.94 768 GLY A N 1
ATOM 5695 C CA . GLY A 1 768 ? 12.550 -27.265 -19.951 1.00 87.94 768 GLY A CA 1
ATOM 5696 C C . GLY A 1 768 ? 13.299 -28.528 -19.560 1.00 87.94 768 GLY A C 1
ATOM 5697 O O . GLY A 1 768 ? 12.728 -29.598 -19.746 1.00 87.94 768 GLY A O 1
ATOM 5698 N N . ASN A 1 769 ? 14.568 -28.518 -19.127 1.00 84.25 769 ASN A N 1
ATOM 5699 C CA . ASN A 1 769 ? 15.246 -29.827 -19.057 1.00 84.25 769 ASN A CA 1
ATOM 5700 C C . ASN A 1 769 ? 16.336 -30.132 -18.019 1.00 84.25 769 ASN A C 1
ATOM 5702 O O . ASN A 1 769 ? 16.284 -31.242 -17.491 1.00 84.25 769 ASN A O 1
ATOM 5706 N N . GLY A 1 770 ? 17.333 -29.293 -17.740 1.00 80.50 770 GLY A N 1
ATOM 5707 C CA . GLY A 1 770 ? 18.579 -29.770 -17.122 1.00 80.50 770 GLY A CA 1
ATOM 5708 C C . GLY A 1 770 ? 19.773 -28.820 -16.850 1.00 80.50 770 GLY A C 1
ATOM 5709 O O . GLY A 1 770 ? 20.494 -29.129 -15.902 1.00 80.50 770 GLY A O 1
ATOM 5710 N N . MET A 1 771 ? 20.032 -27.705 -17.570 1.00 84.12 771 MET A N 1
ATOM 5711 C CA . MET A 1 771 ? 21.434 -27.209 -17.785 1.00 84.12 771 MET A CA 1
ATOM 5712 C C . MET A 1 771 ? 21.841 -25.682 -18.038 1.00 84.12 771 MET A C 1
ATOM 5714 O O . MET A 1 771 ? 22.801 -25.429 -18.751 1.00 84.12 771 MET A O 1
ATOM 5718 N N . ALA A 1 772 ? 21.245 -24.641 -17.424 1.00 83.25 772 ALA A N 1
ATOM 5719 C CA . ALA A 1 772 ? 21.537 -23.160 -17.509 1.00 83.25 772 ALA A CA 1
ATOM 5720 C C . ALA A 1 772 ? 21.602 -22.237 -18.821 1.00 83.25 772 ALA A C 1
ATOM 5722 O O . ALA A 1 772 ? 22.704 -21.834 -19.203 1.00 83.25 772 ALA A O 1
ATOM 5723 N N . GLY A 1 773 ? 20.493 -21.662 -19.401 1.00 75.19 773 GLY A N 1
ATOM 5724 C CA . GLY A 1 773 ? 20.490 -20.482 -20.372 1.00 75.19 773 GLY A CA 1
ATOM 5725 C C . GLY A 1 773 ? 19.568 -20.303 -21.681 1.00 75.19 773 GLY A C 1
ATOM 5726 O O . GLY A 1 773 ? 18.387 -20.076 -21.536 1.00 75.19 773 GLY A O 1
ATOM 5727 N N . PHE A 1 774 ? 20.018 -20.220 -22.972 1.00 81.94 774 PHE A N 1
ATOM 5728 C CA . PHE A 1 774 ? 19.390 -19.587 -24.214 1.00 81.94 774 PHE A CA 1
ATOM 5729 C C . PHE A 1 774 ? 19.305 -20.281 -25.642 1.00 81.94 774 PHE A C 1
ATOM 5731 O O . PHE A 1 774 ? 20.334 -20.593 -26.234 1.00 81.94 774 PHE A O 1
ATOM 5738 N N . SER A 1 775 ? 18.111 -20.415 -26.292 1.00 82.25 775 SER A N 1
ATOM 5739 C CA . SER A 1 775 ? 17.887 -20.573 -27.787 1.00 82.25 775 SER A CA 1
ATOM 5740 C C . SER A 1 775 ? 16.574 -19.929 -28.332 1.00 82.25 775 SER A C 1
ATOM 5742 O O . SER A 1 775 ? 16.248 -18.870 -27.843 1.00 82.25 775 SER A O 1
ATOM 5744 N N . ALA A 1 776 ? 15.842 -20.437 -29.343 1.00 81.88 776 ALA A N 1
ATOM 5745 C CA . ALA A 1 776 ? 14.809 -19.733 -30.165 1.00 81.88 776 ALA A CA 1
ATOM 5746 C C . ALA A 1 776 ? 13.311 -19.848 -29.734 1.00 81.88 776 ALA A C 1
ATOM 5748 O O . ALA A 1 776 ? 13.058 -20.679 -28.906 1.00 81.88 776 ALA A O 1
ATOM 5749 N N . ASP A 1 777 ? 12.306 -19.096 -30.253 1.00 84.75 777 ASP A N 1
ATOM 5750 C CA . ASP A 1 777 ? 10.996 -18.803 -29.568 1.00 84.75 777 ASP A CA 1
ATOM 5751 C C . ASP A 1 777 ? 9.636 -18.976 -30.376 1.00 84.75 777 ASP A C 1
ATOM 5753 O O . ASP A 1 777 ? 9.205 -18.051 -31.052 1.00 84.75 777 ASP A O 1
ATOM 5757 N N . GLY A 1 778 ? 8.901 -20.111 -30.316 1.00 77.56 778 GLY A N 1
ATOM 5758 C CA . GLY A 1 778 ? 7.734 -20.547 -31.179 1.00 77.56 778 GLY A CA 1
ATOM 5759 C C . GLY A 1 778 ? 7.326 -21.932 -31.937 1.00 77.56 778 GLY A C 1
ATOM 5760 O O . GLY A 1 778 ? 6.258 -21.800 -32.532 1.00 77.56 778 GLY A O 1
ATOM 5761 N N . THR A 1 779 ? 7.685 -23.268 -32.125 1.00 84.31 779 THR A N 1
ATOM 5762 C CA . THR A 1 779 ? 8.507 -24.579 -31.932 1.00 84.31 779 THR A CA 1
ATOM 5763 C C . THR A 1 779 ? 8.829 -25.416 -30.620 1.00 84.31 779 THR A C 1
ATOM 5765 O O . THR A 1 779 ? 9.936 -25.363 -30.100 1.00 84.31 779 THR A O 1
ATOM 5768 N N . LEU A 1 780 ? 7.898 -26.274 -30.145 1.00 84.50 780 LEU A N 1
ATOM 5769 C CA . LEU A 1 780 ? 7.669 -27.008 -28.844 1.00 84.50 780 LEU A CA 1
ATOM 5770 C C . LEU A 1 780 ? 8.658 -26.991 -27.636 1.00 84.50 780 LEU A C 1
ATOM 5772 O O . LEU A 1 780 ? 8.854 -25.996 -26.933 1.00 84.50 780 LEU A O 1
ATOM 5776 N N . ALA A 1 781 ? 9.139 -28.191 -27.295 1.00 84.31 781 ALA A N 1
ATOM 5777 C CA . ALA A 1 781 ? 9.535 -28.499 -25.937 1.00 84.31 781 ALA A CA 1
ATOM 5778 C C . ALA A 1 781 ? 10.485 -29.699 -25.823 1.00 84.31 781 ALA A C 1
ATOM 5780 O O . ALA A 1 781 ? 10.121 -30.830 -26.139 1.00 84.31 781 ALA A O 1
ATOM 5781 N N . SER A 1 782 ? 11.687 -29.419 -25.326 1.00 82.94 782 SER A N 1
ATOM 5782 C CA . SER A 1 782 ? 12.581 -30.300 -24.558 1.00 82.94 782 SER A CA 1
ATOM 5783 C C . SER A 1 782 ? 13.641 -29.380 -23.924 1.00 82.94 782 SER A C 1
ATOM 5785 O O . SER A 1 782 ? 13.341 -28.790 -22.896 1.00 82.94 782 SER A O 1
ATOM 5787 N N . SER A 1 783 ? 14.837 -29.070 -24.439 1.00 80.50 783 SER A N 1
ATOM 5788 C CA . SER A 1 783 ? 15.679 -29.671 -25.503 1.00 80.50 783 SER A CA 1
ATOM 5789 C C . SER A 1 783 ? 17.117 -29.151 -25.410 1.00 80.50 783 SER A C 1
ATOM 5791 O O . SER A 1 783 ? 18.039 -29.874 -25.761 1.00 80.50 783 SER A O 1
ATOM 5793 N N . SER A 1 784 ? 17.298 -27.888 -24.994 1.00 82.50 784 SER A N 1
ATOM 5794 C CA . SER A 1 784 ? 18.601 -27.226 -24.948 1.00 82.50 784 SER A CA 1
ATOM 5795 C C . SER A 1 784 ? 18.682 -26.062 -23.943 1.00 82.50 784 SER A C 1
ATOM 5797 O O . SER A 1 784 ? 19.552 -26.125 -23.098 1.00 82.50 784 SER A O 1
ATOM 5799 N N . THR A 1 785 ? 17.825 -25.015 -24.003 1.00 83.56 785 THR A N 1
ATOM 5800 C CA . THR A 1 785 ? 18.073 -23.621 -23.493 1.00 83.56 785 THR A CA 1
ATOM 5801 C C . THR A 1 785 ? 17.089 -22.522 -22.780 1.00 83.56 785 THR A C 1
ATOM 5803 O O . THR A 1 785 ? 16.798 -21.506 -23.401 1.00 83.56 785 THR A O 1
ATOM 5806 N N . ILE A 1 786 ? 16.714 -22.568 -21.453 1.00 81.50 786 ILE A N 1
ATOM 5807 C CA . ILE A 1 786 ? 15.913 -21.704 -20.462 1.00 81.50 786 ILE A CA 1
ATOM 5808 C C . ILE A 1 786 ? 16.614 -20.685 -19.474 1.00 81.50 786 ILE A C 1
ATOM 5810 O O . ILE A 1 786 ? 17.789 -20.808 -19.134 1.00 81.50 786 ILE A O 1
ATOM 5814 N N . THR A 1 787 ? 15.830 -19.846 -18.755 1.00 79.56 787 THR A N 1
ATOM 5815 C CA . THR A 1 787 ? 16.046 -19.274 -17.397 1.00 79.56 787 THR A CA 1
ATOM 5816 C C . THR A 1 787 ? 14.727 -18.842 -16.668 1.00 79.56 787 THR A C 1
ATOM 5818 O O . THR A 1 787 ? 13.682 -19.143 -17.196 1.00 79.56 787 THR A O 1
ATOM 5821 N N . VAL A 1 788 ? 14.726 -18.236 -15.463 1.00 69.81 788 VAL A N 1
ATOM 5822 C CA . VAL A 1 788 ? 13.715 -17.389 -14.719 1.00 69.81 788 VAL A CA 1
ATOM 5823 C C . VAL A 1 788 ? 14.507 -16.799 -13.525 1.00 69.81 788 VAL A C 1
ATOM 5825 O O . VAL A 1 788 ? 15.350 -17.536 -13.080 1.00 69.81 788 VAL A O 1
ATOM 5828 N N . SER A 1 789 ? 14.314 -15.638 -12.884 1.00 68.69 789 SER A N 1
ATOM 5829 C CA . SER A 1 789 ? 14.537 -15.547 -11.422 1.00 68.69 789 SER A CA 1
ATOM 5830 C C . SER A 1 789 ? 13.800 -14.498 -10.609 1.00 68.69 789 SER A C 1
ATOM 5832 O O . SER A 1 789 ? 14.165 -14.271 -9.447 1.00 68.69 789 SER A O 1
ATOM 5834 N N . GLN A 1 790 ? 12.721 -13.943 -11.137 1.00 72.31 790 GLN A N 1
ATOM 5835 C CA . GLN A 1 790 ? 11.656 -13.471 -10.267 1.00 72.31 790 GLN A CA 1
ATOM 5836 C C . GLN A 1 790 ? 10.304 -13.703 -10.914 1.00 72.31 790 GLN A C 1
ATOM 5838 O O . GLN A 1 790 ? 10.335 -13.888 -12.114 1.00 72.31 790 GLN A O 1
ATOM 5843 N N . ILE A 1 791 ? 9.170 -13.824 -10.209 1.00 66.44 791 ILE A N 1
ATOM 5844 C CA . ILE A 1 791 ? 7.888 -13.980 -10.909 1.00 66.44 791 ILE A CA 1
ATOM 5845 C C . ILE A 1 791 ? 6.627 -13.327 -10.314 1.00 66.44 791 ILE A C 1
ATOM 5847 O O . ILE A 1 791 ? 6.712 -12.958 -9.153 1.00 66.44 791 ILE A O 1
ATOM 5851 N N . ARG A 1 792 ? 5.504 -13.145 -11.082 1.00 70.88 792 ARG A N 1
ATOM 5852 C CA . ARG A 1 792 ? 4.260 -12.378 -10.723 1.00 70.88 792 ARG A CA 1
ATOM 5853 C C . ARG A 1 792 ? 3.037 -12.418 -11.727 1.00 70.88 792 ARG A C 1
ATOM 5855 O O . ARG A 1 792 ? 3.329 -12.917 -12.783 1.00 70.88 792 ARG A O 1
ATOM 5862 N N . MET A 1 793 ? 1.735 -12.001 -11.537 1.00 66.25 793 MET A N 1
ATOM 5863 C CA . MET A 1 793 ? 0.595 -12.192 -12.549 1.00 66.25 793 MET A CA 1
ATOM 5864 C C . MET A 1 793 ? -0.681 -11.235 -12.505 1.00 66.25 793 MET A C 1
ATOM 5866 O O . MET A 1 793 ? -0.620 -10.163 -11.939 1.00 66.25 793 MET A O 1
ATOM 5870 N N . ASP A 1 794 ? -1.810 -11.594 -13.148 1.00 57.69 794 ASP A N 1
ATOM 5871 C CA . ASP A 1 794 ? -2.837 -10.845 -13.926 1.00 57.69 794 ASP A CA 1
ATOM 5872 C C . ASP A 1 794 ? -4.257 -10.707 -13.384 1.00 57.69 794 ASP A C 1
ATOM 5874 O O . ASP A 1 794 ? -4.576 -11.125 -12.270 1.00 57.69 794 ASP A O 1
ATOM 5878 N N . LEU A 1 795 ? -5.119 -10.148 -14.251 1.00 52.12 795 LEU A N 1
ATOM 5879 C CA . LEU A 1 795 ? -6.575 -10.276 -14.178 1.00 52.12 795 LEU A CA 1
ATOM 5880 C C . LEU A 1 795 ? -7.153 -11.394 -15.102 1.00 52.12 795 LEU A C 1
ATOM 5882 O O . LEU A 1 795 ? -8.126 -12.032 -14.703 1.00 52.12 795 LEU A O 1
ATOM 5886 N N . GLU A 1 796 ? -6.576 -11.691 -16.279 1.00 52.69 796 GLU A N 1
ATOM 5887 C CA . GLU A 1 796 ? -6.953 -12.743 -17.267 1.00 52.69 796 GLU A CA 1
ATOM 5888 C C . GLU A 1 796 ? -6.020 -13.995 -17.296 1.00 52.69 796 GLU A C 1
ATOM 5890 O O . GLU A 1 796 ? -6.290 -14.976 -17.999 1.00 52.69 796 GLU A O 1
ATOM 5895 N N . ASN A 1 797 ? -5.015 -14.054 -16.417 1.00 57.38 797 ASN A N 1
ATOM 5896 C CA . ASN A 1 797 ? -4.475 -15.289 -15.795 1.00 57.38 797 ASN A CA 1
ATOM 5897 C C . ASN A 1 797 ? -3.662 -16.247 -16.683 1.00 57.38 797 ASN A C 1
ATOM 5899 O O . ASN A 1 797 ? -3.653 -17.472 -16.538 1.00 57.38 797 ASN A O 1
ATOM 5903 N N . ASN A 1 798 ? -2.988 -15.682 -17.655 1.00 66.88 798 ASN A N 1
ATOM 5904 C CA . ASN A 1 798 ? -2.473 -16.328 -18.839 1.00 66.88 798 ASN A CA 1
ATOM 5905 C C . ASN A 1 798 ? -1.045 -15.785 -18.973 1.00 66.88 798 ASN A C 1
ATOM 5907 O O . ASN A 1 798 ? -0.924 -14.665 -19.372 1.00 66.88 798 ASN A O 1
ATOM 5911 N N . LEU A 1 799 ? 0.027 -16.522 -18.644 1.00 69.06 799 LEU A N 1
ATOM 5912 C CA . LEU A 1 799 ? 1.231 -16.033 -17.913 1.00 69.06 799 LEU A CA 1
ATOM 5913 C C . LEU A 1 799 ? 2.548 -15.424 -18.569 1.00 69.06 799 LEU A C 1
ATOM 5915 O O . LEU A 1 799 ? 3.303 -16.199 -19.167 1.00 69.06 799 LEU A O 1
ATOM 5919 N N . TYR A 1 800 ? 2.960 -14.148 -18.280 1.00 81.06 800 TYR A N 1
ATOM 5920 C CA . TYR A 1 800 ? 4.279 -13.405 -18.475 1.00 81.06 800 TYR A CA 1
ATOM 5921 C C . TYR A 1 800 ? 5.612 -14.168 -18.032 1.00 81.06 800 TYR A C 1
ATOM 5923 O O . TYR A 1 800 ? 6.606 -13.496 -17.868 1.00 81.06 800 TYR A O 1
ATOM 5931 N N . PHE A 1 801 ? 5.738 -15.507 -17.858 1.00 77.81 801 PHE A N 1
ATOM 5932 C CA . PHE A 1 801 ? 6.793 -16.335 -17.130 1.00 77.81 801 PHE A CA 1
ATOM 5933 C C . PHE A 1 801 ? 8.333 -16.068 -17.227 1.00 77.81 801 PHE A C 1
ATOM 5935 O O . PHE A 1 801 ? 8.956 -16.608 -18.116 1.00 77.81 801 PHE A O 1
ATOM 5942 N N . ASN A 1 802 ? 9.022 -15.378 -16.300 1.00 82.44 802 ASN A N 1
ATOM 5943 C CA . ASN A 1 802 ? 10.356 -14.793 -16.547 1.00 82.44 802 ASN A CA 1
ATOM 5944 C C . ASN A 1 802 ? 11.519 -15.709 -16.915 1.00 82.44 802 ASN A C 1
ATOM 5946 O O . ASN A 1 802 ? 11.482 -16.919 -16.830 1.00 82.44 802 ASN A O 1
ATOM 5950 N N . ASP A 1 803 ? 12.622 -15.071 -17.260 1.00 71.69 803 ASP A N 1
ATOM 5951 C CA . ASP A 1 803 ? 13.808 -15.669 -17.787 1.00 71.69 803 ASP A CA 1
ATOM 5952 C C . ASP A 1 803 ? 15.103 -15.230 -17.081 1.00 71.69 803 ASP A C 1
ATOM 5954 O O . ASP A 1 803 ? 15.152 -15.342 -15.878 1.00 71.69 803 ASP A O 1
ATOM 5958 N N . GLY A 1 804 ? 16.156 -14.839 -17.795 1.00 65.56 804 GLY A N 1
ATOM 5959 C CA . GLY A 1 804 ? 17.625 -14.942 -17.634 1.00 65.56 804 GLY A CA 1
ATOM 5960 C C . GLY A 1 804 ? 18.572 -13.749 -17.934 1.00 65.56 804 GLY A C 1
ATOM 5961 O O . GLY A 1 804 ? 19.254 -13.285 -17.061 1.00 65.56 804 GLY A O 1
ATOM 5962 N N . ASN A 1 805 ? 18.724 -13.284 -19.169 1.00 74.94 805 ASN A N 1
ATOM 5963 C CA . ASN A 1 805 ? 19.675 -12.416 -19.889 1.00 74.94 805 ASN A CA 1
ATOM 5964 C C . ASN A 1 805 ? 19.226 -10.925 -20.191 1.00 74.94 805 ASN A C 1
ATOM 5966 O O . ASN A 1 805 ? 19.056 -10.579 -21.321 1.00 74.94 805 ASN A O 1
ATOM 5970 N N . ASN A 1 806 ? 19.097 -9.952 -19.275 1.00 80.06 806 ASN A N 1
ATOM 5971 C CA . ASN A 1 806 ? 18.342 -8.660 -19.265 1.00 80.06 806 ASN A CA 1
ATOM 5972 C C . ASN A 1 806 ? 17.194 -8.431 -20.335 1.00 80.06 806 ASN A C 1
ATOM 5974 O O . ASN A 1 806 ? 16.887 -7.286 -20.630 1.00 80.06 806 ASN A O 1
ATOM 5978 N N . ARG A 1 807 ? 16.591 -9.470 -20.960 1.00 86.38 807 ARG A N 1
ATOM 5979 C CA . ARG A 1 807 ? 15.523 -9.556 -22.008 1.00 86.38 807 ARG A CA 1
ATOM 5980 C C . ARG A 1 807 ? 14.050 -9.643 -21.581 1.00 86.38 807 ARG A C 1
ATOM 5982 O O . ARG A 1 807 ? 13.881 -9.738 -20.411 1.00 86.38 807 ARG A O 1
ATOM 5989 N N . ILE A 1 808 ? 13.013 -9.657 -22.452 1.00 86.50 808 ILE A N 1
ATOM 5990 C CA . ILE A 1 808 ? 11.581 -9.940 -22.075 1.00 86.50 808 ILE A CA 1
ATOM 5991 C C . ILE A 1 808 ? 10.994 -11.163 -22.846 1.00 86.50 808 ILE A C 1
ATOM 5993 O O . ILE A 1 808 ? 11.589 -11.440 -23.831 1.00 86.50 808 ILE A O 1
ATOM 5997 N N . ARG A 1 809 ? 9.921 -11.936 -22.607 1.00 87.94 809 ARG A N 1
ATOM 5998 C CA . ARG A 1 809 ? 9.258 -12.879 -23.596 1.00 87.94 809 ARG A CA 1
ATOM 5999 C C . ARG A 1 809 ? 7.747 -12.929 -23.521 1.00 87.94 809 ARG A C 1
ATOM 6001 O O . ARG A 1 809 ? 7.238 -11.872 -23.789 1.00 87.94 809 ARG A O 1
ATOM 6008 N N . LYS A 1 810 ? 7.018 -14.040 -23.264 1.00 87.25 810 LYS A N 1
ATOM 6009 C CA . LYS A 1 810 ? 5.580 -14.035 -22.846 1.00 87.25 810 LYS A CA 1
ATOM 6010 C C . LYS A 1 810 ? 5.154 -15.175 -21.788 1.00 87.25 810 LYS A C 1
ATOM 6012 O O . LYS A 1 810 ? 5.404 -14.819 -20.674 1.00 87.25 810 LYS A O 1
ATOM 6017 N N . ILE A 1 811 ? 4.599 -16.416 -21.683 1.00 79.94 811 ILE A N 1
ATOM 6018 C CA . ILE A 1 811 ? 4.169 -17.633 -22.413 1.00 79.94 811 ILE A CA 1
ATOM 6019 C C . ILE A 1 811 ? 2.856 -17.347 -23.170 1.00 79.94 811 ILE A C 1
ATOM 6021 O O . ILE A 1 811 ? 2.705 -16.347 -23.843 1.00 79.94 811 ILE A O 1
ATOM 6025 N N . ASN A 1 812 ? 1.931 -18.297 -23.083 1.00 71.62 812 ASN A N 1
ATOM 6026 C CA . ASN A 1 812 ? 0.781 -18.565 -23.858 1.00 71.62 812 ASN A CA 1
ATOM 6027 C C . ASN A 1 812 ? 0.067 -19.703 -23.096 1.00 71.62 812 ASN A C 1
ATOM 6029 O O . ASN A 1 812 ? 0.623 -20.798 -23.067 1.00 71.62 812 ASN A O 1
ATOM 6033 N N . ALA A 1 813 ? -1.065 -19.518 -22.408 1.00 63.56 813 ALA A N 1
ATOM 6034 C CA . ALA A 1 813 ? -1.634 -20.629 -21.621 1.00 63.56 813 ALA A CA 1
ATOM 6035 C C . ALA A 1 813 ? -2.312 -21.670 -22.525 1.00 63.56 813 ALA A C 1
ATOM 6037 O O . ALA A 1 813 ? -2.553 -22.799 -22.101 1.00 63.56 813 ALA A O 1
ATOM 6038 N N . ILE A 1 814 ? -2.568 -21.288 -23.781 1.00 59.75 814 ILE A N 1
ATOM 6039 C CA . ILE A 1 814 ? -3.283 -22.077 -24.778 1.00 59.75 814 ILE A CA 1
ATOM 6040 C C . ILE A 1 814 ? -2.323 -22.950 -25.603 1.00 59.75 814 ILE A C 1
ATOM 6042 O O . ILE A 1 814 ? -2.553 -24.155 -25.673 1.00 59.75 814 ILE A O 1
ATOM 6046 N N . THR A 1 815 ? -1.214 -22.431 -26.159 1.00 66.25 815 THR A N 1
ATOM 6047 C CA . THR A 1 815 ? -0.231 -23.284 -26.886 1.00 66.25 815 THR A CA 1
ATOM 6048 C C . THR A 1 815 ? 1.185 -23.311 -26.307 1.00 66.25 815 THR A C 1
ATOM 6050 O O . THR A 1 815 ? 2.036 -24.006 -26.852 1.00 66.25 815 THR A O 1
ATOM 6053 N N . ASN A 1 816 ? 1.450 -22.635 -25.192 1.00 72.44 816 ASN A N 1
ATOM 6054 C CA . ASN A 1 816 ? 2.672 -22.772 -24.393 1.00 72.44 816 ASN A CA 1
ATOM 6055 C C . ASN A 1 816 ? 4.005 -22.438 -25.110 1.00 72.44 816 ASN A C 1
ATOM 6057 O O . ASN A 1 816 ? 4.971 -23.193 -25.014 1.00 72.44 816 ASN A O 1
ATOM 6061 N N . LYS A 1 817 ? 4.071 -21.300 -25.831 1.00 80.88 817 LYS A N 1
ATOM 6062 C CA . LYS A 1 817 ? 5.236 -20.834 -26.630 1.00 80.88 817 LYS A CA 1
ATOM 6063 C C . LYS A 1 817 ? 6.131 -19.742 -25.982 1.00 80.88 817 LYS A C 1
ATOM 6065 O O . LYS A 1 817 ? 5.818 -19.312 -24.883 1.00 80.88 817 LYS A O 1
ATOM 6070 N N . ILE A 1 818 ? 7.213 -19.281 -26.655 1.00 83.62 818 ILE A N 1
ATOM 6071 C CA . ILE A 1 818 ? 7.755 -17.897 -26.575 1.00 83.62 818 ILE A CA 1
ATOM 6072 C C . ILE A 1 818 ? 7.793 -17.188 -27.935 1.00 83.62 818 ILE A C 1
ATOM 6074 O O . ILE A 1 818 ? 7.551 -17.877 -28.912 1.00 83.62 818 ILE A O 1
ATOM 6078 N N . THR A 1 819 ? 7.909 -15.846 -27.987 1.00 85.88 819 THR A N 1
ATOM 6079 C CA . THR A 1 819 ? 8.145 -14.954 -29.170 1.00 85.88 819 THR A CA 1
ATOM 6080 C C . THR A 1 819 ? 8.497 -13.522 -28.666 1.00 85.88 819 THR A C 1
ATOM 6082 O O . THR A 1 819 ? 8.844 -13.425 -27.485 1.00 85.88 819 THR A O 1
ATOM 6085 N N . THR A 1 820 ? 8.426 -12.411 -29.449 1.00 87.94 820 THR A N 1
ATOM 6086 C CA . THR A 1 820 ? 9.216 -11.153 -29.228 1.00 87.94 820 THR A CA 1
ATOM 6087 C C . THR A 1 820 ? 8.554 -9.759 -29.412 1.00 87.94 820 THR A C 1
ATOM 6089 O O . THR A 1 820 ? 7.490 -9.681 -29.993 1.00 87.94 820 THR A O 1
ATOM 6092 N N . VAL A 1 821 ? 9.188 -8.650 -28.947 1.00 86.56 821 VAL A N 1
ATOM 6093 C CA . VAL A 1 821 ? 9.209 -7.288 -29.558 1.00 86.56 821 VAL A CA 1
ATOM 6094 C C . VAL A 1 821 ? 10.543 -6.517 -29.336 1.00 86.56 821 VAL A C 1
ATOM 6096 O O . VAL A 1 821 ? 11.316 -6.466 -30.284 1.00 86.56 821 VAL A O 1
ATOM 6099 N N . ALA A 1 822 ? 10.833 -5.897 -28.169 1.00 84.75 822 ALA A N 1
ATOM 6100 C CA . ALA A 1 822 ? 11.906 -4.858 -28.022 1.00 84.75 822 ALA A CA 1
ATOM 6101 C C . ALA A 1 822 ? 13.271 -5.316 -27.390 1.00 84.75 822 ALA A C 1
ATOM 6103 O O . ALA A 1 822 ? 13.529 -6.493 -27.281 1.00 84.75 822 ALA A O 1
ATOM 6104 N N . GLY A 1 823 ? 14.169 -4.419 -26.952 1.00 89.00 823 GLY A N 1
ATOM 6105 C CA . GLY A 1 823 ? 15.550 -4.632 -26.407 1.00 89.00 823 GLY A CA 1
ATOM 6106 C C . GLY A 1 823 ? 16.652 -5.522 -27.114 1.00 89.00 823 GLY A C 1
ATOM 6107 O O . GLY A 1 823 ? 16.342 -6.163 -28.107 1.00 89.00 823 GLY A O 1
ATOM 6108 N N . ASN A 1 824 ? 17.937 -5.622 -26.629 1.00 85.38 824 ASN A N 1
ATOM 6109 C CA . ASN A 1 824 ? 19.032 -6.566 -27.123 1.00 85.38 824 ASN A CA 1
ATOM 6110 C C . ASN A 1 824 ? 19.828 -7.586 -26.225 1.00 85.38 824 ASN A C 1
ATOM 6112 O O . ASN A 1 824 ? 19.694 -8.793 -26.419 1.00 85.38 824 ASN A O 1
ATOM 6116 N N . GLY A 1 825 ? 20.889 -7.178 -25.527 1.00 79.81 825 GLY A N 1
ATOM 6117 C CA . GLY A 1 825 ? 22.204 -7.822 -25.727 1.00 79.81 825 GLY A CA 1
ATOM 6118 C C . GLY A 1 825 ? 23.447 -7.189 -25.063 1.00 79.81 825 GLY A C 1
ATOM 6119 O O . GLY A 1 825 ? 24.301 -7.976 -24.667 1.00 79.81 825 GLY A O 1
ATOM 6120 N N . ILE A 1 826 ? 23.528 -5.861 -24.828 1.00 85.00 826 ILE A N 1
ATOM 6121 C CA . ILE A 1 826 ? 24.403 -5.172 -23.833 1.00 85.00 826 ILE A CA 1
ATOM 6122 C C . ILE A 1 826 ? 23.625 -3.992 -23.160 1.00 85.00 826 ILE A C 1
ATOM 6124 O O . ILE A 1 826 ? 22.870 -3.274 -23.799 1.00 85.00 826 ILE A O 1
ATOM 6128 N N . SER A 1 827 ? 23.787 -3.806 -21.845 1.00 84.25 827 SER A N 1
ATOM 6129 C CA . SER A 1 827 ? 23.061 -2.940 -20.868 1.00 84.25 827 SER A CA 1
ATOM 6130 C C . SER A 1 827 ? 22.805 -1.428 -21.164 1.00 84.25 827 SER A C 1
ATOM 6132 O O . SER A 1 827 ? 23.426 -0.550 -20.566 1.00 84.25 827 SER A O 1
ATOM 6134 N N . GLY A 1 828 ? 21.878 -1.050 -22.051 1.00 78.44 828 GLY A N 1
ATOM 6135 C CA . GLY A 1 828 ? 21.660 0.371 -22.421 1.00 78.44 828 GLY A CA 1
ATOM 6136 C C . GLY A 1 828 ? 20.655 1.173 -21.589 1.00 78.44 828 GLY A C 1
ATOM 6137 O O . GLY A 1 828 ? 19.720 0.605 -21.029 1.00 78.44 828 GLY A O 1
ATOM 6138 N N . PHE A 1 829 ? 20.861 2.499 -21.536 1.00 82.62 829 PHE A N 1
ATOM 6139 C CA . PHE A 1 829 ? 19.939 3.524 -21.024 1.00 82.62 829 PHE A CA 1
ATOM 6140 C C . PHE A 1 829 ? 19.400 4.439 -22.122 1.00 82.62 829 PHE A C 1
ATOM 6142 O O . PHE A 1 829 ? 19.447 5.660 -22.011 1.00 82.62 829 PHE A O 1
ATOM 6149 N N . SER A 1 830 ? 18.965 3.882 -23.244 1.00 82.56 830 SER A N 1
ATOM 6150 C CA . SER A 1 830 ? 18.750 4.667 -24.452 1.00 82.56 830 SER A CA 1
ATOM 6151 C C . SER A 1 830 ? 17.831 4.171 -25.564 1.00 82.56 830 SER A C 1
ATOM 6153 O O . SER A 1 830 ? 16.912 3.412 -25.331 1.00 82.56 830 SER A O 1
ATOM 6155 N N . GLY A 1 831 ? 18.050 4.633 -26.795 1.00 77.88 831 GLY A N 1
ATOM 6156 C CA . GLY A 1 831 ? 17.428 4.266 -28.058 1.00 77.88 831 GLY A CA 1
ATOM 6157 C C . GLY A 1 831 ? 15.920 4.261 -28.114 1.00 77.88 831 GLY A C 1
ATOM 6158 O O . GLY A 1 831 ? 15.405 3.902 -29.169 1.00 77.88 831 GLY A O 1
ATOM 6159 N N . ASP A 1 832 ? 15.231 4.651 -27.043 1.00 80.62 832 ASP A N 1
ATOM 6160 C CA . ASP A 1 832 ? 14.058 5.498 -27.119 1.00 80.62 832 ASP A CA 1
ATOM 6161 C C . ASP A 1 832 ? 13.915 6.097 -28.541 1.00 80.62 832 ASP A C 1
ATOM 6163 O O . ASP A 1 832 ? 14.871 6.608 -29.116 1.00 80.62 832 ASP A O 1
ATOM 6167 N N . GLY A 1 833 ? 12.764 5.961 -29.178 1.00 72.88 833 GLY A N 1
ATOM 6168 C CA . GLY A 1 833 ? 12.327 6.889 -30.195 1.00 72.88 833 GLY A CA 1
ATOM 6169 C C . GLY A 1 833 ? 12.961 7.052 -31.593 1.00 72.88 833 GLY A C 1
ATOM 6170 O O . GLY A 1 833 ? 13.150 8.193 -31.989 1.00 72.88 833 GLY A O 1
ATOM 6171 N N . THR A 1 834 ? 13.201 6.041 -32.429 1.00 80.00 834 THR A N 1
ATOM 6172 C CA . THR A 1 834 ? 13.646 6.189 -33.850 1.00 80.00 834 THR A CA 1
ATOM 6173 C C . THR A 1 834 ? 12.956 5.159 -34.788 1.00 80.00 834 THR A C 1
ATOM 6175 O O . THR A 1 834 ? 12.384 4.219 -34.287 1.00 80.00 834 THR A O 1
ATOM 6178 N N . LEU A 1 835 ? 12.924 5.225 -36.128 1.00 85.38 835 LEU A N 1
ATOM 6179 C CA . LEU A 1 835 ? 12.019 4.389 -36.986 1.00 85.38 835 LEU A CA 1
ATOM 6180 C C . LEU A 1 835 ? 12.273 2.834 -37.088 1.00 85.38 835 LEU A C 1
ATOM 6182 O O . LEU A 1 835 ? 12.703 2.339 -38.122 1.00 85.38 835 LEU A O 1
ATOM 6186 N N . ALA A 1 836 ? 11.967 2.065 -36.027 1.00 86.06 836 ALA A N 1
ATOM 6187 C CA . ALA A 1 836 ? 11.740 0.590 -35.913 1.00 86.06 836 ALA A CA 1
ATOM 6188 C C . ALA A 1 836 ? 12.776 -0.495 -36.398 1.00 86.06 836 ALA A C 1
ATOM 6190 O O . ALA A 1 836 ? 12.559 -1.082 -37.449 1.00 86.06 836 ALA A O 1
ATOM 6191 N N . THR A 1 837 ? 13.801 -0.879 -35.587 1.00 88.75 837 THR A N 1
ATOM 6192 C CA . THR A 1 837 ? 14.752 -2.034 -35.779 1.00 88.75 837 THR A CA 1
ATOM 6193 C C . THR A 1 837 ? 15.724 -2.467 -34.616 1.00 88.75 837 THR A C 1
ATOM 6195 O O . THR A 1 837 ? 16.001 -3.662 -34.534 1.00 88.75 837 THR A O 1
ATOM 6198 N N . SER A 1 838 ? 16.340 -1.619 -33.749 1.00 83.19 838 SER A N 1
ATOM 6199 C CA . SER A 1 838 ? 17.672 -1.942 -33.101 1.00 83.19 838 SER A CA 1
ATOM 6200 C C . SER A 1 838 ? 17.856 -1.813 -31.555 1.00 83.19 838 SER A C 1
ATOM 6202 O O . SER A 1 838 ? 18.827 -1.232 -31.079 1.00 83.19 838 SER A O 1
ATOM 6204 N N . ALA A 1 839 ? 16.970 -2.380 -30.740 1.00 81.88 839 ALA A N 1
ATOM 6205 C CA . ALA A 1 839 ? 16.832 -2.206 -29.271 1.00 81.88 839 ALA A CA 1
ATOM 6206 C C . ALA A 1 839 ? 17.913 -2.770 -28.272 1.00 81.88 839 ALA A C 1
ATOM 6208 O O . ALA A 1 839 ? 18.579 -3.621 -28.811 1.00 81.88 839 ALA A O 1
ATOM 6209 N N . SER A 1 840 ? 18.089 -2.427 -26.929 1.00 87.88 840 SER A N 1
ATOM 6210 C CA . SER A 1 840 ? 19.275 -2.732 -25.982 1.00 87.88 840 SER A CA 1
ATOM 6211 C C . SER A 1 840 ? 19.441 -2.373 -24.406 1.00 87.88 840 SER A C 1
ATOM 6213 O O . SER A 1 840 ? 19.647 -1.205 -24.119 1.00 87.88 840 SER A O 1
ATOM 6215 N N . ILE A 1 841 ? 19.446 -3.226 -23.326 1.00 81.88 841 ILE A N 1
ATOM 6216 C CA . ILE A 1 841 ? 18.900 -2.797 -21.956 1.00 81.88 841 ILE A CA 1
ATOM 6217 C C . ILE A 1 841 ? 19.256 -3.438 -20.511 1.00 81.88 841 ILE A C 1
ATOM 6219 O O . ILE A 1 841 ? 19.674 -4.566 -20.491 1.00 81.88 841 ILE A O 1
ATOM 6223 N N . GLN A 1 842 ? 19.141 -2.826 -19.273 1.00 84.19 842 GLN A N 1
ATOM 6224 C CA . GLN A 1 842 ? 19.501 -3.445 -17.892 1.00 84.19 842 GLN A CA 1
ATOM 6225 C C . GLN A 1 842 ? 18.540 -3.184 -16.644 1.00 84.19 842 GLN A C 1
ATOM 6227 O O . GLN A 1 842 ? 17.570 -2.499 -16.893 1.00 84.19 842 GLN A O 1
ATOM 6232 N N . ILE A 1 843 ? 18.747 -3.654 -15.353 1.00 75.12 843 ILE A N 1
ATOM 6233 C CA . ILE A 1 843 ? 17.897 -3.474 -14.092 1.00 75.12 843 ILE A CA 1
ATOM 6234 C C . ILE A 1 843 ? 18.376 -3.394 -12.593 1.00 75.12 843 ILE A C 1
ATOM 6236 O O . ILE A 1 843 ? 19.556 -3.637 -12.357 1.00 75.12 843 ILE A O 1
ATOM 6240 N N . SER A 1 844 ? 17.568 -3.103 -11.498 1.00 75.12 844 SER A N 1
ATOM 6241 C CA . SER A 1 844 ? 16.106 -2.704 -11.098 1.00 75.12 844 SER A CA 1
ATOM 6242 C C . SER A 1 844 ? 14.859 -3.648 -10.813 1.00 75.12 844 SER A C 1
ATOM 6244 O O . SER A 1 844 ? 15.128 -4.584 -10.073 1.00 75.12 844 SER A O 1
ATOM 6246 N N . ASP A 1 845 ? 13.556 -3.433 -11.233 1.00 76.50 845 ASP A N 1
ATOM 6247 C CA . ASP A 1 845 ? 12.366 -4.347 -10.928 1.00 76.50 845 ASP A CA 1
ATOM 6248 C C . ASP A 1 845 ? 10.965 -4.442 -11.756 1.00 76.50 845 ASP A C 1
ATOM 6250 O O . ASP A 1 845 ? 10.929 -3.807 -12.806 1.00 76.50 845 ASP A O 1
ATOM 6254 N N . PHE A 1 846 ? 9.882 -5.253 -11.409 1.00 74.62 846 PHE A N 1
ATOM 6255 C CA . PHE A 1 846 ? 8.590 -5.632 -12.183 1.00 74.62 846 PHE A CA 1
ATOM 6256 C C . PHE A 1 846 ? 7.158 -5.839 -11.531 1.00 74.62 846 PHE A C 1
ATOM 6258 O O . PHE A 1 846 ? 7.072 -6.583 -10.555 1.00 74.62 846 PHE A O 1
ATOM 6265 N N . CYS A 1 847 ? 6.040 -5.244 -12.088 1.00 72.88 847 CYS A N 1
ATOM 6266 C CA . CYS A 1 847 ? 4.564 -5.546 -11.824 1.00 72.88 847 CYS A CA 1
ATOM 6267 C C . CYS A 1 847 ? 3.277 -5.521 -12.785 1.00 72.88 847 CYS A C 1
ATOM 6269 O O . CYS A 1 847 ? 3.565 -5.878 -13.901 1.00 72.88 847 CYS A O 1
ATOM 6271 N N . VAL A 1 848 ? 1.944 -5.286 -12.423 1.00 68.88 848 VAL A N 1
ATOM 6272 C CA . VAL A 1 848 ? 0.537 -5.399 -13.148 1.00 68.88 848 VAL A CA 1
ATOM 6273 C C . VAL A 1 848 ? -0.796 -4.557 -12.847 1.00 68.88 848 VAL A C 1
ATOM 6275 O O . VAL A 1 848 ? -1.361 -4.616 -11.769 1.00 68.88 848 VAL A O 1
ATOM 6278 N N . ASP A 1 849 ? -1.496 -3.884 -13.772 1.00 60.84 849 ASP A N 1
ATOM 6279 C CA . ASP A 1 849 ? -2.884 -3.377 -13.580 1.00 60.84 849 ASP A CA 1
ATOM 6280 C C . ASP A 1 849 ? -3.754 -3.294 -14.834 1.00 60.84 849 ASP A C 1
ATOM 6282 O O . ASP A 1 849 ? -3.361 -3.797 -15.862 1.00 60.84 849 ASP A O 1
ATOM 6286 N N . SER A 1 850 ? -4.954 -2.718 -14.718 1.00 60.25 850 SER A N 1
ATOM 6287 C CA . SER A 1 850 ? -6.292 -3.055 -15.238 1.00 60.25 850 SER A CA 1
ATOM 6288 C C . SER A 1 850 ? -6.610 -3.075 -16.733 1.00 60.25 850 SER A C 1
ATOM 6290 O O . SER A 1 850 ? -7.639 -3.660 -17.070 1.00 60.25 850 SER A O 1
ATOM 6292 N N . HIS A 1 851 ? -5.754 -2.570 -17.627 1.00 59.00 851 HIS A N 1
ATOM 6293 C CA . HIS A 1 851 ? -5.764 -2.929 -19.059 1.00 59.00 851 HIS A CA 1
ATOM 6294 C C . HIS A 1 851 ? -4.338 -3.041 -19.699 1.00 59.00 851 HIS A C 1
ATOM 6296 O O . HIS A 1 851 ? -4.248 -3.245 -20.903 1.00 59.00 851 HIS A O 1
ATOM 6302 N N . GLY A 1 852 ? -3.217 -2.953 -18.947 1.00 63.44 852 GLY A N 1
ATOM 6303 C CA . GLY A 1 852 ? -1.841 -3.395 -19.316 1.00 63.44 852 GLY A CA 1
ATOM 6304 C C . GLY A 1 852 ? -0.633 -2.390 -19.341 1.00 63.44 852 GLY A C 1
ATOM 6305 O O . GLY A 1 852 ? 0.467 -2.751 -19.759 1.00 63.44 852 GLY A O 1
ATOM 6306 N N . PHE A 1 853 ? -0.798 -1.109 -18.984 1.00 75.12 853 PHE A N 1
ATOM 6307 C CA . PHE A 1 853 ? 0.219 -0.044 -18.864 1.00 75.12 853 PHE A CA 1
ATOM 6308 C C . PHE A 1 853 ? 1.423 -0.430 -17.943 1.00 75.12 853 PHE A C 1
ATOM 6310 O O . PHE A 1 853 ? 1.529 0.130 -16.883 1.00 75.12 853 PHE A O 1
ATOM 6317 N N . ILE A 1 854 ? 2.421 -1.275 -18.252 1.00 76.81 854 ILE A N 1
ATOM 6318 C CA . ILE A 1 854 ? 3.557 -1.508 -17.304 1.00 76.81 854 ILE A CA 1
ATOM 6319 C C . ILE A 1 854 ? 4.203 -0.251 -16.557 1.00 76.81 854 ILE A C 1
ATOM 6321 O O . ILE A 1 854 ? 5.207 0.177 -17.003 1.00 76.81 854 ILE A O 1
ATOM 6325 N N . PHE A 1 855 ? 3.793 0.415 -15.452 1.00 79.50 855 PHE A N 1
ATOM 6326 C CA . PHE A 1 855 ? 4.482 1.593 -14.821 1.00 79.50 855 PHE A CA 1
ATOM 6327 C C . PHE A 1 855 ? 5.805 1.302 -14.036 1.00 79.50 855 PHE A C 1
ATOM 6329 O O . PHE A 1 855 ? 6.463 0.286 -14.247 1.00 79.50 855 PHE A O 1
ATOM 6336 N N . ILE A 1 856 ? 6.310 2.251 -13.213 1.00 83.06 856 ILE A N 1
ATOM 6337 C CA . ILE A 1 856 ? 7.763 2.465 -12.964 1.00 83.06 856 ILE A CA 1
ATOM 6338 C C . ILE A 1 856 ? 8.462 2.530 -11.592 1.00 83.06 856 ILE A C 1
ATOM 6340 O O . ILE A 1 856 ? 8.019 3.245 -10.715 1.00 83.06 856 ILE A O 1
ATOM 6344 N N . ALA A 1 857 ? 9.674 1.923 -11.523 1.00 81.75 857 ALA A N 1
ATOM 6345 C CA . ALA A 1 857 ? 10.753 2.128 -10.530 1.00 81.75 857 ALA A CA 1
ATOM 6346 C C . ALA A 1 857 ? 12.082 1.413 -10.913 1.00 81.75 857 ALA A C 1
ATOM 6348 O O . ALA A 1 857 ? 12.504 0.371 -10.422 1.00 81.75 857 ALA A O 1
ATOM 6349 N N . ASN A 1 858 ? 12.742 2.048 -11.874 1.00 75.12 858 ASN A N 1
ATOM 6350 C CA . ASN A 1 858 ? 13.808 1.651 -12.756 1.00 75.12 858 ASN A CA 1
ATOM 6351 C C . ASN A 1 858 ? 15.258 1.760 -12.303 1.00 75.12 858 ASN A C 1
ATOM 6353 O O . ASN A 1 858 ? 16.108 1.599 -13.170 1.00 75.12 858 ASN A O 1
ATOM 6357 N N . GLY A 1 859 ? 15.583 1.935 -11.034 1.00 73.00 859 GLY A N 1
ATOM 6358 C CA . GLY A 1 859 ? 16.950 1.804 -10.553 1.00 73.00 859 GLY A CA 1
ATOM 6359 C C . GLY A 1 859 ? 18.089 2.132 -11.490 1.00 73.00 859 GLY A C 1
ATOM 6360 O O . GLY A 1 859 ? 18.447 3.269 -11.686 1.00 73.00 859 GLY A O 1
ATOM 6361 N N . SER A 1 860 ? 18.759 1.164 -12.082 1.00 78.75 860 SER A N 1
ATOM 6362 C CA . SER A 1 860 ? 20.124 1.447 -12.437 1.00 78.75 860 SER A CA 1
ATOM 6363 C C . SER A 1 860 ? 20.459 2.218 -13.747 1.00 78.75 860 SER A C 1
ATOM 6365 O O . SER A 1 860 ? 21.594 2.529 -13.527 1.00 78.75 860 SER A O 1
ATOM 6367 N N . ASN A 1 861 ? 19.683 2.603 -14.873 1.00 77.31 861 ASN A N 1
ATOM 6368 C CA . ASN A 1 861 ? 19.841 3.351 -16.289 1.00 77.31 861 ASN A CA 1
ATOM 6369 C C . ASN A 1 861 ? 19.612 4.951 -16.731 1.00 77.31 861 ASN A C 1
ATOM 6371 O O . ASN A 1 861 ? 20.653 5.549 -16.860 1.00 77.31 861 ASN A O 1
ATOM 6375 N N . TYR A 1 862 ? 18.523 5.699 -17.166 1.00 81.12 862 TYR A N 1
ATOM 6376 C CA . TYR A 1 862 ? 18.136 7.170 -16.804 1.00 81.12 862 TYR A CA 1
ATOM 6377 C C . TYR A 1 862 ? 16.642 7.897 -16.667 1.00 81.12 862 TYR A C 1
ATOM 6379 O O . TYR A 1 862 ? 16.358 8.264 -15.535 1.00 81.12 862 TYR A O 1
ATOM 6387 N N . ARG A 1 863 ? 15.610 8.096 -17.575 1.00 83.75 863 ARG A N 1
ATOM 6388 C CA . ARG A 1 863 ? 14.328 9.022 -17.485 1.00 83.75 863 ARG A CA 1
ATOM 6389 C C . ARG A 1 863 ? 12.879 8.621 -16.814 1.00 83.75 863 ARG A C 1
ATOM 6391 O O . ARG A 1 863 ? 13.074 8.263 -15.699 1.00 83.75 863 ARG A O 1
ATOM 6398 N N . VAL A 1 864 ? 11.512 8.594 -17.216 1.00 86.94 864 VAL A N 1
ATOM 6399 C CA . VAL A 1 864 ? 10.334 7.617 -16.710 1.00 86.94 864 VAL A CA 1
ATOM 6400 C C . VAL A 1 864 ? 9.484 6.643 -17.669 1.00 86.94 864 VAL A C 1
ATOM 6402 O O . VAL A 1 864 ? 8.544 7.092 -18.285 1.00 86.94 864 VAL A O 1
ATOM 6405 N N . ARG A 1 865 ? 9.651 5.279 -17.746 1.00 87.44 865 ARG A N 1
ATOM 6406 C CA . ARG A 1 865 ? 10.076 4.450 -18.961 1.00 87.44 865 ARG A CA 1
ATOM 6407 C C . ARG A 1 865 ? 9.195 4.052 -20.184 1.00 87.44 865 ARG A C 1
ATOM 6409 O O . ARG A 1 865 ? 9.785 4.065 -21.258 1.00 87.44 865 ARG A O 1
ATOM 6416 N N . VAL A 1 866 ? 7.893 3.772 -20.119 1.00 88.31 866 VAL A N 1
ATOM 6417 C CA . VAL A 1 866 ? 6.978 3.136 -21.136 1.00 88.31 866 VAL A CA 1
ATOM 6418 C C . VAL A 1 866 ? 7.484 1.940 -22.030 1.00 88.31 866 VAL A C 1
ATOM 6420 O O . VAL A 1 866 ? 8.650 1.631 -21.823 1.00 88.31 866 VAL A O 1
ATOM 6423 N N . VAL A 1 867 ? 6.687 1.224 -22.875 1.00 83.62 867 VAL A N 1
ATOM 6424 C CA . VAL A 1 867 ? 6.970 0.171 -23.945 1.00 83.62 867 VAL A CA 1
ATOM 6425 C C . VAL A 1 867 ? 5.800 -0.068 -24.894 1.00 83.62 867 VAL A C 1
ATOM 6427 O O . VAL A 1 867 ? 6.049 -0.251 -26.083 1.00 83.62 867 VAL A O 1
ATOM 6430 N N . ASP A 1 868 ? 4.574 -0.050 -24.384 1.00 79.25 868 ASP A N 1
ATOM 6431 C CA . ASP A 1 868 ? 3.376 -0.494 -25.105 1.00 79.25 868 ASP A CA 1
ATOM 6432 C C . ASP A 1 868 ? 3.308 -1.989 -25.504 1.00 79.25 868 ASP A C 1
ATOM 6434 O O . ASP A 1 868 ? 4.139 -2.519 -26.240 1.00 79.25 868 ASP A O 1
ATOM 6438 N N . ALA A 1 869 ? 2.291 -2.694 -25.007 1.00 70.56 869 ALA A N 1
ATOM 6439 C CA . ALA A 1 869 ? 1.993 -4.087 -25.315 1.00 70.56 869 ALA A CA 1
ATOM 6440 C C . ALA A 1 869 ? 0.973 -4.238 -26.453 1.00 70.56 869 ALA A C 1
ATOM 6442 O O . ALA A 1 869 ? 0.921 -5.299 -27.083 1.00 70.56 869 ALA A O 1
ATOM 6443 N N . SER A 1 870 ? 0.274 -3.163 -26.822 1.00 66.88 870 SER A N 1
ATOM 6444 C CA . SER A 1 870 ? -0.500 -3.072 -28.057 1.00 66.88 870 SER A CA 1
ATOM 6445 C C . SER A 1 870 ? 0.402 -2.770 -29.266 1.00 66.88 870 SER A C 1
ATOM 6447 O O . SER A 1 870 ? 0.238 -3.409 -30.306 1.00 66.88 870 SER A O 1
ATOM 6449 N N . THR A 1 871 ? 1.424 -1.909 -29.122 1.00 65.94 871 THR A N 1
ATOM 6450 C CA . THR A 1 871 ? 2.282 -1.457 -30.242 1.00 65.94 871 THR A CA 1
ATOM 6451 C C . THR A 1 871 ? 3.767 -1.820 -30.142 1.00 65.94 871 THR A C 1
ATOM 6453 O O . THR A 1 871 ? 4.382 -2.154 -31.154 1.00 65.94 871 THR A O 1
ATOM 6456 N N . GLY A 1 872 ? 4.389 -1.752 -28.963 1.00 72.44 872 GLY A N 1
ATOM 6457 C CA . GLY A 1 872 ? 5.846 -1.820 -28.828 1.00 72.44 872 GLY A CA 1
ATOM 6458 C C . GLY A 1 872 ? 6.613 -0.627 -29.435 1.00 72.44 872 GLY A C 1
ATOM 6459 O O . GLY A 1 872 ? 7.814 -0.771 -29.669 1.00 72.44 872 GLY A O 1
ATOM 6460 N N . ILE A 1 873 ? 5.971 0.508 -29.768 1.00 80.25 873 ILE A N 1
ATOM 6461 C CA . ILE A 1 873 ? 6.509 1.600 -30.629 1.00 80.25 873 ILE A CA 1
ATOM 6462 C C . ILE A 1 873 ? 7.354 2.627 -29.830 1.00 80.25 873 ILE A C 1
ATOM 6464 O O . ILE A 1 873 ? 7.112 3.818 -29.773 1.00 80.25 873 ILE A O 1
ATOM 6468 N N . ILE A 1 874 ? 8.409 2.119 -29.206 1.00 87.50 874 ILE A N 1
ATOM 6469 C CA . ILE A 1 874 ? 9.244 2.724 -28.148 1.00 87.50 874 ILE A CA 1
ATOM 6470 C C . ILE A 1 874 ? 9.658 4.231 -28.221 1.00 87.50 874 ILE A C 1
ATOM 6472 O O . ILE A 1 874 ? 9.938 4.738 -29.290 1.00 87.50 874 ILE A O 1
ATOM 6476 N N . SER A 1 875 ? 9.936 4.902 -27.075 1.00 80.75 875 SER A N 1
ATOM 6477 C CA . SER A 1 875 ? 9.366 6.235 -26.695 1.00 80.75 875 SER A CA 1
ATOM 6478 C C . SER A 1 875 ? 9.573 6.716 -25.216 1.00 80.75 875 SER A C 1
ATOM 6480 O O . SER A 1 875 ? 10.322 6.090 -24.474 1.00 80.75 875 SER A O 1
ATOM 6482 N N . THR A 1 876 ? 9.022 7.886 -24.800 1.00 83.31 876 THR A N 1
ATOM 6483 C CA . THR A 1 876 ? 9.393 8.741 -23.621 1.00 83.31 876 THR A CA 1
ATOM 6484 C C . THR A 1 876 ? 8.599 10.079 -23.516 1.00 83.31 876 THR A C 1
ATOM 6486 O O . THR A 1 876 ? 7.941 10.336 -24.489 1.00 83.31 876 THR A O 1
ATOM 6489 N N . PHE A 1 877 ? 8.509 10.885 -22.417 1.00 81.19 877 PHE A N 1
ATOM 6490 C CA . PHE A 1 877 ? 7.655 12.132 -22.261 1.00 81.19 877 PHE A CA 1
ATOM 6491 C C . PHE A 1 877 ? 8.194 13.119 -21.170 1.00 81.19 877 PHE A C 1
ATOM 6493 O O . PHE A 1 877 ? 8.614 12.577 -20.186 1.00 81.19 877 PHE A O 1
ATOM 6500 N N . GLY A 1 878 ? 8.335 14.471 -21.247 1.00 77.69 878 GLY A N 1
ATOM 6501 C CA . GLY A 1 878 ? 9.060 15.340 -20.233 1.00 77.69 878 GLY A CA 1
ATOM 6502 C C . GLY A 1 878 ? 10.478 15.955 -20.539 1.00 77.69 878 GLY A C 1
ATOM 6503 O O . GLY A 1 878 ? 10.789 16.142 -21.712 1.00 77.69 878 GLY A O 1
ATOM 6504 N N . SER A 1 879 ? 11.325 16.283 -19.516 1.00 74.56 879 SER A N 1
ATOM 6505 C CA . SER A 1 879 ? 12.703 16.892 -19.619 1.00 74.56 879 SER A CA 1
ATOM 6506 C C . SER A 1 879 ? 13.999 16.154 -19.075 1.00 74.56 879 SER A C 1
ATOM 6508 O O . SER A 1 879 ? 14.888 15.910 -19.886 1.00 74.56 879 SER A O 1
ATOM 6510 N N . GLY A 1 880 ? 14.196 15.812 -17.776 1.00 70.38 880 GLY A N 1
ATOM 6511 C CA . GLY A 1 880 ? 15.045 14.662 -17.297 1.00 70.38 880 GLY A CA 1
ATOM 6512 C C . GLY A 1 880 ? 16.519 14.753 -16.718 1.00 70.38 880 GLY A C 1
ATOM 6513 O O . GLY A 1 880 ? 17.452 14.702 -17.521 1.00 70.38 880 GLY A O 1
ATOM 6514 N N . VAL A 1 881 ? 16.805 14.824 -15.379 1.00 75.12 881 VAL A N 1
ATOM 6515 C CA . VAL A 1 881 ? 18.126 15.272 -14.760 1.00 75.12 881 VAL A CA 1
ATOM 6516 C C . VAL A 1 881 ? 18.496 14.761 -13.297 1.00 75.12 881 VAL A C 1
ATOM 6518 O O . VAL A 1 881 ? 17.790 13.941 -12.752 1.00 75.12 881 VAL A O 1
ATOM 6521 N N . SER A 1 882 ? 19.613 15.159 -12.643 1.00 75.19 882 SER A N 1
ATOM 6522 C CA . SER A 1 882 ? 19.975 14.916 -11.210 1.00 75.19 882 SER A CA 1
ATOM 6523 C C . SER A 1 882 ? 19.577 16.139 -10.368 1.00 75.19 882 SER A C 1
ATOM 6525 O O . SER A 1 882 ? 19.623 17.262 -10.866 1.00 75.19 882 SER A O 1
ATOM 6527 N N . ALA A 1 883 ? 19.320 15.975 -9.072 1.00 67.50 883 ALA A N 1
ATOM 6528 C CA . ALA A 1 883 ? 19.183 17.056 -8.117 1.00 67.50 883 ALA A CA 1
ATOM 6529 C C . ALA A 1 883 ? 19.759 16.659 -6.771 1.00 67.50 883 ALA A C 1
ATOM 6531 O O . ALA A 1 883 ? 19.560 15.558 -6.274 1.00 67.50 883 ALA A O 1
ATOM 6532 N N . THR A 1 884 ? 20.449 17.613 -6.165 1.00 61.59 884 THR A N 1
ATOM 6533 C CA . THR A 1 884 ? 21.310 17.419 -5.001 1.00 61.59 884 THR A CA 1
ATOM 6534 C C . THR A 1 884 ? 20.738 18.029 -3.713 1.00 61.59 884 THR A C 1
ATOM 6536 O O . THR A 1 884 ? 21.416 18.067 -2.691 1.00 61.59 884 THR A O 1
ATOM 6539 N N . THR A 1 885 ? 19.482 18.497 -3.741 1.00 55.88 885 THR A N 1
ATOM 6540 C CA . THR A 1 885 ? 18.918 19.446 -2.758 1.00 55.88 885 THR A CA 1
ATOM 6541 C C . THR A 1 885 ? 17.471 19.160 -2.345 1.00 55.88 885 THR A C 1
ATOM 6543 O O . THR A 1 885 ? 16.779 18.371 -2.990 1.00 55.88 885 THR A O 1
ATOM 6546 N N . SER A 1 886 ? 17.024 19.835 -1.270 1.00 53.62 886 SER A N 1
ATOM 6547 C CA . SER A 1 886 ? 15.765 19.593 -0.551 1.00 53.62 886 SER A CA 1
ATOM 6548 C C . SER A 1 886 ? 14.592 20.543 -0.824 1.00 53.62 886 SER A C 1
ATOM 6550 O O . SER A 1 886 ? 13.793 20.816 0.068 1.00 53.62 886 SER A O 1
ATOM 6552 N N . ASN A 1 887 ? 14.487 21.088 -2.031 1.00 58.72 887 ASN A N 1
ATOM 6553 C CA . ASN A 1 887 ? 13.158 21.345 -2.572 1.00 58.72 887 ASN A CA 1
ATOM 6554 C C . ASN A 1 887 ? 13.127 20.672 -3.923 1.00 58.72 887 ASN A C 1
ATOM 6556 O O . ASN A 1 887 ? 13.875 21.037 -4.835 1.00 58.72 887 ASN A O 1
ATOM 6560 N N . PHE A 1 888 ? 12.307 19.638 -4.005 1.00 72.31 888 PHE A N 1
ATOM 6561 C CA . PHE A 1 888 ? 12.192 18.844 -5.201 1.00 72.31 888 PHE A CA 1
ATOM 6562 C C . PHE A 1 888 ? 11.303 19.600 -6.249 1.00 72.31 888 PHE A C 1
ATOM 6564 O O . PHE A 1 888 ? 11.415 19.330 -7.440 1.00 72.31 888 PHE A O 1
ATOM 6571 N N . GLY A 1 889 ? 10.508 20.614 -5.834 1.00 70.44 889 GLY A N 1
ATOM 6572 C CA . GLY A 1 889 ? 9.449 21.374 -6.549 1.00 70.44 889 GLY A CA 1
ATOM 6573 C C . GLY A 1 889 ? 7.954 21.009 -6.259 1.00 70.44 889 GLY A C 1
ATOM 6574 O O . GLY A 1 889 ? 7.196 20.850 -7.214 1.00 70.44 889 GLY A O 1
ATOM 6575 N N . ASP A 1 890 ? 7.534 20.773 -5.003 1.00 75.38 890 ASP A N 1
ATOM 6576 C CA . ASP A 1 890 ? 6.214 20.185 -4.643 1.00 75.38 890 ASP A CA 1
ATOM 6577 C C . ASP A 1 890 ? 5.004 20.957 -5.241 1.00 75.38 890 ASP A C 1
ATOM 6579 O O . ASP A 1 890 ? 5.087 22.162 -5.468 1.00 75.38 890 ASP A O 1
ATOM 6583 N N . GLY A 1 891 ? 3.884 20.285 -5.536 1.00 68.19 891 GLY A N 1
ATOM 6584 C CA . GLY A 1 891 ? 2.731 20.817 -6.288 1.00 68.19 891 GLY A CA 1
ATOM 6585 C C . GLY A 1 891 ? 2.772 20.830 -7.846 1.00 68.19 891 GLY A C 1
ATOM 6586 O O . GLY A 1 891 ? 1.723 21.007 -8.458 1.00 68.19 891 GLY A O 1
ATOM 6587 N N . GLY A 1 892 ? 3.922 20.658 -8.516 1.00 68.19 892 GLY A N 1
ATOM 6588 C CA . GLY A 1 892 ? 4.073 20.622 -9.993 1.00 68.19 892 GLY A CA 1
ATOM 6589 C C . GLY A 1 892 ? 3.784 19.291 -10.749 1.00 68.19 892 GLY A C 1
ATOM 6590 O O . GLY A 1 892 ? 3.374 18.313 -10.136 1.00 68.19 892 GLY A O 1
ATOM 6591 N N . PRO A 1 893 ? 4.004 19.247 -12.089 1.00 76.00 893 PRO A N 1
ATOM 6592 C CA . PRO A 1 893 ? 3.535 18.184 -13.002 1.00 76.00 893 PRO A CA 1
ATOM 6593 C C . PRO A 1 893 ? 4.600 17.155 -13.442 1.00 76.00 893 PRO A C 1
ATOM 6595 O O . PRO A 1 893 ? 5.799 17.353 -13.212 1.00 76.00 893 PRO A O 1
ATOM 6598 N N . ILE A 1 894 ? 4.150 16.119 -14.190 1.00 80.50 894 ILE A N 1
ATOM 6599 C CA . ILE A 1 894 ? 4.879 14.852 -14.438 1.00 80.50 894 ILE A CA 1
ATOM 6600 C C . ILE A 1 894 ? 6.288 15.110 -14.988 1.00 80.50 894 ILE A C 1
ATOM 6602 O O . ILE A 1 894 ? 7.213 14.355 -14.735 1.00 80.50 894 ILE A O 1
ATOM 6606 N N . SER A 1 895 ? 6.457 16.237 -15.685 1.00 75.94 895 SER A N 1
ATOM 6607 C CA . SER A 1 895 ? 7.583 16.655 -16.509 1.00 75.94 895 SER A CA 1
ATOM 6608 C C . SER A 1 895 ? 8.689 17.551 -15.876 1.00 75.94 895 SER A C 1
ATOM 6610 O O . SER A 1 895 ? 9.630 17.882 -16.607 1.00 75.94 895 SER A O 1
ATOM 6612 N N . ALA A 1 896 ? 8.645 17.953 -14.586 1.00 74.69 896 ALA A N 1
ATOM 6613 C CA . ALA A 1 896 ? 9.274 19.231 -14.138 1.00 74.69 896 ALA A CA 1
ATOM 6614 C C . ALA A 1 896 ? 10.116 19.297 -12.808 1.00 74.69 896 ALA A C 1
ATOM 6616 O O . ALA A 1 896 ? 9.797 20.051 -11.899 1.00 74.69 896 ALA A O 1
ATOM 6617 N N . ALA A 1 897 ? 11.203 18.547 -12.616 1.00 80.94 897 ALA A N 1
ATOM 6618 C CA . ALA A 1 897 ? 11.203 17.599 -11.485 1.00 80.94 897 ALA A CA 1
ATOM 6619 C C . ALA A 1 897 ? 12.446 17.352 -10.587 1.00 80.94 897 ALA A C 1
ATOM 6621 O O . ALA A 1 897 ? 13.283 18.234 -10.676 1.00 80.94 897 ALA A O 1
ATOM 6622 N N . LYS A 1 898 ? 12.536 16.246 -9.753 1.00 85.00 898 LYS A N 1
ATOM 6623 C CA . LYS A 1 898 ? 13.612 15.725 -8.812 1.00 85.00 898 LYS A CA 1
ATOM 6624 C C . LYS A 1 898 ? 13.599 14.209 -8.237 1.00 85.00 898 LYS A C 1
ATOM 6626 O O . LYS A 1 898 ? 13.707 14.055 -7.028 1.00 85.00 898 LYS A O 1
ATOM 6631 N N . PHE A 1 899 ? 13.577 13.075 -8.999 1.00 84.19 899 PHE A N 1
ATOM 6632 C CA . PHE A 1 899 ? 13.623 11.581 -8.608 1.00 84.19 899 PHE A CA 1
ATOM 6633 C C . PHE A 1 899 ? 14.981 10.948 -8.148 1.00 84.19 899 PHE A C 1
ATOM 6635 O O . PHE A 1 899 ? 15.845 10.932 -8.990 1.00 84.19 899 PHE A O 1
ATOM 6642 N N . HIS A 1 900 ? 15.251 10.311 -6.986 1.00 78.56 900 HIS A N 1
ATOM 6643 C CA . HIS A 1 900 ? 16.605 9.759 -6.615 1.00 78.56 900 HIS A CA 1
ATOM 6644 C C . HIS A 1 900 ? 16.678 8.365 -5.962 1.00 78.56 900 HIS A C 1
ATOM 6646 O O . HIS A 1 900 ? 16.211 8.275 -4.837 1.00 78.56 900 HIS A O 1
ATOM 6652 N N . TYR A 1 901 ? 17.473 7.439 -6.545 1.00 83.06 901 TYR A N 1
ATOM 6653 C CA . TYR A 1 901 ? 17.847 6.029 -6.237 1.00 83.06 901 TYR A CA 1
ATOM 6654 C C . TYR A 1 901 ? 16.520 5.246 -5.878 1.00 83.06 901 TYR A C 1
ATOM 6656 O O . TYR A 1 901 ? 15.880 5.574 -4.893 1.00 83.06 901 TYR A O 1
ATOM 6664 N N . PRO A 1 902 ? 15.931 4.351 -6.731 1.00 79.81 902 PRO A N 1
ATOM 6665 C CA . PRO A 1 902 ? 14.711 3.559 -6.457 1.00 79.81 902 PRO A CA 1
ATOM 6666 C C . PRO A 1 902 ? 14.512 2.064 -6.908 1.00 79.81 902 PRO A C 1
ATOM 6668 O O . PRO A 1 902 ? 14.406 1.769 -8.104 1.00 79.81 902 PRO A O 1
ATOM 6671 N N . ASN A 1 903 ? 14.393 1.106 -5.951 1.00 75.94 903 ASN A N 1
ATOM 6672 C CA . ASN A 1 903 ? 14.275 -0.388 -6.050 1.00 75.94 903 ASN A CA 1
ATOM 6673 C C . ASN A 1 903 ? 12.918 -1.060 -5.851 1.00 75.94 903 ASN A C 1
ATOM 6675 O O . ASN A 1 903 ? 12.897 -2.231 -5.517 1.00 75.94 903 ASN A O 1
ATOM 6679 N N . GLY A 1 904 ? 11.832 -0.326 -6.001 1.00 76.06 904 GLY A N 1
ATOM 6680 C CA . GLY A 1 904 ? 10.452 -0.734 -5.712 1.00 76.06 904 GLY A CA 1
ATOM 6681 C C . GLY A 1 904 ? 9.514 -0.330 -6.828 1.00 76.06 904 GLY A C 1
ATOM 6682 O O . GLY A 1 904 ? 9.956 0.204 -7.837 1.00 76.06 904 GLY A O 1
ATOM 6683 N N . ILE A 1 905 ? 8.224 -0.481 -6.550 1.00 72.88 905 ILE A N 1
ATOM 6684 C CA . ILE A 1 905 ? 6.955 0.042 -7.101 1.00 72.88 905 ILE A CA 1
ATOM 6685 C C . ILE A 1 905 ? 5.893 -0.523 -6.179 1.00 72.88 905 ILE A C 1
ATOM 6687 O O . ILE A 1 905 ? 6.038 -1.638 -5.744 1.00 72.88 905 ILE A O 1
ATOM 6691 N N . PHE A 1 906 ? 4.750 0.088 -6.014 1.00 78.06 906 PHE A N 1
ATOM 6692 C CA . PHE A 1 906 ? 3.498 -0.600 -5.955 1.00 78.06 906 PHE A CA 1
ATOM 6693 C C . PHE A 1 906 ? 2.421 0.108 -6.844 1.00 78.06 906 PHE A C 1
ATOM 6695 O O . PHE A 1 906 ? 2.769 1.170 -7.269 1.00 78.06 906 PHE A O 1
ATOM 6702 N N . ILE A 1 907 ? 1.205 -0.359 -7.178 1.00 69.50 907 ILE A N 1
ATOM 6703 C CA . ILE A 1 907 ? 0.101 0.298 -7.925 1.00 69.50 907 ILE A CA 1
ATOM 6704 C C . ILE A 1 907 ? -1.239 -0.342 -7.224 1.00 69.50 907 ILE A C 1
ATOM 6706 O O . ILE A 1 907 ? -1.335 -1.533 -7.377 1.00 69.50 907 ILE A O 1
ATOM 6710 N N . ASP A 1 908 ? -2.259 0.222 -6.450 1.00 57.16 908 ASP A N 1
ATOM 6711 C CA . ASP A 1 908 ? -3.530 -0.417 -5.759 1.00 57.16 908 ASP A CA 1
ATOM 6712 C C . ASP A 1 908 ? -5.009 -0.744 -6.304 1.00 57.16 908 ASP A C 1
ATOM 6714 O O . ASP A 1 908 ? -5.260 -1.928 -6.544 1.00 57.16 908 ASP A O 1
ATOM 6718 N N . LYS A 1 909 ? -6.038 0.160 -6.454 1.00 62.66 909 LYS A N 1
ATOM 6719 C CA . LYS A 1 909 ? -7.424 -0.210 -6.928 1.00 62.66 909 LYS A CA 1
ATOM 6720 C C . LYS A 1 909 ? -8.490 0.705 -7.669 1.00 62.66 909 LYS A C 1
ATOM 6722 O O . LYS A 1 909 ? -9.566 0.175 -7.939 1.00 62.66 909 LYS A O 1
ATOM 6727 N N . ASN A 1 910 ? -8.355 2.012 -7.961 1.00 60.69 910 ASN A N 1
ATOM 6728 C CA . ASN A 1 910 ? -9.228 2.828 -8.879 1.00 60.69 910 ASN A CA 1
ATOM 6729 C C . ASN A 1 910 ? -8.714 4.248 -9.291 1.00 60.69 910 ASN A C 1
ATOM 6731 O O . ASN A 1 910 ? -8.798 5.194 -8.519 1.00 60.69 910 ASN A O 1
ATOM 6735 N N . ASP A 1 911 ? -8.257 4.498 -10.511 1.00 64.81 911 ASP A N 1
ATOM 6736 C CA . ASP A 1 911 ? -7.650 5.801 -10.877 1.00 64.81 911 ASP A CA 1
ATOM 6737 C C . ASP A 1 911 ? -6.326 6.249 -10.158 1.00 64.81 911 ASP A C 1
ATOM 6739 O O . ASP A 1 911 ? -5.305 6.125 -10.812 1.00 64.81 911 ASP A O 1
ATOM 6743 N N . ASN A 1 912 ? -6.304 6.804 -8.925 1.00 68.00 912 ASN A N 1
ATOM 6744 C CA . ASN A 1 912 ? -5.319 7.760 -8.291 1.00 68.00 912 ASN A CA 1
ATOM 6745 C C . ASN A 1 912 ? -4.054 7.252 -7.478 1.00 68.00 912 ASN A C 1
ATOM 6747 O O . ASN A 1 912 ? -4.269 6.633 -6.448 1.00 68.00 912 ASN A O 1
ATOM 6751 N N . ILE A 1 913 ? -2.813 7.776 -7.710 1.00 74.56 913 ILE A N 1
ATOM 6752 C CA . ILE A 1 913 ? -1.420 7.178 -7.689 1.00 74.56 913 ILE A CA 1
ATOM 6753 C C . ILE A 1 913 ? -0.316 7.530 -6.558 1.00 74.56 913 ILE A C 1
ATOM 6755 O O . ILE A 1 913 ? -0.597 8.343 -5.673 1.00 74.56 913 ILE A O 1
ATOM 6759 N N . PHE A 1 914 ? 0.902 6.869 -6.491 1.00 82.75 914 PHE A N 1
ATOM 6760 C CA . PHE A 1 914 ? 1.953 6.695 -5.380 1.00 82.75 914 PHE A CA 1
ATOM 6761 C C . PHE A 1 914 ? 3.572 6.211 -5.521 1.00 82.75 914 PHE A C 1
ATOM 6763 O O . PHE A 1 914 ? 3.991 5.403 -4.718 1.00 82.75 914 PHE A O 1
ATOM 6770 N N . ILE A 1 915 ? 4.639 6.728 -6.247 1.00 84.12 915 ILE A N 1
ATOM 6771 C CA . ILE A 1 915 ? 6.163 6.369 -6.459 1.00 84.12 915 ILE A CA 1
ATOM 6772 C C . ILE A 1 915 ? 7.278 6.461 -5.308 1.00 84.12 915 ILE A C 1
ATOM 6774 O O . ILE A 1 915 ? 7.510 7.446 -4.638 1.00 84.12 915 ILE A O 1
ATOM 6778 N N . ALA A 1 916 ? 8.200 5.497 -5.129 1.00 86.06 916 ALA A N 1
ATOM 6779 C CA . ALA A 1 916 ? 8.981 5.245 -3.898 1.00 86.06 916 ALA A CA 1
ATOM 6780 C C . ALA A 1 916 ? 10.537 5.117 -3.670 1.00 86.06 916 ALA A C 1
ATOM 6782 O O . ALA A 1 916 ? 10.988 4.145 -3.152 1.00 86.06 916 ALA A O 1
ATOM 6783 N N . ASP A 1 917 ? 11.414 6.081 -3.729 1.00 82.38 917 ASP A N 1
ATOM 6784 C CA . ASP A 1 917 ? 12.896 5.913 -3.571 1.00 82.38 917 ASP A CA 1
ATOM 6785 C C . ASP A 1 917 ? 13.618 5.657 -2.156 1.00 82.38 917 ASP A C 1
ATOM 6787 O O . ASP A 1 917 ? 13.001 5.744 -1.087 1.00 82.38 917 ASP A O 1
ATOM 6791 N N . ARG A 1 918 ? 14.973 5.500 -2.060 1.00 81.38 918 ARG A N 1
ATOM 6792 C CA . ARG A 1 918 ? 15.777 5.189 -0.814 1.00 81.38 918 ARG A CA 1
ATOM 6793 C C . ARG A 1 918 ? 16.942 6.114 -0.369 1.00 81.38 918 ARG A C 1
ATOM 6795 O O . ARG A 1 918 ? 17.629 5.742 0.577 1.00 81.38 918 ARG A O 1
ATOM 6802 N N . SER A 1 919 ? 17.009 7.403 -0.710 1.00 79.12 919 SER A N 1
ATOM 6803 C CA . SER A 1 919 ? 18.057 8.231 -0.039 1.00 79.12 919 SER A CA 1
ATOM 6804 C C . SER A 1 919 ? 17.722 9.224 1.124 1.00 79.12 919 SER A C 1
ATOM 6806 O O . SER A 1 919 ? 18.563 9.239 2.018 1.00 79.12 919 SER A O 1
ATOM 6808 N N . PHE A 1 920 ? 16.579 9.969 1.276 1.00 76.31 920 PHE A N 1
ATOM 6809 C CA . PHE A 1 920 ? 16.373 10.875 2.471 1.00 76.31 920 PHE A CA 1
ATOM 6810 C C . PHE A 1 920 ? 14.999 11.475 3.050 1.00 76.31 920 PHE A C 1
ATOM 6812 O O . PHE A 1 920 ? 15.085 11.610 4.255 1.00 76.31 920 PHE A O 1
ATOM 6819 N N . GLY A 1 921 ? 13.761 11.757 2.504 1.00 79.69 921 GLY A N 1
ATOM 6820 C CA . GLY A 1 921 ? 12.501 11.891 3.365 1.00 79.69 921 GLY A CA 1
ATOM 6821 C C . GLY A 1 921 ? 10.982 12.441 3.215 1.00 79.69 921 GLY A C 1
ATOM 6822 O O . GLY A 1 921 ? 10.424 12.336 4.295 1.00 79.69 921 GLY A O 1
ATOM 6823 N N . VAL A 1 922 ? 10.215 12.923 2.172 1.00 86.44 922 VAL A N 1
ATOM 6824 C CA . VAL A 1 922 ? 8.795 13.584 2.290 1.00 86.44 922 VAL A CA 1
ATOM 6825 C C . VAL A 1 922 ? 7.410 13.093 1.561 1.00 86.44 922 VAL A C 1
ATOM 6827 O O . VAL A 1 922 ? 6.681 13.895 1.016 1.00 86.44 922 VAL A O 1
ATOM 6830 N N . VAL A 1 923 ? 6.921 11.834 1.500 1.00 88.88 923 VAL A N 1
ATOM 6831 C CA . VAL A 1 923 ? 5.862 11.096 0.674 1.00 88.88 923 VAL A CA 1
ATOM 6832 C C . VAL A 1 923 ? 5.025 11.648 -0.530 1.00 88.88 923 VAL A C 1
ATOM 6834 O O . VAL A 1 923 ? 3.999 12.261 -0.343 1.00 88.88 923 VAL A O 1
ATOM 6837 N N . ARG A 1 924 ? 5.285 11.215 -1.782 1.00 86.69 924 ARG A N 1
ATOM 6838 C CA . ARG A 1 924 ? 4.955 11.858 -3.083 1.00 86.69 924 ARG A CA 1
ATOM 6839 C C . ARG A 1 924 ? 3.426 11.977 -3.660 1.00 86.69 924 ARG A C 1
ATOM 6841 O O . ARG A 1 924 ? 3.309 12.239 -4.833 1.00 86.69 924 ARG A O 1
ATOM 6848 N N . LYS A 1 925 ? 2.260 11.841 -2.928 1.00 89.31 925 LYS A N 1
ATOM 6849 C CA . LYS A 1 925 ? 0.729 12.034 -3.154 1.00 89.31 925 LYS A CA 1
ATOM 6850 C C . LYS A 1 925 ? -0.007 12.189 -4.537 1.00 89.31 925 LYS A C 1
ATOM 6852 O O . LYS A 1 925 ? 0.132 13.262 -5.094 1.00 89.31 925 LYS A O 1
ATOM 6857 N N . VAL A 1 926 ? -1.003 11.295 -4.849 1.00 81.69 926 VAL A N 1
ATOM 6858 C CA . VAL A 1 926 ? -2.322 11.370 -5.622 1.00 81.69 926 VAL A CA 1
ATOM 6859 C C . VAL A 1 926 ? -2.738 12.722 -6.292 1.00 81.69 926 VAL A C 1
ATOM 6861 O O . VAL A 1 926 ? -2.430 13.762 -5.720 1.00 81.69 926 VAL A O 1
ATOM 6864 N N . ASP A 1 927 ? -3.460 12.835 -7.437 1.00 74.38 927 ASP A N 1
ATOM 6865 C CA . ASP A 1 927 ? -4.647 12.078 -7.969 1.00 74.38 927 ASP A CA 1
ATOM 6866 C C . ASP A 1 927 ? -4.787 11.997 -9.554 1.00 74.38 927 ASP A C 1
ATOM 6868 O O . ASP A 1 927 ? -4.658 13.061 -10.172 1.00 74.38 927 ASP A O 1
ATOM 6872 N N . LYS A 1 928 ? -5.142 10.820 -10.194 1.00 68.38 928 LYS A N 1
ATOM 6873 C CA . LYS A 1 928 ? -4.992 10.332 -11.646 1.00 68.38 928 LYS A CA 1
ATOM 6874 C C . LYS A 1 928 ? -5.425 11.286 -12.756 1.00 68.38 928 LYS A C 1
ATOM 6876 O O . LYS A 1 928 ? -5.265 11.055 -13.953 1.00 68.38 928 LYS A O 1
ATOM 6881 N N . ILE A 1 929 ? -6.127 12.297 -12.304 1.00 62.03 929 ILE A N 1
ATOM 6882 C CA . ILE A 1 929 ? -7.089 13.105 -13.014 1.00 62.03 929 ILE A CA 1
ATOM 6883 C C . ILE A 1 929 ? -6.608 14.568 -13.026 1.00 62.03 929 ILE A C 1
ATOM 6885 O O . ILE A 1 929 ? -6.888 15.301 -13.964 1.00 62.03 929 ILE A O 1
ATOM 6889 N N . THR A 1 930 ? -5.889 15.001 -11.977 1.00 60.84 930 THR A N 1
ATOM 6890 C CA . THR A 1 930 ? -5.813 16.403 -11.514 1.00 60.84 930 THR A CA 1
ATOM 6891 C C . THR A 1 930 ? -4.637 17.252 -12.008 1.00 60.84 930 THR A C 1
ATOM 6893 O O . THR A 1 930 ? -4.793 18.463 -12.130 1.00 60.84 930 THR A O 1
ATOM 6896 N N . GLY A 1 931 ? -3.461 16.665 -12.256 1.00 61.50 931 GLY A N 1
ATOM 6897 C CA . GLY A 1 931 ? -2.249 17.399 -12.665 1.00 61.50 931 GLY A CA 1
ATOM 6898 C C . GLY A 1 931 ? -1.310 17.872 -11.535 1.00 61.50 931 GLY A C 1
ATOM 6899 O O . GLY A 1 931 ? -0.250 18.410 -11.848 1.00 61.50 931 GLY A O 1
ATOM 6900 N N . ILE A 1 932 ? -1.638 17.634 -10.253 1.00 76.56 932 ILE A N 1
ATOM 6901 C CA . ILE A 1 932 ? -0.839 18.026 -9.068 1.00 76.56 932 ILE A CA 1
ATOM 6902 C C . ILE A 1 932 ? -0.618 16.874 -8.075 1.00 76.56 932 ILE A C 1
ATOM 6904 O O . ILE A 1 932 ? -1.465 16.003 -7.898 1.00 76.56 932 ILE A O 1
ATOM 6908 N N . ILE A 1 933 ? 0.532 16.875 -7.409 1.00 85.94 933 ILE A N 1
ATOM 6909 C CA . ILE A 1 933 ? 1.102 15.698 -6.753 1.00 85.94 933 ILE A CA 1
ATOM 6910 C C . ILE A 1 933 ? 2.062 16.134 -5.625 1.00 85.94 933 ILE A C 1
ATOM 6912 O O . ILE A 1 933 ? 2.552 17.255 -5.684 1.00 85.94 933 ILE A O 1
ATOM 6916 N N . ASN A 1 934 ? 2.178 15.406 -4.498 1.00 81.31 934 ASN A N 1
ATOM 6917 C CA . ASN A 1 934 ? 2.420 16.116 -3.216 1.00 81.31 934 ASN A CA 1
ATOM 6918 C C . ASN A 1 934 ? 3.040 15.317 -2.063 1.00 81.31 934 ASN A C 1
ATOM 6920 O O . ASN A 1 934 ? 3.056 14.116 -2.066 1.00 81.31 934 ASN A O 1
ATOM 6924 N N . THR A 1 935 ? 3.434 15.949 -0.972 1.00 87.88 935 THR A N 1
ATOM 6925 C CA . THR A 1 935 ? 3.842 15.277 0.276 1.00 87.88 935 THR A CA 1
ATOM 6926 C C . THR A 1 935 ? 2.645 14.747 1.123 1.00 87.88 935 THR A C 1
ATOM 6928 O O . THR A 1 935 ? 1.739 15.523 1.402 1.00 87.88 935 THR A O 1
ATOM 6931 N N . VAL A 1 936 ? 2.620 13.484 1.603 1.00 84.38 936 VAL A N 1
ATOM 6932 C CA . VAL A 1 936 ? 1.642 12.908 2.590 1.00 84.38 936 VAL A CA 1
ATOM 6933 C C . VAL A 1 936 ? 2.236 11.932 3.635 1.00 84.38 936 VAL A C 1
ATOM 6935 O O . VAL A 1 936 ? 1.504 11.171 4.254 1.00 84.38 936 VAL A O 1
ATOM 6938 N N . ALA A 1 937 ? 3.559 11.918 3.824 1.00 85.75 937 ALA A N 1
ATOM 6939 C CA . ALA A 1 937 ? 4.278 11.396 4.993 1.00 85.75 937 ALA A CA 1
ATOM 6940 C C . ALA A 1 937 ? 5.707 11.964 4.967 1.00 85.75 937 ALA A C 1
ATOM 6942 O O . ALA A 1 937 ? 6.126 12.479 3.950 1.00 85.75 937 ALA A O 1
ATOM 6943 N N . GLY A 1 938 ? 6.447 11.935 6.064 1.00 85.38 938 GLY A N 1
ATOM 6944 C CA . GLY A 1 938 ? 7.834 12.389 6.182 1.00 85.38 938 GLY A CA 1
ATOM 6945 C C . GLY A 1 938 ? 8.212 13.851 5.946 1.00 85.38 938 GLY A C 1
ATOM 6946 O O . GLY A 1 938 ? 7.390 14.648 5.527 1.00 85.38 938 GLY A O 1
ATOM 6947 N N . ASN A 1 939 ? 9.479 14.190 6.239 1.00 79.50 939 ASN A N 1
ATOM 6948 C CA . ASN A 1 939 ? 10.034 15.558 6.237 1.00 79.50 939 ASN A CA 1
ATOM 6949 C C . ASN A 1 939 ? 11.262 15.829 5.325 1.00 79.50 939 ASN A C 1
ATOM 6951 O O . ASN A 1 939 ? 11.734 16.959 5.259 1.00 79.50 939 ASN A O 1
ATOM 6955 N N . GLY A 1 940 ? 11.838 14.823 4.660 1.00 76.75 940 GLY A N 1
ATOM 6956 C CA . GLY A 1 940 ? 12.932 15.004 3.682 1.00 76.75 940 GLY A CA 1
ATOM 6957 C C . GLY A 1 940 ? 14.359 14.668 4.124 1.00 76.75 940 GLY A C 1
ATOM 6958 O O . GLY A 1 940 ? 15.257 14.808 3.305 1.00 76.75 940 GLY A O 1
ATOM 6959 N N . THR A 1 941 ? 14.603 14.233 5.367 1.00 78.31 941 THR A N 1
ATOM 6960 C CA . THR A 1 941 ? 15.981 14.130 5.915 1.00 78.31 941 THR A CA 1
ATOM 6961 C C . THR A 1 941 ? 16.375 12.766 6.504 1.00 78.31 941 THR A C 1
ATOM 6963 O O . THR A 1 941 ? 15.610 12.213 7.288 1.00 78.31 941 THR A O 1
ATOM 6966 N N . TYR A 1 942 ? 17.598 12.259 6.247 1.00 82.56 942 TYR A N 1
ATOM 6967 C CA . TYR A 1 942 ? 18.123 11.010 6.849 1.00 82.56 942 TYR A CA 1
ATOM 6968 C C . TYR A 1 942 ? 18.620 11.139 8.314 1.00 82.56 942 TYR A C 1
ATOM 6970 O O . TYR A 1 942 ? 19.804 10.966 8.587 1.00 82.56 942 TYR A O 1
ATOM 6978 N N . GLY A 1 943 ? 17.715 11.404 9.273 1.00 70.88 943 GLY A N 1
ATOM 6979 C CA . GLY A 1 943 ? 17.895 11.016 10.691 1.00 70.88 943 GLY A CA 1
ATOM 6980 C C . GLY A 1 943 ? 16.573 10.925 11.484 1.00 70.88 943 GLY A C 1
ATOM 6981 O O . GLY A 1 943 ? 15.861 11.916 11.547 1.00 70.88 943 GLY A O 1
ATOM 6982 N N . SER A 1 944 ? 16.230 9.774 12.087 1.00 77.25 944 SER A N 1
ATOM 6983 C CA . SER A 1 944 ? 14.880 9.441 12.626 1.00 77.25 944 SER A CA 1
ATOM 6984 C C . SER A 1 944 ? 14.363 10.305 13.768 1.00 77.25 944 SER A C 1
ATOM 6986 O O . SER A 1 944 ? 15.139 10.604 14.676 1.00 77.25 944 SER A O 1
ATOM 6988 N N . THR A 1 945 ? 13.053 10.606 13.781 1.00 71.62 945 THR A N 1
ATOM 6989 C CA . THR A 1 945 ? 12.488 11.541 14.775 1.00 71.62 945 THR A CA 1
ATOM 6990 C C . THR A 1 945 ? 11.004 11.449 15.179 1.00 71.62 945 THR A C 1
ATOM 6992 O O . THR A 1 945 ? 10.754 11.598 16.373 1.00 71.62 945 THR A O 1
ATOM 6995 N N . ALA A 1 946 ? 10.020 11.351 14.269 1.00 68.00 946 ALA A N 1
ATOM 6996 C CA . ALA A 1 946 ? 8.614 11.621 14.637 1.00 68.00 946 ALA A CA 1
ATOM 6997 C C . ALA A 1 946 ? 7.947 10.544 15.517 1.00 68.00 946 ALA A C 1
ATOM 6999 O O . ALA A 1 946 ? 8.571 9.625 16.025 1.00 68.00 946 ALA A O 1
ATOM 7000 N N . VAL A 1 947 ? 6.660 10.691 15.814 1.00 67.25 947 VAL A N 1
ATOM 7001 C CA . VAL A 1 947 ? 6.040 9.959 16.926 1.00 67.25 947 VAL A CA 1
ATOM 7002 C C . VAL A 1 947 ? 4.588 9.628 16.614 1.00 67.25 947 VAL A C 1
ATOM 7004 O O . VAL A 1 947 ? 3.932 10.245 15.780 1.00 67.25 947 VAL A O 1
ATOM 7007 N N . ASP A 1 948 ? 4.088 8.622 17.286 1.00 65.00 948 ASP A N 1
ATOM 7008 C CA . ASP A 1 948 ? 2.721 8.146 17.277 1.00 65.00 948 ASP A CA 1
ATOM 7009 C C . ASP A 1 948 ? 1.737 9.249 17.642 1.00 65.00 948 ASP A C 1
ATOM 7011 O O . ASP A 1 948 ? 2.000 10.089 18.500 1.00 65.00 948 ASP A O 1
ATOM 7015 N N . GLY A 1 949 ? 0.589 9.244 16.979 1.00 47.78 949 GLY A N 1
ATOM 7016 C CA . GLY A 1 949 ? -0.424 10.284 17.088 1.00 47.78 949 GLY A CA 1
ATOM 7017 C C . GLY A 1 949 ? -0.085 11.576 16.338 1.00 47.78 949 GLY A C 1
ATOM 7018 O O . GLY A 1 949 ? -0.934 12.459 16.295 1.00 47.78 949 GLY A O 1
ATOM 7019 N N . THR A 1 950 ? 1.104 11.718 15.733 1.00 48.59 950 THR A N 1
ATOM 7020 C CA . THR A 1 950 ? 1.467 12.949 14.999 1.00 48.59 950 THR A CA 1
ATOM 7021 C C . THR A 1 950 ? 0.854 13.002 13.589 1.00 48.59 950 THR A C 1
ATOM 7023 O O . THR A 1 950 ? 0.005 12.184 13.236 1.00 48.59 950 THR A O 1
ATOM 7026 N N . ILE A 1 951 ? 1.255 13.989 12.777 1.00 66.00 951 ILE A N 1
ATOM 7027 C CA . ILE A 1 951 ? 0.881 14.109 11.361 1.00 66.00 951 ILE A CA 1
ATOM 7028 C C . ILE A 1 951 ? 1.987 13.564 10.477 1.00 66.00 951 ILE A C 1
ATOM 7030 O O . ILE A 1 951 ? 3.175 13.707 10.772 1.00 66.00 951 ILE A O 1
ATOM 7034 N N . ALA A 1 952 ? 1.577 12.976 9.358 1.00 75.69 952 ALA A N 1
ATOM 7035 C CA . ALA A 1 952 ? 2.438 12.157 8.543 1.00 75.69 952 ALA A CA 1
ATOM 7036 C C . ALA A 1 952 ? 3.776 12.770 8.184 1.00 75.69 952 ALA A C 1
ATOM 7038 O O . ALA A 1 952 ? 4.804 12.105 8.224 1.00 75.69 952 ALA A O 1
ATOM 7039 N N . THR A 1 953 ? 3.752 14.047 7.854 1.00 82.69 953 THR A N 1
ATOM 7040 C CA . THR A 1 953 ? 4.848 14.781 7.240 1.00 82.69 953 THR A CA 1
ATOM 7041 C C . THR A 1 953 ? 5.772 15.446 8.266 1.00 82.69 953 THR A C 1
ATOM 7043 O O . THR A 1 953 ? 6.679 16.194 7.910 1.00 82.69 953 THR A O 1
ATOM 7046 N N . ALA A 1 954 ? 5.533 15.213 9.562 1.00 68.88 954 ALA A N 1
ATOM 7047 C CA . ALA A 1 954 ? 6.116 16.009 10.639 1.00 68.88 954 ALA A CA 1
ATOM 7048 C C . ALA A 1 954 ? 7.576 15.671 10.982 1.00 68.88 954 ALA A C 1
ATOM 7050 O O . ALA A 1 954 ? 8.276 16.522 11.526 1.00 68.88 954 ALA A O 1
ATOM 7051 N N . GLY A 1 955 ? 8.063 14.463 10.684 1.00 66.81 955 GLY A N 1
ATOM 7052 C CA . GLY A 1 955 ? 9.439 14.093 11.022 1.00 66.81 955 GLY A CA 1
ATOM 7053 C C . GLY A 1 955 ? 10.119 13.201 10.004 1.00 66.81 955 GLY A C 1
ATOM 7054 O O . GLY A 1 955 ? 9.544 12.826 8.989 1.00 66.81 955 GLY A O 1
ATOM 7055 N N . SER A 1 956 ? 11.393 12.955 10.270 1.00 79.06 956 SER A N 1
ATOM 7056 C CA . SER A 1 956 ? 12.358 12.221 9.458 1.00 79.06 956 SER A CA 1
ATOM 7057 C C . SER A 1 956 ? 12.381 10.773 9.878 1.00 79.06 956 SER A C 1
ATOM 7059 O O . SER A 1 956 ? 12.217 10.451 11.048 1.00 79.06 956 SER A O 1
ATOM 7061 N N . LEU A 1 957 ? 12.585 9.898 8.908 1.00 80.38 957 LEU A N 1
ATOM 7062 C CA . LEU A 1 957 ? 12.110 8.541 9.014 1.00 80.38 957 LEU A CA 1
ATOM 7063 C C . LEU A 1 957 ? 13.222 7.580 9.500 1.00 80.38 957 LEU A C 1
ATOM 7065 O O . LEU A 1 957 ? 14.300 8.016 9.861 1.00 80.38 957 LEU A O 1
ATOM 7069 N N . GLY A 1 958 ? 13.023 6.264 9.438 1.00 76.12 958 GLY A N 1
ATOM 7070 C CA . GLY A 1 958 ? 13.934 5.084 9.517 1.00 76.12 958 GLY A CA 1
ATOM 7071 C C . GLY A 1 958 ? 14.614 4.398 8.297 1.00 76.12 958 GLY A C 1
ATOM 7072 O O . GLY A 1 958 ? 15.626 4.882 7.850 1.00 76.12 958 GLY A O 1
ATOM 7073 N N . ASN A 1 959 ? 14.181 3.254 7.753 1.00 73.19 959 ASN A N 1
ATOM 7074 C CA . ASN A 1 959 ? 14.600 2.771 6.425 1.00 73.19 959 ASN A CA 1
ATOM 7075 C C . ASN A 1 959 ? 13.648 1.672 5.813 1.00 73.19 959 ASN A C 1
ATOM 7077 O O . ASN A 1 959 ? 13.579 0.499 6.176 1.00 73.19 959 ASN A O 1
ATOM 7081 N N . ILE A 1 960 ? 12.766 2.163 4.937 1.00 73.56 960 ILE A N 1
ATOM 7082 C CA . ILE A 1 960 ? 11.643 1.548 4.181 1.00 73.56 960 ILE A CA 1
ATOM 7083 C C . ILE A 1 960 ? 12.221 0.493 3.202 1.00 73.56 960 ILE A C 1
ATOM 7085 O O . ILE A 1 960 ? 13.431 0.335 3.246 1.00 73.56 960 ILE A O 1
ATOM 7089 N N . SER A 1 961 ? 11.462 -0.211 2.327 1.00 66.50 961 SER A N 1
ATOM 7090 C CA . SER A 1 961 ? 11.981 -0.733 1.018 1.00 66.50 961 SER A CA 1
ATOM 7091 C C . SER A 1 961 ? 11.129 -1.702 0.168 1.00 66.50 961 SER A C 1
ATOM 7093 O O . SER A 1 961 ? 11.717 -2.361 -0.670 1.00 66.50 961 SER A O 1
ATOM 7095 N N . ASN A 1 962 ? 9.796 -1.778 0.297 1.00 71.44 962 ASN A N 1
ATOM 7096 C CA . ASN A 1 962 ? 8.788 -2.021 -0.786 1.00 71.44 962 ASN A CA 1
ATOM 7097 C C . ASN A 1 962 ? 7.348 -1.601 -0.288 1.00 71.44 962 ASN A C 1
ATOM 7099 O O . ASN A 1 962 ? 7.346 -1.272 0.887 1.00 71.44 962 ASN A O 1
ATOM 7103 N N . ILE A 1 963 ? 6.213 -1.555 -1.065 1.00 66.06 963 ILE A N 1
ATOM 7104 C CA . ILE A 1 963 ? 4.840 -1.034 -0.652 1.00 66.06 963 ILE A CA 1
ATOM 7105 C C . ILE A 1 963 ? 3.448 -1.503 -1.345 1.00 66.06 963 ILE A C 1
ATOM 7107 O O . ILE A 1 963 ? 3.378 -2.669 -1.710 1.00 66.06 963 ILE A O 1
ATOM 7111 N N . PHE A 1 964 ? 2.298 -0.716 -1.391 1.00 71.75 964 PHE A N 1
ATOM 7112 C CA . PHE A 1 964 ? 0.786 -1.012 -1.154 1.00 71.75 964 PHE A CA 1
ATOM 7113 C C . PHE A 1 964 ? -0.160 0.282 -0.970 1.00 71.75 964 PHE A C 1
ATOM 7115 O O . PHE A 1 964 ? 0.451 1.312 -0.735 1.00 71.75 964 PHE A O 1
ATOM 7122 N N . VAL A 1 965 ? -1.541 0.305 -0.975 1.00 61.84 965 VAL A N 1
ATOM 7123 C CA . VAL A 1 965 ? -2.512 1.285 -0.282 1.00 61.84 965 VAL A CA 1
ATOM 7124 C C . VAL A 1 965 ? -4.065 1.053 -0.461 1.00 61.84 965 VAL A C 1
ATOM 7126 O O . VAL A 1 965 ? -4.543 0.812 -1.554 1.00 61.84 965 VAL A O 1
ATOM 7129 N N . ASP A 1 966 ? -4.919 1.157 0.584 1.00 56.19 966 ASP A N 1
ATOM 7130 C CA . ASP A 1 966 ? -6.074 0.212 0.699 1.00 56.19 966 ASP A CA 1
ATOM 7131 C C . ASP A 1 966 ? -7.422 0.525 -0.008 1.00 56.19 966 ASP A C 1
ATOM 7133 O O . ASP A 1 966 ? -7.553 1.520 -0.731 1.00 56.19 966 ASP A O 1
ATOM 7137 N N . THR A 1 967 ? -8.450 -0.343 0.165 1.00 54.03 967 THR A N 1
ATOM 7138 C CA . THR A 1 967 ? -9.778 -0.177 -0.482 1.00 54.03 967 THR A CA 1
ATOM 7139 C C . THR A 1 967 ? -10.379 1.146 -0.065 1.00 54.03 967 THR A C 1
ATOM 7141 O O . THR A 1 967 ? -11.007 1.854 -0.853 1.00 54.03 967 THR A O 1
ATOM 7144 N N . THR A 1 968 ? -10.202 1.420 1.219 1.00 51.72 968 THR A N 1
ATOM 7145 C CA . THR A 1 968 ? -10.581 2.614 1.949 1.00 51.72 968 THR A CA 1
ATOM 7146 C C . THR A 1 968 ? -9.532 3.721 1.749 1.00 51.72 968 THR A C 1
ATOM 7148 O O . THR A 1 968 ? -9.873 4.902 1.792 1.00 51.72 968 THR A O 1
ATOM 7151 N N . GLY A 1 969 ? -8.309 3.364 1.347 1.00 51.03 969 GLY A N 1
ATOM 7152 C CA . GLY A 1 969 ? -7.219 4.176 0.805 1.00 51.03 969 GLY A CA 1
ATOM 7153 C C . GLY A 1 969 ? -6.182 4.624 1.828 1.00 51.03 969 GLY A C 1
ATOM 7154 O O . GLY A 1 969 ? -5.370 5.484 1.499 1.00 51.03 969 GLY A O 1
ATOM 7155 N N . ASN A 1 970 ? -6.247 4.090 3.046 1.00 62.81 970 ASN A N 1
ATOM 7156 C CA . ASN A 1 970 ? -5.285 4.302 4.127 1.00 62.81 970 ASN A CA 1
ATOM 7157 C C . ASN A 1 970 ? -3.858 3.914 3.661 1.00 62.81 970 ASN A C 1
ATOM 7159 O O . ASN A 1 970 ? -3.709 3.009 2.840 1.00 62.81 970 ASN A O 1
ATOM 7163 N N . LEU A 1 971 ? -2.822 4.634 4.118 1.00 69.81 971 LEU A N 1
ATOM 7164 C CA . LEU A 1 971 ? -1.432 4.550 3.648 1.00 69.81 971 LEU A CA 1
ATOM 7165 C C . LEU A 1 971 ? -0.488 3.855 4.643 1.00 69.81 971 LEU A C 1
ATOM 7167 O O . LEU A 1 971 ? -0.416 4.087 5.840 1.00 69.81 971 LEU A O 1
ATOM 7171 N N . TYR A 1 972 ? 0.226 2.895 4.105 1.00 77.44 972 TYR A N 1
ATOM 7172 C CA . TYR A 1 972 ? 1.002 1.899 4.811 1.00 77.44 972 TYR A CA 1
ATOM 7173 C C . TYR A 1 972 ? 2.521 2.167 4.514 1.00 77.44 972 TYR A C 1
ATOM 7175 O O . TYR A 1 972 ? 2.784 3.204 3.902 1.00 77.44 972 TYR A O 1
ATOM 7183 N N . LEU A 1 973 ? 3.552 1.393 4.962 1.00 74.12 973 LEU A N 1
ATOM 7184 C CA . LEU A 1 973 ? 5.002 1.739 4.728 1.00 74.12 973 LEU A CA 1
ATOM 7185 C C . LEU A 1 973 ? 6.178 0.658 4.874 1.00 74.12 973 LEU A C 1
ATOM 7187 O O . LEU A 1 973 ? 6.070 -0.442 4.378 1.00 74.12 973 LEU A O 1
ATOM 7191 N N . GLN A 1 974 ? 7.377 0.923 5.444 1.00 81.00 974 GLN A N 1
ATOM 7192 C CA . GLN A 1 974 ? 8.435 -0.055 5.902 1.00 81.00 974 GLN A CA 1
ATOM 7193 C C . GLN A 1 974 ? 9.248 0.551 7.066 1.00 81.00 974 GLN A C 1
ATOM 7195 O O . GLN A 1 974 ? 8.538 0.999 7.939 1.00 81.00 974 GLN A O 1
ATOM 7200 N N . GLU A 1 975 ? 10.609 0.492 7.152 1.00 73.19 975 GLU A N 1
ATOM 7201 C CA . GLU A 1 975 ? 11.588 0.696 8.266 1.00 73.19 975 GLU A CA 1
ATOM 7202 C C . GLU A 1 975 ? 12.403 -0.522 8.801 1.00 73.19 975 GLU A C 1
ATOM 7204 O O . GLU A 1 975 ? 11.985 -1.638 8.550 1.00 73.19 975 GLU A O 1
ATOM 7209 N N . VAL A 1 976 ? 13.544 -0.372 9.522 1.00 71.62 976 VAL A N 1
ATOM 7210 C CA . VAL A 1 976 ? 14.241 -1.422 10.333 1.00 71.62 976 VAL A CA 1
ATOM 7211 C C . VAL A 1 976 ? 13.100 -1.968 11.175 1.00 71.62 976 VAL A C 1
ATOM 7213 O O . VAL A 1 976 ? 12.696 -1.250 12.062 1.00 71.62 976 VAL A O 1
ATOM 7216 N N . ALA A 1 977 ? 12.570 -3.169 10.940 1.00 68.56 977 ALA A N 1
ATOM 7217 C CA . ALA A 1 977 ? 11.567 -3.781 11.821 1.00 68.56 977 ALA A CA 1
ATOM 7218 C C . ALA A 1 977 ? 10.483 -2.880 12.329 1.00 68.56 977 ALA A C 1
ATOM 7220 O O . ALA A 1 977 ? 10.261 -2.881 13.522 1.00 68.56 977 ALA A O 1
ATOM 7221 N N . ALA A 1 978 ? 9.927 -2.060 11.445 1.00 72.12 978 ALA A N 1
ATOM 7222 C CA . ALA A 1 978 ? 9.111 -0.946 11.855 1.00 72.12 978 ALA A CA 1
ATOM 7223 C C . ALA A 1 978 ? 7.953 -0.436 11.011 1.00 72.12 978 ALA A C 1
ATOM 7225 O O . ALA A 1 978 ? 7.966 0.657 10.483 1.00 72.12 978 ALA A O 1
ATOM 7226 N N . ILE A 1 979 ? 6.899 -1.196 10.883 1.00 78.75 979 ILE A N 1
ATOM 7227 C CA . ILE A 1 979 ? 5.681 -0.811 10.216 1.00 78.75 979 ILE A CA 1
ATOM 7228 C C . ILE A 1 979 ? 4.742 -0.268 11.281 1.00 78.75 979 ILE A C 1
ATOM 7230 O O . ILE A 1 979 ? 4.423 -0.917 12.278 1.00 78.75 979 ILE A O 1
ATOM 7234 N N . ARG A 1 980 ? 4.431 1.015 11.078 1.00 80.75 980 ARG A N 1
ATOM 7235 C CA . ARG A 1 980 ? 3.775 1.974 11.954 1.00 80.75 980 ARG A CA 1
ATOM 7236 C C . ARG A 1 980 ? 3.089 3.107 11.080 1.00 80.75 980 ARG A C 1
ATOM 7238 O O . ARG A 1 980 ? 3.702 3.397 10.087 1.00 80.75 980 ARG A O 1
ATOM 7245 N N . LYS A 1 981 ? 1.862 3.663 11.244 1.00 81.44 981 LYS A N 1
ATOM 7246 C CA . LYS A 1 981 ? 0.796 4.076 10.216 1.00 81.44 981 LYS A CA 1
ATOM 7247 C C . LYS A 1 981 ? 1.017 5.289 9.301 1.00 81.44 981 LYS A C 1
ATOM 7249 O O . LYS A 1 981 ? 1.757 6.165 9.700 1.00 81.44 981 LYS A O 1
ATOM 7254 N N . VAL A 1 982 ? 0.239 5.416 8.201 1.00 70.44 982 VAL A N 1
ATOM 7255 C CA . VAL A 1 982 ? -0.258 6.698 7.620 1.00 70.44 982 VAL A CA 1
ATOM 7256 C C . VAL A 1 982 ? -1.761 6.726 7.255 1.00 70.44 982 VAL A C 1
ATOM 7258 O O . VAL A 1 982 ? -2.188 6.176 6.253 1.00 70.44 982 VAL A O 1
ATOM 7261 N N . GLU A 1 983 ? -2.607 7.452 7.982 1.00 64.19 983 GLU A N 1
ATOM 7262 C CA . GLU A 1 983 ? -4.044 7.508 7.674 1.00 64.19 983 GLU A CA 1
ATOM 7263 C C . GLU A 1 983 ? -4.387 8.423 6.488 1.00 64.19 983 GLU A C 1
ATOM 7265 O O . GLU A 1 983 ? -4.011 9.592 6.461 1.00 64.19 983 GLU A O 1
ATOM 7270 N N . LYS A 1 984 ? -5.213 7.947 5.549 1.00 66.94 984 LYS A N 1
ATOM 7271 C CA . LYS A 1 984 ? -5.732 8.779 4.443 1.00 66.94 984 LYS A CA 1
ATOM 7272 C C . LYS A 1 984 ? -6.742 9.837 4.888 1.00 66.94 984 LYS A C 1
ATOM 7274 O O . LYS A 1 984 ? -6.805 10.899 4.279 1.00 66.94 984 LYS A O 1
ATOM 7279 N N . THR A 1 985 ? -7.575 9.535 5.881 1.00 50.78 985 THR A N 1
ATOM 7280 C CA . THR A 1 985 ? -8.666 10.420 6.324 1.00 50.78 985 THR A CA 1
ATOM 7281 C C . THR A 1 985 ? -8.201 11.526 7.266 1.00 50.78 985 THR A C 1
ATOM 7283 O O . THR A 1 985 ? -8.829 12.578 7.301 1.00 50.78 985 THR A O 1
ATOM 7286 N N . THR A 1 986 ? -7.116 11.314 8.013 1.00 48.66 986 THR A N 1
ATOM 7287 C CA . THR A 1 986 ? -6.648 12.238 9.063 1.00 48.66 986 THR A CA 1
ATOM 7288 C C . THR A 1 986 ? -5.190 12.677 8.890 1.00 48.66 986 THR A C 1
ATOM 7290 O O . THR A 1 986 ? -4.765 13.631 9.535 1.00 48.66 986 THR A O 1
ATOM 7293 N N . GLY A 1 987 ? -4.392 11.977 8.075 1.00 49.28 987 GLY A N 1
ATOM 7294 C CA . GLY A 1 987 ? -2.932 12.106 8.083 1.00 49.28 987 GLY A CA 1
ATOM 7295 C C . GLY A 1 987 ? -2.272 11.611 9.379 1.00 49.28 987 GLY A C 1
ATOM 7296 O O . GLY A 1 987 ? -1.061 11.776 9.519 1.00 49.28 987 GLY A O 1
ATOM 7297 N N . ILE A 1 988 ? -3.040 11.037 10.319 1.00 61.31 988 ILE A N 1
ATOM 7298 C CA . ILE A 1 988 ? -2.570 10.567 11.628 1.00 61.31 988 ILE A CA 1
ATOM 7299 C C . ILE A 1 988 ? -1.935 9.182 11.514 1.00 61.31 988 ILE A C 1
ATOM 7301 O O . ILE A 1 988 ? -2.119 8.420 10.565 1.00 61.31 988 ILE A O 1
ATOM 7305 N N . ILE A 1 989 ? -1.043 8.932 12.457 1.00 69.94 989 ILE A N 1
ATOM 7306 C CA . ILE A 1 989 ? 0.237 8.337 12.149 1.00 69.94 989 ILE A CA 1
ATOM 7307 C C . ILE A 1 989 ? 0.644 7.624 13.472 1.00 69.94 989 ILE A C 1
ATOM 7309 O O . ILE A 1 989 ? 0.925 8.285 14.458 1.00 69.94 989 ILE A O 1
ATOM 7313 N N . THR A 1 990 ? 0.461 6.290 13.572 1.00 63.06 990 THR A N 1
ATOM 7314 C CA . THR A 1 990 ? 0.141 5.490 14.800 1.00 63.06 990 THR A CA 1
ATOM 7315 C C . THR A 1 990 ? 0.387 3.953 14.667 1.00 63.06 990 THR A C 1
ATOM 7317 O O . THR A 1 990 ? 1.106 3.512 13.787 1.00 63.06 990 THR A O 1
ATOM 7320 N N . THR A 1 991 ? -0.207 3.092 15.512 1.00 72.81 991 THR A N 1
ATOM 7321 C CA . THR A 1 991 ? 0.572 2.137 16.322 1.00 72.81 991 THR A CA 1
ATOM 7322 C C . THR A 1 991 ? -0.143 0.801 16.637 1.00 72.81 991 THR A C 1
ATOM 7324 O O . THR A 1 991 ? -1.218 0.884 17.210 1.00 72.81 991 THR A O 1
ATOM 7327 N N . ILE A 1 992 ? 0.426 -0.405 16.408 1.00 65.50 992 ILE A N 1
ATOM 7328 C CA . ILE A 1 992 ? 0.205 -1.611 17.286 1.00 65.50 992 ILE A CA 1
ATOM 7329 C C . ILE A 1 992 ? 1.370 -2.608 17.467 1.00 65.50 992 ILE A C 1
ATOM 7331 O O . ILE A 1 992 ? 1.534 -2.963 18.618 1.00 65.50 992 ILE A O 1
ATOM 7335 N N . ALA A 1 993 ? 2.126 -3.144 16.481 1.00 65.94 993 ALA A N 1
ATOM 7336 C CA . ALA A 1 993 ? 2.788 -4.468 16.668 1.00 65.94 993 ALA A CA 1
ATOM 7337 C C . ALA A 1 993 ? 4.329 -4.774 16.559 1.00 65.94 993 ALA A C 1
ATOM 7339 O O . ALA A 1 993 ? 4.654 -5.820 16.017 1.00 65.94 993 ALA A O 1
ATOM 7340 N N . GLY A 1 994 ? 5.274 -4.010 17.141 1.00 72.12 994 GLY A N 1
ATOM 7341 C CA . GLY A 1 994 ? 6.673 -4.417 17.477 1.00 72.12 994 GLY A CA 1
ATOM 7342 C C . GLY A 1 994 ? 7.537 -3.294 18.109 1.00 72.12 994 GLY A C 1
ATOM 7343 O O . GLY A 1 994 ? 6.979 -2.260 18.409 1.00 72.12 994 GLY A O 1
ATOM 7344 N N . ASN A 1 995 ? 8.854 -3.433 18.394 1.00 69.00 995 ASN A N 1
ATOM 7345 C CA . ASN A 1 995 ? 9.413 -2.729 19.595 1.00 69.00 995 ASN A CA 1
ATOM 7346 C C . ASN A 1 995 ? 10.739 -1.881 19.644 1.00 69.00 995 ASN A C 1
ATOM 7348 O O . ASN A 1 995 ? 10.997 -1.288 20.686 1.00 69.00 995 ASN A O 1
ATOM 7352 N N . LYS A 1 996 ? 11.575 -1.759 18.602 1.00 69.31 996 LYS A N 1
ATOM 7353 C CA . LYS A 1 996 ? 12.829 -0.944 18.467 1.00 69.31 996 LYS A CA 1
ATOM 7354 C C . LYS A 1 996 ? 14.127 -1.770 18.494 1.00 69.31 996 LYS A C 1
ATOM 7356 O O . LYS A 1 996 ? 15.208 -1.189 18.356 1.00 69.31 996 LYS A O 1
ATOM 7361 N N . ILE A 1 997 ? 14.062 -3.110 18.548 1.00 69.56 997 ILE A N 1
ATOM 7362 C CA . ILE A 1 997 ? 15.255 -3.979 18.680 1.00 69.56 997 ILE A CA 1
ATOM 7363 C C . ILE A 1 997 ? 15.259 -5.236 17.779 1.00 69.56 997 ILE A C 1
ATOM 7365 O O . ILE A 1 997 ? 14.251 -5.915 17.620 1.00 69.56 997 ILE A O 1
ATOM 7369 N N . ALA A 1 998 ? 16.444 -5.579 17.244 1.00 62.06 998 ALA A N 1
ATOM 7370 C CA . ALA A 1 998 ? 16.736 -6.792 16.463 1.00 62.06 998 ALA A CA 1
ATOM 7371 C C . ALA A 1 998 ? 17.000 -8.025 17.331 1.00 62.06 998 ALA A C 1
ATOM 7373 O O . ALA A 1 998 ? 18.152 -8.406 17.540 1.00 62.06 998 ALA A O 1
ATOM 7374 N N . GLY A 1 999 ? 15.939 -8.673 17.809 1.00 47.53 999 GLY A N 1
ATOM 7375 C CA . GLY A 1 999 ? 16.015 -9.932 18.558 1.00 47.53 999 GLY A CA 1
ATOM 7376 C C . GLY A 1 999 ? 14.798 -10.833 18.326 1.00 47.53 999 GLY A C 1
ATOM 7377 O O . GLY A 1 999 ? 13.850 -10.426 17.680 1.00 47.53 999 GLY A O 1
ATOM 7378 N N . PHE A 1 1000 ? 14.837 -12.091 18.761 1.00 57.38 1000 PHE A N 1
ATOM 7379 C CA . PHE A 1 1000 ? 13.671 -12.973 18.670 1.00 57.38 1000 PHE A CA 1
ATOM 7380 C C . PHE A 1 1000 ? 12.743 -12.741 19.874 1.00 57.38 1000 PHE A C 1
ATOM 7382 O O . PHE A 1 1000 ? 13.123 -13.180 20.959 1.00 57.38 1000 PHE A O 1
ATOM 7389 N N . SER A 1 1001 ? 11.560 -12.114 19.745 1.00 45.28 1001 SER A N 1
ATOM 7390 C CA . SER A 1 1001 ? 10.651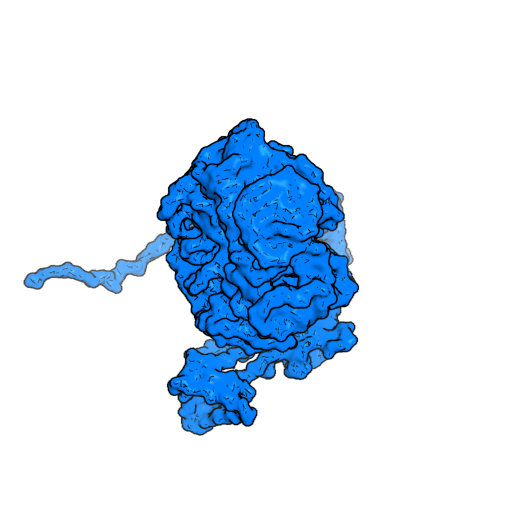 -12.011 20.912 1.00 45.28 1001 SER A CA 1
ATOM 7391 C C . SER A 1 1001 ? 9.182 -11.649 20.642 1.00 45.28 1001 SER A C 1
ATOM 7393 O O . SER A 1 1001 ? 8.865 -10.962 19.676 1.00 45.28 1001 SER A O 1
ATOM 7395 N N . GLY A 1 1002 ? 8.302 -11.994 21.596 1.00 46.91 1002 GLY A N 1
ATOM 7396 C CA . GLY A 1 1002 ? 6.928 -11.467 21.727 1.00 46.91 1002 GLY A CA 1
ATOM 7397 C C . GLY A 1 1002 ? 5.816 -12.437 21.313 1.00 46.91 1002 GLY A C 1
ATOM 7398 O O . GLY A 1 1002 ? 4.762 -12.017 20.839 1.00 46.91 1002 GLY A O 1
ATOM 7399 N N . ASP A 1 1003 ? 6.073 -13.736 21.408 1.00 44.28 1003 ASP A N 1
ATOM 7400 C CA . ASP A 1 1003 ? 5.250 -14.776 20.801 1.00 44.28 1003 ASP A CA 1
ATOM 7401 C C . ASP A 1 1003 ? 4.101 -15.223 21.722 1.00 44.28 1003 ASP A C 1
ATOM 7403 O O . ASP A 1 1003 ? 4.313 -15.408 22.914 1.00 44.28 1003 ASP A O 1
ATOM 7407 N N . GLY A 1 1004 ? 2.867 -15.317 21.209 1.00 44.94 1004 GLY A N 1
ATOM 7408 C CA . GLY A 1 1004 ? 1.636 -15.344 22.015 1.00 44.94 1004 GLY A CA 1
ATOM 7409 C C . GLY A 1 1004 ? 1.240 -13.995 22.639 1.00 44.94 1004 GLY A C 1
ATOM 7410 O O . GLY A 1 1004 ? 0.125 -13.865 23.135 1.00 44.94 1004 GLY A O 1
ATOM 7411 N N . GLY A 1 1005 ? 2.128 -12.997 22.616 1.00 42.62 1005 GLY A N 1
ATOM 7412 C CA . GLY A 1 1005 ? 1.972 -11.741 23.348 1.00 42.62 1005 GLY A CA 1
ATOM 7413 C C . GLY A 1 1005 ? 1.469 -10.568 22.512 1.00 42.62 1005 GLY A C 1
ATOM 7414 O O . GLY A 1 1005 ? 1.155 -10.701 21.327 1.00 42.62 1005 GLY A O 1
ATOM 7415 N N . ILE A 1 1006 ? 1.432 -9.396 23.155 1.00 52.25 1006 ILE A N 1
ATOM 7416 C CA . ILE A 1 1006 ? 1.099 -8.139 22.491 1.00 52.25 1006 ILE A CA 1
ATOM 7417 C C . ILE A 1 1006 ? 2.183 -7.837 21.464 1.00 52.25 1006 ILE A C 1
ATOM 7419 O O . ILE A 1 1006 ? 3.307 -7.465 21.809 1.00 52.25 1006 ILE A O 1
ATOM 7423 N N . ALA A 1 1007 ? 1.788 -7.948 20.204 1.00 61.19 1007 ALA A N 1
ATOM 7424 C CA . ALA A 1 1007 ? 2.024 -6.935 19.202 1.00 61.19 1007 ALA A CA 1
ATOM 7425 C C . ALA A 1 1007 ? 3.155 -5.940 19.544 1.00 61.19 1007 ALA A C 1
ATOM 7427 O O . ALA A 1 1007 ? 4.288 -6.144 19.119 1.00 61.19 1007 ALA A O 1
ATOM 7428 N N . THR A 1 1008 ? 2.831 -4.860 20.271 1.00 61.25 1008 THR A N 1
ATOM 7429 C CA . THR A 1 1008 ? 3.662 -3.693 20.648 1.00 61.25 1008 THR A CA 1
ATOM 7430 C C . THR A 1 1008 ? 5.092 -4.036 21.055 1.00 61.25 1008 THR A C 1
ATOM 7432 O O . THR A 1 1008 ? 6.005 -3.237 20.889 1.00 61.25 1008 THR A O 1
ATOM 7435 N N . ASN A 1 1009 ? 5.285 -5.224 21.617 1.00 56.69 1009 ASN A N 1
ATOM 7436 C CA . ASN A 1 1009 ? 6.490 -5.599 22.338 1.00 56.69 1009 ASN A CA 1
ATOM 7437 C C . ASN A 1 1009 ? 7.350 -6.593 21.539 1.00 56.69 1009 ASN A C 1
ATOM 7439 O O . ASN A 1 1009 ? 8.421 -6.992 21.998 1.00 56.69 1009 ASN A O 1
ATOM 7443 N N . ALA A 1 1010 ? 6.914 -6.956 20.330 1.00 50.31 1010 ALA A N 1
ATOM 7444 C CA . ALA A 1 1010 ? 7.613 -7.844 19.421 1.00 50.31 1010 ALA A CA 1
ATOM 7445 C C . ALA A 1 1010 ? 8.916 -7.231 18.872 1.00 50.31 1010 ALA A C 1
ATOM 7447 O O . ALA A 1 1010 ? 8.895 -6.299 18.067 1.00 50.31 1010 ALA A O 1
ATOM 7448 N N . GLN A 1 1011 ? 10.062 -7.799 19.242 1.00 69.81 1011 GLN A N 1
ATOM 7449 C CA . GLN A 1 1011 ? 11.246 -7.711 18.385 1.00 69.81 1011 GLN A CA 1
ATOM 7450 C C . GLN A 1 1011 ? 10.967 -8.536 17.126 1.00 69.81 1011 GLN A C 1
ATOM 7452 O O . GLN A 1 1011 ? 10.362 -9.598 17.257 1.00 69.81 1011 GLN A O 1
ATOM 7457 N N . ILE A 1 1012 ? 11.365 -8.039 15.950 1.00 56.34 1012 ILE A N 1
ATOM 7458 C CA . ILE A 1 1012 ? 11.115 -8.579 14.589 1.00 56.34 1012 ILE A CA 1
ATOM 7459 C C . ILE A 1 1012 ? 12.155 -8.004 13.597 1.00 56.34 1012 ILE A C 1
ATOM 7461 O O . ILE A 1 1012 ? 12.968 -7.196 14.020 1.00 56.34 1012 ILE A O 1
ATOM 7465 N N . ASN A 1 1013 ? 12.252 -8.465 12.340 1.00 65.38 1013 ASN A N 1
ATOM 7466 C CA . ASN A 1 1013 ? 13.293 -8.083 11.356 1.00 65.38 1013 ASN A CA 1
ATOM 7467 C C . ASN A 1 1013 ? 12.779 -8.348 9.918 1.00 65.38 1013 ASN A C 1
ATOM 7469 O O . ASN A 1 1013 ? 13.014 -9.450 9.460 1.00 65.38 1013 ASN A O 1
ATOM 7473 N N . PRO A 1 1014 ? 12.056 -7.427 9.223 1.00 58.25 1014 PRO A N 1
ATOM 7474 C CA . PRO A 1 1014 ? 10.875 -7.791 8.405 1.00 58.25 1014 PRO A CA 1
ATOM 7475 C C . PRO A 1 1014 ? 10.644 -6.986 7.028 1.00 58.25 1014 PRO A C 1
ATOM 7477 O O . PRO A 1 1014 ? 11.228 -5.927 6.833 1.00 58.25 1014 PRO A O 1
ATOM 7480 N N . GLY A 1 1015 ? 9.765 -7.451 6.100 1.00 56.91 1015 GLY A N 1
ATOM 7481 C CA . GLY A 1 1015 ? 9.344 -7.027 4.710 1.00 56.91 1015 GLY A CA 1
ATOM 7482 C C . GLY A 1 1015 ? 9.417 -8.072 3.526 1.00 56.91 1015 GLY A C 1
ATOM 7483 O O . GLY A 1 1015 ? 10.519 -8.468 3.201 1.00 56.91 1015 GLY A O 1
ATOM 7484 N N . GLY A 1 1016 ? 8.461 -8.714 2.779 1.00 61.41 1016 GLY A N 1
ATOM 7485 C CA . GLY A 1 1016 ? 7.028 -8.800 2.295 1.00 61.41 1016 GLY A CA 1
ATOM 7486 C C . GLY A 1 1016 ? 5.843 -8.138 2.983 1.00 61.41 1016 GLY A C 1
ATOM 7487 O O . GLY A 1 1016 ? 6.080 -7.113 3.562 1.00 61.41 1016 GLY A O 1
ATOM 7488 N N . PHE A 1 1017 ? 4.603 -8.647 2.855 1.00 56.62 1017 PHE A N 1
ATOM 7489 C CA . PHE A 1 1017 ? 3.455 -8.589 3.795 1.00 56.62 1017 PHE A CA 1
ATOM 7490 C C . PHE A 1 1017 ? 2.153 -9.205 3.310 1.00 56.62 1017 PHE A C 1
ATOM 7492 O O . PHE A 1 1017 ? 2.199 -9.802 2.262 1.00 56.62 1017 PHE A O 1
ATOM 7499 N N . THR A 1 1018 ? 1.049 -9.102 4.073 1.00 54.19 1018 THR A N 1
ATOM 7500 C CA . THR A 1 1018 ? -0.301 -8.755 3.589 1.00 54.19 1018 THR A CA 1
ATOM 7501 C C . THR A 1 1018 ? -1.304 -8.348 4.660 1.00 54.19 1018 THR A C 1
ATOM 7503 O O . THR A 1 1018 ? -1.056 -8.558 5.845 1.00 54.19 1018 THR A O 1
ATOM 7506 N N . LEU A 1 1019 ? -2.454 -7.830 4.210 1.00 46.78 1019 LEU A N 1
ATOM 7507 C CA . LEU A 1 1019 ? -3.780 -7.999 4.827 1.00 46.78 1019 LEU A CA 1
ATOM 7508 C C . LEU A 1 1019 ? -4.316 -9.383 4.530 1.00 46.78 1019 LEU A C 1
ATOM 7510 O O . LEU A 1 1019 ? -4.089 -9.882 3.437 1.00 46.78 1019 LEU A O 1
ATOM 7514 N N . ASP A 1 1020 ? -5.120 -9.954 5.415 1.00 42.38 1020 ASP A N 1
ATOM 7515 C CA . ASP A 1 1020 ? -6.129 -10.868 4.892 1.00 42.38 1020 ASP A CA 1
ATOM 7516 C C . ASP A 1 1020 ? -7.115 -10.146 3.945 1.00 42.38 1020 ASP A C 1
ATOM 7518 O O . ASP A 1 1020 ? -7.175 -8.922 3.898 1.00 42.38 1020 ASP A O 1
ATOM 7522 N N . LYS A 1 1021 ? -7.937 -10.882 3.196 1.00 39.81 1021 LYS A N 1
ATOM 7523 C CA . LYS A 1 1021 ? -8.924 -10.299 2.265 1.00 39.81 1021 LYS A CA 1
ATOM 7524 C C . LYS A 1 1021 ? -9.790 -9.168 2.843 1.00 39.81 1021 LYS A C 1
ATOM 7526 O O . LYS A 1 1021 ? -10.309 -8.354 2.084 1.00 39.81 1021 LYS A O 1
ATOM 7531 N N . THR A 1 1022 ? -10.078 -9.220 4.140 1.00 37.88 1022 THR A N 1
ATOM 7532 C CA . THR A 1 1022 ? -11.275 -8.610 4.731 1.00 37.88 1022 THR A CA 1
ATOM 7533 C C . THR A 1 1022 ? -11.032 -7.268 5.403 1.00 37.88 1022 THR A C 1
ATOM 7535 O O . THR A 1 1022 ? -11.973 -6.488 5.518 1.00 37.88 1022 THR A O 1
ATOM 7538 N N . GLY A 1 1023 ? -9.800 -6.980 5.819 1.00 44.62 1023 GLY A N 1
ATOM 7539 C CA . GLY A 1 1023 ? -9.497 -5.831 6.676 1.00 44.62 1023 GLY A CA 1
ATOM 7540 C C . GLY A 1 1023 ? -8.901 -6.206 8.033 1.00 44.62 1023 GLY A C 1
ATOM 7541 O O . GLY A 1 1023 ? -8.440 -5.314 8.738 1.00 44.62 1023 GLY A O 1
ATOM 7542 N N . ASP A 1 1024 ? -8.810 -7.497 8.363 1.00 46.38 1024 ASP A N 1
ATOM 7543 C CA . ASP A 1 1024 ? -8.891 -8.017 9.735 1.00 46.38 1024 ASP A CA 1
ATOM 7544 C C . ASP A 1 1024 ? -7.597 -8.619 10.289 1.00 46.38 1024 ASP A C 1
ATOM 7546 O O . ASP A 1 1024 ? -7.387 -8.667 11.504 1.00 46.38 1024 ASP A O 1
ATOM 7550 N N . ASN A 1 1025 ? -6.729 -9.102 9.406 1.00 48.34 1025 ASN A N 1
ATOM 7551 C CA . ASN A 1 1025 ? -5.493 -9.780 9.762 1.00 48.34 1025 ASN A CA 1
ATOM 7552 C C . ASN A 1 1025 ? -4.313 -9.274 8.926 1.00 48.34 1025 ASN A C 1
ATOM 7554 O O . ASN A 1 1025 ? -4.356 -8.260 8.230 1.00 48.34 1025 ASN A O 1
ATOM 7558 N N . LEU A 1 1026 ? -3.155 -9.854 9.175 1.00 50.91 1026 LEU A N 1
ATOM 7559 C CA . LEU A 1 1026 ? -1.926 -9.084 9.196 1.00 50.91 1026 LEU A CA 1
ATOM 7560 C C . LEU A 1 1026 ? -0.822 -10.128 9.014 1.00 50.91 1026 LEU A C 1
ATOM 7562 O O . LEU A 1 1026 ? -0.803 -11.062 9.813 1.00 50.91 1026 LEU A O 1
ATOM 7566 N N . LEU A 1 1027 ? 0.060 -10.024 7.997 1.00 48.81 1027 LEU A N 1
ATOM 7567 C CA . LEU A 1 1027 ? 1.118 -11.026 7.718 1.00 48.81 1027 LEU A CA 1
ATOM 7568 C C . LEU A 1 1027 ? 2.536 -10.440 7.288 1.00 48.81 1027 LEU A C 1
ATOM 7570 O O . LEU A 1 1027 ? 2.537 -9.504 6.506 1.00 48.81 1027 LEU A O 1
ATOM 7574 N N . ILE A 1 1028 ? 3.714 -10.855 7.866 1.00 52.56 1028 ILE A N 1
ATOM 7575 C CA . ILE A 1 1028 ? 5.102 -10.174 8.003 1.00 52.56 1028 ILE A CA 1
ATOM 7576 C C . ILE A 1 1028 ? 6.524 -10.986 8.204 1.00 52.56 1028 ILE A C 1
ATOM 7578 O O . ILE A 1 1028 ? 7.144 -10.876 9.227 1.00 52.56 1028 ILE A O 1
ATOM 7582 N N . ALA A 1 1029 ? 7.126 -11.862 7.353 1.00 48.19 1029 ALA A N 1
ATOM 7583 C CA . ALA A 1 1029 ? 8.393 -12.703 7.498 1.00 48.19 1029 ALA A CA 1
ATOM 7584 C C . ALA A 1 1029 ? 9.672 -12.072 8.100 1.00 48.19 1029 ALA A C 1
ATOM 7586 O O . ALA A 1 1029 ? 9.700 -10.869 8.323 1.00 48.19 1029 ALA A O 1
ATOM 7587 N N . ASP A 1 1030 ? 10.790 -12.824 8.249 1.00 52.75 1030 ASP A N 1
ATOM 7588 C CA . ASP A 1 1030 ? 12.024 -12.252 8.847 1.00 52.75 1030 ASP A CA 1
ATOM 7589 C C . ASP A 1 1030 ? 13.511 -12.500 8.357 1.00 52.75 1030 ASP A C 1
ATOM 7591 O O . ASP A 1 1030 ? 14.002 -13.575 8.699 1.00 52.75 1030 ASP A O 1
ATOM 7595 N N . VAL A 1 1031 ? 14.254 -11.500 7.746 1.00 45.56 1031 VAL A N 1
ATOM 7596 C CA . VAL A 1 1031 ? 15.743 -11.324 7.402 1.00 45.56 1031 VAL A CA 1
ATOM 7597 C C . VAL A 1 1031 ? 16.607 -11.015 8.623 1.00 45.56 1031 VAL A C 1
ATOM 7599 O O . VAL A 1 1031 ? 17.393 -10.071 8.678 1.00 45.56 1031 VAL A O 1
ATOM 7602 N N . ALA A 1 1032 ? 16.696 -11.914 9.570 1.00 46.88 1032 ALA A N 1
ATOM 7603 C CA . ALA A 1 1032 ? 17.438 -13.124 9.273 1.00 46.88 1032 ALA A CA 1
ATOM 7604 C C . ALA A 1 1032 ? 17.064 -14.228 10.242 1.00 46.88 1032 ALA A C 1
ATOM 7606 O O . ALA A 1 1032 ? 17.876 -15.109 10.513 1.00 46.88 1032 ALA A O 1
ATOM 7607 N N . ASN A 1 1033 ? 15.869 -14.180 10.825 1.00 44.12 1033 ASN A N 1
ATOM 7608 C CA . ASN A 1 1033 ? 15.553 -15.123 11.883 1.00 44.12 1033 ASN A CA 1
ATOM 7609 C C . ASN A 1 1033 ? 15.482 -16.516 11.363 1.00 44.12 1033 ASN A C 1
ATOM 7611 O O . ASN A 1 1033 ? 15.801 -17.473 12.068 1.00 44.12 1033 ASN A O 1
ATOM 7615 N N . ASN A 1 1034 ? 15.001 -16.600 10.136 1.00 43.38 1034 ASN A N 1
ATOM 7616 C CA . ASN A 1 1034 ? 14.381 -17.788 9.673 1.00 43.38 1034 ASN A CA 1
ATOM 7617 C C . ASN A 1 1034 ? 13.292 -18.018 10.747 1.00 43.38 1034 ASN A C 1
ATOM 7619 O O . ASN A 1 1034 ? 13.499 -18.827 11.633 1.00 43.38 1034 ASN A O 1
ATOM 7623 N N . ARG A 1 1035 ? 12.191 -17.250 10.777 1.00 47.12 1035 ARG A N 1
ATOM 7624 C CA . ARG A 1 1035 ? 10.983 -17.485 11.621 1.00 47.12 1035 ARG A CA 1
ATOM 7625 C C . ARG A 1 1035 ? 9.754 -16.788 11.009 1.00 47.12 1035 ARG A C 1
ATOM 7627 O O . ARG A 1 1035 ? 9.948 -15.889 10.207 1.00 47.12 1035 ARG A O 1
ATOM 7634 N N . ILE A 1 1036 ? 8.517 -17.156 11.376 1.00 44.28 1036 ILE A N 1
ATOM 7635 C CA . ILE A 1 1036 ? 7.255 -16.561 10.869 1.00 44.28 1036 ILE A CA 1
ATOM 7636 C C . ILE A 1 1036 ? 6.157 -16.425 11.958 1.00 44.28 1036 ILE A C 1
ATOM 7638 O O . ILE A 1 1036 ? 5.786 -17.502 12.414 1.00 44.28 1036 ILE A O 1
ATOM 7642 N N . ARG A 1 1037 ? 5.614 -15.195 12.203 1.00 49.50 1037 ARG A N 1
ATOM 7643 C CA . ARG A 1 1037 ? 4.440 -14.638 12.988 1.00 49.50 1037 ARG A CA 1
ATOM 7644 C C . ARG A 1 1037 ? 3.005 -14.448 12.310 1.00 49.50 1037 ARG A C 1
ATOM 7646 O O . ARG A 1 1037 ? 2.868 -14.916 11.206 1.00 49.50 1037 ARG A O 1
ATOM 7653 N N . LYS A 1 1038 ? 1.945 -13.821 12.916 1.00 62.03 1038 LYS A N 1
ATOM 7654 C CA . LYS A 1 1038 ? 0.598 -13.271 12.401 1.00 62.03 1038 LYS A CA 1
ATOM 7655 C C . LYS A 1 1038 ? 0.064 -12.260 13.432 1.00 62.03 1038 LYS A C 1
ATOM 7657 O O . LYS A 1 1038 ? 0.385 -12.460 14.591 1.00 62.03 1038 LYS A O 1
ATOM 7662 N N . VAL A 1 1039 ? -0.787 -11.288 13.088 1.00 50.53 1039 VAL A N 1
ATOM 7663 C CA . VAL A 1 1039 ? -1.612 -10.493 14.034 1.00 50.53 1039 VAL A CA 1
ATOM 7664 C C . VAL A 1 1039 ? -3.021 -10.283 13.455 1.00 50.53 1039 VAL A C 1
ATOM 7666 O O . VAL A 1 1039 ? -3.298 -10.603 12.297 1.00 50.53 1039 VAL A O 1
ATOM 7669 N N . SER A 1 1040 ? -3.944 -9.875 14.317 1.00 60.91 1040 SER A N 1
ATOM 7670 C CA . SER A 1 1040 ? -5.384 -9.927 14.118 1.00 60.91 1040 SER A CA 1
ATOM 7671 C C . SER A 1 1040 ? -6.016 -8.717 14.834 1.00 60.91 1040 SER A C 1
ATOM 7673 O O . SER A 1 1040 ? -5.903 -8.633 16.058 1.00 60.91 1040 SER A O 1
ATOM 7675 N N . PHE A 1 1041 ? -6.664 -7.781 14.120 1.00 52.59 1041 PHE A N 1
ATOM 7676 C CA . PHE A 1 1041 ? -7.246 -6.550 14.720 1.00 52.59 1041 PHE A CA 1
ATOM 7677 C C . PHE A 1 1041 ? -8.471 -6.821 15.556 1.00 52.59 1041 PHE A C 1
ATOM 7679 O O . PHE A 1 1041 ? -8.723 -6.158 16.560 1.00 52.59 1041 PHE A O 1
ATOM 7686 N N . ASN A 1 1042 ? -9.246 -7.800 15.101 1.00 54.84 1042 ASN A N 1
ATOM 7687 C CA . ASN A 1 1042 ? -10.511 -8.151 15.709 1.00 54.84 1042 ASN A CA 1
ATOM 7688 C C . ASN A 1 1042 ? -10.305 -9.075 16.925 1.00 54.84 1042 ASN A C 1
ATOM 7690 O O . ASN A 1 1042 ? -11.280 -9.587 17.471 1.00 54.84 1042 ASN A O 1
ATOM 7694 N N . ASN A 1 1043 ? -9.064 -9.307 17.377 1.00 58.19 1043 ASN A N 1
ATOM 7695 C CA . ASN A 1 1043 ? -8.831 -10.035 18.619 1.00 58.19 1043 ASN A CA 1
ATOM 7696 C C . ASN A 1 1043 ? -9.130 -9.123 19.808 1.00 58.19 1043 ASN A C 1
ATOM 7698 O O . ASN A 1 1043 ? -8.465 -8.117 20.047 1.00 58.19 1043 ASN A O 1
ATOM 7702 N N . ILE A 1 1044 ? -10.144 -9.506 20.574 1.00 59.53 1044 ILE A N 1
ATOM 7703 C CA . ILE A 1 1044 ? -10.512 -8.850 21.817 1.00 59.53 1044 ILE A CA 1
ATOM 7704 C C . ILE A 1 1044 ? -9.612 -9.434 22.894 1.00 59.53 1044 ILE A C 1
ATOM 7706 O O . ILE A 1 1044 ? -9.878 -10.510 23.435 1.00 59.53 1044 ILE A O 1
ATOM 7710 N N . VAL A 1 1045 ? -8.535 -8.714 23.188 1.00 56.94 1045 VAL A N 1
ATOM 7711 C CA . VAL A 1 1045 ? -7.634 -9.080 24.277 1.00 56.94 1045 VAL A CA 1
ATOM 7712 C C . VAL A 1 1045 ? -8.301 -8.835 25.617 1.00 56.94 1045 VAL A C 1
ATOM 7714 O O . VAL A 1 1045 ? -8.639 -7.699 25.965 1.00 56.94 1045 VAL A O 1
ATOM 7717 N N . LEU A 1 1046 ? -8.458 -9.922 26.361 1.00 58.41 1046 LEU A N 1
ATOM 7718 C CA . LEU A 1 1046 ? -8.975 -9.971 27.719 1.00 58.41 1046 LEU A CA 1
ATOM 7719 C C . LEU A 1 1046 ? -7.873 -10.455 28.664 1.00 58.41 1046 LEU A C 1
ATOM 7721 O O . LEU A 1 1046 ? -6.938 -11.145 28.254 1.00 58.41 1046 LEU A O 1
ATOM 7725 N N . CYS A 1 1047 ? -7.978 -10.084 29.934 1.00 50.31 1047 CYS A N 1
ATOM 7726 C CA . CYS A 1 1047 ? -7.020 -10.471 30.964 1.00 50.31 1047 CYS A CA 1
ATOM 7727 C C . CYS A 1 1047 ? -7.790 -10.829 32.245 1.00 50.31 1047 CYS A C 1
ATOM 7729 O O . CYS A 1 1047 ? -8.797 -10.165 32.533 1.00 50.31 1047 CYS A O 1
ATOM 7731 N N . PRO A 1 1048 ? -7.355 -11.838 33.023 1.00 45.44 1048 PRO A N 1
ATOM 7732 C CA . PRO A 1 1048 ? -8.072 -12.263 34.221 1.00 45.44 1048 PRO A CA 1
ATOM 7733 C C . PRO A 1 1048 ? -8.283 -11.098 35.202 1.00 45.44 1048 PRO A C 1
ATOM 7735 O O . PRO A 1 1048 ? -7.355 -10.355 35.517 1.00 45.44 1048 PRO A O 1
ATOM 7738 N N . GLY A 1 1049 ? -9.525 -10.907 35.654 1.00 45.66 1049 GLY A N 1
ATOM 7739 C CA . GLY A 1 1049 ? -9.881 -9.868 36.630 1.00 45.66 1049 GLY A CA 1
ATOM 7740 C C . GLY A 1 1049 ? -9.818 -8.413 36.140 1.00 45.66 1049 GLY A C 1
ATOM 7741 O O . GLY A 1 1049 ? -9.930 -7.511 36.966 1.00 45.66 1049 GLY A O 1
ATOM 7742 N N . THR A 1 1050 ? -9.649 -8.151 34.837 1.00 46.69 1050 THR A N 1
ATOM 7743 C CA . THR A 1 1050 ? -9.703 -6.775 34.296 1.00 46.69 1050 THR A CA 1
ATOM 7744 C C . THR A 1 1050 ? -11.135 -6.307 34.011 1.00 46.69 1050 THR A C 1
ATOM 7746 O O . THR A 1 1050 ? -12.035 -7.111 33.770 1.00 46.69 1050 THR A O 1
ATOM 7749 N N . GLY A 1 1051 ? -11.351 -4.989 34.091 1.00 52.97 1051 GLY A N 1
ATOM 7750 C CA . GLY A 1 1051 ? -12.672 -4.363 33.995 1.00 52.97 1051 GLY A CA 1
ATOM 7751 C C . GLY A 1 1051 ? -13.315 -4.409 32.603 1.00 52.97 1051 GLY A C 1
ATOM 7752 O O . GLY A 1 1051 ? -12.696 -4.786 31.609 1.00 52.97 1051 GLY A O 1
ATOM 7753 N N . ASN A 1 1052 ? -14.586 -4.000 32.555 1.00 58.25 1052 ASN A N 1
ATOM 7754 C CA . ASN A 1 1052 ? -15.462 -4.107 31.385 1.00 58.25 1052 ASN A CA 1
ATOM 7755 C C . ASN A 1 1052 ? -14.828 -3.554 30.092 1.00 58.25 1052 ASN A C 1
ATOM 7757 O O . ASN A 1 1052 ? -14.343 -2.421 30.075 1.00 58.25 1052 ASN A O 1
ATOM 7761 N N . LYS A 1 1053 ? -14.923 -4.301 28.983 1.00 68.25 1053 LYS A N 1
ATOM 7762 C CA . LYS A 1 1053 ? -14.485 -3.844 27.651 1.00 68.25 1053 LYS A CA 1
ATOM 7763 C C . LYS A 1 1053 ? -15.656 -3.623 26.702 1.00 68.25 1053 LYS A C 1
ATOM 7765 O O . LYS A 1 1053 ? -16.494 -4.501 26.525 1.00 68.25 1053 LYS A O 1
ATOM 7770 N N . SER A 1 1054 ? -15.664 -2.476 26.029 1.00 71.38 1054 SER A N 1
ATOM 7771 C CA . SER A 1 1054 ? -16.607 -2.172 24.951 1.00 71.38 1054 SER A CA 1
ATOM 7772 C C . SER A 1 1054 ? -16.067 -2.664 23.610 1.00 71.38 1054 SER A C 1
ATOM 7774 O O . SER A 1 1054 ? -14.935 -2.343 23.252 1.00 71.38 1054 SER A O 1
ATOM 7776 N N . ILE A 1 1055 ? -16.896 -3.352 22.827 1.00 68.00 1055 ILE A N 1
ATOM 7777 C CA . ILE A 1 1055 ? -16.663 -3.608 21.399 1.00 68.00 1055 ILE A CA 1
ATOM 7778 C C . ILE A 1 1055 ? -17.782 -2.966 20.581 1.00 68.00 1055 ILE A C 1
ATOM 7780 O O . ILE A 1 1055 ? -18.927 -2.910 21.025 1.00 68.00 1055 ILE A O 1
ATOM 7784 N N . THR A 1 1056 ? -17.465 -2.464 19.390 1.00 70.12 1056 THR A N 1
ATOM 7785 C CA . THR A 1 1056 ? -18.415 -1.735 18.537 1.00 70.12 1056 THR A CA 1
ATOM 7786 C C . THR A 1 1056 ? -18.460 -2.370 17.156 1.00 70.12 1056 THR A C 1
ATOM 7788 O O . THR A 1 1056 ? -17.425 -2.688 16.575 1.00 70.12 1056 THR A O 1
ATOM 7791 N N . SER A 1 1057 ? -19.670 -2.559 16.636 1.00 57.47 1057 SER A N 1
ATOM 7792 C CA . SER A 1 1057 ? -19.923 -3.067 15.292 1.00 57.47 1057 SER A CA 1
ATOM 7793 C C . SER A 1 1057 ? -19.348 -2.115 14.243 1.00 57.47 1057 SER A C 1
ATOM 7795 O O . SER A 1 1057 ? -19.619 -0.914 14.273 1.00 57.47 1057 SER A O 1
ATOM 7797 N N . ASN A 1 1058 ? -18.609 -2.652 13.270 1.00 53.81 1058 ASN A N 1
ATOM 7798 C CA . ASN A 1 1058 ? -18.155 -1.893 12.102 1.00 53.81 1058 ASN A CA 1
ATOM 7799 C C . ASN A 1 1058 ? -19.250 -1.716 11.028 1.00 53.81 1058 ASN A C 1
ATOM 7801 O O . ASN A 1 1058 ? -19.023 -1.025 10.036 1.00 53.81 1058 ASN A O 1
ATOM 7805 N N . ILE A 1 1059 ? -20.441 -2.298 11.224 1.00 41.72 1059 ILE A N 1
ATOM 7806 C CA . ILE A 1 1059 ? -21.628 -2.063 10.389 1.00 41.72 1059 ILE A CA 1
ATOM 7807 C C . ILE A 1 1059 ? -22.689 -1.261 11.154 1.00 41.72 1059 ILE A C 1
ATOM 7809 O O . ILE A 1 1059 ? -22.913 -1.477 12.345 1.00 41.72 1059 ILE A O 1
ATOM 7813 N N . SER A 1 1060 ? -23.354 -0.332 10.458 1.00 47.84 1060 SER A N 1
ATOM 7814 C CA . SER A 1 1060 ? -24.352 0.577 11.038 1.00 47.84 1060 SER A CA 1
ATOM 7815 C C . SER A 1 1060 ? -25.748 0.351 10.458 1.00 47.84 1060 SER A C 1
ATOM 7817 O O . SER A 1 1060 ? -25.907 0.374 9.236 1.00 47.84 1060 SER A O 1
ATOM 7819 N N . GLY A 1 1061 ? -26.754 0.253 11.323 1.00 52.44 1061 GLY A N 1
ATOM 7820 C CA . GLY A 1 1061 ? -28.165 0.110 10.962 1.00 52.44 1061 GLY A CA 1
ATOM 7821 C C . GLY A 1 1061 ? -29.057 0.074 12.207 1.00 52.44 1061 GLY A C 1
ATOM 7822 O O . GLY A 1 1061 ? -28.568 0.262 13.327 1.00 52.44 1061 GLY A O 1
ATOM 7823 N N . ALA A 1 1062 ? -30.363 -0.120 12.016 1.00 49.69 1062 ALA A N 1
ATOM 7824 C CA . ALA A 1 1062 ? -31.356 0.090 13.076 1.00 49.69 1062 ALA A CA 1
ATOM 7825 C C . ALA A 1 1062 ? -31.554 -1.130 13.993 1.00 49.69 1062 ALA A C 1
ATOM 7827 O O . ALA A 1 1062 ? -31.767 -0.963 15.193 1.00 49.69 1062 ALA A O 1
ATOM 7828 N N . ALA A 1 1063 ? -31.464 -2.348 13.450 1.00 69.38 1063 ALA A N 1
ATOM 7829 C CA . ALA A 1 1063 ? -31.730 -3.592 14.174 1.00 69.38 1063 ALA A CA 1
ATOM 7830 C C . ALA A 1 1063 ? -30.444 -4.410 14.383 1.00 69.38 1063 ALA A C 1
ATOM 7832 O O . ALA A 1 1063 ? -30.215 -5.414 13.710 1.00 69.38 1063 ALA A O 1
ATOM 7833 N N . ASN A 1 1064 ? -29.595 -3.956 15.307 1.00 77.62 1064 ASN A N 1
ATOM 7834 C CA . ASN A 1 1064 ? -28.359 -4.648 15.687 1.00 77.62 1064 ASN A CA 1
ATOM 7835 C C . ASN A 1 1064 ? -28.683 -5.874 16.558 1.00 77.62 1064 ASN A C 1
ATOM 7837 O O . ASN A 1 1064 ? -29.561 -5.795 17.417 1.00 77.62 1064 ASN A O 1
ATOM 7841 N N . LYS A 1 1065 ? -27.979 -6.992 16.356 1.00 86.19 1065 LYS A N 1
ATOM 7842 C CA . LYS A 1 1065 ? -28.081 -8.221 17.162 1.00 86.19 1065 LYS A CA 1
ATOM 7843 C C . LYS A 1 1065 ? -26.718 -8.888 17.275 1.00 86.19 1065 LYS A C 1
ATOM 7845 O O . LYS A 1 1065 ? -26.162 -9.294 16.258 1.00 86.19 1065 LYS A O 1
ATOM 7850 N N . TRP A 1 1066 ? -26.192 -9.042 18.482 1.00 87.88 1066 TRP A N 1
ATOM 7851 C CA . TRP A 1 1066 ? -24.923 -9.737 18.690 1.00 87.88 1066 TRP A CA 1
ATOM 7852 C C . TRP A 1 1066 ? -25.108 -11.256 18.789 1.00 87.88 1066 TRP A C 1
ATOM 7854 O O . TRP A 1 1066 ? -26.064 -11.756 19.381 1.00 87.88 1066 TRP A O 1
ATOM 7864 N N . GLU A 1 1067 ? -24.161 -11.990 18.216 1.00 89.19 1067 GLU A N 1
ATOM 7865 C CA . GLU A 1 1067 ? -24.077 -13.448 18.210 1.00 89.19 1067 GLU A CA 1
ATOM 7866 C C . GLU A 1 1067 ? -22.692 -13.906 18.673 1.00 89.19 1067 GLU A C 1
ATOM 7868 O O . GLU A 1 1067 ? -21.693 -13.226 18.422 1.00 89.19 1067 GLU A O 1
ATOM 7873 N N . MET A 1 1068 ? -22.627 -15.090 19.281 1.00 90.62 1068 MET A N 1
ATOM 7874 C CA . MET A 1 1068 ? -21.390 -15.754 19.687 1.00 90.62 1068 MET A CA 1
ATOM 7875 C C . MET A 1 1068 ? -21.275 -17.146 19.055 1.00 90.62 1068 MET A C 1
ATOM 7877 O O . MET A 1 1068 ? -22.276 -17.838 18.885 1.00 90.62 1068 MET A O 1
ATOM 7881 N N . ASN A 1 1069 ? -20.054 -17.564 18.731 1.00 83.94 1069 ASN A N 1
ATOM 7882 C CA . ASN A 1 1069 ? -19.696 -18.896 18.250 1.00 83.94 1069 ASN A CA 1
ATOM 7883 C C . ASN A 1 1069 ? -18.599 -19.493 19.141 1.00 83.94 1069 ASN A C 1
ATOM 7885 O O . ASN A 1 1069 ? -17.528 -18.912 19.296 1.00 83.94 1069 ASN A O 1
ATOM 7889 N N . ASN A 1 1070 ? -18.863 -20.673 19.697 1.00 80.12 1070 ASN A N 1
ATOM 7890 C CA . ASN A 1 1070 ? -17.961 -21.438 20.569 1.00 80.12 1070 ASN A CA 1
ATOM 7891 C C . ASN A 1 1070 ? -17.281 -22.626 19.851 1.00 80.12 1070 ASN A C 1
ATOM 7893 O O . ASN A 1 1070 ? -16.764 -23.530 20.502 1.00 80.12 1070 ASN A O 1
ATOM 7897 N N . GLY A 1 1071 ? -17.344 -22.664 18.516 1.00 63.94 1071 GLY A N 1
ATOM 7898 C CA . GLY A 1 1071 ? -16.918 -23.788 17.677 1.00 63.94 1071 GLY A CA 1
ATOM 7899 C C . GLY A 1 1071 ? -18.074 -24.600 17.076 1.00 63.94 1071 GLY A C 1
ATOM 7900 O O . GLY A 1 1071 ? -17.826 -25.426 16.202 1.00 63.94 1071 GLY A O 1
ATOM 7901 N N . THR A 1 1072 ? -19.326 -24.358 17.487 1.00 73.19 1072 THR A N 1
ATOM 7902 C CA . THR A 1 1072 ? -20.517 -25.069 16.964 1.00 73.19 1072 THR A CA 1
ATOM 7903 C C . THR A 1 1072 ? -21.351 -24.270 15.952 1.00 73.19 1072 THR A C 1
ATOM 7905 O O . THR A 1 1072 ? -22.275 -24.817 15.353 1.00 73.19 1072 THR A O 1
ATOM 7908 N N . GLY A 1 1073 ? -21.013 -22.999 15.718 1.00 65.75 1073 GLY A N 1
ATOM 7909 C CA . GLY A 1 1073 ? -21.781 -22.059 14.897 1.00 65.75 1073 GLY A CA 1
ATOM 7910 C C . GLY A 1 1073 ? -22.147 -20.793 15.675 1.00 65.75 1073 GLY A C 1
ATOM 7911 O O . GLY A 1 1073 ? -22.058 -20.757 16.899 1.00 65.75 1073 GLY A O 1
ATOM 7912 N N . PHE A 1 1074 ? -22.535 -19.732 14.964 1.00 78.75 1074 PHE A N 1
ATOM 7913 C CA . PHE A 1 1074 ? -22.984 -18.488 15.596 1.00 78.75 1074 PHE A CA 1
ATOM 7914 C C . PHE A 1 1074 ? -24.438 -18.599 16.061 1.00 78.75 1074 PHE A C 1
ATOM 7916 O O . PHE A 1 1074 ? -25.309 -18.994 15.286 1.00 78.75 1074 PHE A O 1
ATOM 7923 N N . VAL A 1 1075 ? -24.687 -18.203 17.308 1.00 87.44 1075 VAL A N 1
ATOM 7924 C CA . VAL A 1 1075 ? -26.015 -18.105 17.926 1.00 87.44 1075 VAL A CA 1
ATOM 7925 C C . VAL A 1 1075 ? -26.180 -16.756 18.641 1.00 87.44 1075 VAL A C 1
ATOM 7927 O O . VAL A 1 1075 ? -25.215 -16.275 19.241 1.00 87.44 1075 VAL A O 1
ATOM 7930 N N . PRO A 1 1076 ? -27.373 -16.128 18.613 1.00 88.94 1076 PRO A N 1
ATOM 7931 C CA . PRO A 1 1076 ? -27.632 -14.869 19.311 1.00 88.94 1076 PRO A CA 1
ATOM 7932 C C . PRO A 1 1076 ? -27.320 -14.920 20.809 1.00 88.94 1076 PRO A C 1
ATOM 7934 O O . PRO A 1 1076 ? -27.703 -15.866 21.499 1.00 88.94 1076 PRO A O 1
ATOM 7937 N N . ILE A 1 1077 ? -26.673 -13.871 21.320 1.00 89.06 1077 ILE A N 1
ATOM 7938 C CA . ILE A 1 1077 ? -26.440 -13.673 22.755 1.00 89.06 1077 ILE A CA 1
ATOM 7939 C C . ILE A 1 1077 ? -27.432 -12.666 23.340 1.00 89.06 1077 ILE A C 1
ATOM 7941 O O . ILE A 1 1077 ? -27.847 -11.718 22.680 1.00 89.06 1077 ILE A O 1
ATOM 7945 N N . ALA A 1 1078 ? -27.806 -12.876 24.601 1.00 88.44 1078 ALA A N 1
ATOM 7946 C CA . ALA A 1 1078 ? -28.706 -12.009 25.355 1.00 88.44 1078 ALA A CA 1
ATOM 7947 C C . ALA A 1 1078 ? -27.950 -11.255 26.459 1.00 88.44 1078 ALA A C 1
ATOM 7949 O O . ALA A 1 1078 ? -26.921 -11.728 26.945 1.00 88.44 1078 ALA A O 1
ATOM 7950 N N . ASN A 1 1079 ? -28.477 -10.099 26.876 1.00 86.94 1079 ASN A N 1
ATOM 7951 C CA . ASN A 1 1079 ? -27.929 -9.351 28.010 1.00 86.94 1079 ASN A CA 1
ATOM 7952 C C . ASN A 1 1079 ? -27.936 -10.228 29.278 1.00 86.94 1079 ASN A C 1
ATOM 7954 O O . ASN A 1 1079 ? -28.976 -10.774 29.645 1.00 86.94 1079 ASN A O 1
ATOM 7958 N N . ASN A 1 1080 ? -26.791 -10.351 29.945 1.00 86.94 1080 ASN A N 1
ATOM 7959 C CA . ASN A 1 1080 ? -26.594 -11.153 31.153 1.00 86.94 1080 ASN A CA 1
ATOM 7960 C C . ASN A 1 1080 ? -25.409 -10.599 31.977 1.00 86.94 1080 ASN A C 1
ATOM 7962 O O . ASN A 1 1080 ? -24.959 -9.480 31.743 1.00 86.94 1080 ASN A O 1
ATOM 7966 N N . ALA A 1 1081 ? -24.895 -11.364 32.946 1.00 77.88 1081 ALA A N 1
ATOM 7967 C CA . ALA A 1 1081 ? -23.756 -10.951 33.774 1.00 77.88 1081 ALA A CA 1
ATOM 7968 C C . ALA A 1 1081 ? -22.444 -10.726 32.989 1.00 77.88 1081 ALA A C 1
ATOM 7970 O O . ALA A 1 1081 ? -21.560 -10.035 33.490 1.00 77.88 1081 ALA A O 1
ATOM 7971 N N . ASN A 1 1082 ? -22.336 -11.278 31.775 1.00 81.94 1082 ASN A N 1
ATOM 7972 C CA . ASN A 1 1082 ? -21.129 -11.256 30.948 1.00 81.94 1082 ASN A CA 1
ATOM 7973 C C . ASN A 1 1082 ? -21.249 -10.309 29.737 1.00 81.94 1082 ASN A C 1
ATOM 7975 O O . ASN A 1 1082 ? -20.241 -9.899 29.163 1.00 81.94 1082 ASN A O 1
ATOM 7979 N N . PHE A 1 1083 ? -22.476 -9.958 29.343 1.00 86.69 1083 PHE A N 1
ATOM 7980 C CA . PHE A 1 1083 ? -22.791 -9.193 28.137 1.00 86.69 1083 PHE A CA 1
ATOM 7981 C C . PHE A 1 1083 ? -23.860 -8.131 28.409 1.00 86.69 1083 PHE A C 1
ATOM 7983 O O . PHE A 1 1083 ? -24.939 -8.459 28.898 1.00 86.69 1083 PHE A O 1
ATOM 7990 N N . THR A 1 1084 ? -23.647 -6.879 27.996 1.00 86.94 1084 THR A N 1
ATOM 7991 C CA . THR A 1 1084 ? -24.741 -5.886 27.906 1.00 86.94 1084 THR A CA 1
ATOM 7992 C C . THR A 1 1084 ? -24.676 -5.098 26.599 1.00 86.94 1084 THR A C 1
ATOM 7994 O O . THR A 1 1084 ? -23.609 -4.935 26.021 1.00 86.94 1084 THR A O 1
ATOM 7997 N N . GLY A 1 1085 ? -25.818 -4.637 26.083 1.00 85.12 1085 GLY A N 1
ATOM 7998 C CA . GLY A 1 1085 ? -25.887 -3.992 24.762 1.00 85.12 1085 GLY A CA 1
ATOM 7999 C C . GLY A 1 1085 ? -26.015 -4.969 23.584 1.00 85.12 1085 GLY A C 1
ATOM 8000 O O . GLY A 1 1085 ? -25.713 -4.609 22.454 1.00 85.12 1085 GLY A O 1
ATOM 8001 N N . THR A 1 1086 ? -26.507 -6.192 23.808 1.00 87.75 1086 THR A N 1
ATOM 8002 C CA . THR A 1 1086 ? -26.648 -7.234 22.760 1.00 87.75 1086 THR A CA 1
ATOM 8003 C C . THR A 1 1086 ? -27.569 -6.876 21.583 1.00 87.75 1086 THR A C 1
ATOM 8005 O O . THR A 1 1086 ? -27.488 -7.529 20.548 1.00 87.75 1086 THR A O 1
ATOM 8008 N N . ASN A 1 1087 ? -28.378 -5.814 21.691 1.00 87.75 1087 ASN A N 1
ATOM 8009 C CA . ASN A 1 1087 ? -29.176 -5.250 20.588 1.00 87.75 1087 ASN A CA 1
ATOM 8010 C C . ASN A 1 1087 ? -28.710 -3.839 20.149 1.00 87.75 1087 ASN A C 1
ATOM 8012 O O . ASN A 1 1087 ? -29.429 -3.122 19.452 1.00 87.75 1087 ASN A O 1
ATOM 8016 N N . SER A 1 1088 ? -27.524 -3.409 20.586 1.00 81.06 1088 SER A N 1
ATOM 8017 C CA . SER A 1 1088 ? -26.952 -2.081 20.332 1.00 81.06 1088 SER A CA 1
ATOM 8018 C C . SER A 1 1088 ? -25.790 -2.153 19.338 1.00 81.06 1088 SER A C 1
ATOM 8020 O O . SER A 1 1088 ? -25.193 -3.207 19.132 1.00 81.06 1088 SER A O 1
ATOM 8022 N N . ALA A 1 1089 ? -25.403 -1.010 18.763 1.00 73.38 1089 ALA A N 1
ATOM 8023 C CA . ALA A 1 1089 ? -24.201 -0.919 17.926 1.00 73.38 1089 ALA A CA 1
ATOM 8024 C C . ALA A 1 1089 ? -22.896 -1.246 18.690 1.00 73.38 1089 ALA A C 1
ATOM 8026 O O . ALA A 1 1089 ? -21.899 -1.594 18.062 1.00 73.38 1089 ALA A O 1
ATOM 8027 N N . SER A 1 1090 ? -22.909 -1.184 20.027 1.00 80.62 1090 SER A N 1
ATOM 8028 C CA . SER A 1 1090 ? -21.797 -1.582 20.896 1.00 80.62 1090 SER A CA 1
ATOM 8029 C C . SER A 1 1090 ? -22.240 -2.596 21.949 1.00 80.62 1090 SER A C 1
ATOM 8031 O O . SER A 1 1090 ? -23.252 -2.390 22.622 1.00 80.62 1090 SER A O 1
ATOM 8033 N N . LEU A 1 1091 ? -21.440 -3.648 22.119 1.00 83.00 1091 LEU A N 1
ATOM 8034 C CA . LEU A 1 1091 ? -21.571 -4.686 23.137 1.00 83.00 1091 LEU A CA 1
ATOM 8035 C C . LEU A 1 1091 ? -20.519 -4.453 24.229 1.00 83.00 1091 LEU A C 1
ATOM 8037 O O . LEU A 1 1091 ? -19.335 -4.309 23.934 1.00 83.00 1091 LEU A O 1
ATOM 8041 N N . GLN A 1 1092 ? -20.936 -4.449 25.490 1.00 84.12 1092 GLN A N 1
ATOM 8042 C CA . GLN A 1 1092 ? -20.037 -4.502 26.638 1.00 84.12 1092 GLN A CA 1
ATOM 8043 C C . GLN A 1 1092 ? -19.781 -5.952 27.034 1.00 84.12 1092 GLN A C 1
ATOM 8045 O O . GLN A 1 1092 ? -20.716 -6.749 27.142 1.00 84.12 1092 GLN A O 1
ATOM 8050 N N . LEU A 1 1093 ? -18.517 -6.244 27.300 1.00 78.19 1093 LEU A N 1
ATOM 8051 C CA . LEU A 1 1093 ? -17.986 -7.496 27.812 1.00 78.19 1093 LEU A CA 1
ATOM 8052 C C . LEU A 1 1093 ? -17.635 -7.292 29.283 1.00 78.19 1093 LEU A C 1
ATOM 8054 O O . LEU A 1 1093 ? -16.909 -6.356 29.618 1.00 78.19 1093 LEU A O 1
ATOM 8058 N N . ILE A 1 1094 ? -18.158 -8.148 30.151 1.00 77.94 1094 ILE A N 1
ATOM 8059 C CA . ILE A 1 1094 ? -18.077 -8.030 31.610 1.00 77.94 1094 ILE A CA 1
ATOM 8060 C C . ILE A 1 1094 ? -17.590 -9.378 32.145 1.00 77.94 1094 ILE A C 1
ATOM 8062 O O . ILE A 1 1094 ? -18.112 -10.403 31.726 1.00 77.94 1094 ILE A O 1
ATOM 8066 N N . ASN A 1 1095 ? -16.595 -9.397 33.041 1.00 72.75 1095 ASN A N 1
ATOM 8067 C CA . ASN A 1 1095 ? -16.148 -10.598 33.774 1.00 72.75 1095 ASN A CA 1
ATOM 8068 C C . ASN A 1 1095 ? -16.058 -11.891 32.925 1.00 72.75 1095 ASN A C 1
ATOM 8070 O O . ASN A 1 1095 ? -16.491 -12.961 33.353 1.00 72.75 1095 ASN A O 1
ATOM 8074 N N . ILE A 1 1096 ? -15.550 -11.783 31.693 1.00 74.75 1096 ILE A N 1
ATOM 8075 C CA . ILE A 1 1096 ? -15.558 -12.890 30.731 1.00 74.75 1096 ILE A CA 1
ATOM 8076 C C . ILE A 1 1096 ? -14.677 -14.047 31.257 1.00 74.75 1096 ILE A C 1
ATOM 8078 O O . ILE A 1 1096 ? -13.568 -13.775 31.723 1.00 74.75 1096 ILE A O 1
ATOM 8082 N N . PRO A 1 1097 ? -15.110 -15.320 31.166 1.00 71.81 1097 PRO A N 1
ATOM 8083 C CA . PRO A 1 1097 ? -14.309 -16.464 31.606 1.00 71.81 1097 PRO A CA 1
ATOM 8084 C C . PRO A 1 1097 ? -13.117 -16.762 30.682 1.00 71.81 1097 PRO A C 1
ATOM 8086 O O . PRO A 1 1097 ? -13.244 -16.706 29.456 1.00 71.81 1097 PRO A O 1
ATOM 8089 N N . ASN A 1 1098 ? -11.974 -17.141 31.264 1.00 62.72 1098 ASN A N 1
ATOM 8090 C CA . ASN A 1 1098 ? -10.722 -17.417 30.542 1.00 62.72 1098 ASN A CA 1
ATOM 8091 C C . ASN A 1 1098 ? -10.879 -18.529 29.482 1.00 62.72 1098 ASN A C 1
ATOM 8093 O O . ASN A 1 1098 ? -10.255 -18.494 28.416 1.00 62.72 1098 ASN A O 1
ATOM 8097 N N . GLU A 1 1099 ? -11.731 -19.516 29.763 1.00 71.44 1099 GLU A N 1
ATOM 8098 C CA . GLU A 1 1099 ? -12.055 -20.651 28.898 1.00 71.44 1099 GLU A CA 1
ATOM 8099 C C . GLU A 1 1099 ? -12.848 -20.273 27.634 1.00 71.44 1099 GLU A C 1
ATOM 8101 O O . GLU A 1 1099 ? -13.007 -21.109 26.746 1.00 71.44 1099 GLU A O 1
ATOM 8106 N N . TRP A 1 1100 ? -13.299 -19.018 27.501 1.00 71.19 1100 TRP A N 1
ATOM 8107 C CA . TRP A 1 1100 ? -13.855 -18.486 26.248 1.00 71.19 1100 TRP A CA 1
ATOM 8108 C C . TRP A 1 1100 ? -12.762 -17.976 25.287 1.00 71.19 1100 TRP A C 1
ATOM 8110 O O . TRP A 1 1100 ? -13.061 -17.367 24.261 1.00 71.19 1100 TRP A O 1
ATOM 8120 N N . THR A 1 1101 ? -11.482 -18.244 25.568 1.00 72.25 1101 THR A N 1
ATOM 8121 C CA . THR A 1 1101 ? -10.390 -18.064 24.596 1.00 72.25 1101 THR A CA 1
ATOM 8122 C C . THR A 1 1101 ? -10.685 -18.824 23.299 1.00 72.25 1101 THR A C 1
ATOM 8124 O O . THR A 1 1101 ? -10.930 -20.028 23.310 1.00 72.25 1101 THR A O 1
ATOM 8127 N N . GLY A 1 1102 ? -10.639 -18.123 22.167 1.00 58.34 1102 GLY A N 1
ATOM 8128 C CA . GLY A 1 1102 ? -10.974 -18.650 20.843 1.00 58.34 1102 GLY A CA 1
ATOM 8129 C C . GLY A 1 1102 ? -12.459 -18.556 20.476 1.00 58.34 1102 GLY A C 1
ATOM 8130 O O . GLY A 1 1102 ? -12.802 -18.831 19.326 1.00 58.34 1102 GLY A O 1
ATOM 8131 N N . TYR A 1 1103 ? -13.340 -18.142 21.395 1.00 78.81 1103 TYR A N 1
ATOM 8132 C CA . TYR A 1 1103 ? -14.748 -17.897 21.070 1.00 78.81 1103 TYR A CA 1
ATOM 8133 C C . TYR A 1 1103 ? -14.862 -16.638 20.205 1.00 78.81 1103 TYR A C 1
ATOM 8135 O O . TYR A 1 1103 ? -14.115 -15.673 20.360 1.00 78.81 1103 TYR A O 1
ATOM 8143 N N . GLN A 1 1104 ? -15.820 -16.643 19.289 1.00 79.81 1104 GLN A N 1
ATOM 8144 C CA . GLN A 1 1104 ? -16.008 -15.601 18.288 1.00 79.81 1104 GLN A CA 1
ATOM 8145 C C . GLN A 1 1104 ? -17.296 -14.818 18.539 1.00 79.81 1104 GLN A C 1
ATOM 8147 O O . GLN A 1 1104 ? -18.312 -15.408 18.882 1.00 79.81 1104 GLN A O 1
ATOM 8152 N N . LEU A 1 1105 ? -17.280 -13.508 18.309 1.00 82.00 1105 LEU A N 1
ATOM 8153 C CA . LEU A 1 1105 ? -18.411 -12.589 18.430 1.00 82.00 1105 LEU A CA 1
ATOM 8154 C C . LEU A 1 1105 ? -18.635 -11.852 17.106 1.00 82.00 1105 LEU A C 1
ATOM 8156 O O . LEU A 1 1105 ? -17.675 -11.489 16.428 1.00 82.00 1105 LEU A O 1
ATOM 8160 N N . ARG A 1 1106 ? -19.890 -11.584 16.746 1.00 83.12 1106 ARG A N 1
ATOM 8161 C CA . ARG A 1 1106 ? -20.253 -10.706 15.617 1.00 83.12 1106 ARG A CA 1
ATOM 8162 C C . ARG A 1 1106 ? -21.581 -10.003 15.876 1.00 83.12 1106 ARG A C 1
ATOM 8164 O O . ARG A 1 1106 ? -22.388 -10.493 16.657 1.00 83.12 1106 ARG A O 1
ATOM 8171 N N . CYS A 1 1107 ? -21.834 -8.904 15.181 1.00 82.38 1107 CYS A N 1
ATOM 8172 C CA . CYS A 1 1107 ? -23.139 -8.264 15.087 1.00 82.38 1107 CYS A CA 1
ATOM 8173 C C . CYS A 1 1107 ? -23.794 -8.606 13.739 1.00 82.38 1107 CYS A C 1
ATOM 8175 O O . CYS A 1 1107 ? -23.126 -8.634 12.705 1.00 82.38 1107 CYS A O 1
ATOM 8177 N N . ILE A 1 1108 ? -25.104 -8.836 13.741 1.00 84.31 1108 ILE A N 1
ATOM 8178 C CA . ILE A 1 1108 ? -25.962 -8.761 12.558 1.00 84.31 1108 ILE A CA 1
ATOM 8179 C C . ILE A 1 1108 ? -26.678 -7.417 12.591 1.00 84.31 1108 ILE A C 1
ATOM 8181 O O . ILE A 1 1108 ? -27.272 -7.067 13.610 1.00 84.31 1108 ILE A O 1
ATOM 8185 N N . THR A 1 1109 ? -26.698 -6.713 11.464 1.00 75.69 1109 THR A N 1
ATOM 8186 C CA . THR A 1 1109 ? -27.551 -5.537 11.278 1.00 75.69 1109 THR A CA 1
ATOM 8187 C C . THR A 1 1109 ? -28.139 -5.566 9.874 1.00 75.69 1109 THR A C 1
ATOM 8189 O O . THR A 1 1109 ? -27.401 -5.640 8.894 1.00 75.69 1109 THR A O 1
ATOM 8192 N N . ASP A 1 1110 ? -29.468 -5.544 9.765 1.00 73.94 1110 ASP A N 1
ATOM 8193 C CA . ASP A 1 1110 ? -30.208 -5.482 8.493 1.00 73.94 1110 ASP A CA 1
ATOM 8194 C C . ASP A 1 1110 ? -29.748 -6.550 7.459 1.00 73.94 1110 ASP A C 1
ATOM 8196 O O . ASP A 1 1110 ? -29.473 -6.259 6.294 1.00 73.94 1110 ASP A O 1
ATOM 8200 N N . ASN A 1 1111 ? -29.630 -7.805 7.925 1.00 65.62 1111 ASN A N 1
ATOM 8201 C CA . ASN A 1 1111 ? -29.110 -8.990 7.213 1.00 65.62 1111 ASN A CA 1
ATOM 8202 C C . ASN A 1 1111 ? -27.649 -8.903 6.717 1.00 65.62 1111 ASN A C 1
ATOM 8204 O O . ASN A 1 1111 ? -27.214 -9.734 5.917 1.00 65.62 1111 ASN A O 1
ATOM 8208 N N . LYS A 1 1112 ? -26.865 -7.943 7.214 1.00 55.12 1112 LYS A N 1
ATOM 8209 C CA . LYS A 1 1112 ? -25.409 -7.862 7.023 1.00 55.12 1112 LYS A CA 1
ATOM 8210 C C . LYS A 1 1112 ? -24.699 -8.296 8.303 1.00 55.12 1112 LYS A C 1
ATOM 8212 O O . LYS A 1 1112 ? -25.230 -8.110 9.394 1.00 55.12 1112 LYS A O 1
ATOM 8217 N N . TYR A 1 1113 ? -23.500 -8.851 8.163 1.00 72.50 1113 TYR A N 1
ATOM 8218 C CA . TYR A 1 1113 ? -22.657 -9.285 9.278 1.00 72.50 1113 TYR A CA 1
ATOM 8219 C C . TYR A 1 1113 ? -21.514 -8.291 9.497 1.00 72.50 1113 TYR A C 1
ATOM 8221 O O . TYR A 1 1113 ? -20.947 -7.786 8.527 1.00 72.50 1113 TYR A O 1
ATOM 8229 N N . SER A 1 1114 ? -21.180 -8.018 10.757 1.00 64.56 1114 SER A N 1
ATOM 8230 C CA . SER A 1 1114 ? -19.955 -7.311 11.125 1.00 64.56 1114 SER A CA 1
ATOM 8231 C C . SER A 1 1114 ? -18.725 -8.189 10.900 1.00 64.56 1114 SER A C 1
ATOM 8233 O O . SER A 1 1114 ? -18.823 -9.398 10.667 1.00 64.56 1114 SER A O 1
ATOM 8235 N N . ASN A 1 1115 ? -17.557 -7.589 11.110 1.00 56.75 1115 ASN A N 1
ATOM 8236 C CA . ASN A 1 1115 ? -16.335 -8.319 11.418 1.00 56.75 1115 ASN A CA 1
ATOM 8237 C C . ASN A 1 1115 ? -16.570 -9.353 12.527 1.00 56.75 1115 ASN A C 1
ATOM 8239 O O . ASN A 1 1115 ? -17.330 -9.108 13.471 1.00 56.75 1115 ASN A O 1
ATOM 8243 N N . VAL A 1 1116 ? -15.889 -10.496 12.420 1.00 64.12 1116 VAL A N 1
ATOM 8244 C CA . VAL A 1 1116 ? -15.833 -11.492 13.491 1.00 64.12 1116 VAL A CA 1
ATOM 8245 C C . VAL A 1 1116 ? -14.699 -11.120 14.435 1.00 64.12 1116 VAL A C 1
ATOM 8247 O O . VAL A 1 1116 ? -13.529 -11.125 14.049 1.00 64.12 1116 VAL A O 1
ATOM 8250 N N . PHE A 1 1117 ? -15.055 -10.829 15.678 1.00 65.38 1117 PHE A N 1
ATOM 8251 C CA . PHE A 1 1117 ? -14.118 -10.586 16.759 1.00 65.38 1117 PHE A CA 1
ATOM 8252 C C . PHE A 1 1117 ? -13.807 -11.886 17.497 1.00 65.38 1117 PHE A C 1
ATOM 8254 O O . PHE A 1 1117 ? -14.720 -12.657 17.766 1.00 65.38 1117 PHE A O 1
ATOM 8261 N N . THR A 1 1118 ? -12.549 -12.146 17.850 1.00 66.50 1118 THR A N 1
ATOM 8262 C CA . THR A 1 1118 ? -12.165 -13.363 18.589 1.00 66.50 1118 THR A CA 1
ATOM 8263 C C . THR A 1 1118 ? -11.730 -12.998 20.001 1.00 66.50 1118 THR A C 1
ATOM 8265 O O . THR A 1 1118 ? -10.804 -12.211 20.179 1.00 66.50 1118 THR A O 1
ATOM 8268 N N . LEU A 1 1119 ? -12.387 -13.563 21.011 1.00 66.06 1119 LEU A N 1
ATOM 8269 C CA . LEU A 1 1119 ? -11.987 -13.445 22.410 1.00 66.06 1119 LEU A CA 1
ATOM 8270 C C . LEU A 1 1119 ? -10.646 -14.155 22.611 1.00 66.06 1119 LEU A C 1
ATOM 8272 O O . LEU A 1 1119 ? -10.510 -15.330 22.268 1.00 66.06 1119 LEU A O 1
ATOM 8276 N N . GLN A 1 1120 ? -9.650 -13.473 23.172 1.00 63.44 1120 GLN A N 1
ATOM 8277 C CA . GLN A 1 1120 ? -8.360 -14.092 23.464 1.00 63.44 1120 GLN A CA 1
ATOM 8278 C C . GLN A 1 1120 ? -7.804 -13.598 24.795 1.00 63.44 1120 GLN A C 1
ATOM 8280 O O . GLN A 1 1120 ? -7.577 -12.402 24.975 1.00 63.44 1120 GLN A O 1
ATOM 8285 N N . PHE A 1 1121 ? -7.558 -14.529 25.715 1.00 61.91 1121 PHE A N 1
ATOM 8286 C CA . PHE A 1 1121 ? -6.923 -14.212 26.985 1.00 61.91 1121 PHE A CA 1
ATOM 8287 C C . PHE A 1 1121 ? -5.401 -14.256 26.866 1.00 61.91 1121 PHE A C 1
ATOM 8289 O O . PHE A 1 1121 ? -4.842 -15.129 26.198 1.00 61.91 1121 PHE A O 1
ATOM 8296 N N . ILE A 1 1122 ? -4.740 -13.319 27.544 1.00 51.19 1122 ILE A N 1
ATOM 8297 C CA . ILE A 1 1122 ? -3.297 -13.358 27.803 1.00 51.19 1122 ILE A CA 1
ATOM 8298 C C . ILE A 1 1122 ? -3.098 -13.728 29.279 1.00 51.19 1122 ILE A C 1
ATOM 8300 O O . ILE A 1 1122 ? -3.845 -13.268 30.145 1.00 51.19 1122 ILE A O 1
ATOM 8304 N N . ALA A 1 1123 ? -2.104 -14.571 29.565 1.00 44.41 1123 ALA A N 1
ATOM 8305 C CA . ALA A 1 1123 ? -1.720 -14.910 30.932 1.00 44.41 1123 ALA A CA 1
ATOM 8306 C C . ALA A 1 1123 ? -1.220 -13.671 31.702 1.00 44.41 1123 ALA A C 1
ATOM 8308 O O . ALA A 1 1123 ? -0.647 -12.748 31.121 1.00 44.41 1123 ALA A O 1
ATOM 8309 N N . GLN A 1 1124 ? -1.465 -13.646 33.010 1.00 43.38 1124 GLN A N 1
ATOM 8310 C CA . GLN A 1 1124 ? -1.234 -12.485 33.868 1.00 43.38 1124 GLN A CA 1
ATOM 8311 C C . GLN A 1 1124 ? 0.107 -12.593 34.609 1.00 43.38 1124 GLN A C 1
ATOM 8313 O O . GLN A 1 1124 ? 0.646 -13.676 34.786 1.00 43.38 1124 GLN A O 1
ATOM 8318 N N . TRP A 1 1125 ? 0.617 -11.467 35.104 1.00 37.91 1125 TRP A N 1
ATOM 8319 C CA . TRP A 1 1125 ? 1.588 -11.444 36.198 1.00 37.91 1125 TRP A CA 1
ATOM 8320 C C . TRP A 1 1125 ? 0.889 -10.820 37.413 1.00 37.91 1125 TRP A C 1
ATOM 8322 O O . TRP A 1 1125 ? 0.560 -9.633 37.394 1.00 37.91 1125 TRP A O 1
ATOM 8332 N N . ILE A 1 1126 ? 0.554 -11.625 38.429 1.00 40.31 1126 ILE A N 1
ATOM 8333 C CA . ILE A 1 1126 ? -0.251 -11.167 39.576 1.00 40.31 1126 ILE A CA 1
ATOM 8334 C C . ILE A 1 1126 ? 0.678 -10.622 40.662 1.00 40.31 1126 ILE A C 1
ATOM 8336 O O . ILE A 1 1126 ? 1.238 -11.379 41.456 1.00 40.31 1126 ILE A O 1
ATOM 8340 N N . GLY A 1 1127 ? 0.815 -9.296 40.713 1.00 37.38 1127 GLY A N 1
ATOM 8341 C CA . GLY A 1 1127 ? 1.623 -8.629 41.726 1.00 37.38 1127 GLY A CA 1
ATOM 8342 C C . GLY A 1 1127 ? 1.394 -7.125 41.827 1.00 37.38 1127 GLY A C 1
ATOM 8343 O O . GLY A 1 1127 ? 1.345 -6.420 40.822 1.00 37.38 1127 GLY A O 1
ATOM 8344 N N . VAL A 1 1128 ? 1.295 -6.625 43.060 1.00 35.69 1128 VAL A N 1
ATOM 8345 C CA . VAL A 1 1128 ? 1.203 -5.187 43.349 1.00 35.69 1128 VAL A CA 1
ATOM 8346 C C . VAL A 1 1128 ? 2.596 -4.563 43.229 1.00 35.69 1128 VAL A C 1
ATOM 8348 O O . VAL A 1 1128 ? 3.408 -4.660 44.149 1.00 35.69 1128 VAL A O 1
ATOM 8351 N N . VAL A 1 1129 ? 2.878 -3.919 42.092 1.00 37.81 1129 VAL A N 1
ATOM 8352 C CA . VAL A 1 1129 ? 4.085 -3.094 41.915 1.00 37.81 1129 VAL A CA 1
ATOM 8353 C C . VAL A 1 1129 ? 3.785 -1.675 42.375 1.00 37.81 1129 VAL A C 1
ATOM 8355 O O . VAL A 1 1129 ? 3.275 -0.859 41.609 1.00 37.81 1129 VAL A O 1
ATOM 8358 N N . ASP A 1 1130 ? 4.121 -1.367 43.624 1.00 35.22 1130 ASP A N 1
ATOM 8359 C CA . ASP A 1 1130 ? 4.049 0.007 44.114 1.00 35.22 1130 ASP A CA 1
ATOM 8360 C C . ASP A 1 1130 ? 5.260 0.812 43.610 1.00 35.22 1130 ASP A C 1
ATOM 8362 O O . ASP A 1 1130 ? 6.371 0.741 44.141 1.00 35.22 1130 ASP A O 1
ATOM 8366 N N . LYS A 1 1131 ? 5.039 1.565 42.529 1.00 30.97 1131 LYS A N 1
ATOM 8367 C CA . LYS A 1 1131 ? 5.832 2.743 42.166 1.00 30.97 1131 LYS A CA 1
ATOM 8368 C C . LYS A 1 1131 ? 4.880 3.928 42.154 1.00 30.97 1131 LYS A C 1
ATOM 8370 O O . LYS A 1 1131 ? 3.764 3.813 41.657 1.00 30.97 1131 LYS A O 1
ATOM 8375 N N . THR A 1 1132 ? 5.340 5.074 42.651 1.00 30.80 1132 THR A N 1
ATOM 8376 C CA . THR A 1 1132 ? 4.531 6.282 42.868 1.00 30.80 1132 THR A CA 1
ATOM 8377 C C . THR A 1 1132 ? 3.972 6.872 41.565 1.00 30.80 1132 THR A C 1
ATOM 8379 O O . THR A 1 1132 ? 4.534 7.807 40.996 1.00 30.80 1132 THR A O 1
ATOM 8382 N N . TRP A 1 1133 ? 2.845 6.324 41.114 1.00 31.14 1133 TRP A N 1
ATOM 8383 C CA . TRP A 1 1133 ? 1.986 6.811 40.037 1.00 31.14 1133 TRP A CA 1
ATOM 8384 C C . TRP A 1 1133 ? 0.610 7.106 40.634 1.00 31.14 1133 TRP A C 1
ATOM 8386 O O . TRP A 1 1133 ? -0.292 6.268 40.640 1.00 31.14 1133 TRP A O 1
ATOM 8396 N N . SER A 1 1134 ? 0.446 8.308 41.183 1.00 27.92 1134 SER A N 1
ATOM 8397 C CA . SER A 1 1134 ? -0.854 8.764 41.671 1.00 27.92 1134 SER A CA 1
ATOM 8398 C C . SER A 1 1134 ? -1.837 8.882 40.500 1.00 27.92 1134 SER A C 1
ATOM 8400 O O . SER A 1 1134 ? -1.656 9.751 39.647 1.00 27.92 1134 SER A O 1
ATOM 8402 N N . ASN A 1 1135 ? -2.890 8.057 40.526 1.00 28.31 1135 ASN A N 1
ATOM 8403 C CA . ASN A 1 1135 ? -4.013 7.975 39.577 1.00 28.31 1135 ASN A CA 1
ATOM 8404 C C . ASN A 1 1135 ? -3.786 7.121 38.309 1.00 28.31 1135 ASN A C 1
ATOM 8406 O O . ASN A 1 1135 ? -3.783 7.633 37.191 1.00 28.31 1135 ASN A O 1
ATOM 8410 N N . ILE A 1 1136 ? -3.752 5.794 38.478 1.00 30.19 1136 ILE A N 1
ATOM 8411 C CA . ILE A 1 1136 ? -4.245 4.839 37.469 1.00 30.19 1136 ILE A CA 1
ATOM 8412 C C . ILE A 1 1136 ? -5.370 4.006 38.100 1.00 30.19 1136 ILE A C 1
ATOM 8414 O O . ILE A 1 1136 ? -5.200 3.454 39.184 1.00 30.19 1136 ILE A O 1
ATOM 8418 N N . THR A 1 1137 ? -6.514 3.909 37.418 1.00 25.84 1137 THR A N 1
ATOM 8419 C CA . THR A 1 1137 ? -7.706 3.150 37.855 1.00 25.84 1137 THR A CA 1
ATOM 8420 C C . THR A 1 1137 ? -8.036 1.938 36.973 1.00 25.84 1137 THR A C 1
ATOM 8422 O O . THR A 1 1137 ? -9.061 1.300 37.188 1.00 25.84 1137 THR A O 1
ATOM 8425 N N . ASN A 1 1138 ? -7.164 1.582 36.021 1.00 31.97 1138 ASN A N 1
ATOM 8426 C CA . ASN A 1 1138 ? -7.258 0.368 35.201 1.00 31.97 1138 ASN A CA 1
ATOM 8427 C C . ASN A 1 1138 ? -5.950 -0.435 35.277 1.00 31.97 1138 ASN A C 1
ATOM 8429 O O . ASN A 1 1138 ? -4.867 0.127 35.139 1.00 31.97 1138 ASN A O 1
ATOM 8433 N N . TRP A 1 1139 ? -6.044 -1.752 35.465 1.00 34.28 1139 TRP A N 1
ATOM 8434 C CA . TRP A 1 1139 ? -4.896 -2.659 35.382 1.00 34.28 1139 TRP A CA 1
ATOM 8435 C C . TRP A 1 1139 ? -4.661 -3.093 33.928 1.00 34.28 1139 TRP A C 1
ATOM 8437 O O . TRP A 1 1139 ? -5.389 -3.941 33.415 1.00 34.28 1139 TRP A O 1
ATOM 8447 N N . ASP A 1 1140 ? -3.640 -2.530 33.275 1.00 38.50 1140 ASP A N 1
ATOM 8448 C CA . ASP A 1 1140 ? -3.209 -2.943 31.932 1.00 38.50 1140 ASP A CA 1
ATOM 8449 C C . ASP A 1 1140 ? -2.172 -4.081 31.967 1.00 38.50 1140 ASP A C 1
ATOM 8451 O O . ASP A 1 1140 ? -1.316 -4.168 32.851 1.00 38.50 1140 ASP A O 1
ATOM 8455 N N . CYS A 1 1141 ? -2.259 -4.979 30.984 1.00 47.16 1141 CYS A N 1
ATOM 8456 C CA . CYS A 1 1141 ? -1.721 -6.342 31.060 1.00 47.16 1141 CYS A CA 1
ATOM 8457 C C . CYS A 1 1141 ? -0.233 -6.460 30.669 1.00 47.16 1141 CYS A C 1
ATOM 8459 O O . CYS A 1 1141 ? 0.123 -7.159 29.718 1.00 47.16 1141 CYS A O 1
ATOM 8461 N N . ASN A 1 1142 ? 0.648 -5.774 31.399 1.00 47.50 1142 ASN A N 1
ATOM 8462 C CA . ASN A 1 1142 ? 2.095 -5.824 31.175 1.00 47.50 1142 ASN A CA 1
ATOM 8463 C C . ASN A 1 1142 ? 2.760 -6.990 31.927 1.00 47.50 1142 ASN A C 1
ATOM 8465 O O . ASN A 1 1142 ? 2.882 -6.960 33.150 1.00 47.50 1142 ASN A O 1
ATOM 8469 N N . ILE A 1 1143 ? 3.262 -7.983 31.187 1.00 47.56 1143 ILE A N 1
ATOM 8470 C CA . ILE A 1 1143 ? 4.244 -8.947 31.709 1.00 47.56 1143 ILE A CA 1
ATOM 8471 C C . ILE A 1 1143 ? 5.611 -8.233 31.758 1.00 47.56 1143 ILE A C 1
ATOM 8473 O O . ILE A 1 1143 ? 6.016 -7.679 30.731 1.00 47.56 1143 ILE A O 1
ATOM 8477 N N . PRO A 1 1144 ? 6.325 -8.212 32.903 1.00 50.03 1144 PRO A N 1
ATOM 8478 C CA . PRO A 1 1144 ? 7.621 -7.543 33.011 1.00 50.03 1144 PRO A CA 1
ATOM 8479 C C . PRO A 1 1144 ? 8.691 -8.244 32.161 1.00 50.03 1144 PRO A C 1
ATOM 8481 O O . PRO A 1 1144 ? 8.665 -9.461 31.988 1.00 50.03 1144 PRO A O 1
ATOM 8484 N N . ASP A 1 1145 ? 9.641 -7.475 31.632 1.00 53.38 1145 ASP A N 1
ATOM 8485 C CA . ASP A 1 1145 ? 10.655 -7.951 30.683 1.00 53.38 1145 ASP A CA 1
ATOM 8486 C C . ASP A 1 1145 ? 12.093 -7.854 31.227 1.00 53.38 1145 ASP A C 1
ATOM 8488 O O . ASP A 1 1145 ? 12.344 -7.314 32.305 1.00 53.38 1145 ASP A O 1
ATOM 8492 N N . ALA A 1 1146 ? 13.065 -8.308 30.429 1.00 56.09 1146 ALA A N 1
ATOM 8493 C CA . ALA A 1 1146 ? 14.493 -8.294 30.755 1.00 56.09 1146 ALA A CA 1
ATOM 8494 C C . ALA A 1 1146 ? 15.092 -6.889 31.007 1.00 56.09 1146 ALA A C 1
ATOM 8496 O O . ALA A 1 1146 ? 16.246 -6.789 31.418 1.00 56.09 1146 ALA A O 1
ATOM 8497 N N . ASN A 1 1147 ? 14.330 -5.813 30.778 1.00 43.25 1147 ASN A N 1
ATOM 8498 C CA . ASN A 1 1147 ? 14.692 -4.424 31.067 1.00 43.25 1147 ASN A CA 1
ATOM 8499 C C . ASN A 1 1147 ? 13.936 -3.858 32.292 1.00 43.25 1147 ASN A C 1
ATOM 8501 O O . ASN A 1 1147 ? 14.219 -2.742 32.729 1.00 43.25 1147 ASN A O 1
ATOM 8505 N N . THR A 1 1148 ? 13.004 -4.619 32.872 1.00 47.12 1148 THR A N 1
ATOM 8506 C CA . THR A 1 1148 ? 12.111 -4.188 33.952 1.00 47.12 1148 THR A CA 1
ATOM 8507 C C . THR A 1 1148 ? 12.704 -4.448 35.340 1.00 47.12 1148 THR A C 1
ATOM 8509 O O . THR A 1 1148 ? 12.920 -5.594 35.734 1.00 47.12 1148 THR A O 1
ATOM 8512 N N . ASP A 1 1149 ? 12.921 -3.379 36.112 1.00 54.88 1149 ASP A N 1
ATOM 8513 C CA . ASP A 1 1149 ? 13.276 -3.447 37.537 1.00 54.88 1149 ASP A CA 1
ATOM 8514 C C . ASP A 1 1149 ? 12.016 -3.605 38.405 1.00 54.88 1149 ASP A C 1
ATOM 8516 O O . ASP A 1 1149 ? 11.204 -2.671 38.512 1.00 54.88 1149 ASP A O 1
ATOM 8520 N N . VAL A 1 1150 ? 11.858 -4.774 39.028 1.00 56.75 1150 VAL A N 1
ATOM 8521 C CA . VAL A 1 1150 ? 10.708 -5.145 39.866 1.00 56.75 1150 VAL A CA 1
ATOM 8522 C C . VAL A 1 1150 ? 11.009 -4.854 41.336 1.00 56.75 1150 VAL A C 1
ATOM 8524 O O . VAL A 1 1150 ? 12.060 -5.226 41.854 1.00 56.75 1150 VAL A O 1
ATOM 8527 N N . ILE A 1 1151 ? 10.066 -4.216 42.029 1.00 63.09 1151 ILE A N 1
ATOM 8528 C CA . ILE A 1 1151 ? 10.147 -3.925 43.466 1.00 63.09 1151 ILE A CA 1
ATOM 8529 C C . ILE A 1 1151 ? 8.875 -4.465 44.118 1.00 63.09 1151 ILE A C 1
ATOM 8531 O O . ILE A 1 1151 ? 7.777 -4.143 43.663 1.00 63.09 1151 ILE A O 1
ATOM 8535 N N . ILE A 1 1152 ? 9.022 -5.273 45.169 1.00 62.41 1152 ILE A N 1
ATOM 8536 C CA . ILE A 1 1152 ? 7.908 -5.802 45.963 1.00 62.41 1152 ILE A CA 1
ATOM 8537 C C . ILE A 1 1152 ? 7.978 -5.199 47.369 1.00 62.41 1152 ILE A C 1
ATOM 8539 O O . ILE A 1 1152 ? 8.964 -5.374 48.095 1.00 62.41 1152 ILE A O 1
ATOM 8543 N N . SER A 1 1153 ? 6.933 -4.462 47.741 1.00 54.75 1153 SER A N 1
ATOM 8544 C CA . SER A 1 1153 ? 6.775 -3.827 49.053 1.00 54.75 1153 SER A CA 1
ATOM 8545 C C . SER A 1 1153 ? 6.378 -4.832 50.147 1.00 54.75 1153 SER A C 1
ATOM 8547 O O . SER A 1 1153 ? 5.943 -5.951 49.869 1.00 54.75 1153 SER A O 1
ATOM 8549 N N . ALA A 1 1154 ? 6.589 -4.459 51.412 1.00 62.38 1154 ALA A N 1
ATOM 8550 C CA . ALA A 1 1154 ? 6.442 -5.362 52.554 1.00 62.38 1154 ALA A CA 1
ATOM 8551 C C . ALA A 1 1154 ? 5.015 -5.929 52.674 1.00 62.38 1154 ALA A C 1
ATOM 8553 O O . ALA A 1 1154 ? 4.040 -5.183 52.619 1.00 62.38 1154 ALA A O 1
ATOM 8554 N N . GLY A 1 1155 ? 4.901 -7.248 52.860 1.00 52.84 1155 GLY A N 1
ATOM 8555 C CA . GLY A 1 1155 ? 3.622 -7.957 52.990 1.00 52.84 1155 GLY A CA 1
ATOM 8556 C C . GLY A 1 1155 ? 2.937 -8.344 51.672 1.00 52.84 1155 GLY A C 1
ATOM 8557 O O . GLY A 1 1155 ? 1.910 -9.019 51.717 1.00 52.84 1155 GLY A O 1
ATOM 8558 N N . ASN A 1 1156 ? 3.488 -7.971 50.509 1.00 55.19 1156 ASN A N 1
ATOM 8559 C CA . ASN A 1 1156 ? 2.962 -8.398 49.210 1.00 55.19 1156 ASN A CA 1
ATOM 8560 C C . ASN A 1 1156 ? 3.530 -9.760 48.773 1.00 55.19 1156 ASN A C 1
ATOM 8562 O O . ASN A 1 1156 ? 4.730 -10.021 48.869 1.00 55.19 1156 ASN A O 1
ATOM 8566 N N . ASN A 1 1157 ? 2.651 -10.612 48.242 1.00 58.66 1157 ASN A N 1
ATOM 8567 C CA . ASN A 1 1157 ? 2.973 -11.950 47.746 1.00 58.66 1157 ASN A CA 1
ATOM 8568 C C . ASN A 1 1157 ? 2.677 -12.026 46.243 1.00 58.66 1157 ASN A C 1
ATOM 8570 O O . ASN A 1 1157 ? 1.606 -11.603 45.811 1.00 58.66 1157 ASN A O 1
ATOM 8574 N N . ILE A 1 1158 ? 3.608 -12.577 45.464 1.00 58.16 1158 ILE A N 1
ATOM 8575 C CA . ILE A 1 1158 ? 3.503 -12.710 44.003 1.00 58.16 1158 ILE A CA 1
ATOM 8576 C C . ILE A 1 1158 ? 3.560 -14.183 43.603 1.00 58.16 1158 ILE A C 1
ATOM 8578 O O . ILE A 1 1158 ? 4.346 -14.954 44.160 1.00 58.16 1158 ILE A O 1
ATOM 8582 N N . VAL A 1 1159 ? 2.762 -14.562 42.604 1.00 53.25 1159 VAL A N 1
ATOM 8583 C CA . VAL A 1 1159 ? 2.846 -15.870 41.940 1.00 53.25 1159 VAL A CA 1
ATOM 8584 C C . VAL A 1 1159 ? 3.326 -15.670 40.503 1.00 53.25 1159 VAL A C 1
ATOM 8586 O O . VAL A 1 1159 ? 2.812 -14.813 39.787 1.00 53.25 1159 VAL A O 1
ATOM 8589 N N . VAL A 1 1160 ? 4.323 -16.455 40.096 1.00 53.84 1160 VAL A N 1
ATOM 8590 C CA . VAL A 1 1160 ? 4.895 -16.472 38.745 1.00 53.84 1160 VAL A CA 1
ATOM 8591 C C . VAL A 1 1160 ? 4.560 -17.816 38.101 1.00 53.84 1160 VAL A C 1
ATOM 8593 O O . VAL A 1 1160 ? 5.225 -18.823 38.346 1.00 53.84 1160 VAL A O 1
ATOM 8596 N N . ASP A 1 1161 ? 3.500 -17.828 37.300 1.00 46.59 1161 ASP A N 1
ATOM 8597 C CA . ASP A 1 1161 ? 2.961 -18.985 36.573 1.00 46.59 1161 ASP A CA 1
ATOM 8598 C C . ASP A 1 1161 ? 3.335 -18.999 35.076 1.00 46.59 1161 ASP A C 1
ATOM 8600 O O . ASP A 1 1161 ? 2.990 -19.932 34.352 1.00 46.59 1161 ASP A O 1
ATOM 8604 N N . VAL A 1 1162 ? 4.110 -18.008 34.622 1.00 46.19 1162 VAL A N 1
ATOM 8605 C CA . VAL A 1 1162 ? 4.638 -17.889 33.255 1.00 46.19 1162 VAL A CA 1
ATOM 8606 C C . VAL A 1 1162 ? 6.157 -17.726 33.235 1.00 46.19 1162 VAL A C 1
ATOM 8608 O O . VAL A 1 1162 ? 6.743 -17.083 34.105 1.00 46.19 1162 VAL A O 1
ATOM 8611 N N . ASN A 1 1163 ? 6.811 -18.292 32.212 1.00 53.66 1163 ASN A N 1
ATOM 8612 C CA . ASN A 1 1163 ? 8.249 -18.110 31.989 1.00 53.66 1163 ASN A CA 1
ATOM 8613 C C . ASN A 1 1163 ? 8.546 -16.622 31.766 1.00 53.66 1163 ASN A C 1
ATOM 8615 O O . ASN A 1 1163 ? 8.094 -16.051 30.772 1.00 53.66 1163 ASN A O 1
ATOM 8619 N N . VAL A 1 1164 ? 9.321 -16.003 32.657 1.00 52.53 1164 VAL A N 1
ATOM 8620 C CA . VAL A 1 1164 ? 9.588 -14.560 32.614 1.00 52.53 1164 VAL A CA 1
ATOM 8621 C C . VAL A 1 1164 ? 11.028 -14.259 33.022 1.00 52.53 1164 VAL A C 1
ATOM 8623 O O . VAL A 1 1164 ? 11.585 -14.880 33.927 1.00 52.53 1164 VAL A O 1
ATOM 8626 N N . THR A 1 1165 ? 11.649 -13.319 32.313 1.00 59.75 1165 THR A N 1
ATOM 8627 C CA . THR A 1 1165 ? 12.991 -12.799 32.607 1.00 59.75 1165 THR A CA 1
ATOM 8628 C C . THR A 1 1165 ? 12.853 -11.333 32.968 1.00 59.75 1165 THR A C 1
ATOM 8630 O O . THR A 1 1165 ? 12.254 -10.602 32.187 1.00 59.75 1165 THR A O 1
ATOM 8633 N N . ILE A 1 1166 ? 13.400 -10.912 34.108 1.00 58.94 1166 ILE A N 1
ATOM 8634 C CA . ILE A 1 1166 ? 13.355 -9.523 34.585 1.00 58.94 1166 ILE A CA 1
ATOM 8635 C C . ILE A 1 1166 ? 14.755 -8.944 34.796 1.00 58.94 1166 ILE A C 1
ATOM 8637 O O . ILE A 1 1166 ? 15.711 -9.690 35.019 1.00 58.94 1166 ILE A O 1
ATOM 8641 N N . LYS A 1 1167 ? 14.884 -7.612 34.732 1.00 63.06 1167 LYS A N 1
ATOM 8642 C CA . LYS A 1 1167 ? 16.179 -6.933 34.896 1.00 63.06 1167 LYS A CA 1
ATOM 8643 C C . LYS A 1 1167 ? 16.719 -7.104 36.306 1.00 63.06 1167 LYS A C 1
ATOM 8645 O O . LYS A 1 1167 ? 17.817 -7.619 36.451 1.00 63.06 1167 LYS A O 1
ATOM 8650 N N . SER A 1 1168 ? 15.952 -6.708 37.319 1.00 63.75 1168 SER A N 1
ATOM 8651 C CA . SER A 1 1168 ? 16.312 -6.888 38.730 1.00 63.75 1168 SER A CA 1
ATOM 8652 C C . SER A 1 1168 ? 15.084 -7.099 39.612 1.00 63.75 1168 SER A C 1
ATOM 8654 O O . SER A 1 1168 ? 13.964 -6.762 39.212 1.00 63.75 1168 SER A O 1
ATOM 8656 N N . LEU A 1 1169 ? 15.296 -7.653 40.809 1.00 81.81 1169 LEU A N 1
ATOM 8657 C CA . LEU A 1 1169 ? 14.252 -7.879 41.811 1.00 81.81 1169 LEU A CA 1
ATOM 8658 C C . LEU A 1 1169 ? 14.667 -7.341 43.184 1.00 81.81 1169 LEU A C 1
ATOM 8660 O O . LEU A 1 1169 ? 15.623 -7.824 43.787 1.00 81.81 1169 LEU A O 1
ATOM 8664 N N . GLN A 1 1170 ? 13.898 -6.397 43.723 1.00 75.38 1170 GLN A N 1
ATOM 8665 C CA . GLN A 1 1170 ? 14.029 -5.940 45.107 1.00 75.38 1170 GLN A CA 1
ATOM 8666 C C . GLN A 1 1170 ? 12.866 -6.455 45.956 1.00 75.38 1170 GLN A C 1
ATOM 8668 O O . GLN A 1 1170 ? 11.700 -6.196 45.654 1.00 75.38 1170 GLN A O 1
ATOM 8673 N N . LEU A 1 1171 ? 13.191 -7.169 47.036 1.00 74.94 1171 LEU A N 1
ATOM 8674 C CA . LEU A 1 1171 ? 12.229 -7.701 48.001 1.00 74.94 1171 LEU A CA 1
ATOM 8675 C C . LEU A 1 1171 ? 12.318 -6.928 49.317 1.00 74.94 1171 LEU A C 1
ATOM 8677 O O . LEU A 1 1171 ? 13.370 -6.890 49.955 1.00 74.94 1171 LEU A O 1
ATOM 8681 N N . SER A 1 1172 ? 11.200 -6.348 49.745 1.00 77.19 1172 SER A N 1
ATOM 8682 C CA . SER A 1 1172 ? 11.061 -5.798 51.096 1.00 77.19 1172 SER A CA 1
ATOM 8683 C C . SER A 1 1172 ? 10.869 -6.914 52.127 1.00 77.19 1172 SER A C 1
ATOM 8685 O O . SER A 1 1172 ? 10.423 -8.015 51.799 1.00 77.19 1172 SER A O 1
ATOM 8687 N N . ALA A 1 1173 ? 11.152 -6.630 53.401 1.00 71.62 1173 ALA A N 1
ATOM 8688 C CA . ALA A 1 1173 ? 10.937 -7.592 54.481 1.00 71.62 1173 ALA A CA 1
ATOM 8689 C C . ALA A 1 1173 ? 9.475 -8.087 54.516 1.00 71.62 1173 ALA A C 1
ATOM 8691 O O . ALA A 1 1173 ? 8.540 -7.287 54.526 1.00 71.62 1173 ALA A O 1
ATOM 8692 N N . GLY A 1 1174 ? 9.281 -9.408 54.524 1.00 66.38 1174 GLY A N 1
ATOM 8693 C CA . GLY A 1 1174 ? 7.953 -10.033 54.520 1.00 66.38 1174 GLY A CA 1
ATOM 8694 C C . GLY A 1 1174 ? 7.247 -10.086 53.158 1.00 66.38 1174 GLY A C 1
ATOM 8695 O O . GLY A 1 1174 ? 6.082 -10.467 53.122 1.00 66.38 1174 GLY A O 1
ATOM 8696 N N . ALA A 1 1175 ? 7.905 -9.715 52.055 1.00 68.44 1175 ALA A N 1
ATOM 8697 C CA . ALA A 1 1175 ? 7.424 -10.014 50.705 1.00 68.44 1175 ALA A CA 1
ATOM 8698 C C . ALA A 1 1175 ? 7.784 -11.454 50.286 1.00 68.44 1175 ALA A C 1
ATOM 8700 O O . ALA A 1 1175 ? 8.824 -11.973 50.702 1.00 68.44 1175 ALA A O 1
ATOM 8701 N N . THR A 1 1176 ? 6.978 -12.090 49.427 1.00 65.62 1176 THR A N 1
ATOM 8702 C CA . THR A 1 1176 ? 7.297 -13.421 48.864 1.00 65.62 1176 THR A CA 1
ATOM 8703 C C . THR A 1 1176 ? 7.055 -13.511 47.357 1.00 65.62 1176 THR A C 1
ATOM 8705 O O . THR A 1 1176 ? 6.198 -12.822 46.802 1.00 65.62 1176 THR A O 1
ATOM 8708 N N . VAL A 1 1177 ? 7.806 -14.396 46.690 1.00 71.19 1177 VAL A N 1
ATOM 8709 C CA . VAL A 1 1177 ? 7.594 -14.778 45.287 1.00 71.19 1177 VAL A CA 1
ATOM 8710 C C . VAL A 1 1177 ? 7.523 -16.297 45.202 1.00 71.19 1177 VAL A C 1
ATOM 8712 O O . VAL A 1 1177 ? 8.453 -16.987 45.615 1.00 71.19 1177 VAL A O 1
ATOM 8715 N N . THR A 1 1178 ? 6.425 -16.815 44.657 1.00 69.12 1178 THR A N 1
ATOM 8716 C CA . THR A 1 1178 ? 6.197 -18.247 44.435 1.00 69.12 1178 THR A CA 1
ATOM 8717 C C . THR A 1 1178 ? 6.234 -18.532 42.940 1.00 69.12 1178 THR A C 1
ATOM 8719 O O . THR A 1 1178 ? 5.411 -18.009 42.195 1.00 69.12 1178 THR A O 1
ATOM 8722 N N . VAL A 1 1179 ? 7.170 -19.364 42.485 1.00 68.06 1179 VAL A N 1
ATOM 8723 C CA . VAL A 1 1179 ? 7.257 -19.787 41.078 1.00 68.06 1179 VAL A CA 1
ATOM 8724 C C . VAL A 1 1179 ? 6.512 -21.111 40.911 1.00 68.06 1179 VAL A C 1
ATOM 8726 O O . VAL A 1 1179 ? 6.713 -22.034 41.702 1.00 68.06 1179 VAL A O 1
ATOM 8729 N N . ALA A 1 1180 ? 5.634 -21.210 39.913 1.00 67.94 1180 ALA A N 1
ATOM 8730 C CA . ALA A 1 1180 ? 4.845 -22.417 39.684 1.00 67.94 1180 ALA A CA 1
ATOM 8731 C C . ALA A 1 1180 ? 5.708 -23.584 39.143 1.00 67.94 1180 ALA A C 1
ATOM 8733 O O . ALA A 1 1180 ? 6.738 -23.354 38.499 1.00 67.94 1180 ALA A O 1
ATOM 8734 N N . PRO A 1 1181 ? 5.316 -24.855 39.367 1.00 63.31 1181 PRO A N 1
ATOM 8735 C CA . PRO A 1 1181 ? 6.083 -26.006 38.894 1.00 63.31 1181 PRO A CA 1
ATOM 8736 C C . PRO A 1 1181 ? 6.308 -25.991 37.375 1.00 63.31 1181 PRO A C 1
ATOM 8738 O O . PRO A 1 1181 ? 5.364 -25.885 36.598 1.00 63.31 1181 PRO A O 1
ATOM 8741 N N . GLY A 1 1182 ? 7.568 -26.131 36.952 1.00 58.56 1182 GLY A N 1
ATOM 8742 C CA . GLY A 1 1182 ? 7.963 -26.121 35.537 1.00 58.56 1182 GLY A CA 1
ATOM 8743 C C . GLY A 1 1182 ? 8.193 -24.731 34.927 1.00 58.56 1182 GLY A C 1
ATOM 8744 O O . GLY A 1 1182 ? 8.537 -24.651 33.748 1.00 58.56 1182 GLY A O 1
ATOM 8745 N N . ILE A 1 1183 ? 8.043 -23.654 35.704 1.00 65.00 1183 ILE A N 1
ATOM 8746 C CA . ILE A 1 1183 ? 8.238 -22.276 35.243 1.00 65.00 1183 ILE A CA 1
ATOM 8747 C C . ILE A 1 1183 ? 9.662 -21.776 35.515 1.00 65.00 1183 ILE A C 1
ATOM 8749 O O . ILE A 1 1183 ? 10.201 -21.906 36.612 1.00 65.00 1183 ILE A O 1
ATOM 8753 N N . ASN A 1 1184 ? 10.260 -21.158 34.498 1.00 64.94 1184 ASN A N 1
ATOM 8754 C CA . ASN A 1 1184 ? 11.561 -20.503 34.557 1.00 64.94 1184 ASN A CA 1
ATOM 8755 C C . ASN A 1 1184 ? 11.376 -19.014 34.868 1.00 64.94 1184 ASN A C 1
ATOM 8757 O O . ASN A 1 1184 ? 11.089 -18.213 33.974 1.00 64.94 1184 ASN A O 1
ATOM 8761 N N . PHE A 1 1185 ? 11.576 -18.641 36.131 1.00 77.06 1185 PHE A N 1
ATOM 8762 C CA . PHE A 1 1185 ? 11.723 -17.247 36.540 1.00 77.06 1185 PHE A CA 1
ATOM 8763 C C . PHE A 1 1185 ? 13.210 -16.874 36.539 1.00 77.06 1185 PHE A C 1
ATOM 8765 O O . PHE A 1 1185 ? 13.999 -17.470 37.268 1.00 77.06 1185 PHE A O 1
ATOM 8772 N N . THR A 1 1186 ? 13.601 -15.920 35.693 1.00 73.56 1186 THR A N 1
ATOM 8773 C CA . THR A 1 1186 ? 14.998 -15.483 35.526 1.00 73.56 1186 THR A CA 1
ATOM 8774 C C . THR A 1 1186 ? 15.147 -14.027 35.956 1.00 73.56 1186 THR A C 1
ATOM 8776 O O . THR A 1 1186 ? 14.333 -13.183 35.589 1.00 73.56 1186 THR A O 1
ATOM 8779 N N . ILE A 1 1187 ? 16.205 -13.720 36.702 1.00 81.06 1187 ILE A N 1
ATOM 8780 C CA . ILE A 1 1187 ? 16.548 -12.370 37.164 1.00 81.06 1187 ILE A CA 1
ATOM 8781 C C . ILE A 1 1187 ? 17.977 -12.098 36.686 1.00 81.06 1187 ILE A C 1
ATOM 8783 O O . ILE A 1 1187 ? 18.832 -12.972 36.831 1.00 81.06 1187 ILE A O 1
ATOM 8787 N N . LEU A 1 1188 ? 18.228 -10.945 36.059 1.00 63.53 1188 LEU A N 1
ATOM 8788 C CA . LEU A 1 1188 ? 19.526 -10.649 35.434 1.00 63.53 1188 LEU A CA 1
ATOM 8789 C C . LEU A 1 1188 ? 20.519 -9.917 36.358 1.00 63.53 1188 LEU A C 1
ATOM 8791 O O . LEU A 1 1188 ? 21.724 -10.045 36.144 1.00 63.53 1188 LEU A O 1
ATOM 8795 N N . HIS A 1 1189 ? 20.027 -9.164 37.347 1.00 58.41 1189 HIS A N 1
ATOM 8796 C CA . HIS A 1 1189 ? 20.776 -8.395 38.353 1.00 58.41 1189 HIS A CA 1
ATOM 8797 C C . HIS A 1 1189 ? 20.174 -8.588 39.754 1.00 58.41 1189 HIS A C 1
ATOM 8799 O O . HIS A 1 1189 ? 18.935 -8.445 39.883 1.00 58.41 1189 HIS A O 1
#

Secondary structure (DSSP, 8-state):
---------S----------SEEEE----S--S-EEEEEEEETTEEEEEE--SSS--EEEEESSTTSS-EEEE-GGG-TT--EEEEEESSSS-EEEEE--TTSTT-EEEEESSSSSS-EEESSS----STT--EEEEEESSSS-EEEEEEEETTTTEEEEEEESSSSSS-EEPPGGGSPPP-SS-EEEEEEEEEETTEEEEEEEETTEEEEEEESSTTSSEEEEE-SS-S-SEEEESSSS-EEEEEEETTEEEEEEESSSSSS----EE--SS-S-EEEEEE-TTSS-EEEEETTEEEEESSTTSS-EEEE-S---S-EEEEETTEEEEEE---SSS---EEEEE-S---------------------S----B-SSS-SSSB--BS-------SS----EEETTTTEEE--BTTTTB----S----SS---BTSHHHH----S--B----SSS----B-SSS-B----TTTT----------------TTS-BSS-----SS-EEESSS------SSS---BB-TTT---S--S--S-----SS-S-SSBSSSS-----S-----SS-------SSSS--B---TTT-B--BSS-SS--B-SSS-SS----SS---EEE--SS---EEEBTTB-----SSS------S---S-PPP----TT-BSS------SS-EEE-TT--EEEE-GGG--EEE--TTT-B-B------SS-----SS--TT-----B-------SSS------TTT-S--B--SSSS--B-----SS-----BSS-B-SS----------SS-------SSS------TTT------SB-SS--S---SBSSS------S---B-TT-EEE---TTSSS--B--SS-----B-S------SS---TT--TTS------------SSS------SSS-------TTTS-----S--S-SS----TTEETTSS-----------SS--B----TT----B-TTT-EE---S--BS-SS--TTS-GGG--------EE-TTSSEEE---TTT-----EETTEEEE-TTPPPEEEE-SS--S-EEEEEESSS-EEE--SSSSEE-TTSSEEEE-S--GGGTT-EEEEEETTEE-PPEEEEE----B-------S---S-------TT-EEEE-TT-EEEE-S-EEESEEEE-TT-EEEEPTT--EEE--